Protein 8XMS (pdb70)

Radius of gyration: 31.78 Å; Cα contacts (8 Å, |Δi|>4): 1827; chains: 6; bounding box: 80×63×89 Å

Structure (mmCIF, N/CA/C/O backbone):
data_8XMS
#
_entry.id   8XMS
#
_cell.length_a   67.920
_cell.length_b   103.930
_cell.length_c   76.850
_cell.angle_alpha   90.00
_cell.angle_beta   109.90
_cell.angle_gamma   90.00
#
_symmetry.space_group_name_H-M   'P 1 21 1'
#
loop_
_entity.id
_entity.type
_entity.pdbx_description
1 polymer 'Replication-associated protein'
2 water water
#
loop_
_atom_site.group_PDB
_atom_site.id
_atom_site.type_symbol
_atom_site.label_atom_id
_atom_site.label_alt_id
_atom_site.label_comp_id
_atom_site.label_asym_id
_atom_site.label_entity_id
_atom_site.label_seq_id
_atom_site.pdbx_PDB_ins_code
_atom_site.Cartn_x
_atom_site.Cartn_y
_atom_site.Cartn_z
_atom_site.occupancy
_atom_site.B_iso_or_equiv
_atom_site.auth_seq_id
_atom_site.auth_comp_id
_atom_site.auth_asym_id
_atom_site.auth_atom_id
_atom_site.pdbx_PDB_model_num
ATOM 1 N N . MET A 1 1 ? 16.001 8.218 -4.781 1.00 43.57 1 MET A N 1
ATOM 2 C CA . MET A 1 1 ? 14.835 8.982 -4.230 1.00 46.00 1 MET A CA 1
ATOM 3 C C . MET A 1 1 ? 15.270 9.722 -2.959 1.00 38.48 1 MET A C 1
ATOM 4 O O . MET A 1 1 ? 15.700 10.850 -3.079 1.00 28.83 1 MET A O 1
ATOM 9 N N . ARG A 1 2 ? 15.237 9.089 -1.763 1.00 29.09 2 ARG A N 1
ATOM 10 C CA . ARG A 1 2 ? 16.047 9.554 -0.644 1.00 27.29 2 ARG A CA 1
ATOM 11 C C . ARG A 1 2 ? 17.513 9.178 -0.842 1.00 33.36 2 ARG A C 1
ATOM 12 O O . ARG A 1 2 ? 17.813 8.014 -1.023 1.00 24.85 2 ARG A O 1
ATOM 20 N N . ASP A 1 3 ? 18.412 10.172 -0.775 1.00 34.42 3 ASP A N 1
ATOM 21 C CA . ASP A 1 3 ? 19.832 9.926 -0.596 1.00 34.36 3 ASP A CA 1
ATOM 22 C C . ASP A 1 3 ? 20.346 10.987 0.378 1.00 32.80 3 ASP A C 1
ATOM 23 O O . ASP A 1 3 ? 20.942 11.988 -0.028 1.00 31.93 3 ASP A O 1
ATOM 28 N N . TRP A 1 4 ? 20.075 10.739 1.662 1.00 31.94 4 TRP A N 1
ATOM 29 C CA . TRP A 1 4 ? 20.434 11.621 2.764 1.00 31.23 4 TRP A CA 1
ATOM 30 C C . TRP A 1 4 ? 20.082 10.920 4.069 1.00 29.33 4 TRP A C 1
ATOM 31 O O . TRP A 1 4 ? 19.183 10.107 4.097 1.00 27.23 4 TRP A O 1
ATOM 42 N N . LYS A 1 5 ? 20.811 11.209 5.146 1.00 31.52 5 LYS A N 1
ATOM 43 C CA . LYS A 1 5 ? 20.472 10.695 6.459 1.00 34.89 5 LYS A CA 1
ATOM 44 C C . LYS A 1 5 ? 19.166 11.346 6.925 1.00 33.48 5 LYS A C 1
ATOM 45 O O . LYS A 1 5 ? 19.061 12.567 6.957 1.00 31.13 5 LYS A O 1
ATOM 51 N N . THR A 1 6 ? 18.160 10.535 7.270 1.00 31.02 6 THR A N 1
ATOM 52 C CA . THR A 1 6 ? 16.922 11.108 7.783 1.00 29.79 6 THR A CA 1
ATOM 53 C C . THR A 1 6 ? 17.175 11.459 9.243 1.00 32.64 6 THR A C 1
ATOM 54 O O . THR A 1 6 ? 17.661 10.617 9.990 1.00 24.94 6 THR A O 1
ATOM 58 N N . ASN A 1 7 ? 16.954 12.736 9.596 1.00 30.25 7 ASN A N 1
ATOM 59 C CA . ASN A 1 7 ? 17.135 13.152 10.973 1.00 34.91 7 ASN A CA 1
ATOM 60 C C . ASN A 1 7 ? 15.953 12.636 11.788 1.00 32.29 7 ASN A C 1
ATOM 61 O O . ASN A 1 7 ? 14.834 12.598 11.288 1.00 32.75 7 ASN A O 1
ATOM 66 N N . VAL A 1 8 ? 16.221 12.276 13.042 1.00 27.91 8 VAL A N 1
ATOM 67 C CA . VAL A 1 8 ? 15.240 11.646 13.905 1.00 24.93 8 VAL A CA 1
ATOM 68 C C . VAL A 1 8 ? 15.304 12.357 15.242 1.00 22.90 8 VAL A C 1
ATOM 69 O O . VAL A 1 8 ? 16.332 12.356 15.934 1.00 22.14 8 VAL A O 1
ATOM 73 N N . HIS A 1 9 ? 14.178 13.002 15.566 1.00 22.81 9 HIS A N 1
ATOM 74 C CA . HIS A 1 9 ? 14.071 13.837 16.741 1.00 25.27 9 HIS A CA 1
ATOM 75 C C . HIS A 1 9 ? 13.007 13.199 17.627 1.00 24.52 9 HIS A C 1
ATOM 76 O O . HIS A 1 9 ? 11.896 13.009 17.182 1.00 21.54 9 HIS A O 1
ATOM 83 N N . VAL A 1 10 ? 13.385 12.826 18.851 1.00 24.74 10 VAL A N 1
ATOM 84 C CA . VAL A 1 10 ? 12.470 12.232 19.798 1.00 27.66 10 VAL A CA 1
ATOM 85 C C . VAL A 1 10 ? 12.109 13.238 20.912 1.00 32.32 10 VAL A C 1
ATOM 86 O O . VAL A 1 10 ? 12.970 13.784 21.609 1.00 30.30 10 VAL A O 1
ATOM 90 N N . ILE A 1 11 ? 10.799 13.415 21.095 1.00 28.63 11 ILE A N 1
ATOM 91 C CA . ILE A 1 11 ? 10.197 14.376 21.998 1.00 30.95 11 ILE A CA 1
ATOM 92 C C . ILE A 1 11 ? 9.438 13.564 23.030 1.00 31.95 11 ILE A C 1
ATOM 93 O O . ILE A 1 11 ? 8.488 12.880 22.660 1.00 26.91 11 ILE A O 1
ATOM 98 N N . VAL A 1 12 ? 9.897 13.632 24.286 1.00 31.01 12 VAL A N 1
ATOM 99 C CA . VAL A 1 12 ? 9.400 12.779 25.337 1.00 32.65 12 VAL A CA 1
ATOM 100 C C . VAL A 1 12 ? 8.793 13.663 26.411 1.00 33.99 12 VAL A C 1
ATOM 101 O O . VAL A 1 12 ? 9.359 14.699 26.795 1.00 34.98 12 VAL A O 1
ATOM 105 N N . GLY A 1 13 ? 7.629 13.226 26.880 1.00 32.11 13 GLY A N 1
ATOM 106 C CA . GLY A 1 13 ? 6.957 13.906 27.967 1.00 30.70 13 GLY A CA 1
ATOM 107 C C . GLY A 1 13 ? 5.573 13.312 28.211 1.00 34.20 13 GLY A C 1
ATOM 108 O O . GLY A 1 13 ? 5.065 12.529 27.397 1.00 30.83 13 GLY A O 1
ATOM 109 N N . PRO A 1 14 ? 4.961 13.759 29.359 1.00 31.41 14 PRO A N 1
ATOM 110 C CA . PRO A 1 14 ? 3.650 13.224 29.661 1.00 33.49 14 PRO A CA 1
ATOM 111 C C . PRO A 1 14 ? 2.505 13.757 28.850 1.00 29.69 14 PRO A C 1
ATOM 112 O O . PRO A 1 14 ? 2.559 14.827 28.306 1.00 27.44 14 PRO A O 1
ATOM 116 N N . PRO A 1 15 ? 1.443 12.987 28.794 1.00 38.56 15 PRO A N 1
ATOM 117 C CA . PRO A 1 15 ? 0.261 13.447 28.095 1.00 42.24 15 PRO A CA 1
ATOM 118 C C . PRO A 1 15 ? -0.131 14.868 28.442 1.00 45.96 15 PRO A C 1
ATOM 119 O O . PRO A 1 15 ? -0.250 15.189 29.618 1.00 66.18 15 PRO A O 1
ATOM 123 N N . GLY A 1 16 ? -0.327 15.707 27.443 1.00 37.62 16 GLY A N 1
ATOM 124 C CA . GLY A 1 16 ? -0.744 17.068 27.656 1.00 30.39 16 GLY A CA 1
ATOM 125 C C . GLY A 1 16 ? 0.334 18.093 27.792 1.00 32.29 16 GLY A C 1
ATOM 126 O O . GLY A 1 16 ? 0.037 19.223 28.096 1.00 33.89 16 GLY A O 1
ATOM 127 N N . CYS A 1 17 ? 1.572 17.724 27.538 1.00 32.33 17 CYS A N 1
ATOM 128 C CA . CYS A 1 17 ? 2.690 18.614 27.739 1.00 35.23 17 CYS A CA 1
ATOM 129 C C . CYS A 1 17 ? 3.027 19.495 26.549 1.00 35.64 17 CYS A C 1
ATOM 130 O O . CYS A 1 17 ? 3.787 20.421 26.661 1.00 33.55 17 CYS A O 1
ATOM 133 N N . GLY A 1 18 ? 2.420 19.214 25.416 1.00 34.29 18 GLY A N 1
ATOM 134 C CA . GLY A 1 18 ? 2.677 19.986 24.230 1.00 32.66 18 GLY A CA 1
ATOM 135 C C . GLY A 1 18 ? 3.517 19.274 23.201 1.00 33.23 18 GLY A C 1
ATOM 136 O O . GLY A 1 18 ? 4.124 19.915 22.380 1.00 29.30 18 GLY A O 1
ATOM 137 N N . LYS A 1 19 ? 3.514 17.948 23.241 1.00 30.87 19 LYS A N 1
ATOM 138 C CA . LYS A 1 19 ? 4.356 17.198 22.319 1.00 31.54 19 LYS A CA 1
ATOM 139 C C . LYS A 1 19 ? 3.861 17.421 20.890 1.00 35.24 19 LYS A C 1
ATOM 140 O O . LYS A 1 19 ? 4.649 17.703 19.988 1.00 27.41 19 LYS A O 1
ATOM 146 N N . SER A 1 20 ? 2.546 17.268 20.678 1.00 32.38 20 SER A N 1
ATOM 147 C CA . SER A 1 20 ? 1.975 17.380 19.336 1.00 34.02 20 SER A CA 1
ATOM 148 C C . SER A 1 20 ? 2.143 18.800 18.778 1.00 32.65 20 SER A C 1
ATOM 149 O O . SER A 1 20 ? 2.336 18.972 17.570 1.00 32.24 20 SER A O 1
ATOM 152 N N . LYS A 1 21 ? 2.119 19.804 19.658 1.00 33.47 21 LYS A N 1
ATOM 153 C CA . LYS A 1 21 ? 2.314 21.196 19.273 1.00 36.89 21 LYS A CA 1
ATOM 154 C C . LYS A 1 21 ? 3.773 21.447 18.875 1.00 32.28 21 LYS A C 1
ATOM 155 O O . LYS A 1 21 ? 4.031 22.167 17.922 1.00 29.36 21 LYS A O 1
ATOM 161 N N . TRP A 1 22 ? 4.724 20.882 19.630 1.00 32.88 22 TRP A N 1
ATOM 162 C CA . TRP A 1 22 ? 6.138 20.936 19.283 1.00 31.79 22 TRP A CA 1
ATOM 163 C C . TRP A 1 22 ? 6.340 20.423 17.861 1.00 26.91 22 TRP A C 1
ATOM 164 O O . TRP A 1 22 ? 6.932 21.106 17.041 1.00 25.94 22 TRP A O 1
ATOM 175 N N . ALA A 1 23 ? 5.760 19.257 17.558 1.00 24.70 23 ALA A N 1
ATOM 176 C CA . ALA A 1 23 ? 5.860 18.645 16.232 1.00 28.53 23 ALA A CA 1
ATOM 177 C C . ALA A 1 23 ? 5.256 19.544 15.148 1.00 28.34 23 ALA A C 1
ATOM 178 O O . ALA A 1 23 ? 5.859 19.745 14.104 1.00 27.33 23 ALA A O 1
ATOM 180 N N . ALA A 1 24 ? 4.052 20.061 15.397 1.00 30.46 24 ALA A N 1
ATOM 181 C CA . ALA A 1 24 ? 3.344 20.914 14.452 1.00 30.34 24 ALA A CA 1
ATOM 182 C C . ALA A 1 24 ? 4.116 22.205 14.167 1.00 26.25 24 ALA A C 1
ATOM 183 O O . ALA A 1 24 ? 4.053 22.708 13.054 1.00 32.39 24 ALA A O 1
ATOM 185 N N . ASN A 1 25 ? 4.875 22.714 15.145 1.00 31.52 25 ASN A N 1
ATOM 186 C CA . ASN A 1 25 ? 5.616 23.979 15.029 1.00 32.08 25 ASN A CA 1
ATOM 187 C C . ASN A 1 25 ? 7.014 23.767 14.426 1.00 33.84 25 ASN A C 1
ATOM 188 O O . ASN A 1 25 ? 7.743 24.718 14.151 1.00 27.71 25 ASN A O 1
ATOM 193 N N . PHE A 1 26 ? 7.428 22.507 14.251 1.00 32.12 26 PHE A N 1
ATOM 194 C CA . PHE A 1 26 ? 8.723 22.219 13.649 1.00 31.67 26 PHE A CA 1
ATOM 195 C C . PHE A 1 26 ? 8.856 22.762 12.212 1.00 30.94 26 PHE A C 1
ATOM 196 O O . PHE A 1 26 ? 9.884 23.331 11.853 1.00 28.95 26 PHE A O 1
ATOM 204 N N . ALA A 1 27 ? 7.842 22.570 11.370 1.00 34.84 27 ALA A N 1
ATOM 205 C CA . ALA A 1 27 ? 7.877 22.992 9.975 1.00 37.06 27 ALA A CA 1
ATOM 206 C C . ALA A 1 27 ? 6.465 23.279 9.466 1.00 37.53 27 ALA A C 1
ATOM 207 O O . ALA A 1 27 ? 5.496 23.066 10.167 1.00 40.53 27 ALA A O 1
ATOM 209 N N . ASP A 1 28 ? 6.329 23.731 8.219 1.00 44.82 28 ASP A N 1
ATOM 210 C CA . ASP A 1 28 ? 5.017 24.054 7.670 1.00 44.12 28 ASP A CA 1
ATOM 211 C C . ASP A 1 28 ? 4.118 22.818 7.601 1.00 43.68 28 ASP A C 1
ATOM 212 O O . ASP A 1 28 ? 4.589 21.752 7.231 1.00 39.17 28 ASP A O 1
ATOM 217 N N . PRO A 1 29 ? 2.794 22.919 7.885 1.00 42.27 29 PRO A N 1
ATOM 218 C CA . PRO A 1 29 ? 1.880 21.794 7.682 1.00 46.23 29 PRO A CA 1
ATOM 219 C C . PRO A 1 29 ? 1.973 21.175 6.290 1.00 39.91 29 PRO A C 1
ATOM 220 O O . PRO A 1 29 ? 1.828 19.965 6.162 1.00 32.02 29 PRO A O 1
ATOM 224 N N . GLU A 1 30 ? 2.278 22.001 5.280 1.00 38.34 30 GLU A N 1
ATOM 225 C CA . GLU A 1 30 ? 2.323 21.548 3.890 1.00 43.28 30 GLU A CA 1
ATOM 226 C C . GLU A 1 30 ? 3.499 20.594 3.690 1.00 34.91 30 GLU A C 1
ATOM 227 O O . GLU A 1 30 ? 3.466 19.759 2.789 1.00 30.72 30 GLU A O 1
ATOM 233 N N . THR A 1 31 ? 4.506 20.715 4.562 1.00 32.89 31 THR A N 1
ATOM 234 C CA . THR A 1 31 ? 5.710 19.900 4.479 1.00 36.27 31 THR A CA 1
ATOM 235 C C . THR A 1 31 ? 5.715 18.787 5.531 1.00 33.42 31 THR A C 1
ATOM 236 O O . THR A 1 31 ? 6.723 18.100 5.671 1.00 33.63 31 THR A O 1
ATOM 240 N N . THR A 1 32 ? 4.611 18.621 6.282 1.00 33.77 32 THR A N 1
ATOM 241 C CA . THR A 1 32 ? 4.579 17.688 7.391 1.00 33.57 32 THR A CA 1
ATOM 242 C C . THR A 1 32 ? 3.440 16.687 7.198 1.00 36.09 32 THR A C 1
ATOM 243 O O . THR A 1 32 ? 2.280 17.080 7.023 1.00 36.46 32 THR A O 1
ATOM 247 N N . TYR A 1 33 ? 3.783 15.384 7.277 1.00 30.89 33 TYR A N 1
ATOM 248 C CA . TYR A 1 33 ? 2.804 14.319 7.215 1.00 28.90 33 TYR A CA 1
ATOM 249 C C . TYR A 1 33 ? 2.743 13.653 8.582 1.00 31.47 33 TYR A C 1
ATOM 250 O O . TYR A 1 33 ? 3.783 13.383 9.191 1.00 32.58 33 TYR A O 1
ATOM 259 N N . TRP A 1 34 ? 1.523 13.325 9.025 1.00 33.85 34 TRP A N 1
ATOM 260 C CA . TRP A 1 34 ? 1.338 12.663 10.311 1.00 30.90 34 TRP A CA 1
ATOM 261 C C . TRP A 1 34 ? 1.087 11.174 10.066 1.00 29.37 34 TRP A C 1
ATOM 262 O O . TRP A 1 34 ? 0.088 10.818 9.486 1.00 25.96 34 TRP A O 1
ATOM 273 N N . LYS A 1 35 ? 2.007 10.306 10.487 1.00 28.13 35 LYS A N 1
ATOM 274 C CA . LYS A 1 35 ? 1.841 8.872 10.290 1.00 28.85 35 LYS A CA 1
ATOM 275 C C . LYS A 1 35 ? 0.643 8.385 11.118 1.00 35.24 35 LYS A C 1
ATOM 276 O O . LYS A 1 35 ? 0.577 8.685 12.308 1.00 31.04 35 LYS A O 1
ATOM 282 N N . PRO A 1 36 ? -0.344 7.654 10.550 1.00 36.33 36 PRO A N 1
ATOM 283 C CA . PRO A 1 36 ? -1.411 7.084 11.369 1.00 43.51 36 PRO A CA 1
ATOM 284 C C . PRO A 1 36 ? -0.818 6.220 12.475 1.00 43.79 36 PRO A C 1
ATOM 285 O O . PRO A 1 36 ? 0.017 5.353 12.216 1.00 47.58 36 PRO A O 1
ATOM 289 N N . PRO A 1 37 ? -1.213 6.407 13.751 1.00 44.85 37 PRO A N 1
ATOM 290 C CA . PRO A 1 37 ? -0.680 5.555 14.811 1.00 49.13 37 PRO A CA 1
ATOM 291 C C . PRO A 1 37 ? -1.144 4.099 14.646 1.00 43.16 37 PRO A C 1
ATOM 292 O O . PRO A 1 37 ? -2.238 3.851 14.146 1.00 38.92 37 P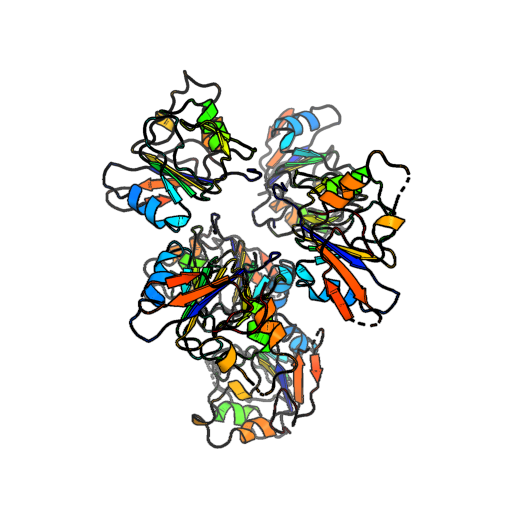RO A O 1
ATOM 296 N N . ARG A 1 38 ? -0.357 3.199 15.220 1.00 45.19 38 ARG A N 1
ATOM 297 C CA . ARG A 1 38 ? -0.727 1.789 15.333 1.00 49.95 38 ARG A CA 1
ATOM 298 C C . ARG A 1 38 ? -1.031 0.970 14.157 1.00 48.89 38 ARG A C 1
ATOM 299 O O . ARG A 1 38 ? -1.838 0.051 14.252 1.00 55.58 38 ARG A O 1
ATOM 307 N N . ASN A 1 39 ? -0.428 1.296 13.054 1.00 37.85 39 ASN A N 1
ATOM 308 C CA . ASN A 1 39 ? -0.503 0.441 11.882 1.00 35.17 39 ASN A CA 1
ATOM 309 C C . ASN A 1 39 ? 0.718 0.702 10.991 1.00 38.81 39 ASN A C 1
ATOM 310 O O . ASN A 1 39 ? 1.548 1.588 11.249 1.00 37.76 39 ASN A O 1
ATOM 315 N N . LYS A 1 40 ? 0.887 -0.154 9.992 1.00 37.25 40 LYS A N 1
ATOM 316 C CA . LYS A 1 40 ? 2.071 -0.106 9.147 1.00 44.97 40 LYS A CA 1
ATOM 317 C C . LYS A 1 40 ? 1.826 0.750 7.907 1.00 39.79 40 LYS A C 1
ATOM 318 O O . LYS A 1 40 ? 2.709 0.856 7.066 1.00 47.94 40 LYS A O 1
ATOM 324 N N . TRP A 1 41 ? 0.681 1.442 7.839 1.00 40.10 41 TRP A N 1
ATOM 325 C CA . TRP A 1 41 ? 0.262 2.100 6.603 1.00 42.89 41 TRP A CA 1
ATOM 326 C C . TRP A 1 41 ? 0.747 3.545 6.536 1.00 35.74 41 TRP A C 1
ATOM 327 O O . TRP A 1 41 ? 0.696 4.227 7.546 1.00 31.22 41 TRP A O 1
ATOM 338 N N . TRP A 1 42 ? 1.192 3.957 5.330 1.00 33.41 42 TRP A N 1
ATOM 339 C CA . TRP A 1 42 ? 1.610 5.316 5.016 1.00 36.50 42 TRP A CA 1
ATOM 340 C C . TRP A 1 42 ? 0.611 6.031 4.096 1.00 36.89 42 TRP A C 1
ATOM 341 O O . TRP A 1 42 ? 0.959 6.954 3.338 1.00 35.14 42 TRP A O 1
ATOM 352 N N . ASP A 1 43 ? -0.662 5.624 4.207 1.00 37.48 43 ASP A N 1
ATOM 353 C CA . ASP A 1 43 ? -1.742 6.180 3.414 1.00 37.92 43 ASP A CA 1
ATOM 354 C C . ASP A 1 43 ? -1.743 7.691 3.616 1.00 37.12 43 ASP A C 1
ATOM 355 O O . ASP A 1 43 ? -1.578 8.155 4.744 1.00 36.71 43 ASP A O 1
ATOM 360 N N . GLY A 1 44 ? -1.921 8.443 2.526 1.00 37.54 44 GLY A N 1
ATOM 361 C CA . GLY A 1 44 ? -1.926 9.891 2.573 1.00 37.26 44 GLY A CA 1
ATOM 362 C C . GLY A 1 44 ? -0.540 10.530 2.446 1.00 39.80 44 GLY A C 1
ATOM 363 O O . GLY A 1 44 ? -0.479 11.742 2.340 1.00 41.11 44 GLY A O 1
ATOM 364 N N . TYR A 1 45 ? 0.565 9.760 2.472 1.00 41.65 45 TYR A N 1
ATOM 365 C CA . TYR A 1 45 ? 1.901 10.344 2.367 1.00 34.47 45 TYR A CA 1
ATOM 366 C C . TYR A 1 45 ? 2.161 10.760 0.907 1.00 37.59 45 TYR A C 1
ATOM 367 O O . TYR A 1 45 ? 1.981 9.959 -0.009 1.00 40.81 45 TYR A O 1
ATOM 376 N N . HIS A 1 46 ? 2.579 12.015 0.692 1.00 32.67 46 HIS A N 1
ATOM 377 C CA . HIS A 1 46 ? 2.833 12.545 -0.637 1.00 37.35 46 HIS A CA 1
ATOM 378 C C . HIS A 1 46 ? 4.242 13.147 -0.709 1.00 39.76 46 HIS A C 1
ATOM 379 O O . HIS A 1 46 ? 4.468 14.143 -1.398 1.00 45.05 46 HIS A O 1
ATOM 386 N N . GLY A 1 47 ? 5.223 12.546 -0.017 1.00 36.83 47 GLY A N 1
ATOM 387 C CA . GLY A 1 47 ? 6.612 12.977 -0.157 1.00 33.28 47 GLY A CA 1
ATOM 388 C C . GLY A 1 47 ? 7.005 14.170 0.712 1.00 30.04 47 GLY A C 1
ATOM 389 O O . GLY A 1 47 ? 8.015 14.808 0.449 1.00 34.67 47 GLY A O 1
ATOM 390 N N . GLU A 1 48 ? 6.249 14.427 1.784 1.00 27.88 48 GLU A N 1
ATOM 391 C CA . GLU A 1 48 ? 6.535 15.497 2.728 1.00 27.59 48 GLU A CA 1
ATOM 392 C C . GLU A 1 48 ? 7.923 15.334 3.345 1.00 27.64 48 GLU A C 1
ATOM 393 O O . GLU A 1 48 ? 8.372 14.224 3.608 1.00 25.08 48 GLU A O 1
ATOM 399 N N . GLU A 1 49 ? 8.607 16.454 3.593 1.00 27.67 49 GLU A N 1
ATOM 400 C CA . GLU A 1 49 ? 9.971 16.391 4.085 1.00 26.96 49 GLU A CA 1
ATOM 401 C C . GLU A 1 49 ? 10.027 16.058 5.573 1.00 25.17 49 GLU A C 1
ATOM 402 O O . GLU A 1 49 ? 11.027 15.507 6.030 1.00 25.94 49 GLU A O 1
ATOM 408 N N . VAL A 1 50 ? 8.927 16.326 6.284 1.00 21.43 50 VAL A N 1
ATOM 409 C CA . VAL A 1 50 ? 8.838 16.121 7.720 1.00 25.07 50 VAL A CA 1
ATOM 410 C C . VAL A 1 50 ? 7.741 15.095 7.961 1.00 24.81 50 VAL A C 1
ATOM 411 O O . VAL A 1 50 ? 6.627 15.253 7.480 1.00 28.29 50 VAL A O 1
ATOM 415 N N . VAL A 1 51 ? 8.082 14.042 8.693 1.00 27.51 51 VAL A N 1
ATOM 416 C CA . VAL A 1 51 ? 7.141 13.007 9.073 1.00 30.12 51 VAL A CA 1
ATOM 417 C C . VAL A 1 51 ? 7.057 13.040 10.593 1.00 29.11 51 VAL A C 1
ATOM 418 O O . VAL A 1 51 ? 8.079 13.080 11.265 1.00 22.67 51 VAL A O 1
ATOM 422 N N . VAL A 1 52 ? 5.837 13.031 11.132 1.00 28.59 52 VAL A N 1
ATOM 423 C CA . VAL A 1 52 ? 5.654 12.961 12.571 1.00 28.76 52 VAL A CA 1
ATOM 424 C C . VAL A 1 52 ? 4.987 11.626 12.909 1.00 23.28 52 VAL A C 1
ATOM 425 O O . VAL A 1 52 ? 4.012 11.261 12.307 1.00 24.60 52 VAL A O 1
ATOM 429 N N . ILE A 1 53 ? 5.619 10.859 13.801 1.00 26.31 53 ILE A N 1
ATOM 430 C CA . ILE A 1 53 ? 5.097 9.607 14.332 1.00 28.19 53 ILE A CA 1
ATOM 431 C C . ILE A 1 53 ? 4.721 9.883 15.775 1.00 28.89 53 ILE A C 1
ATOM 432 O O . ILE A 1 53 ? 5.580 9.842 16.665 1.00 27.92 53 ILE A O 1
ATOM 437 N N . ASP A 1 54 ? 3.432 10.194 15.942 1.00 32.27 54 ASP A N 1
ATOM 438 C CA . ASP A 1 54 ? 2.833 10.659 17.181 1.00 33.69 54 ASP A CA 1
ATOM 439 C C . ASP A 1 54 ? 2.540 9.432 18.031 1.00 33.66 54 ASP A C 1
ATOM 440 O O . ASP A 1 54 ? 2.222 8.392 17.473 1.00 30.33 54 ASP A O 1
ATOM 445 N N . ASP A 1 55 ? 2.750 9.523 19.349 1.00 36.32 55 ASP A N 1
ATOM 446 C CA . ASP A 1 55 ? 2.377 8.461 20.274 1.00 42.92 55 ASP A CA 1
ATOM 447 C C . ASP A 1 55 ? 2.980 7.115 19.859 1.00 42.71 55 ASP A C 1
ATOM 448 O O . ASP A 1 55 ? 2.278 6.100 19.708 1.00 40.84 55 ASP A O 1
ATOM 453 N N . PHE A 1 56 ? 4.308 7.112 19.694 1.00 34.21 56 PHE A N 1
ATOM 454 C CA . PHE A 1 56 ? 5.038 5.908 19.369 1.00 30.98 56 PHE A CA 1
ATOM 455 C C . PHE A 1 56 ? 5.406 5.204 20.663 1.00 33.44 56 PHE A C 1
ATOM 456 O O . PHE A 1 56 ? 5.841 5.864 21.608 1.00 28.23 56 PHE A O 1
ATOM 464 N N . TYR A 1 57 ? 5.262 3.889 20.641 1.00 34.18 57 TYR A N 1
ATOM 465 C CA . TYR A 1 57 ? 5.601 3.066 21.766 1.00 38.28 57 TYR A CA 1
ATOM 466 C C . TYR A 1 57 ? 6.251 1.767 21.257 1.00 38.85 57 TYR A C 1
ATOM 467 O O . TYR A 1 57 ? 6.314 0.794 21.979 1.00 36.52 57 TYR A O 1
ATOM 476 N N . GLY A 1 58 ? 6.735 1.747 20.012 1.00 38.80 58 GLY A N 1
ATOM 477 C CA . GLY A 1 58 ? 7.449 0.595 19.475 1.00 36.40 58 GLY A CA 1
ATOM 478 C C . GLY A 1 58 ? 6.562 -0.332 18.645 1.00 32.11 58 GLY A C 1
ATOM 479 O O . GLY A 1 58 ? 6.841 -1.530 18.549 1.00 32.33 58 GLY A O 1
ATOM 480 N N . TRP A 1 59 ? 5.509 0.230 18.029 1.00 32.80 59 TRP A N 1
ATOM 481 C CA . TRP A 1 59 ? 4.527 -0.563 17.298 1.00 33.30 59 TRP A CA 1
ATOM 482 C C . TRP A 1 59 ? 4.858 -0.719 15.800 1.00 35.62 59 TRP A C 1
ATOM 483 O O . TRP A 1 59 ? 4.000 -1.070 14.983 1.00 29.69 59 TRP A O 1
ATOM 494 N N . LEU A 1 60 ? 6.079 -0.326 15.410 1.00 38.79 60 LEU A N 1
ATOM 495 C CA . LEU A 1 60 ? 6.597 -0.677 14.104 1.00 36.85 60 LEU A CA 1
ATOM 496 C C . LEU A 1 60 ? 7.615 -1.779 14.338 1.00 33.34 60 LEU A C 1
ATOM 497 O O . LEU A 1 60 ? 8.271 -1.821 15.388 1.00 29.11 60 LEU A O 1
ATOM 502 N N . PRO A 1 61 ? 7.720 -2.752 13.412 1.00 30.72 61 PRO A N 1
ATOM 503 C CA . PRO A 1 61 ? 8.805 -3.727 13.480 1.00 31.63 61 PRO A CA 1
ATOM 504 C C . PRO A 1 61 ? 10.131 -2.976 13.581 1.00 33.08 61 PRO A C 1
ATOM 505 O O . PRO A 1 61 ? 10.364 -2.018 12.850 1.00 26.85 61 PRO A O 1
ATOM 509 N N . TRP A 1 62 ? 10.955 -3.406 14.537 1.00 31.85 62 TRP A N 1
ATOM 510 C CA . TRP A 1 62 ? 12.316 -2.945 14.715 1.00 29.85 62 TRP A CA 1
ATOM 511 C C . TRP A 1 62 ? 13.011 -2.583 13.403 1.00 34.89 62 TRP A C 1
ATOM 512 O O . TRP A 1 62 ? 13.542 -1.471 13.279 1.00 31.19 62 TRP A O 1
ATOM 523 N N . ASP A 1 63 ? 13.047 -3.546 12.466 1.00 36.65 63 ASP A N 1
ATOM 524 C CA . ASP A 1 63 ? 13.821 -3.430 11.241 1.00 37.28 63 ASP A CA 1
ATOM 525 C C . ASP A 1 63 ? 13.186 -2.406 10.312 1.00 36.84 63 ASP A C 1
ATOM 526 O O . ASP A 1 63 ? 13.911 -1.734 9.585 1.00 34.12 63 ASP A O 1
ATOM 531 N N . ASP A 1 64 ? 11.860 -2.237 10.384 1.00 34.83 64 ASP A N 1
ATOM 532 C CA . ASP A 1 64 ? 11.223 -1.199 9.592 1.00 32.37 64 ASP A CA 1
ATOM 533 C C . ASP A 1 64 ? 11.624 0.178 10.136 1.00 29.98 64 ASP A C 1
ATOM 534 O O . ASP A 1 64 ? 11.810 1.098 9.361 1.00 31.14 64 ASP A O 1
ATOM 539 N N . LEU A 1 65 ? 11.693 0.322 11.472 1.00 31.87 65 LEU A N 1
ATOM 540 C CA . LEU A 1 65 ? 12.026 1.591 12.102 1.00 32.15 65 LEU A CA 1
ATOM 541 C C . LEU A 1 65 ? 13.458 1.936 11.732 1.00 30.43 65 LEU A C 1
ATOM 542 O O . LEU A 1 65 ? 13.704 3.078 11.360 1.00 34.85 65 LEU A O 1
ATOM 547 N N . LEU A 1 66 ? 14.366 0.941 11.780 1.00 28.25 66 LEU A N 1
ATOM 548 C CA . LEU A 1 66 ? 15.769 1.206 11.485 1.00 26.35 66 LEU A CA 1
ATOM 549 C C . LEU A 1 66 ? 15.866 1.735 10.052 1.00 28.89 66 LEU A C 1
ATOM 550 O O . LEU A 1 66 ? 16.599 2.675 9.802 1.00 33.91 66 LEU A O 1
ATOM 555 N N . ARG A 1 67 ? 15.144 1.117 9.098 1.00 30.00 67 ARG A N 1
ATOM 556 C CA . ARG A 1 67 ? 15.135 1.545 7.706 1.00 27.59 67 ARG A CA 1
ATOM 557 C C . ARG A 1 67 ? 14.578 2.972 7.554 1.00 28.44 67 ARG A C 1
ATOM 558 O O . ARG A 1 67 ? 15.091 3.767 6.779 1.00 32.59 67 ARG A O 1
ATOM 566 N N . LEU A 1 68 ? 13.483 3.297 8.234 1.00 23.91 68 LEU A N 1
ATOM 567 C CA . LEU A 1 68 ? 12.890 4.609 8.103 1.00 24.16 68 LEU A CA 1
ATOM 568 C C . LEU A 1 68 ? 13.868 5.675 8.565 1.00 25.02 68 LEU A C 1
ATOM 569 O O . LEU A 1 68 ? 13.903 6.743 7.987 1.00 30.48 68 LEU A O 1
ATOM 574 N N . CYS A 1 69 ? 14.654 5.362 9.596 1.00 25.41 69 CYS A N 1
ATOM 575 C CA . CYS A 1 69 ? 15.550 6.294 10.231 1.00 30.14 69 CYS A CA 1
ATOM 576 C C . CYS A 1 69 ? 16.944 6.231 9.624 1.00 30.19 69 CYS A C 1
ATOM 577 O O . CYS A 1 69 ? 17.864 6.541 10.356 1.00 30.26 69 CYS A O 1
ATOM 580 N N . ASP A 1 70 ? 17.086 5.789 8.360 1.00 35.11 70 ASP A N 1
ATOM 581 C CA . ASP A 1 70 ? 18.393 5.558 7.734 1.00 33.49 70 ASP A CA 1
ATOM 582 C C . ASP A 1 70 ? 18.501 6.470 6.498 1.00 33.45 70 ASP A C 1
ATOM 583 O O . ASP A 1 70 ? 17.734 7.429 6.362 1.00 30.15 70 ASP A O 1
ATOM 588 N N . ARG A 1 71 ? 19.459 6.233 5.633 1.00 34.35 71 ARG A N 1
ATOM 589 C CA . ARG A 1 71 ? 19.745 7.165 4.560 1.00 42.09 71 ARG A CA 1
ATOM 590 C C . ARG A 1 71 ? 19.647 6.703 3.125 1.00 35.75 71 ARG A C 1
ATOM 591 O O . ARG A 1 71 ? 20.025 7.420 2.218 1.00 32.62 71 ARG A O 1
ATOM 599 N N . TYR A 1 72 ? 19.059 5.561 2.919 1.00 28.68 72 TYR A N 1
ATOM 600 C CA . TYR A 1 72 ? 19.051 4.926 1.607 1.00 31.50 72 TYR A CA 1
ATOM 601 C C . TYR A 1 72 ? 17.671 5.087 0.996 1.00 29.94 72 TYR A C 1
ATOM 602 O O . TYR A 1 72 ? 16.725 5.223 1.754 1.00 29.82 72 TYR A O 1
ATOM 611 N N . PRO A 1 73 ? 17.528 5.051 -0.357 1.00 29.59 73 PRO A N 1
ATOM 612 C CA . PRO A 1 73 ? 16.217 5.017 -1.014 1.00 29.43 73 PRO A CA 1
ATOM 613 C C . PRO A 1 73 ? 15.341 3.930 -0.407 1.00 27.85 73 PRO A C 1
ATOM 614 O O . PRO A 1 73 ? 15.823 2.854 -0.108 1.00 24.65 73 PRO A O 1
ATOM 618 N N . LEU A 1 74 ? 14.068 4.254 -0.173 1.00 24.90 74 LEU A N 1
ATOM 619 C CA . LEU A 1 74 ? 13.179 3.378 0.568 1.00 31.01 74 LEU A CA 1
ATOM 620 C C . LEU A 1 74 ? 11.765 3.680 0.095 1.00 31.34 74 LEU A C 1
ATOM 621 O O . LEU A 1 74 ? 11.426 4.839 -0.139 1.00 26.66 74 LEU A O 1
ATOM 626 N N . THR A 1 75 ? 11.020 2.615 -0.197 1.00 31.45 75 THR A N 1
ATOM 627 C CA . THR A 1 75 ? 9.585 2.703 -0.393 1.00 35.02 75 THR A CA 1
ATOM 628 C C . THR A 1 75 ? 8.910 2.154 0.872 1.00 35.30 75 THR A C 1
ATOM 629 O O . THR A 1 75 ? 9.423 1.253 1.513 1.00 35.87 75 THR A O 1
ATOM 633 N N . VAL A 1 76 ? 7.754 2.709 1.229 1.00 34.15 76 VAL A N 1
ATOM 634 C CA . VAL A 1 76 ? 6.992 2.301 2.398 1.00 31.49 76 VAL A CA 1
ATOM 635 C C . VAL A 1 76 ? 5.594 1.972 1.881 1.00 38.97 76 VAL A C 1
ATOM 636 O O . VAL A 1 76 ? 5.186 2.483 0.827 1.00 32.67 76 VAL A O 1
ATOM 640 N N . GLU A 1 77 ? 4.829 1.203 2.659 1.00 33.01 77 GLU A N 1
ATOM 641 C CA . GLU A 1 77 ? 3.632 0.600 2.107 1.00 39.68 77 GLU A CA 1
ATOM 642 C C . GLU A 1 77 ? 2.373 1.398 2.475 1.00 39.93 77 GLU A C 1
ATOM 643 O O . GLU A 1 77 ? 2.248 1.903 3.591 1.00 39.52 77 GLU A O 1
ATOM 649 N N . THR A 1 78 ? 1.470 1.548 1.495 1.00 39.93 78 THR A N 1
ATOM 650 C CA . THR A 1 78 ? 0.113 2.016 1.721 1.00 36.70 78 THR A CA 1
ATOM 651 C C . THR A 1 78 ? -0.855 0.910 1.291 1.00 40.86 78 THR A C 1
ATOM 652 O O . THR A 1 78 ? -0.413 -0.069 0.679 1.00 33.78 78 THR A O 1
ATOM 656 N N . LYS A 1 79 ? -2.155 1.082 1.613 1.00 37.85 79 LYS A N 1
ATOM 657 C CA . LYS A 1 79 ? -3.180 0.104 1.271 1.00 39.33 79 LYS A CA 1
ATOM 658 C C . LYS A 1 79 ? -3.356 0.008 -0.241 1.00 39.89 79 LYS A C 1
ATOM 659 O O . LYS A 1 79 ? -3.919 -0.964 -0.725 1.00 44.77 79 LYS A O 1
ATOM 665 N N . GLY A 1 80 ? -2.850 0.993 -0.996 1.00 38.90 80 GLY A N 1
ATOM 666 C CA . GLY A 1 80 ? -3.006 0.979 -2.436 1.00 38.65 80 GLY A CA 1
ATOM 667 C C . GLY A 1 80 ? -1.682 0.829 -3.179 1.00 41.47 80 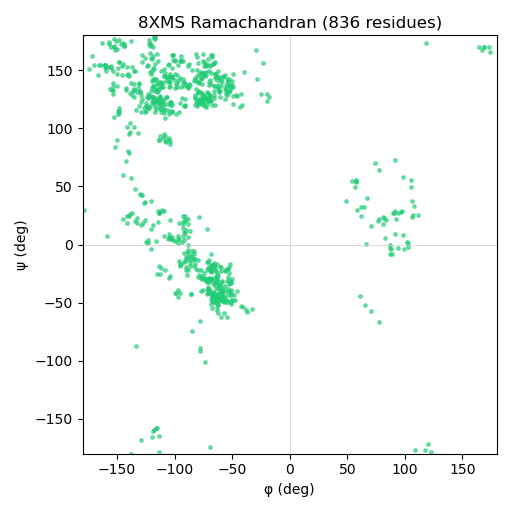GLY A C 1
ATOM 668 O O . GLY A 1 80 ? -1.603 1.186 -4.351 1.00 45.26 80 GLY A O 1
ATOM 669 N N . GLY A 1 81 ? -0.652 0.343 -2.477 1.00 40.97 81 GLY A N 1
ATOM 670 C CA . GLY A 1 81 ? 0.669 0.148 -3.050 1.00 40.20 81 GLY A CA 1
ATOM 671 C C . GLY A 1 81 ? 1.731 1.002 -2.354 1.00 39.46 81 GLY A C 1
ATOM 672 O O . GLY A 1 81 ? 1.419 1.887 -1.545 1.00 42.28 81 GLY A O 1
ATOM 673 N N . THR A 1 82 ? 2.988 0.762 -2.739 1.00 33.68 82 THR A N 1
ATOM 674 C CA . THR A 1 82 ? 4.138 1.412 -2.123 1.00 33.38 82 THR A CA 1
ATOM 675 C C . THR A 1 82 ? 4.213 2.876 -2.561 1.00 29.52 82 THR A C 1
ATOM 676 O O . THR A 1 82 ? 3.736 3.264 -3.631 1.00 23.90 82 THR A O 1
ATOM 680 N N . VAL A 1 83 ? 4.847 3.699 -1.740 1.00 25.82 83 VAL A N 1
ATOM 681 C CA . VAL A 1 83 ? 5.126 5.072 -2.142 1.00 27.81 83 VAL A CA 1
ATOM 682 C C . VAL A 1 83 ? 6.580 5.382 -1.769 1.00 28.13 83 VAL A C 1
ATOM 683 O O . VAL A 1 83 ? 7.117 4.811 -0.824 1.00 29.63 83 VAL A O 1
ATOM 687 N N . PRO A 1 84 ? 7.306 6.259 -2.499 1.00 30.99 84 PRO A N 1
ATOM 688 C CA . PRO A 1 84 ? 8.671 6.619 -2.096 1.00 30.54 84 PRO A CA 1
ATOM 689 C C . PRO A 1 84 ? 8.746 7.308 -0.730 1.00 31.07 84 PRO A C 1
ATOM 690 O O . PRO A 1 84 ? 7.977 8.194 -0.457 1.00 33.33 84 PRO A O 1
ATOM 694 N N . PHE A 1 85 ? 9.684 6.926 0.133 1.00 31.63 85 PHE A N 1
ATOM 695 C CA . PHE A 1 85 ? 9.824 7.616 1.405 1.00 27.63 85 PHE A CA 1
ATOM 696 C C . PHE A 1 85 ? 10.841 8.745 1.269 1.00 29.22 85 PHE A C 1
ATOM 697 O O . PHE A 1 85 ? 12.007 8.468 1.001 1.00 27.49 85 PHE A O 1
ATOM 705 N N . LEU A 1 86 ? 10.415 9.998 1.507 1.00 22.60 86 LEU A N 1
ATOM 706 C CA . LEU A 1 86 ? 11.287 11.123 1.199 1.00 25.09 86 LEU A CA 1
ATOM 707 C C . LEU A 1 86 ? 11.501 12.040 2.407 1.00 24.46 86 LEU A C 1
ATOM 708 O O . LEU A 1 86 ? 11.937 13.149 2.247 1.00 23.87 86 LEU A O 1
ATOM 713 N N . ALA A 1 87 ? 11.289 11.557 3.631 1.00 25.57 87 ALA A N 1
ATOM 714 C CA . ALA A 1 87 ? 11.459 12.391 4.797 1.00 26.27 87 ALA A CA 1
ATOM 715 C C . ALA A 1 87 ? 12.917 12.816 4.933 1.00 26.01 87 ALA A C 1
ATOM 716 O O . ALA A 1 87 ? 13.810 11.989 4.770 1.00 24.29 87 ALA A O 1
ATOM 718 N N . ARG A 1 88 ? 13.104 14.040 5.389 1.00 25.77 88 ARG A N 1
ATOM 719 C CA . ARG A 1 88 ? 14.407 14.532 5.733 1.00 29.87 88 ARG A CA 1
ATOM 720 C C . ARG A 1 88 ? 14.384 14.614 7.269 1.00 25.56 88 ARG A C 1
ATOM 721 O O . ARG A 1 88 ? 15.420 14.603 7.891 1.00 26.09 88 ARG A O 1
ATOM 729 N N . SER A 1 89 ? 13.196 14.694 7.869 1.00 24.58 89 SER A N 1
ATOM 730 C CA . SER A 1 89 ? 13.081 14.803 9.310 1.00 22.51 89 SER A CA 1
ATOM 731 C C . SER A 1 89 ? 11.967 13.856 9.756 1.00 20.91 89 SER A C 1
ATOM 732 O O . SER A 1 89 ? 10.958 13.750 9.072 1.00 23.17 89 SER A O 1
ATOM 735 N N . ILE A 1 90 ? 12.233 13.044 10.781 1.00 23.24 90 ILE A N 1
ATOM 736 C CA . ILE A 1 90 ? 11.194 12.267 11.442 1.00 27.42 90 ILE A CA 1
ATOM 737 C C . ILE A 1 90 ? 11.130 12.703 12.897 1.00 25.40 90 ILE A C 1
ATOM 738 O O . ILE A 1 90 ? 12.145 12.634 13.582 1.00 25.91 90 ILE A O 1
ATOM 743 N N . LEU A 1 91 ? 9.938 13.131 13.333 1.00 25.27 91 LEU A N 1
ATOM 744 C CA . LEU A 1 91 ? 9.689 13.520 14.708 1.00 27.19 91 LEU A CA 1
ATOM 745 C C . LEU A 1 91 ? 8.923 12.414 15.404 1.00 25.41 91 LEU A C 1
ATOM 746 O O . LEU A 1 91 ? 7.854 12.071 14.933 1.00 25.22 91 LEU A O 1
ATOM 751 N N . ILE A 1 92 ? 9.476 11.852 16.490 1.00 25.24 92 ILE A N 1
ATOM 752 C CA . ILE A 1 92 ? 8.799 10.795 17.231 1.00 27.47 92 ILE A CA 1
ATOM 753 C C . ILE A 1 92 ? 8.387 11.323 18.597 1.00 28.06 92 ILE A C 1
ATOM 754 O O . ILE A 1 92 ? 9.247 11.671 19.389 1.00 29.71 92 ILE A O 1
ATOM 759 N N . THR A 1 93 ? 7.070 11.429 18.833 1.00 26.54 93 THR A N 1
ATOM 760 C CA . THR A 1 93 ? 6.559 11.838 20.131 1.00 28.13 93 THR A CA 1
ATOM 761 C C . THR A 1 93 ? 6.206 10.591 20.931 1.00 29.62 93 THR A C 1
ATOM 762 O O . THR A 1 93 ? 5.725 9.613 20.347 1.00 25.11 93 THR A O 1
ATOM 766 N N . SER A 1 94 ? 6.489 10.636 22.238 1.00 26.74 94 SER A N 1
ATOM 767 C CA . SER A 1 94 ? 6.220 9.503 23.116 1.00 31.08 94 SER A CA 1
ATOM 768 C C . SER A 1 94 ? 6.151 9.903 24.589 1.00 30.57 94 SER A C 1
ATOM 769 O O . SER A 1 94 ? 6.833 10.836 25.033 1.00 25.86 94 SER A O 1
ATOM 772 N N . ASN A 1 95 ? 5.411 9.092 25.348 1.00 33.17 95 ASN A N 1
ATOM 773 C CA . ASN A 1 95 ? 5.292 9.230 26.794 1.00 38.63 95 ASN A CA 1
ATOM 774 C C . ASN A 1 95 ? 6.492 8.583 27.470 1.00 34.60 95 ASN A C 1
ATOM 775 O O . ASN A 1 95 ? 6.723 8.853 28.647 1.00 34.16 95 ASN A O 1
ATOM 780 N N . GLN A 1 96 ? 7.169 7.669 26.751 1.00 34.38 96 GLN A N 1
ATOM 781 C CA . GLN A 1 96 ? 8.300 6.916 27.280 1.00 40.56 96 GLN A CA 1
ATOM 782 C C . GLN A 1 96 ? 9.568 7.317 26.521 1.00 41.42 96 GLN A C 1
ATOM 783 O O . GLN A 1 96 ? 9.486 7.730 25.368 1.00 38.41 96 GLN A O 1
ATOM 789 N N . THR A 1 97 ? 10.756 7.116 27.112 1.00 45.67 97 THR A N 1
ATOM 790 C CA . THR A 1 97 ? 11.989 7.249 26.346 1.00 38.35 97 THR A CA 1
ATOM 791 C C . THR A 1 97 ? 12.128 6.019 25.455 1.00 39.16 97 THR A C 1
ATOM 792 O O . THR A 1 97 ? 11.488 5.012 25.728 1.00 34.41 97 THR A O 1
ATOM 79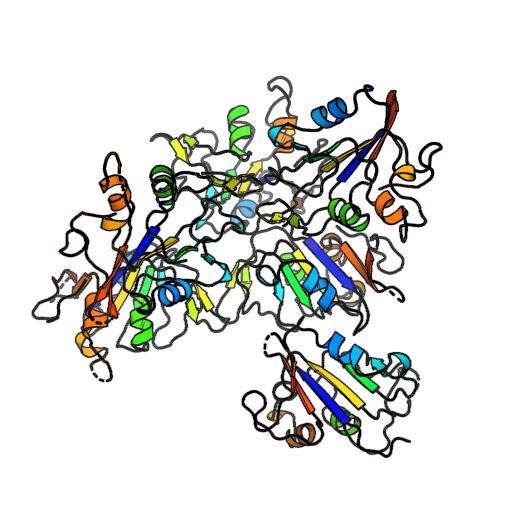6 N N . PRO A 1 98 ? 12.998 6.040 24.412 1.00 33.52 98 PRO A N 1
ATOM 797 C CA . PRO A 1 98 ? 13.210 4.874 23.560 1.00 31.52 98 PRO A CA 1
ATOM 798 C C . PRO A 1 98 ? 13.644 3.600 24.277 1.00 32.04 98 PRO A C 1
ATOM 799 O O . PRO A 1 98 ? 13.437 2.524 23.728 1.00 29.69 98 PRO A O 1
ATOM 803 N N . LEU A 1 99 ? 14.232 3.717 25.485 1.00 29.27 99 LEU A N 1
ATOM 804 C CA . LEU A 1 99 ? 14.511 2.559 26.338 1.00 33.90 99 LEU A CA 1
ATOM 805 C C . LEU A 1 99 ? 13.294 1.628 26.398 1.00 38.30 99 LEU A C 1
ATOM 806 O O . LEU A 1 99 ? 13.460 0.424 26.404 1.00 36.36 99 LEU A O 1
ATOM 811 N N . GLU A 1 100 ? 12.076 2.197 26.483 1.00 38.76 100 GLU A N 1
ATOM 812 C CA . GLU A 1 100 ? 10.888 1.437 26.831 1.00 41.03 100 GLU A CA 1
ATOM 813 C C . GLU A 1 100 ? 10.193 0.900 25.577 1.00 38.01 100 GLU A C 1
ATOM 814 O O . GLU A 1 100 ? 9.368 -0.001 25.691 1.00 34.11 100 GLU A O 1
ATOM 820 N N . TRP A 1 101 ? 10.539 1.408 24.380 1.00 32.10 101 TRP A N 1
ATOM 821 C CA . TRP A 1 101 ? 9.829 0.991 23.169 1.00 33.27 101 TRP A CA 1
ATOM 822 C C . TRP A 1 101 ? 10.133 -0.462 22.780 1.00 32.58 101 TRP A C 1
ATOM 823 O O . TRP A 1 101 ? 9.251 -1.166 22.335 1.00 33.61 101 TRP A O 1
ATOM 834 N N . TYR A 1 102 ? 11.398 -0.873 22.890 1.00 36.58 102 TYR A N 1
ATOM 835 C CA . TYR A 1 102 ? 11.850 -2.206 22.540 1.00 31.35 102 TYR A CA 1
ATOM 836 C C . TYR A 1 102 ? 12.776 -2.694 23.642 1.00 39.71 102 TYR A C 1
ATOM 837 O O . TYR A 1 102 ? 13.749 -2.021 23.984 1.00 39.72 102 TYR A O 1
ATOM 846 N N . SER A 1 103 ? 12.474 -3.880 24.178 1.00 34.99 103 SER A N 1
ATOM 847 C CA . SER A 1 103 ? 13.378 -4.560 25.073 1.00 40.60 103 SER A CA 1
ATOM 848 C C . SER A 1 103 ? 14.613 -5.068 24.317 1.00 41.12 103 SER A C 1
ATOM 849 O O . SER A 1 103 ? 14.519 -5.485 23.184 1.00 44.79 103 SER A O 1
ATOM 852 N N . SER A 1 104 ? 15.759 -5.133 25.000 1.00 45.23 104 SER A N 1
ATOM 853 C CA . SER A 1 104 ? 17.016 -5.661 24.478 1.00 46.10 104 SER A CA 1
ATOM 854 C C . SER A 1 104 ? 16.953 -7.162 24.170 1.00 47.11 104 SER A C 1
ATOM 855 O O . SER A 1 104 ? 17.790 -7.707 23.459 1.00 38.86 104 SER A O 1
ATOM 858 N N . THR A 1 105 ? 15.979 -7.849 24.760 1.00 47.19 105 THR A N 1
ATOM 859 C CA . THR A 1 105 ? 15.750 -9.256 24.497 1.00 47.53 105 THR A CA 1
ATOM 860 C C . THR A 1 105 ? 15.051 -9.438 23.144 1.00 46.46 105 THR A C 1
ATOM 861 O O . THR A 1 105 ? 15.259 -10.445 22.487 1.00 49.21 105 THR A O 1
ATOM 865 N N . ALA A 1 106 ? 14.288 -8.442 22.689 1.00 40.43 106 ALA A N 1
ATOM 866 C CA . ALA A 1 106 ? 13.482 -8.593 21.489 1.00 49.92 106 ALA A CA 1
ATOM 867 C C . ALA A 1 106 ? 14.212 -8.158 20.200 1.00 55.85 106 ALA A C 1
ATOM 868 O O . ALA A 1 106 ? 13.584 -8.107 19.141 1.00 63.58 106 ALA A O 1
ATOM 870 N N . VAL A 1 107 ? 15.528 -7.891 20.264 1.00 51.43 107 VAL A N 1
ATOM 871 C CA . VAL A 1 107 ? 16.229 -7.096 19.255 1.00 43.56 107 VAL A CA 1
ATOM 872 C C . VAL A 1 107 ? 17.700 -7.495 19.209 1.00 37.27 107 VAL A C 1
ATOM 873 O O . VAL A 1 107 ? 18.216 -7.981 20.203 1.00 37.93 107 VAL A O 1
ATOM 877 N N . PRO A 1 108 ? 18.417 -7.422 18.062 1.00 43.03 108 PRO A N 1
ATOM 878 C CA . PRO A 1 108 ? 19.851 -7.738 18.046 1.00 39.87 108 PRO A CA 1
ATOM 879 C C . PRO A 1 108 ? 20.714 -6.794 18.897 1.00 44.74 108 PRO A C 1
ATOM 880 O O . PRO A 1 108 ? 21.438 -7.243 19.783 1.00 49.09 108 PRO A O 1
ATOM 884 N N . ALA A 1 109 ? 20.643 -5.487 18.620 1.00 37.00 109 ALA A N 1
ATOM 885 C CA . ALA A 1 109 ? 21.429 -4.487 19.324 1.00 37.56 109 ALA A CA 1
ATOM 886 C C . ALA A 1 109 ? 20.635 -3.183 19.382 1.00 31.52 109 ALA A C 1
ATOM 887 O O . ALA A 1 109 ? 20.401 -2.558 18.352 1.00 29.77 109 ALA A O 1
ATOM 889 N N . VAL A 1 110 ? 20.307 -2.746 20.597 1.00 29.38 110 VAL A N 1
ATOM 890 C CA . VAL A 1 110 ? 19.418 -1.621 20.826 1.00 32.60 110 VAL A CA 1
ATOM 891 C C . VAL A 1 110 ? 20.097 -0.329 20.350 1.00 28.78 110 VAL A C 1
ATOM 892 O O . VAL A 1 110 ? 19.428 0.529 19.806 1.00 27.98 110 VAL A O 1
ATOM 896 N N . GLU A 1 111 ? 21.438 -0.285 20.411 1.00 27.76 111 GLU A N 1
ATOM 897 C CA . GLU A 1 111 ? 22.235 0.831 19.934 1.00 30.05 111 GLU A CA 1
ATOM 898 C C . GLU A 1 111 ? 22.018 1.094 18.441 1.00 30.90 111 GLU A C 1
ATOM 899 O O . GLU A 1 111 ? 22.257 2.215 18.004 1.00 31.82 111 GLU A O 1
ATOM 905 N N . ALA A 1 112 ? 21.562 0.097 17.654 1.00 30.67 112 ALA A N 1
ATOM 906 C CA . ALA A 1 112 ? 21.205 0.341 16.249 1.00 32.28 112 ALA A CA 1
ATOM 907 C C . ALA A 1 112 ? 20.166 1.469 16.108 1.00 28.55 112 ALA A C 1
ATOM 908 O O . ALA A 1 112 ? 20.322 2.326 15.242 1.00 29.94 112 ALA A O 1
ATOM 910 N N . LEU A 1 113 ? 19.082 1.447 16.907 1.00 25.77 113 LEU A N 1
ATOM 911 C CA . LEU A 1 113 ? 18.137 2.559 16.925 1.00 25.41 113 LEU A CA 1
ATOM 912 C C . LEU A 1 113 ? 18.807 3.797 17.516 1.00 21.56 113 LEU A C 1
ATOM 913 O O . LEU A 1 113 ? 18.771 4.827 16.905 1.00 19.63 113 LEU A O 1
ATOM 918 N N . TYR A 1 114 ? 19.479 3.684 18.654 1.00 25.26 114 TYR A N 1
ATOM 919 C CA . TYR A 1 114 ? 19.923 4.873 19.375 1.00 27.59 114 TYR A CA 1
ATOM 920 C C . TYR A 1 114 ? 20.902 5.669 18.508 1.00 27.26 114 TYR A C 1
ATOM 921 O O . TYR A 1 114 ? 20.836 6.897 18.497 1.00 21.96 114 TYR A O 1
ATOM 930 N N . ARG A 1 115 ? 21.754 4.997 17.749 1.00 23.41 115 ARG A N 1
ATOM 931 C CA . ARG A 1 115 ? 22.711 5.668 16.886 1.00 26.54 115 ARG A CA 1
ATOM 932 C C . ARG A 1 115 ? 22.044 6.413 15.757 1.00 25.03 115 ARG A C 1
ATOM 933 O O . ARG A 1 115 ? 22.643 7.264 15.158 1.00 22.74 115 ARG A O 1
ATOM 941 N N . ARG A 1 116 ? 20.798 6.086 15.470 1.00 21.61 116 ARG A N 1
ATOM 942 C CA . ARG A 1 116 ? 20.148 6.715 14.335 1.00 19.93 116 ARG A CA 1
ATOM 943 C C . ARG A 1 116 ? 19.331 7.896 14.851 1.00 24.12 116 ARG A C 1
ATOM 944 O O . ARG A 1 116 ? 18.851 8.662 14.057 1.00 25.29 116 ARG A O 1
ATOM 952 N N . ILE A 1 117 ? 19.107 7.982 16.173 1.00 23.20 117 ILE A N 1
ATOM 953 C CA . ILE A 1 117 ? 18.444 9.148 16.736 1.00 26.44 117 ILE A CA 1
ATOM 954 C C . ILE A 1 117 ? 19.396 10.347 16.633 1.00 28.07 117 ILE A C 1
ATOM 955 O O . ILE A 1 117 ? 20.562 10.264 16.971 1.00 27.66 117 ILE A O 1
ATOM 960 N N . THR A 1 118 ? 18.852 11.495 16.237 1.00 30.59 118 THR A N 1
ATOM 961 C CA . THR A 1 118 ? 19.627 12.696 16.015 1.00 27.09 118 THR A CA 1
ATOM 962 C C . THR A 1 118 ? 19.538 13.633 17.216 1.00 27.49 118 THR A C 1
ATOM 963 O O . THR A 1 118 ? 20.550 14.203 17.562 1.00 29.63 118 THR A O 1
ATOM 967 N N . SER A 1 119 ? 18.351 13.810 17.839 1.00 27.13 119 SER A N 1
ATOM 968 C CA . SER A 1 119 ? 18.221 14.643 19.029 1.00 28.29 119 SER A CA 1
ATOM 969 C C . SER A 1 119 ? 17.133 14.115 19.932 1.00 28.84 119 SER A C 1
ATOM 970 O O . SER A 1 119 ? 16.189 13.454 19.478 1.00 28.97 119 SER A O 1
ATOM 973 N N . LEU A 1 120 ? 17.276 14.503 21.198 1.00 26.44 120 LEU A N 1
ATOM 974 C CA . LEU A 1 120 ? 16.362 14.154 22.261 1.00 27.66 120 LEU A CA 1
ATOM 975 C C . LEU A 1 120 ? 15.939 15.404 23.019 1.00 31.16 120 LEU A C 1
ATOM 976 O O . LEU A 1 120 ? 16.806 16.126 23.515 1.00 30.06 120 LEU A O 1
ATOM 981 N N . VAL A 1 121 ? 14.619 15.626 23.051 1.00 28.27 121 VAL A N 1
ATOM 982 C CA . VAL A 1 121 ? 13.971 16.725 23.733 1.00 32.50 121 VAL A CA 1
ATOM 983 C C . VAL A 1 121 ? 13.022 16.127 24.785 1.00 34.29 121 VAL A C 1
ATOM 984 O O . VAL A 1 121 ? 12.282 15.188 24.521 1.00 31.99 121 VAL A O 1
ATOM 988 N N . PHE A 1 122 ? 13.058 16.698 25.988 1.00 31.09 122 PHE A N 1
ATOM 989 C CA . PHE A 1 122 ? 12.464 16.118 27.178 1.00 32.71 122 PHE A CA 1
ATOM 990 C C . PHE A 1 122 ? 11.700 17.188 27.956 1.00 35.14 122 PHE A C 1
ATOM 991 O O . PHE A 1 122 ? 12.182 18.321 28.141 1.00 33.45 122 PHE A O 1
ATOM 999 N N . TRP A 1 123 ? 10.471 16.826 28.349 1.00 34.12 123 TRP A N 1
ATOM 1000 C CA . TRP A 1 123 ? 9.647 17.692 29.164 1.00 36.19 123 TRP A CA 1
ATOM 1001 C C . TRP A 1 123 ? 10.186 17.646 30.586 1.00 39.84 123 TRP A C 1
ATOM 1002 O O . TRP A 1 123 ? 10.308 16.552 31.159 1.00 33.94 123 TRP A O 1
ATOM 1013 N N . LYS A 1 124 ? 10.526 18.812 31.135 1.00 42.83 124 LYS A N 1
ATOM 1014 C CA . LYS A 1 124 ? 11.197 18.820 32.463 1.00 54.83 124 LYS A CA 1
ATOM 1015 C C . LYS A 1 124 ? 10.205 18.594 33.616 1.00 59.96 124 LYS A C 1
ATOM 1016 O O . LYS A 1 124 ? 9.998 17.419 33.966 1.00 63.42 124 LYS A O 1
ATOM 1022 N N . ASN A 1 125 ? 9.618 19.656 34.154 1.00 60.97 125 ASN A N 1
ATOM 1023 C CA . ASN A 1 125 ? 8.729 19.501 35.334 1.00 74.30 125 ASN A CA 1
ATOM 1024 C C . ASN A 1 125 ? 7.802 20.702 35.429 1.00 78.62 125 ASN A C 1
ATOM 1025 O O . ASN A 1 125 ? 8.280 21.756 35.878 1.00 76.21 125 ASN A O 1
ATOM 1030 N N . GLU A 1 128 ? 8.964 23.079 30.938 1.00 58.76 128 GLU A N 1
ATOM 1031 C CA . GLU A 1 128 ? 9.301 23.145 29.490 1.00 52.18 128 GLU A CA 1
ATOM 1032 C C . GLU A 1 128 ? 10.063 21.987 28.841 1.00 38.92 128 GLU A C 1
ATOM 1033 O O . GLU A 1 128 ? 10.544 21.105 29.546 1.00 42.09 128 GLU A O 1
ATOM 1039 N N . GLN A 1 129 ? 10.089 21.998 27.514 1.00 38.25 129 GLN A N 1
ATOM 1040 C CA . GLN A 1 129 ? 10.884 21.109 26.686 1.00 40.12 129 GLN A CA 1
ATOM 1041 C C . GLN A 1 129 ? 12.334 21.590 26.766 1.00 42.52 129 GLN A C 1
ATOM 1042 O O . GLN A 1 129 ? 12.631 22.749 26.441 1.00 39.33 129 GLN A O 1
ATOM 1048 N N . SER A 1 130 ? 13.226 20.715 27.249 1.00 41.72 130 SER A N 1
ATOM 1049 C CA . SER A 1 130 ? 14.653 21.004 27.224 1.00 39.16 130 SER A CA 1
ATOM 1050 C C . SER A 1 130 ? 15.366 19.998 26.315 1.00 37.31 130 SER A C 1
ATOM 1051 O O . SER A 1 130 ? 15.008 18.818 26.296 1.00 35.37 130 SER A O 1
ATOM 1054 N N . THR A 1 131 ? 16.379 20.460 25.565 1.00 33.48 131 THR A N 1
ATOM 1055 C CA . THR A 1 131 ? 17.205 19.574 24.757 1.00 34.95 131 THR A CA 1
ATOM 1056 C C . THR A 1 131 ? 18.175 18.849 25.678 1.00 34.17 131 THR A C 1
ATOM 1057 O O . THR A 1 131 ? 18.878 19.498 26.434 1.00 40.38 131 THR A O 1
ATOM 1061 N N . GLU A 1 132 ? 18.262 17.523 25.564 1.00 29.19 132 GLU A N 1
ATOM 1062 C CA . GLU A 1 132 ? 19.162 16.750 26.392 1.00 33.21 132 GLU A CA 1
ATOM 1063 C C . GLU A 1 132 ? 20.382 16.385 25.558 1.00 31.78 132 GLU A C 1
ATOM 1064 O O . GLU A 1 132 ? 20.307 16.542 24.351 1.00 30.77 132 GLU A O 1
ATOM 1070 N N . GLU A 1 133 ? 21.466 15.986 26.210 1.00 30.15 133 GLU A N 1
ATOM 1071 C CA . GLU A 1 133 ? 22.700 15.602 25.480 1.00 41.07 133 GLU A CA 1
ATOM 1072 C C . GLU A 1 133 ? 22.955 14.110 25.684 1.00 36.85 133 GLU A C 1
ATOM 1073 O O . GLU A 1 133 ? 23.594 13.777 26.696 1.00 32.07 133 GLU A O 1
ATOM 1079 N N . GLY A 1 134 ? 22.402 13.267 24.804 1.00 36.97 134 GLY A N 1
ATOM 1080 C CA . GLY A 1 134 ? 22.623 11.806 24.823 1.00 42.68 134 GLY A CA 1
ATOM 1081 C C . GLY A 1 134 ? 23.855 11.394 25.585 1.00 43.11 134 GLY A C 1
ATOM 1082 O O . GLY A 1 134 ? 24.964 11.735 25.156 1.00 40.93 134 GLY A O 1
ATOM 1083 N N . GLY A 1 135 ? 23.666 10.538 26.572 1.00 30.00 135 GLY A N 1
ATOM 1084 C CA . GLY A 1 135 ? 24.740 10.233 27.513 1.00 30.00 135 GLY A CA 1
ATOM 1085 C C . GLY A 1 135 ? 24.304 10.984 28.753 1.00 30.00 135 GLY A C 1
ATOM 1086 O O . GLY A 1 135 ? 25.053 11.858 29.191 1.00 30.00 135 GLY A O 1
ATOM 1087 N N . GLN A 1 136 ? 23.084 10.714 29.225 1.00 32.72 136 GLN A N 1
ATOM 1088 C CA . GLN A 1 136 ? 22.508 11.447 30.380 1.00 35.02 136 GLN A CA 1
ATOM 1089 C C . GLN A 1 136 ? 21.649 10.567 31.283 1.00 34.37 136 GLN A C 1
ATOM 1090 O O . GLN A 1 136 ? 21.369 9.433 30.934 1.00 33.21 136 GLN A O 1
ATOM 1096 N N . PHE A 1 137 ? 21.243 11.128 32.413 1.00 44.01 137 PHE A N 1
ATOM 1097 C CA . PHE A 1 137 ? 20.410 10.401 33.397 1.00 50.40 137 PHE A CA 1
ATOM 1098 C C . PHE A 1 137 ? 19.140 9.809 32.781 1.00 43.36 137 PHE A C 1
ATOM 1099 O O . PHE A 1 137 ? 18.797 8.692 33.159 1.00 47.78 137 PHE A O 1
ATOM 1107 N N . VAL A 1 138 ? 18.480 10.503 31.859 1.00 40.36 138 VAL A N 1
ATOM 1108 C CA . VAL A 1 138 ? 17.205 9.982 31.396 1.00 46.74 138 VAL A CA 1
ATOM 1109 C C . VAL A 1 138 ? 17.348 9.144 30.115 1.00 38.65 138 VAL A C 1
ATOM 1110 O O . VAL A 1 138 ? 16.415 8.438 29.757 1.00 32.12 138 VAL A O 1
ATOM 1114 N N . THR A 1 139 ? 18.467 9.250 29.383 1.00 35.07 139 THR A N 1
ATOM 1115 C CA . THR A 1 139 ? 18.775 8.344 28.280 1.00 38.16 139 THR A CA 1
ATOM 1116 C C . THR A 1 139 ? 20.270 8.043 28.364 1.00 36.83 139 THR A C 1
ATOM 1117 O O . THR A 1 139 ? 21.111 8.775 27.878 1.00 31.88 139 THR A O 1
ATOM 1121 N N . LEU A 1 140 ? 20.572 6.930 29.007 1.00 45.08 140 LEU A N 1
ATOM 1122 C CA . LEU A 1 140 ? 21.922 6.463 29.274 1.00 53.75 140 LEU A CA 1
ATOM 1123 C C . LEU A 1 140 ? 22.809 6.369 28.032 1.00 46.75 140 LEU A C 1
ATOM 1124 O O . LEU A 1 140 ? 24.018 6.342 28.155 1.00 50.78 140 LEU A O 1
ATOM 1129 N N . SER A 1 141 ? 22.221 6.153 26.854 1.00 48.19 141 SER A N 1
ATOM 1130 C CA . SER A 1 141 ? 22.945 5.576 25.730 1.00 42.76 141 SER A CA 1
ATOM 1131 C C . SER A 1 141 ? 23.410 6.716 24.851 1.00 43.64 141 SER A C 1
ATOM 1132 O O . SER A 1 141 ? 22.788 7.774 24.891 1.00 42.94 141 SER A O 1
ATOM 1135 N N . PRO A 1 142 ? 24.494 6.582 24.052 1.00 36.70 142 PRO A N 1
ATOM 1136 C CA . PRO A 1 142 ? 24.851 7.634 23.093 1.00 37.56 142 PRO A CA 1
ATOM 1137 C C . PRO A 1 142 ? 23.953 7.615 21.855 1.00 30.16 142 PRO A C 1
ATOM 1138 O O . PRO A 1 142 ? 23.345 6.598 21.513 1.00 22.86 142 PRO A O 1
ATOM 1142 N N . PRO A 1 143 ? 23.672 8.773 21.228 1.00 31.60 143 PRO A N 1
ATOM 1143 C CA . PRO A 1 143 ? 22.996 8.808 19.935 1.00 34.01 143 PRO A CA 1
ATOM 1144 C C . PRO A 1 143 ? 23.834 9.411 18.806 1.00 32.39 143 PRO A C 1
ATOM 1145 O O . PRO A 1 143 ? 24.983 9.801 19.042 1.00 28.00 143 PRO A O 1
ATOM 1149 N N . CYS A 1 144 ? 23.237 9.426 17.597 1.00 27.34 144 CYS A N 1
ATOM 1150 C CA . CYS A 1 144 ? 23.731 10.099 16.410 1.00 35.51 144 CYS A CA 1
ATOM 1151 C C . CYS A 1 144 ? 25.170 9.696 16.040 1.00 31.48 144 CYS A C 1
ATOM 1152 O O . CYS A 1 144 ? 26.025 10.619 16.170 1.00 29.93 144 CYS A O 1
ATOM 1155 N N . MET B 1 1 ? 19.514 20.725 -15.926 1.00 74.76 1 MET B N 1
ATOM 1156 C CA . MET B 1 1 ? 20.916 20.884 -15.763 1.00 73.14 1 MET B CA 1
ATOM 1157 C C . MET B 1 1 ? 21.122 20.588 -14.345 1.00 64.80 1 MET B C 1
ATOM 1158 O O . MET B 1 1 ? 20.219 20.716 -13.548 1.00 59.26 1 MET B O 1
ATOM 1163 N N . ARG B 1 2 ? 22.330 20.218 -14.013 1.00 54.69 2 ARG B N 1
ATOM 1164 C CA . ARG B 1 2 ? 22.583 19.835 -12.645 1.00 42.57 2 ARG B CA 1
ATOM 1165 C C . ARG B 1 2 ? 22.724 21.089 -11.841 1.00 40.34 2 ARG B C 1
ATOM 1166 O O . ARG B 1 2 ? 23.560 21.916 -12.094 1.00 34.98 2 ARG B O 1
ATOM 1174 N N . ASP B 1 3 ? 21.887 21.218 -10.863 1.00 41.09 3 ASP B N 1
ATOM 1175 C CA . ASP B 1 3 ? 21.866 22.357 -9.981 1.00 49.06 3 ASP B CA 1
ATOM 1176 C C . ASP B 1 3 ? 21.665 21.829 -8.562 1.00 48.99 3 ASP B C 1
ATOM 1177 O O . ASP B 1 3 ? 20.649 22.103 -7.929 1.00 64.18 3 ASP B O 1
ATOM 1182 N N . TRP B 1 4 ? 22.566 20.951 -8.139 1.00 40.48 4 TRP B N 1
ATOM 1183 C CA . TRP B 1 4 ? 22.480 20.237 -6.870 1.00 36.29 4 TRP B CA 1
ATOM 1184 C C . TRP B 1 4 ? 23.843 19.603 -6.622 1.00 32.26 4 TRP B C 1
ATOM 1185 O O . TRP B 1 4 ? 24.542 19.284 -7.563 1.00 27.82 4 TRP B O 1
ATOM 1196 N N . LYS B 1 5 ? 24.251 19.524 -5.354 1.00 35.38 5 LYS B N 1
ATOM 1197 C CA . LYS B 1 5 ? 25.438 18.765 -4.993 1.00 31.98 5 LYS B CA 1
ATOM 1198 C C . LYS B 1 5 ? 25.152 17.293 -5.300 1.00 29.45 5 LYS B C 1
ATOM 1199 O O . LYS B 1 5 ? 24.185 16.740 -4.789 1.00 27.43 5 LYS B O 1
ATOM 1205 N N . THR B 1 6 ? 25.954 16.675 -6.177 1.00 29.76 6 THR B N 1
ATOM 1206 C CA . THR B 1 6 ? 25.822 15.240 -6.401 1.00 30.49 6 THR B CA 1
ATOM 1207 C C . THR B 1 6 ? 26.417 14.503 -5.209 1.00 28.74 6 THR B C 1
ATOM 1208 O O . THR B 1 6 ? 27.538 14.802 -4.823 1.00 27.24 6 THR B O 1
ATOM 1212 N N . ASN B 1 7 ? 25.656 13.577 -4.600 1.00 26.61 7 ASN B N 1
ATOM 1213 C CA . ASN B 1 7 ? 26.186 12.869 -3.441 1.00 22.16 7 ASN B CA 1
ATOM 1214 C C . ASN B 1 7 ? 27.108 11.801 -3.973 1.00 21.98 7 ASN B C 1
ATOM 1215 O O . ASN B 1 7 ? 26.768 11.140 -4.937 1.00 20.69 7 ASN B O 1
ATOM 1220 N N . VAL B 1 8 ? 28.242 11.623 -3.298 1.00 21.60 8 VAL B N 1
ATOM 1221 C CA . VAL B 1 8 ? 29.208 10.628 -3.719 1.00 23.29 8 VAL B CA 1
ATOM 1222 C C . VAL B 1 8 ? 29.454 9.638 -2.590 1.00 23.74 8 VAL B C 1
ATOM 1223 O O . VAL B 1 8 ? 29.943 9.987 -1.516 1.00 21.81 8 VAL B O 1
ATOM 1227 N N . HIS B 1 9 ? 29.117 8.385 -2.858 1.00 24.27 9 HIS B N 1
ATOM 1228 C CA . HIS B 1 9 ? 29.304 7.324 -1.888 1.00 25.12 9 HIS B CA 1
ATOM 1229 C C . HIS B 1 9 ? 30.388 6.389 -2.399 1.00 25.68 9 HIS B C 1
ATOM 1230 O O . HIS B 1 9 ? 30.252 5.855 -3.481 1.00 24.05 9 HIS B O 1
ATOM 1237 N N . VAL B 1 10 ? 31.471 6.228 -1.645 1.00 24.59 10 VAL B N 1
ATOM 1238 C CA . VAL B 1 10 ? 32.567 5.400 -2.075 1.00 23.72 10 VAL B CA 1
ATOM 1239 C C . VAL B 1 10 ? 32.535 4.128 -1.233 1.00 26.36 10 VAL B C 1
ATOM 1240 O O . VAL B 1 10 ? 32.587 4.231 0.007 1.00 27.63 10 VAL B O 1
ATOM 1244 N N . ILE B 1 11 ? 32.407 2.989 -1.931 1.00 24.44 11 ILE B N 1
ATOM 1245 C CA . ILE B 1 11 ? 32.233 1.653 -1.347 1.00 29.16 11 ILE B CA 1
ATOM 1246 C C . ILE B 1 11 ? 33.535 0.867 -1.554 1.00 25.25 11 ILE B C 1
ATOM 1247 O O . ILE B 1 11 ? 33.846 0.551 -2.682 1.00 22.20 11 ILE B O 1
ATOM 1252 N N . VAL B 1 12 ? 34.296 0.622 -0.476 1.00 24.79 12 VAL B N 1
ATOM 1253 C CA . VAL B 1 12 ? 35.641 0.086 -0.539 1.00 25.74 12 VAL B CA 1
ATOM 1254 C C . VAL B 1 12 ? 35.664 -1.294 0.116 1.00 26.00 12 VAL B C 1
ATOM 1255 O O . VAL B 1 12 ? 35.059 -1.475 1.164 1.00 23.84 12 VAL B O 1
ATOM 1259 N N . GLY B 1 13 ? 36.380 -2.244 -0.510 1.00 25.79 13 GLY B N 1
ATOM 1260 C CA . GLY B 1 13 ? 36.613 -3.559 0.061 1.00 25.90 13 GLY B CA 1
ATOM 1261 C C . GLY B 1 13 ? 37.200 -4.498 -0.990 1.00 28.90 13 GLY B C 1
ATOM 1262 O O . GLY B 1 13 ? 37.207 -4.156 -2.165 1.00 27.78 13 GLY B O 1
ATOM 1263 N N . PRO B 1 14 ? 37.666 -5.704 -0.506 1.00 28.44 14 PRO B N 1
ATOM 1264 C CA . PRO B 1 14 ? 38.320 -6.583 -1.460 1.00 29.81 14 PRO B CA 1
ATOM 1265 C C . PRO B 1 14 ? 37.412 -7.255 -2.462 1.00 27.54 14 PRO B C 1
ATOM 1266 O O . PRO B 1 14 ? 36.241 -7.461 -2.218 1.00 24.81 14 PRO B O 1
ATOM 1270 N N . PRO B 1 15 ? 37.970 -7.584 -3.614 1.00 31.90 15 PRO B N 1
ATOM 1271 C CA . PRO B 1 15 ? 37.194 -8.324 -4.585 1.00 33.52 15 PRO B CA 1
ATOM 1272 C C . PRO B 1 15 ? 36.359 -9.451 -3.939 1.00 43.29 15 PRO B C 1
ATOM 1273 O O . PRO B 1 15 ? 36.862 -10.244 -3.147 1.00 69.98 15 PRO B O 1
ATOM 1277 N N . GLY B 1 16 ? 35.077 -9.494 -4.251 1.00 38.33 16 GLY B N 1
ATOM 1278 C CA . GLY B 1 16 ? 34.230 -10.509 -3.704 1.00 28.66 16 GLY B CA 1
ATOM 1279 C C . GLY B 1 16 ? 33.450 -10.208 -2.457 1.00 31.63 16 GLY B C 1
ATOM 1280 O O . GLY B 1 16 ? 32.667 -11.030 -2.036 1.00 29.22 16 GLY B O 1
ATOM 1281 N N . CYS B 1 17 ? 33.629 -9.034 -1.875 1.00 28.14 17 CYS B N 1
ATOM 1282 C CA . CYS B 1 17 ? 32.939 -8.796 -0.614 1.00 30.34 17 CYS B CA 1
ATOM 1283 C C . CYS B 1 17 ? 31.506 -8.297 -0.823 1.00 28.96 17 CYS B C 1
ATOM 1284 O O . CYS B 1 17 ? 30.730 -8.256 0.146 1.00 31.46 17 CYS B O 1
ATOM 1287 N N . GLY B 1 18 ? 31.155 -7.947 -2.079 1.00 29.87 18 GLY B N 1
ATOM 1288 C CA . GLY B 1 18 ? 29.793 -7.621 -2.477 1.00 27.88 18 GLY B CA 1
ATOM 1289 C C . GLY B 1 18 ? 29.563 -6.126 -2.721 1.00 27.49 18 GLY B C 1
ATOM 1290 O O . GLY B 1 18 ? 28.475 -5.567 -2.436 1.00 25.08 18 GLY B O 1
ATOM 1291 N N . LYS B 1 19 ? 30.572 -5.476 -3.298 1.00 23.65 19 LYS B N 1
ATOM 1292 C CA . LYS B 1 19 ? 30.475 -4.052 -3.569 1.00 28.63 19 LYS B CA 1
ATOM 1293 C C . LYS B 1 19 ? 29.417 -3.836 -4.647 1.00 31.90 19 LYS B C 1
ATOM 1294 O O . LYS B 1 19 ? 28.608 -2.912 -4.544 1.00 24.40 19 LYS B O 1
ATOM 1300 N N . SER B 1 20 ? 29.441 -4.694 -5.679 1.00 25.94 20 SER B N 1
ATOM 1301 C CA . SER B 1 20 ? 28.614 -4.451 -6.839 1.00 28.15 20 SER B CA 1
ATOM 1302 C C . SER B 1 20 ? 27.150 -4.779 -6.500 1.00 26.87 20 SER B C 1
ATOM 1303 O O . SER B 1 20 ? 26.229 -4.143 -7.022 1.00 26.57 20 SER B O 1
ATOM 1306 N N . LYS B 1 21 ? 26.934 -5.644 -5.507 1.00 26.19 21 LYS B N 1
ATOM 1307 C CA . LYS B 1 21 ? 25.600 -5.977 -5.036 1.00 29.72 21 LYS B CA 1
ATOM 1308 C C . LYS B 1 21 ? 25.063 -4.817 -4.199 1.00 27.86 21 LYS B C 1
ATOM 1309 O O . LYS B 1 21 ? 23.896 -4.475 -4.245 1.00 31.90 21 LYS B O 1
ATOM 1315 N N . TRP B 1 22 ? 25.913 -4.204 -3.397 1.00 25.98 22 TRP B N 1
ATOM 1316 C CA . TRP B 1 22 ? 25.479 -3.032 -2.649 1.00 26.57 22 TRP B CA 1
ATOM 1317 C C . TRP B 1 22 ? 25.029 -1.929 -3.621 1.00 26.03 22 TRP B C 1
ATOM 1318 O O . TRP B 1 22 ? 23.962 -1.332 -3.486 1.00 19.99 22 TRP B O 1
ATOM 1329 N N . ALA B 1 23 ? 25.835 -1.702 -4.674 1.00 26.89 23 ALA B N 1
ATOM 1330 C CA . ALA B 1 23 ? 25.534 -0.710 -5.682 1.00 23.79 23 ALA B CA 1
ATOM 1331 C C . ALA B 1 23 ? 24.196 -1.054 -6.329 1.00 28.21 23 ALA B C 1
ATOM 1332 O O . ALA B 1 23 ? 23.370 -0.150 -6.505 1.00 25.98 23 ALA B O 1
ATOM 1334 N N . ALA B 1 24 ? 24.016 -2.340 -6.712 1.00 25.49 24 ALA B N 1
ATOM 1335 C CA . ALA B 1 24 ? 22.823 -2.777 -7.412 1.00 26.75 24 ALA B CA 1
ATOM 1336 C C . ALA B 1 24 ? 21.566 -2.562 -6.570 1.00 25.21 24 ALA B C 1
ATOM 1337 O O . ALA B 1 24 ? 20.537 -2.242 -7.132 1.00 25.57 24 ALA B O 1
ATOM 1339 N N . ASN B 1 25 ? 21.663 -2.725 -5.245 1.00 27.96 25 ASN B N 1
ATOM 1340 C CA . ASN B 1 25 ? 20.519 -2.658 -4.342 1.00 27.04 25 ASN B CA 1
ATOM 1341 C C . ASN B 1 25 ? 20.301 -1.239 -3.790 1.00 27.82 25 ASN B C 1
ATOM 1342 O O . ASN B 1 25 ? 19.436 -1.016 -2.948 1.00 24.83 25 ASN B O 1
ATOM 1347 N N . PHE B 1 26 ? 21.083 -0.257 -4.242 1.00 23.78 26 PHE B N 1
ATOM 1348 C CA . PHE B 1 26 ? 20.898 1.105 -3.790 1.00 24.48 26 PHE B CA 1
ATOM 1349 C C . PHE B 1 26 ? 19.576 1.678 -4.282 1.00 24.57 26 PHE B C 1
ATOM 1350 O O . PHE B 1 26 ? 18.770 2.152 -3.502 1.00 25.41 26 PHE B O 1
ATOM 1358 N N . ALA B 1 27 ? 19.349 1.647 -5.587 1.00 27.09 27 ALA B N 1
ATOM 1359 C CA . ALA B 1 27 ? 18.102 2.164 -6.125 1.00 30.36 27 ALA B CA 1
ATOM 1360 C C . ALA B 1 27 ? 17.599 1.213 -7.199 1.00 32.68 27 ALA B C 1
ATOM 1361 O O . ALA B 1 27 ? 18.222 0.194 -7.445 1.00 37.47 27 ALA B O 1
ATOM 1363 N N . ASP B 1 28 ? 16.456 1.536 -7.809 1.00 37.21 28 ASP B N 1
ATOM 1364 C CA . ASP B 1 28 ? 15.912 0.729 -8.899 1.00 38.89 28 ASP B CA 1
ATOM 1365 C C . ASP B 1 28 ? 16.896 0.676 -10.076 1.00 35.61 28 ASP B C 1
ATOM 1366 O O . ASP B 1 28 ? 17.505 1.693 -10.417 1.00 29.52 28 ASP B O 1
ATOM 1371 N N . PRO B 1 29 ? 17.047 -0.480 -10.763 1.00 33.69 29 PRO B N 1
ATOM 1372 C CA . PRO B 1 29 ? 17.875 -0.559 -11.974 1.00 34.00 29 PRO B CA 1
ATOM 1373 C C . PRO B 1 29 ? 17.509 0.460 -13.056 1.00 34.52 29 PRO B C 1
ATOM 1374 O O . PRO B 1 29 ? 18.380 0.993 -13.741 1.00 26.40 29 PRO B O 1
ATOM 1378 N N . GLU B 1 30 ? 16.226 0.829 -13.130 1.00 35.63 30 GLU B N 1
ATOM 1379 C CA . GLU B 1 30 ? 15.786 1.804 -14.127 1.00 38.89 30 GLU B CA 1
ATOM 1380 C C . GLU B 1 30 ? 16.319 3.198 -13.800 1.00 30.81 30 GLU B C 1
ATOM 1381 O O . GLU B 1 30 ? 16.384 4.033 -14.679 1.00 32.71 30 GLU B O 1
ATOM 1387 N N . THR B 1 31 ? 16.729 3.444 -12.554 1.00 30.08 31 THR B N 1
ATOM 1388 C CA . THR B 1 31 ? 17.237 4.757 -12.174 1.00 30.44 31 THR B CA 1
ATOM 1389 C C . THR B 1 31 ? 18.750 4.747 -12.030 1.00 31.98 31 THR B C 1
ATOM 1390 O O . THR B 1 31 ? 19.310 5.784 -11.671 1.00 27.59 31 THR B O 1
ATOM 1394 N N . THR B 1 32 ? 19.384 3.618 -12.400 1.00 31.51 32 THR B N 1
ATOM 1395 C CA . THR B 1 32 ? 20.803 3.432 -12.181 1.00 30.95 32 THR B CA 1
ATOM 1396 C C . THR B 1 32 ? 21.503 3.125 -13.507 1.00 30.15 32 THR B C 1
ATOM 1397 O O . THR B 1 32 ? 21.119 2.180 -14.187 1.00 30.96 32 THR B O 1
ATOM 1401 N N . TYR B 1 33 ? 22.549 3.906 -13.849 1.00 26.79 33 TYR B N 1
ATOM 1402 C CA . TYR B 1 33 ? 23.444 3.642 -14.973 1.00 27.51 33 TYR B CA 1
ATOM 1403 C C . TYR B 1 33 ? 24.812 3.179 -14.456 1.00 26.52 33 TYR B C 1
ATOM 1404 O O . TYR B 1 33 ? 25.333 3.749 -13.503 1.00 25.82 33 TYR B O 1
ATOM 1413 N N . TRP B 1 34 ? 25.433 2.218 -15.138 1.00 28.50 34 TRP B N 1
ATOM 1414 C CA . TRP B 1 34 ? 26.761 1.688 -14.811 1.00 29.96 34 TRP B CA 1
ATOM 1415 C C . TRP B 1 34 ? 27.753 2.246 -15.823 1.00 30.43 34 TRP B C 1
ATOM 1416 O O . TRP B 1 34 ? 27.668 1.927 -17.016 1.00 31.04 34 TRP B O 1
ATOM 1427 N N . LYS B 1 35 ? 28.666 3.100 -15.357 1.00 24.03 35 LYS B N 1
ATOM 1428 C CA . LYS B 1 35 ? 29.687 3.653 -16.219 1.00 27.95 35 LYS B CA 1
ATOM 1429 C C . LYS B 1 35 ? 30.547 2.525 -16.799 1.00 29.43 35 LYS B C 1
ATOM 1430 O O . LYS B 1 35 ? 30.999 1.703 -16.014 1.00 25.64 35 LYS B O 1
ATOM 1436 N N . PRO B 1 36 ? 30.762 2.395 -18.140 1.00 24.61 36 PRO B N 1
ATOM 1437 C CA . PRO B 1 36 ? 31.725 1.435 -18.652 1.00 26.52 36 PRO B CA 1
ATOM 1438 C C . PRO B 1 36 ? 33.086 1.731 -18.014 1.00 28.27 36 PRO B C 1
ATOM 1439 O O . PRO B 1 36 ? 33.572 2.847 -18.047 1.00 27.34 36 PRO B O 1
ATOM 1443 N N . PRO B 1 37 ? 33.740 0.757 -17.355 1.00 27.01 37 PRO B N 1
ATOM 1444 C CA . PRO B 1 37 ? 35.010 1.023 -16.693 1.00 32.18 37 PRO B CA 1
ATOM 1445 C C . PRO B 1 37 ? 36.144 1.361 -17.668 1.00 33.44 37 PRO B C 1
ATOM 1446 O O . PRO B 1 37 ? 36.124 0.983 -18.834 1.00 39.09 37 PRO B O 1
ATOM 1450 N N . ARG B 1 38 ? 37.139 2.083 -17.166 1.00 35.32 38 ARG B N 1
ATOM 1451 C CA . ARG B 1 38 ? 38.437 2.223 -17.808 1.00 42.08 38 ARG B CA 1
ATOM 1452 C C . ARG B 1 38 ? 38.303 2.947 -19.151 1.00 43.31 38 ARG B C 1
ATOM 1453 O O . ARG B 1 38 ? 39.093 2.698 -20.065 1.00 45.20 38 ARG B O 1
ATOM 1461 N N . ASN B 1 39 ? 37.339 3.881 -19.263 1.00 40.84 39 ASN B N 1
ATOM 1462 C CA . ASN B 1 39 ? 37.287 4.774 -20.410 1.00 38.24 39 ASN B CA 1
ATOM 1463 C C . ASN B 1 39 ? 36.519 6.047 -20.043 1.00 41.60 39 ASN B C 1
ATOM 1464 O O . ASN B 1 39 ? 35.925 6.152 -18.967 1.00 35.54 39 ASN B O 1
ATOM 1469 N N . LYS B 1 40 ? 36.532 7.018 -20.943 1.00 44.85 40 LYS B N 1
ATOM 1470 C CA . LYS B 1 40 ? 35.900 8.304 -20.677 1.00 50.52 40 LYS B CA 1
ATOM 1471 C C . LYS B 1 40 ? 34.531 8.404 -21.234 1.00 38.53 40 LYS B C 1
ATOM 1472 O O . LYS B 1 40 ? 33.907 9.433 -21.134 1.00 44.44 40 LYS B O 1
ATOM 1478 N N . TRP B 1 41 ? 34.019 7.320 -21.745 1.00 39.61 41 TRP B N 1
ATOM 1479 C CA . TRP B 1 41 ? 32.768 7.378 -22.487 1.00 37.71 41 TRP B CA 1
ATOM 1480 C C . TRP B 1 41 ? 31.559 7.110 -21.590 1.00 37.69 41 TRP B C 1
ATOM 1481 O O . TRP B 1 41 ? 31.523 6.173 -20.799 1.00 35.24 41 TRP B O 1
ATOM 1492 N N . TRP B 1 42 ? 30.513 7.900 -21.829 1.00 35.37 42 TRP B N 1
ATOM 1493 C CA . TRP B 1 42 ? 29.276 7.791 -21.090 1.00 34.25 42 TRP B CA 1
ATOM 1494 C C . TRP B 1 42 ? 28.162 7.319 -22.031 1.00 33.80 42 TRP B C 1
ATOM 1495 O O . TRP B 1 42 ? 26.984 7.566 -21.808 1.00 31.52 42 TRP B O 1
ATOM 1506 N N . ASP B 1 43 ? 28.544 6.580 -23.077 1.00 36.93 43 ASP B N 1
ATOM 1507 C CA . ASP B 1 43 ? 27.569 6.014 -24.002 1.00 39.74 43 ASP B CA 1
ATOM 1508 C C . ASP B 1 43 ? 26.515 5.252 -23.198 1.00 38.49 43 ASP B C 1
ATOM 1509 O O . ASP B 1 43 ? 26.847 4.479 -22.294 1.00 41.31 43 ASP B O 1
ATOM 1514 N N . GLY B 1 44 ? 25.249 5.502 -23.536 1.00 37.67 44 GLY B N 1
ATOM 1515 C CA . GLY B 1 44 ? 24.115 4.842 -22.909 1.00 36.04 44 GLY B CA 1
ATOM 1516 C C . GLY B 1 44 ? 23.624 5.552 -21.639 1.00 36.34 44 GLY B C 1
ATOM 1517 O O . GLY B 1 44 ? 22.640 5.137 -21.052 1.00 39.80 44 GLY B O 1
ATOM 1518 N N . TYR B 1 45 ? 24.292 6.630 -21.205 1.00 32.20 45 TYR B N 1
ATOM 1519 C CA . TYR B 1 45 ? 23.776 7.407 -20.104 1.00 30.99 45 TYR B CA 1
ATOM 1520 C C . TYR B 1 45 ? 22.563 8.189 -20.612 1.00 35.23 45 TYR B C 1
ATOM 1521 O O . TYR B 1 45 ? 22.692 8.939 -21.566 1.00 32.72 45 TYR B O 1
ATOM 1530 N N . HIS B 1 46 ? 21.406 8.057 -19.933 1.00 36.23 46 HIS B N 1
ATOM 1531 C CA . HIS B 1 46 ? 20.171 8.698 -20.372 1.00 39.27 46 HIS B CA 1
ATOM 1532 C C . HIS B 1 46 ? 19.527 9.447 -19.221 1.00 37.05 46 HIS B C 1
ATOM 1533 O O . HIS B 1 46 ? 18.324 9.320 -19.024 1.00 34.26 46 HIS B O 1
ATOM 1540 N N . GLY B 1 47 ? 20.355 10.165 -18.451 1.00 33.26 47 GLY B N 1
ATOM 1541 C CA . GLY B 1 47 ? 19.851 11.038 -17.410 1.00 33.66 47 GLY B CA 1
ATOM 1542 C C . GLY B 1 47 ? 19.484 10.355 -16.091 1.00 31.21 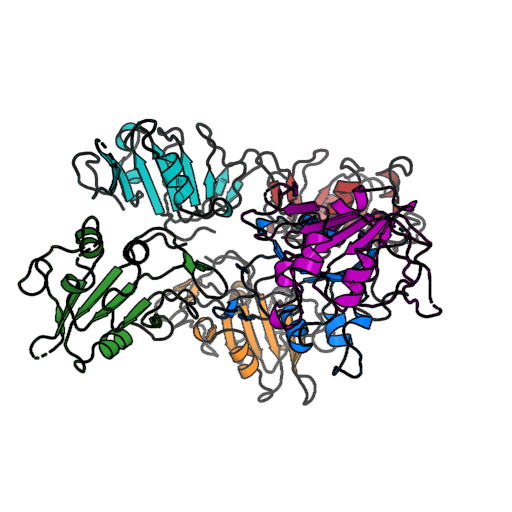47 GLY B C 1
ATOM 1543 O O . GLY B 1 47 ? 18.766 10.958 -15.305 1.00 27.15 47 GLY B O 1
ATOM 1544 N N . GLU B 1 48 ? 19.975 9.126 -15.845 1.00 31.28 48 GLU B N 1
ATOM 1545 C CA . GLU B 1 48 ? 19.719 8.381 -14.615 1.00 30.84 48 GLU B CA 1
ATOM 1546 C C . GLU B 1 48 ? 20.234 9.158 -13.400 1.00 30.34 48 GLU B C 1
ATOM 1547 O O . GLU B 1 48 ? 21.272 9.821 -13.462 1.00 27.82 48 GLU B O 1
ATOM 1553 N N . GLU B 1 49 ? 19.454 9.083 -12.314 1.00 25.73 49 GLU B N 1
ATOM 1554 C CA . GLU B 1 49 ? 19.717 9.785 -11.084 1.00 28.71 49 GLU B CA 1
ATOM 1555 C C . GLU B 1 49 ? 20.867 9.129 -10.320 1.00 25.92 49 GLU B C 1
ATOM 1556 O O . GLU B 1 49 ? 21.523 9.785 -9.516 1.00 21.49 49 GLU B O 1
ATOM 1562 N N . VAL B 1 50 ? 21.038 7.812 -10.497 1.00 23.48 50 VAL B N 1
ATOM 1563 C CA . VAL B 1 50 ? 22.093 7.086 -9.813 1.00 21.84 50 VAL B CA 1
ATOM 1564 C C . VAL B 1 50 ? 23.067 6.572 -10.860 1.00 24.36 50 VAL B C 1
ATOM 1565 O O . VAL B 1 50 ? 22.651 5.881 -11.790 1.00 20.52 50 VAL B O 1
ATOM 1569 N N . VAL B 1 51 ? 24.341 6.963 -10.725 1.00 24.91 51 VAL B N 1
ATOM 1570 C CA . VAL B 1 51 ? 25.434 6.474 -11.546 1.00 24.24 51 VAL B CA 1
ATOM 1571 C C . VAL B 1 51 ? 26.371 5.630 -10.681 1.00 27.43 51 VAL B C 1
ATOM 1572 O O . VAL B 1 51 ? 26.755 6.042 -9.579 1.00 20.98 51 VAL B O 1
ATOM 1576 N N . VAL B 1 52 ? 26.798 4.472 -11.202 1.00 28.32 52 VAL B N 1
ATOM 1577 C CA . VAL B 1 52 ? 27.758 3.645 -10.495 1.00 25.79 52 VAL B CA 1
ATOM 1578 C C . VAL B 1 52 ? 28.998 3.600 -11.357 1.00 21.99 52 VAL B C 1
ATOM 1579 O O . VAL B 1 52 ? 28.902 3.323 -12.543 1.00 21.00 52 VAL B O 1
ATOM 1583 N N . ILE B 1 53 ? 30.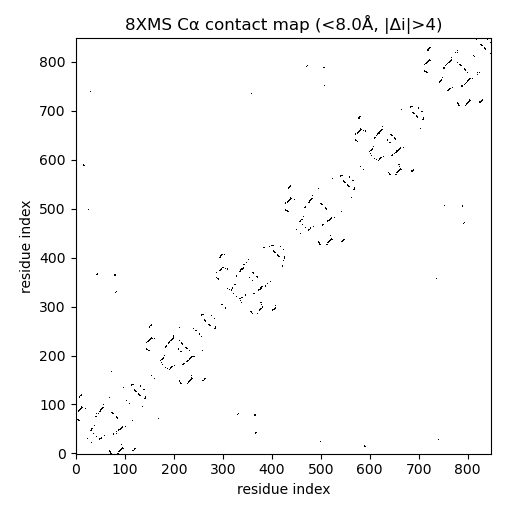131 3.963 -10.757 1.00 17.95 53 ILE B N 1
ATOM 1584 C CA . ILE B 1 53 ? 31.435 3.839 -11.361 1.00 18.00 53 ILE B CA 1
ATOM 1585 C C . ILE B 1 53 ? 32.126 2.658 -10.679 1.00 21.54 53 ILE B C 1
ATOM 1586 O O . ILE B 1 53 ? 32.759 2.812 -9.621 1.00 20.82 53 ILE B O 1
ATOM 1591 N N . ASP B 1 54 ? 31.928 1.462 -11.250 1.00 22.49 54 ASP B N 1
ATOM 1592 C CA . ASP B 1 54 ? 32.418 0.228 -10.690 1.00 26.53 54 ASP B CA 1
ATOM 1593 C C . ASP B 1 54 ? 33.901 0.087 -11.031 1.00 29.53 54 ASP B C 1
ATOM 1594 O O . ASP B 1 54 ? 34.349 0.505 -12.102 1.00 31.41 54 ASP B O 1
ATOM 1599 N N . ASP B 1 55 ? 34.664 -0.397 -10.053 1.00 27.68 55 ASP B N 1
ATOM 1600 C CA . ASP B 1 55 ? 36.091 -0.656 -10.180 1.00 31.56 55 ASP B CA 1
ATOM 1601 C C . ASP B 1 55 ? 36.856 0.601 -10.591 1.00 30.18 55 ASP B C 1
ATOM 1602 O O . ASP B 1 55 ? 37.615 0.610 -11.565 1.00 25.06 55 ASP B O 1
ATOM 1607 N N . PHE B 1 56 ? 36.686 1.672 -9.792 1.00 30.63 56 PHE B N 1
ATOM 1608 C CA . PHE B 1 56 ? 37.436 2.900 -9.998 1.00 28.99 56 PHE B CA 1
ATOM 1609 C C . PHE B 1 56 ? 38.757 2.843 -9.231 1.00 30.43 56 PHE B C 1
ATOM 1610 O O . PHE B 1 56 ? 38.754 2.457 -8.071 1.00 24.97 56 PHE B O 1
ATOM 1618 N N . TYR B 1 57 ? 39.852 3.250 -9.892 1.00 33.73 57 TYR B N 1
ATOM 1619 C CA . TYR B 1 57 ? 41.188 3.297 -9.307 1.00 36.29 57 TYR B CA 1
ATOM 1620 C C . TYR B 1 57 ? 41.922 4.563 -9.756 1.00 33.31 57 TYR B C 1
ATOM 1621 O O . TYR B 1 57 ? 43.135 4.564 -9.786 1.00 35.27 57 TYR B O 1
ATOM 1630 N N . GLY B 1 58 ? 41.192 5.626 -10.131 1.00 34.28 58 GLY B N 1
ATOM 1631 C CA . GLY B 1 58 ? 41.773 6.897 -10.538 1.00 30.50 58 GLY B CA 1
ATOM 1632 C C . GLY B 1 58 ? 42.002 7.016 -12.041 1.00 33.74 58 GLY B C 1
ATOM 1633 O O . GLY B 1 58 ? 42.757 7.879 -12.456 1.00 34.08 58 GLY B O 1
ATOM 1634 N N . TRP B 1 59 ? 41.282 6.231 -12.853 1.00 35.89 59 TRP B N 1
ATOM 1635 C CA . TRP B 1 59 ? 41.527 6.175 -14.283 1.00 39.26 59 TRP B CA 1
ATOM 1636 C C . TRP B 1 59 ? 40.778 7.258 -15.067 1.00 35.93 59 TRP B C 1
ATOM 1637 O O . TRP B 1 59 ? 40.720 7.178 -16.283 1.00 32.35 59 TRP B O 1
ATOM 1648 N N . LEU B 1 60 ? 40.198 8.247 -14.386 1.00 35.17 60 LEU B N 1
ATOM 1649 C CA . LEU B 1 60 ? 39.675 9.429 -15.054 1.00 35.79 60 LEU B CA 1
ATOM 1650 C C . LEU B 1 60 ? 40.575 10.608 -14.707 1.00 32.56 60 LEU B C 1
ATOM 1651 O O . LEU B 1 60 ? 41.165 10.629 -13.634 1.00 37.70 60 LEU B O 1
ATOM 1656 N N . PRO B 1 61 ? 40.717 11.626 -15.577 1.00 34.65 61 PRO B N 1
ATOM 1657 C CA . PRO B 1 61 ? 41.427 12.836 -15.183 1.00 34.31 61 PRO B CA 1
ATOM 1658 C C . PRO B 1 61 ? 40.868 13.411 -13.890 1.00 36.50 61 PRO B C 1
ATOM 1659 O O . PRO B 1 61 ? 39.657 13.518 -13.698 1.00 34.35 61 PRO B O 1
ATOM 1663 N N . TRP B 1 62 ? 41.794 13.802 -13.020 1.00 39.37 62 TRP B N 1
ATOM 1664 C CA . TRP B 1 62 ? 41.486 14.434 -11.754 1.00 39.49 62 TRP B CA 1
ATOM 1665 C C . TRP B 1 62 ? 40.377 15.470 -11.899 1.00 41.23 62 TRP B C 1
ATOM 1666 O O . TRP B 1 62 ? 39.396 15.446 -11.150 1.00 36.79 62 TRP B O 1
ATOM 1677 N N . ASP B 1 63 ? 40.559 16.396 -12.846 1.00 39.55 63 ASP B N 1
ATOM 1678 C CA . ASP B 1 63 ? 39.652 17.525 -12.970 1.00 38.28 63 ASP B CA 1
ATOM 1679 C C . ASP B 1 63 ? 38.255 17.059 -13.385 1.00 37.52 63 ASP B C 1
ATOM 1680 O O . ASP B 1 63 ? 37.266 17.657 -12.969 1.00 34.93 63 ASP B O 1
ATOM 1685 N N . ASP B 1 64 ? 38.174 16.010 -14.210 1.00 31.93 64 ASP B N 1
ATOM 1686 C CA . ASP B 1 64 ? 36.891 15.429 -14.580 1.00 34.62 64 ASP B CA 1
ATOM 1687 C C . ASP B 1 64 ? 36.189 14.806 -13.367 1.00 35.03 64 ASP B C 1
ATOM 1688 O O . ASP B 1 64 ? 34.985 14.973 -13.211 1.00 29.73 64 ASP B O 1
ATOM 1693 N N . LEU B 1 65 ? 36.925 14.091 -12.505 1.00 34.52 65 LEU B N 1
ATOM 1694 C CA . LEU B 1 65 ? 36.322 13.473 -11.329 1.00 33.58 65 LEU B CA 1
ATOM 1695 C C . LEU B 1 65 ? 35.773 14.548 -10.403 1.00 29.64 65 LEU B C 1
ATOM 1696 O O . LEU B 1 65 ? 34.645 14.405 -9.913 1.00 25.65 65 LEU B O 1
ATOM 1701 N N . LEU B 1 66 ? 36.591 15.589 -10.150 1.00 27.86 66 LEU B N 1
ATOM 1702 C CA . LEU B 1 66 ? 36.148 16.715 -9.344 1.00 29.51 66 LEU B CA 1
ATOM 1703 C C . LEU B 1 66 ? 34.814 17.239 -9.889 1.00 25.49 66 LEU B C 1
ATOM 1704 O O . LEU B 1 66 ? 33.910 17.521 -9.115 1.00 22.52 66 LEU B O 1
ATOM 1709 N N . ARG B 1 67 ? 34.713 17.437 -11.208 1.00 27.72 67 ARG B N 1
ATOM 1710 C CA . ARG B 1 67 ? 33.524 18.051 -11.803 1.00 29.80 67 ARG B CA 1
ATOM 1711 C C . ARG B 1 67 ? 32.323 17.090 -11.736 1.00 26.39 67 ARG B C 1
ATOM 1712 O O . ARG B 1 67 ? 31.208 17.513 -11.430 1.00 27.27 67 ARG B O 1
ATOM 1720 N N . LEU B 1 68 ? 32.538 15.783 -11.941 1.00 24.46 68 LEU B N 1
ATOM 1721 C CA . LEU B 1 68 ? 31.454 14.810 -11.834 1.00 25.96 68 LEU B CA 1
ATOM 1722 C C . LEU B 1 68 ? 30.852 14.855 -10.442 1.00 24.64 68 LEU B C 1
ATOM 1723 O O . LEU B 1 68 ? 29.639 14.795 -10.298 1.00 22.43 68 LEU B O 1
ATOM 1728 N N . CYS B 1 69 ? 31.740 14.959 -9.438 1.00 25.97 69 CYS B N 1
ATOM 1729 C CA . CYS B 1 69 ? 31.359 14.877 -8.051 1.00 29.60 69 CYS B CA 1
ATOM 1730 C C . CYS B 1 69 ? 30.974 16.244 -7.461 1.00 34.45 69 CYS B C 1
ATOM 1731 O O . CYS B 1 69 ? 31.017 16.362 -6.247 1.00 37.04 69 CYS B O 1
ATOM 1734 N N . ASP B 1 70 ? 30.579 17.247 -8.268 1.00 29.07 70 ASP B N 1
ATOM 1735 C CA . ASP B 1 70 ? 30.367 18.622 -7.796 1.00 31.90 70 ASP B CA 1
ATOM 1736 C C . ASP B 1 70 ? 28.891 18.999 -7.974 1.00 29.49 70 ASP B C 1
ATOM 1737 O O . ASP B 1 70 ? 28.044 18.101 -8.039 1.00 24.89 70 ASP B O 1
ATOM 1742 N N . ARG B 1 71 ? 28.585 20.312 -8.034 1.00 31.41 71 ARG B N 1
ATOM 1743 C CA . ARG B 1 71 ? 27.199 20.778 -7.979 1.00 37.65 71 ARG B CA 1
ATOM 1744 C C . ARG B 1 71 ? 26.751 21.632 -9.156 1.00 31.51 71 ARG B C 1
ATOM 1745 O O . ARG B 1 71 ? 25.604 22.098 -9.128 1.00 37.64 71 ARG B O 1
ATOM 1753 N N . TYR B 1 72 ? 27.629 21.796 -10.155 1.00 29.71 72 TYR B N 1
ATOM 1754 C CA . TYR B 1 72 ? 27.404 22.712 -11.261 1.00 35.98 72 TYR B CA 1
ATOM 1755 C C . TYR B 1 72 ? 26.901 21.962 -12.490 1.00 37.82 72 TYR B C 1
ATOM 1756 O O . TYR B 1 72 ? 27.109 20.760 -12.610 1.00 36.05 72 TYR B O 1
ATOM 1765 N N . PRO B 1 73 ? 26.212 22.638 -13.440 1.00 36.95 73 PRO B N 1
ATOM 1766 C CA . PRO B 1 73 ? 25.867 22.010 -14.704 1.00 36.56 73 PRO B CA 1
ATOM 1767 C C . PRO B 1 73 ? 27.116 21.421 -15.345 1.00 37.91 73 PRO B C 1
ATOM 1768 O O . PRO B 1 73 ? 28.204 22.014 -15.317 1.00 36.50 73 PRO B O 1
ATOM 1772 N N . LEU B 1 74 ? 26.922 20.260 -15.963 1.00 33.38 74 LEU B N 1
ATOM 1773 C CA . LEU B 1 74 ? 28.016 19.504 -16.515 1.00 34.25 74 LEU B CA 1
ATOM 1774 C C . LEU B 1 74 ? 27.477 18.659 -17.652 1.00 33.47 74 LEU B C 1
ATOM 1775 O O . LEU B 1 74 ? 26.379 18.118 -17.548 1.00 32.35 74 LEU B O 1
ATOM 1780 N N . THR B 1 75 ? 28.256 18.597 -18.734 1.00 34.32 75 THR B N 1
ATOM 1781 C CA . THR B 1 75 ? 28.062 17.611 -19.782 1.00 34.31 75 THR B CA 1
ATOM 1782 C C . THR B 1 75 ? 29.253 16.666 -19.715 1.00 28.17 75 THR B C 1
ATOM 1783 O O . THR B 1 75 ? 30.315 17.061 -19.271 1.00 28.40 75 THR B O 1
ATOM 1787 N N . VAL B 1 76 ? 29.031 15.415 -20.090 1.00 28.47 76 VAL B N 1
ATOM 1788 C CA . VAL B 1 76 ? 30.066 14.393 -20.170 1.00 30.55 76 VAL B CA 1
ATOM 1789 C C . VAL B 1 76 ? 30.060 13.904 -21.610 1.00 31.16 76 VAL B C 1
ATOM 1790 O O . VAL B 1 76 ? 29.043 14.055 -22.277 1.00 27.02 76 VAL B O 1
ATOM 1794 N N . GLU B 1 77 ? 31.126 13.208 -21.992 1.00 37.34 77 GLU B N 1
ATOM 1795 C CA . GLU B 1 77 ? 31.408 12.884 -23.370 1.00 41.83 77 GLU B CA 1
ATOM 1796 C C . GLU B 1 77 ? 30.942 11.466 -23.691 1.00 45.32 77 GLU B C 1
ATOM 1797 O O . GLU B 1 77 ? 31.101 10.534 -22.897 1.00 40.78 77 GLU B O 1
ATOM 1803 N N . THR B 1 78 ? 30.346 11.321 -24.878 1.00 41.15 78 THR B N 1
ATOM 1804 C CA . THR B 1 78 ? 30.065 10.026 -25.474 1.00 44.31 78 THR B CA 1
ATOM 1805 C C . THR B 1 78 ? 30.742 9.959 -26.845 1.00 40.95 78 THR B C 1
ATOM 1806 O O . THR B 1 78 ? 31.265 10.955 -27.320 1.00 33.79 78 THR B O 1
ATOM 1810 N N . LYS B 1 79 ? 30.655 8.800 -27.504 1.00 42.90 79 LYS B N 1
ATOM 1811 C CA . LYS B 1 79 ? 31.192 8.633 -28.844 1.00 53.38 79 LYS B CA 1
ATOM 1812 C C . LYS B 1 79 ? 30.402 9.458 -29.857 1.00 56.82 79 LYS B C 1
ATOM 1813 O O . LYS B 1 79 ? 30.923 9.707 -30.941 1.00 56.69 79 LYS B O 1
ATOM 1819 N N . GLY B 1 80 ? 29.179 9.896 -29.494 1.00 57.88 80 GLY B N 1
ATOM 1820 C CA . GLY B 1 80 ? 28.334 10.705 -30.359 1.00 57.66 80 GLY B CA 1
ATOM 1821 C C . GLY B 1 80 ? 28.405 12.215 -30.095 1.00 64.99 80 GLY B C 1
ATOM 1822 O O . GLY B 1 80 ? 27.715 12.985 -30.766 1.00 78.38 80 GLY B O 1
ATOM 1823 N N . GLY B 1 81 ? 29.245 12.635 -29.128 1.00 61.09 81 GLY B N 1
ATOM 1824 C CA . GLY B 1 81 ? 29.216 13.971 -28.545 1.00 52.47 81 GLY B CA 1
ATOM 1825 C C . GLY B 1 81 ? 28.690 13.946 -27.105 1.00 47.83 81 GLY B C 1
ATOM 1826 O O . GLY B 1 81 ? 28.352 12.871 -26.570 1.00 39.66 81 GLY B O 1
ATOM 1827 N N . THR B 1 82 ? 28.575 15.149 -26.538 1.00 35.34 82 THR B N 1
ATOM 1828 C CA . THR B 1 82 ? 28.278 15.365 -25.140 1.00 39.77 82 THR B CA 1
ATOM 1829 C C . THR B 1 82 ? 26.808 15.033 -24.856 1.00 42.34 82 THR B C 1
ATOM 1830 O O . THR B 1 82 ? 25.962 15.069 -25.745 1.00 37.44 82 THR B O 1
ATOM 1834 N N . VAL B 1 83 ? 26.536 14.682 -23.588 1.00 39.38 83 VAL B N 1
ATOM 1835 C CA . VAL B 1 83 ? 25.181 14.527 -23.067 1.00 42.07 83 VAL B CA 1
ATOM 1836 C C . VAL B 1 83 ? 25.133 15.185 -21.685 1.00 35.82 83 VAL B C 1
ATOM 1837 O O . VAL B 1 83 ? 26.160 15.244 -21.011 1.00 31.92 83 VAL B O 1
ATOM 1841 N N . PRO B 1 84 ? 23.974 15.692 -21.186 1.00 34.88 84 PRO B N 1
ATOM 1842 C CA . PRO B 1 84 ? 23.932 16.297 -19.849 1.00 32.43 84 PRO B CA 1
ATOM 1843 C C . PRO B 1 84 ? 24.205 15.299 -18.717 1.00 33.92 84 PRO B C 1
ATOM 1844 O O . PRO B 1 84 ? 23.659 14.212 -18.711 1.00 32.12 84 PRO B O 1
ATOM 1848 N N . PHE B 1 85 ? 25.014 15.678 -17.720 1.00 33.68 85 PHE B N 1
ATOM 1849 C CA . PHE B 1 85 ? 25.183 14.821 -16.552 1.00 29.51 85 PHE B CA 1
ATOM 1850 C C . PHE B 1 85 ? 24.208 15.241 -15.457 1.00 31.07 85 PHE B C 1
ATOM 1851 O O . PHE B 1 85 ? 24.273 16.389 -15.042 1.00 31.63 85 PHE B O 1
ATOM 1859 N N . LEU B 1 86 ? 23.391 14.297 -14.942 1.00 27.05 86 LEU B N 1
ATOM 1860 C CA . LEU B 1 86 ? 22.238 14.616 -14.093 1.00 31.05 86 LEU B CA 1
ATOM 1861 C C . LEU B 1 86 ? 22.153 13.759 -12.824 1.00 30.87 86 LEU B C 1
ATOM 1862 O O . LEU B 1 86 ? 21.121 13.717 -12.156 1.00 25.34 86 LEU B O 1
ATOM 1867 N N . ALA B 1 87 ? 23.268 13.130 -12.428 1.00 34.29 87 ALA B N 1
ATOM 1868 C CA . ALA B 1 87 ? 23.250 12.210 -11.299 1.00 33.20 87 ALA B CA 1
ATOM 1869 C C . ALA B 1 87 ? 22.911 12.963 -10.019 1.00 28.12 87 ALA B C 1
ATOM 1870 O O . ALA B 1 87 ? 23.477 14.020 -9.786 1.00 27.45 87 ALA B O 1
ATOM 1872 N N . ARG B 1 88 ? 22.169 12.341 -9.133 1.00 27.48 88 ARG B N 1
ATOM 1873 C CA . ARG B 1 88 ? 21.954 12.885 -7.813 1.00 30.75 88 ARG B CA 1
ATOM 1874 C C . ARG B 1 88 ? 22.848 12.039 -6.878 1.00 23.35 88 ARG B C 1
ATOM 1875 O O . ARG B 1 88 ? 23.290 12.512 -5.847 1.00 19.44 88 ARG B O 1
ATOM 1883 N N . SER B 1 89 ? 23.111 10.796 -7.262 1.00 24.01 89 SER B N 1
ATOM 1884 C CA . SER B 1 89 ? 23.964 9.895 -6.489 1.00 23.30 89 SER B CA 1
ATOM 1885 C C . SER B 1 89 ? 25.010 9.289 -7.424 1.00 24.16 89 SER B C 1
ATOM 1886 O O . SER B 1 89 ? 24.642 8.861 -8.511 1.00 23.05 89 SER B O 1
ATOM 1889 N N . ILE B 1 90 ? 26.287 9.331 -7.016 1.00 21.81 90 ILE B N 1
ATOM 1890 C CA . ILE B 1 90 ? 27.341 8.550 -7.632 1.00 20.69 90 ILE B CA 1
ATOM 1891 C C . ILE B 1 90 ? 27.811 7.518 -6.616 1.00 20.80 90 ILE B C 1
ATOM 1892 O O . ILE B 1 90 ? 28.248 7.903 -5.524 1.00 23.58 90 ILE B O 1
ATOM 1897 N N . LEU B 1 91 ? 27.757 6.225 -6.981 1.00 19.73 91 LEU B N 1
ATOM 1898 C CA . LEU B 1 91 ? 28.333 5.152 -6.171 1.00 20.63 91 LEU B CA 1
ATOM 1899 C C . LEU B 1 91 ? 29.630 4.703 -6.820 1.00 23.35 91 LEU B C 1
ATOM 1900 O O . LEU B 1 91 ? 29.594 4.311 -7.984 1.00 20.69 91 LEU B O 1
ATOM 1905 N N . ILE B 1 92 ? 30.769 4.803 -6.104 1.00 22.33 92 ILE B N 1
ATOM 1906 C CA . ILE B 1 92 ? 32.053 4.405 -6.671 1.00 23.39 92 ILE B CA 1
ATOM 1907 C C . ILE B 1 92 ? 32.549 3.174 -5.926 1.00 25.34 92 ILE B C 1
ATOM 1908 O O . ILE B 1 92 ? 32.822 3.255 -4.723 1.00 27.12 92 ILE B O 1
ATOM 1913 N N . THR B 1 93 ? 32.687 2.044 -6.642 1.00 22.53 93 THR B N 1
ATOM 1914 C CA . THR B 1 93 ? 33.207 0.840 -5.992 1.00 25.33 93 THR B CA 1
ATOM 1915 C C . THR B 1 93 ? 34.680 0.691 -6.328 1.00 25.35 93 THR B C 1
ATOM 1916 O O . THR B 1 93 ? 35.104 1.089 -7.405 1.00 22.84 93 THR B O 1
ATOM 1920 N N . SER B 1 94 ? 35.450 0.241 -5.335 1.00 27.28 94 SER B N 1
ATOM 1921 C CA . SER B 1 94 ? 36.896 0.182 -5.409 1.00 25.29 94 SER B CA 1
ATOM 1922 C C . SER B 1 94 ? 37.461 -0.803 -4.384 1.00 25.24 94 SER B C 1
ATOM 1923 O O . SER B 1 94 ? 36.887 -0.992 -3.322 1.00 21.50 94 SER B O 1
ATOM 1926 N N . ASN B 1 95 ? 38.599 -1.410 -4.745 1.00 29.63 95 ASN B N 1
ATOM 1927 C CA . ASN B 1 95 ? 39.413 -2.242 -3.871 1.00 32.72 95 ASN B CA 1
ATOM 1928 C C . ASN B 1 95 ? 40.312 -1.353 -3.021 1.00 29.82 95 ASN B C 1
ATOM 1929 O O . ASN B 1 95 ? 40.854 -1.828 -2.036 1.00 33.12 95 ASN B O 1
ATOM 1934 N N . GLN B 1 96 ? 40.484 -0.079 -3.402 1.00 32.48 96 GLN B N 1
ATOM 1935 C CA . GLN B 1 96 ? 41.375 0.819 -2.673 1.00 34.52 96 GLN B CA 1
ATOM 1936 C C . GLN B 1 96 ? 40.591 2.012 -2.130 1.00 34.67 96 GLN B C 1
ATOM 1937 O O . GLN B 1 96 ? 39.588 2.422 -2.741 1.00 28.76 96 GLN B O 1
ATOM 1943 N N . THR B 1 97 ? 41.052 2.544 -0.979 1.00 29.39 97 THR B N 1
ATOM 1944 C CA . THR B 1 97 ? 40.527 3.808 -0.482 1.00 34.39 97 THR B CA 1
ATOM 1945 C C . THR B 1 97 ? 40.913 4.899 -1.481 1.00 29.34 97 THR B C 1
ATOM 1946 O O . THR B 1 97 ? 41.892 4.757 -2.206 1.00 36.16 97 THR B O 1
ATOM 1950 N N . PRO B 1 98 ? 40.200 6.042 -1.529 1.00 28.51 98 PRO B N 1
ATOM 1951 C CA . PRO B 1 98 ? 40.603 7.174 -2.372 1.00 32.74 98 PRO B CA 1
ATOM 1952 C C . PRO B 1 98 ? 42.042 7.662 -2.206 1.00 32.34 98 PRO B C 1
ATOM 1953 O O . PRO B 1 98 ? 42.561 8.341 -3.078 1.00 31.39 98 PRO B O 1
ATOM 1957 N N . LEU B 1 99 ? 42.706 7.293 -1.111 1.00 36.72 99 LEU B N 1
ATOM 1958 C CA . LEU B 1 99 ? 44.073 7.719 -0.849 1.00 33.87 99 LEU B CA 1
ATOM 1959 C C . LEU B 1 99 ? 44.957 7.226 -1.988 1.00 35.79 99 LEU B C 1
ATOM 1960 O O . LEU B 1 99 ? 45.908 7.903 -2.363 1.00 35.49 99 LEU B O 1
ATOM 1965 N N . GLU B 1 100 ? 44.652 6.036 -2.504 1.00 33.30 100 GLU B N 1
ATOM 1966 C CA . GLU B 1 100 ? 45.532 5.393 -3.508 1.00 39.44 100 GLU B CA 1
ATOM 1967 C C . GLU B 1 100 ? 45.157 5.778 -4.935 1.00 39.89 100 GLU B C 1
ATOM 1968 O O . GLU B 1 100 ? 45.960 5.496 -5.822 1.00 34.91 100 GLU B O 1
ATOM 1974 N N . TRP B 1 101 ? 44.002 6.401 -5.138 1.00 35.43 101 TRP B N 1
ATOM 1975 C CA . TRP B 1 101 ? 43.555 6.711 -6.487 1.00 31.94 101 TRP B CA 1
ATOM 1976 C C . TRP B 1 101 ? 44.497 7.690 -7.185 1.00 30.70 101 TRP B C 1
ATOM 1977 O O . TRP B 1 101 ? 44.841 7.484 -8.343 1.00 28.37 101 TRP B O 1
ATOM 1988 N N . TYR B 1 102 ? 44.819 8.794 -6.525 1.00 35.39 102 TYR B N 1
ATOM 1989 C CA . TYR B 1 102 ? 45.710 9.789 -7.107 1.00 45.09 102 TYR B CA 1
ATOM 1990 C C . TYR B 1 102 ? 46.771 10.187 -6.079 1.00 52.46 102 TYR B C 1
ATOM 1991 O O . TYR B 1 102 ? 46.447 10.463 -4.919 1.00 55.24 102 TYR B O 1
ATOM 2000 N N . SER B 1 103 ? 48.037 10.186 -6.506 1.00 58.51 103 SER B N 1
ATOM 2001 C CA . SER B 1 103 ? 49.135 10.528 -5.615 1.00 64.25 103 SER B CA 1
ATOM 2002 C C . SER B 1 103 ? 49.135 12.033 -5.347 1.00 63.27 103 SER B C 1
ATOM 2003 O O . SER B 1 103 ? 48.818 12.810 -6.237 1.00 55.32 103 SER B O 1
ATOM 2006 N N . SER B 1 104 ? 49.525 12.440 -4.133 1.00 75.03 104 SER B N 1
ATOM 2007 C CA . SER B 1 104 ? 49.515 13.845 -3.732 1.00 78.83 104 SER B CA 1
ATOM 2008 C C . SER B 1 104 ? 50.511 14.670 -4.552 1.00 74.05 104 SER B C 1
ATOM 2009 O O . SER B 1 104 ? 50.420 15.893 -4.588 1.00 55.97 104 SER B O 1
ATOM 2012 N N . THR B 1 105 ? 51.467 13.992 -5.194 1.00 71.43 105 THR B N 1
ATOM 2013 C CA . THR B 1 105 ? 52.412 14.631 -6.089 1.00 77.82 105 THR B CA 1
ATOM 2014 C C . THR B 1 105 ? 51.731 15.069 -7.393 1.00 75.50 105 THR B C 1
ATOM 2015 O O . THR B 1 105 ? 52.127 16.074 -7.974 1.00 89.83 105 THR B O 1
ATOM 2019 N N . ALA B 1 106 ? 50.715 14.327 -7.866 1.00 83.48 106 ALA B N 1
ATOM 2020 C CA . ALA B 1 106 ? 50.214 14.478 -9.233 1.00 74.59 106 ALA B CA 1
ATOM 2021 C C . ALA B 1 106 ? 49.032 15.445 -9.320 1.00 63.83 106 ALA B C 1
ATOM 2022 O O . ALA B 1 106 ? 48.377 15.482 -10.358 1.00 61.08 106 ALA B O 1
ATOM 2024 N N . VAL B 1 107 ? 48.668 16.037 -8.172 1.00 54.54 107 VAL B N 1
ATOM 2025 C CA . VAL B 1 107 ? 47.442 16.879 -8.067 1.00 57.27 107 VAL B CA 1
ATOM 2026 C C . VAL B 1 107 ? 47.684 18.093 -7.161 1.00 55.67 107 VAL B C 1
ATOM 2027 O O . VAL B 1 107 ? 48.550 18.024 -6.278 1.00 48.86 107 VAL B O 1
ATOM 2031 N N . PRO B 1 108 ? 46.953 19.206 -7.376 1.00 58.00 108 PRO B N 1
ATOM 2032 C CA . PRO B 1 108 ? 47.026 20.407 -6.536 1.00 58.35 108 PRO B CA 1
ATOM 2033 C C . PRO B 1 108 ? 46.743 20.221 -5.044 1.00 67.13 108 PRO B C 1
ATOM 2034 O O . PRO B 1 108 ? 47.587 20.574 -4.219 1.00 59.96 108 PRO B O 1
ATOM 2038 N N . ALA B 1 109 ? 45.546 19.716 -4.701 1.00 60.66 109 ALA B N 1
ATOM 2039 C CA . ALA B 1 109 ? 45.193 19.407 -3.325 1.00 52.61 109 ALA B CA 1
ATOM 2040 C C . ALA B 1 109 ? 44.226 18.227 -3.306 1.00 51.78 109 ALA B C 1
ATOM 2041 O O . ALA B 1 109 ? 43.099 18.370 -3.780 1.00 43.70 109 ALA B O 1
ATOM 2043 N N . VAL B 1 110 ? 44.672 17.097 -2.724 1.00 53.05 110 VAL B N 1
ATOM 2044 C CA . VAL B 1 110 ? 43.934 15.841 -2.727 1.00 45.12 110 VAL B CA 1
ATOM 2045 C C . VAL B 1 110 ? 42.613 16.020 -1.966 1.00 37.26 110 VAL B C 1
ATOM 2046 O O . VAL B 1 110 ? 41.613 15.394 -2.308 1.00 39.86 110 VAL B O 1
ATOM 2050 N N . GLU B 1 111 ? 42.568 16.995 -1.051 1.00 32.65 111 GLU B N 1
ATOM 2051 C CA . GLU B 1 111 ? 41.391 17.315 -0.254 1.00 37.98 111 GLU B CA 1
ATOM 2052 C C . GLU B 1 111 ? 40.214 17.807 -1.106 1.00 37.45 111 GLU B C 1
ATOM 2053 O O . GLU B 1 111 ? 39.060 17.756 -0.653 1.00 40.56 111 GLU B O 1
ATOM 2059 N N . ALA B 1 112 ? 40.509 18.325 -2.316 1.00 34.00 112 ALA B N 1
ATOM 2060 C CA . ALA B 1 112 ? 39.471 18.686 -3.266 1.00 32.32 112 ALA B CA 1
ATOM 2061 C C . ALA B 1 112 ? 38.544 17.503 -3.587 1.00 33.34 112 ALA B C 1
ATOM 2062 O O . ALA B 1 112 ? 37.303 17.662 -3.549 1.00 31.59 112 ALA B O 1
ATOM 2064 N N . LEU B 1 113 ? 39.136 16.325 -3.882 1.00 29.52 113 LEU B N 1
ATOM 2065 C CA . LEU B 1 113 ? 38.341 15.113 -4.038 1.00 30.86 113 LEU B CA 1
ATOM 2066 C C . LEU B 1 113 ? 37.642 14.784 -2.714 1.00 34.15 113 LEU B C 1
ATOM 2067 O O . LEU B 1 113 ? 36.422 14.605 -2.731 1.00 29.80 113 LEU B O 1
ATOM 2072 N N . TYR B 1 114 ? 38.397 14.723 -1.585 1.00 32.55 114 TYR B N 1
ATOM 2073 C CA . TYR B 1 114 ? 37.887 14.181 -0.332 1.00 28.91 114 TYR B CA 1
ATOM 2074 C C . TYR B 1 114 ? 36.657 14.958 0.136 1.00 28.73 114 TYR B C 1
ATOM 2075 O O . TYR B 1 114 ? 35.717 14.359 0.655 1.00 25.86 114 TYR B O 1
ATOM 2084 N N . ARG B 1 115 ? 36.656 16.284 -0.021 1.00 30.17 115 ARG B N 1
ATOM 2085 C CA . ARG B 1 115 ? 35.519 17.132 0.445 1.00 32.03 115 ARG B CA 1
ATOM 2086 C C . ARG B 1 115 ? 34.262 16.889 -0.409 1.00 26.79 115 ARG B C 1
ATOM 2087 O O . ARG B 1 115 ? 33.173 17.182 0.065 1.00 27.67 115 ARG B O 1
ATOM 2095 N N . ARG B 1 116 ? 34.428 16.364 -1.614 1.00 23.68 116 ARG B N 1
ATOM 2096 C CA . ARG B 1 116 ? 33.275 16.084 -2.434 1.00 26.65 116 ARG B CA 1
ATOM 2097 C C . ARG B 1 116 ? 32.708 14.700 -2.128 1.00 24.19 116 ARG B C 1
ATOM 2098 O O . ARG B 1 116 ? 31.585 14.432 -2.502 1.00 25.52 116 ARG B O 1
ATOM 2106 N N . ILE B 1 117 ? 33.461 13.840 -1.451 1.00 24.34 117 ILE B N 1
ATOM 2107 C CA . ILE B 1 117 ? 32.930 12.542 -1.039 1.00 24.97 117 ILE B CA 1
ATOM 2108 C C . ILE B 1 117 ? 31.906 12.706 0.098 1.00 24.35 117 ILE B C 1
ATOM 2109 O O . ILE B 1 117 ? 32.167 13.358 1.100 1.00 25.70 117 ILE B O 1
ATOM 2114 N N . THR B 1 118 ? 30.698 12.171 -0.098 1.00 27.06 118 THR B N 1
ATOM 2115 C CA . THR B 1 118 ? 29.611 12.321 0.849 1.00 25.22 118 THR B CA 1
ATOM 2116 C C . THR B 1 118 ? 29.690 11.249 1.937 1.00 29.31 118 THR B C 1
ATOM 2117 O O . THR B 1 118 ? 29.457 11.558 3.104 1.00 28.08 118 THR B O 1
ATOM 2121 N N . SER B 1 119 ? 29.992 9.990 1.560 1.00 27.76 119 SER B N 1
ATOM 2122 C CA . SER B 1 119 ? 30.113 8.944 2.561 1.00 26.12 119 SER B CA 1
ATOM 2123 C C . SER B 1 119 ? 31.135 7.927 2.111 1.00 28.36 119 SER B C 1
ATOM 2124 O O . SER B 1 119 ? 31.348 7.705 0.925 1.00 25.39 119 SER B O 1
ATOM 2127 N N . LEU B 1 120 ? 31.661 7.243 3.113 1.00 27.80 120 LEU B N 1
ATOM 2128 C CA . LEU B 1 120 ? 32.627 6.196 2.908 1.00 30.10 120 LEU B CA 1
ATOM 2129 C C . LEU B 1 120 ? 32.131 4.928 3.575 1.00 31.91 120 LEU B C 1
ATOM 2130 O O . LEU B 1 120 ? 31.860 4.952 4.776 1.00 30.83 120 LEU B O 1
ATOM 2135 N N . VAL B 1 121 ? 31.938 3.878 2.763 1.00 28.88 121 VAL B N 1
ATOM 2136 C CA . VAL B 1 121 ? 31.413 2.604 3.239 1.00 30.32 121 VAL B CA 1
ATOM 2137 C C . VAL B 1 121 ? 32.497 1.563 2.969 1.00 33.76 121 VAL B C 1
ATOM 2138 O O . VAL B 1 121 ? 32.998 1.475 1.855 1.00 32.67 121 VAL B O 1
ATOM 2142 N N . PHE B 1 122 ? 32.874 0.820 4.011 1.00 34.74 122 PHE B N 1
ATOM 2143 C CA . PHE B 1 122 ? 34.106 0.057 4.036 1.00 37.09 122 PHE B CA 1
ATOM 2144 C C . PHE B 1 122 ? 33.794 -1.369 4.490 1.00 40.00 122 PHE B C 1
ATOM 2145 O O . PHE B 1 122 ? 32.999 -1.574 5.406 1.00 37.71 122 PHE B O 1
ATOM 2153 N N . TRP B 1 123 ? 34.407 -2.359 3.860 1.00 39.43 123 TRP B N 1
ATOM 2154 C CA . TRP B 1 123 ? 34.218 -3.738 4.258 1.00 39.43 123 TRP B CA 1
ATOM 2155 C C . TRP B 1 123 ? 35.141 -3.968 5.395 1.00 43.07 123 TRP B C 1
ATOM 2156 O O . TRP B 1 123 ? 36.329 -3.743 5.286 1.00 41.53 123 TRP B O 1
ATOM 2167 N N . LYS B 1 124 ? 34.597 -4.444 6.488 1.00 47.65 124 LYS B N 1
ATOM 2168 C CA . LYS B 1 124 ? 35.408 -4.605 7.654 1.00 59.83 124 LYS B CA 1
ATOM 2169 C C . LYS B 1 124 ? 36.303 -5.820 7.659 1.00 65.61 124 LYS B C 1
ATOM 2170 O O . LYS B 1 124 ? 37.433 -5.751 7.185 1.00 62.57 124 LYS B O 1
ATOM 2176 N N . ASN B 1 125 ? 35.837 -6.931 8.196 1.00 62.11 125 ASN B N 1
ATOM 2177 C CA . ASN B 1 125 ? 36.729 -8.068 8.351 1.00 72.60 125 ASN B CA 1
ATOM 2178 C C . ASN B 1 125 ? 35.924 -9.282 8.250 1.00 77.43 125 ASN B C 1
ATOM 2179 O O . ASN B 1 125 ? 35.413 -9.758 9.257 1.00 69.73 125 ASN B O 1
ATOM 2184 N N . ALA B 1 126 ? 35.777 -9.783 7.034 1.00 91.81 126 ALA B N 1
ATOM 2185 C CA . ALA B 1 126 ? 34.953 -10.951 6.787 1.00 91.61 126 ALA B CA 1
ATOM 2186 C C . ALA B 1 126 ? 33.613 -10.763 7.450 1.00 97.30 126 ALA B C 1
ATOM 2187 O O . ALA B 1 126 ? 33.031 -11.710 7.952 1.00 111.98 126 ALA B O 1
ATOM 2189 N N . THR B 1 127 ? 33.100 -9.542 7.429 1.00 90.21 127 THR B N 1
ATOM 2190 C CA . THR B 1 127 ? 31.873 -9.294 8.117 1.00 91.20 127 THR B CA 1
ATOM 2191 C C . THR B 1 127 ? 30.953 -8.543 7.291 1.00 71.27 127 THR B C 1
ATOM 2192 O O . THR B 1 127 ? 30.114 -9.130 6.632 1.00 67.24 127 THR B O 1
ATOM 2196 N N . GLU B 1 128 ? 31.090 -7.231 7.360 1.00 56.97 128 GLU B N 1
ATOM 2197 C CA . GLU B 1 128 ? 30.188 -6.402 6.648 1.00 49.64 128 GLU B CA 1
ATOM 2198 C C . GLU B 1 128 ? 30.622 -5.019 6.288 1.00 40.74 128 GLU B C 1
ATOM 2199 O O . GLU B 1 128 ? 31.683 -4.575 6.663 1.00 38.02 128 GLU B O 1
ATOM 2205 N N . GLN B 1 129 ? 29.787 -4.361 5.541 1.00 36.00 129 GLN B N 1
ATOM 2206 C CA . GLN B 1 129 ? 30.012 -2.998 5.089 1.00 37.32 129 GLN B CA 1
ATOM 2207 C C . GLN B 1 129 ? 29.632 -2.072 6.237 1.00 37.74 129 GLN B C 1
ATOM 2208 O O . GLN B 1 129 ? 28.514 -2.132 6.728 1.00 40.71 129 GLN B O 1
ATOM 2214 N N . SER B 1 130 ? 30.596 -1.294 6.712 1.00 37.02 130 SER B N 1
ATOM 2215 C CA . SER B 1 130 ? 30.380 -0.329 7.773 1.00 39.08 130 SER B CA 1
ATOM 2216 C C . SER B 1 130 ? 30.575 1.070 7.203 1.00 37.20 130 SER B C 1
ATOM 2217 O O . SER B 1 130 ? 31.524 1.298 6.473 1.00 37.09 130 SER B O 1
ATOM 2220 N N . THR B 1 131 ? 29.639 1.970 7.485 1.00 34.93 131 THR B N 1
ATOM 2221 C CA . THR B 1 131 ? 29.751 3.373 7.139 1.00 32.34 131 THR B CA 1
ATOM 2222 C C . THR B 1 131 ? 30.695 4.047 8.115 1.00 31.33 131 THR B C 1
ATOM 2223 O O . THR B 1 131 ? 30.463 3.986 9.318 1.00 30.61 131 THR B O 1
ATOM 2227 N N . GLU B 1 132 ? 31.734 4.678 7.560 1.00 31.17 132 GLU B N 1
ATOM 2228 C CA . GLU B 1 132 ? 32.830 5.203 8.350 1.00 33.35 132 GLU B CA 1
ATOM 2229 C C . GLU B 1 132 ? 32.548 6.657 8.702 1.00 32.81 132 GLU B C 1
ATOM 2230 O O . GLU B 1 132 ? 31.731 7.285 8.045 1.00 31.85 132 GLU B O 1
ATOM 2236 N N . GLU B 1 133 ? 33.184 7.143 9.753 1.00 34.97 133 GLU B N 1
ATOM 2237 C CA . GLU B 1 133 ? 33.039 8.549 10.131 1.00 42.08 133 GLU B CA 1
ATOM 2238 C C . GLU B 1 133 ? 34.352 9.274 9.914 1.00 39.93 133 GLU B C 1
ATOM 2239 O O . GLU B 1 133 ? 35.187 9.290 10.811 1.00 34.61 133 GLU B O 1
ATOM 2245 N N . GLY B 1 134 ? 34.506 9.881 8.723 1.00 41.88 134 GLY B N 1
ATOM 2246 C CA . GLY B 1 134 ? 35.700 10.661 8.323 1.00 42.95 134 GLY B CA 1
ATOM 2247 C C . GLY B 1 134 ? 36.631 11.152 9.406 1.00 39.94 134 GLY B C 1
ATOM 2248 O O . GLY B 1 134 ? 36.195 11.956 10.236 1.00 36.35 134 GLY B O 1
ATOM 2249 N N . GLY B 1 135 ? 37.909 10.834 9.259 1.00 42.04 135 GLY B N 1
ATOM 2250 C CA . GLY B 1 135 ? 38.894 11.074 10.313 1.00 39.07 135 GLY B CA 1
ATOM 2251 C C . GLY B 1 135 ? 38.903 9.795 11.123 1.00 38.01 135 GLY B C 1
ATOM 2252 O O . GLY B 1 135 ? 38.239 9.796 12.164 1.00 39.27 135 GLY B O 1
ATOM 2253 N N . GLN B 1 136 ? 39.470 8.733 10.576 1.00 36.46 136 GLN B N 1
ATOM 2254 C CA . GLN B 1 136 ? 39.430 7.421 11.242 1.00 39.02 136 GLN B CA 1
ATOM 2255 C C . GLN B 1 136 ? 40.643 6.617 10.804 1.00 41.40 136 GLN B C 1
ATOM 2256 O O . GLN B 1 136 ? 41.320 7.033 9.857 1.00 40.81 136 GLN B O 1
ATOM 2262 N N . PHE B 1 137 ? 40.881 5.493 11.470 1.00 49.54 137 PHE B N 1
ATOM 2263 C CA . PHE B 1 137 ? 42.081 4.678 11.175 1.00 54.34 137 PHE B CA 1
ATOM 2264 C C . PHE B 1 137 ? 42.261 4.431 9.673 1.00 54.12 137 PHE B C 1
ATOM 2265 O O . PHE B 1 137 ? 43.393 4.575 9.187 1.00 61.75 137 PHE B O 1
ATOM 2273 N N . VAL B 1 138 ? 41.191 4.106 8.954 1.00 59.87 138 VAL B N 1
ATOM 2274 C CA . VAL B 1 138 ? 41.357 3.699 7.526 1.00 63.44 138 VAL B CA 1
ATOM 2275 C C . VAL B 1 138 ? 41.311 4.868 6.524 1.00 52.10 138 VAL B C 1
ATOM 2276 O O . VAL B 1 138 ? 41.879 4.691 5.435 1.00 50.79 138 VAL B O 1
ATOM 2280 N N . THR B 1 139 ? 40.646 5.976 6.832 1.00 44.41 139 THR B N 1
ATOM 2281 C CA . THR B 1 139 ? 40.728 7.174 5.942 1.00 48.83 139 THR B CA 1
ATOM 2282 C C . THR B 1 139 ? 41.006 8.360 6.854 1.00 42.53 139 THR B C 1
ATOM 2283 O O . THR B 1 139 ? 40.042 8.912 7.405 1.00 37.23 139 THR B O 1
ATOM 2287 N N . LEU B 1 140 ? 42.279 8.714 6.986 1.00 45.52 140 LEU B N 1
ATOM 2288 C CA . LEU B 1 140 ? 42.698 9.766 7.946 1.00 56.63 140 LEU B CA 1
ATOM 2289 C C . LEU B 1 140 ? 42.303 11.203 7.550 1.00 54.62 140 LEU B C 1
ATOM 2290 O O . LEU B 1 140 ? 42.804 12.121 8.205 1.00 65.72 140 LEU B O 1
ATOM 2295 N N . SER B 1 141 ? 41.427 11.409 6.572 1.00 47.46 141 SER B N 1
ATOM 2296 C CA . SER B 1 141 ? 41.107 12.786 6.130 1.00 42.47 141 SER B CA 1
ATOM 2297 C C . SER B 1 141 ? 39.626 13.080 6.341 1.00 38.93 141 SER B C 1
ATOM 2298 O O . SER B 1 141 ? 38.842 12.133 6.389 1.00 36.75 141 SER B O 1
ATOM 2301 N N . PRO B 1 142 ? 39.219 14.344 6.562 1.00 36.42 142 PRO B N 1
ATOM 2302 C CA . PRO B 1 142 ? 37.800 14.685 6.640 1.00 37.51 142 PRO B CA 1
ATOM 2303 C C . PRO B 1 142 ? 37.109 14.754 5.266 1.00 36.90 142 PRO B C 1
ATOM 2304 O O . PRO B 1 142 ? 37.741 15.085 4.292 1.00 31.40 142 PRO B O 1
ATOM 2308 N N . PRO B 1 143 ? 35.849 14.303 5.152 1.00 39.78 143 PRO B N 1
ATOM 2309 C CA . PRO B 1 143 ? 35.072 14.436 3.927 1.00 43.97 143 PRO B CA 1
ATOM 2310 C C . PRO B 1 143 ? 33.792 15.281 4.052 1.00 37.65 143 PRO B C 1
ATOM 2311 O O . PRO B 1 143 ? 33.518 15.765 5.125 1.00 27.66 143 PRO B O 1
ATOM 2315 N N . CYS B 1 144 ? 33.066 15.459 2.945 1.00 38.66 144 CYS B N 1
ATOM 2316 C CA . CYS B 1 144 ? 31.777 16.209 2.915 1.00 41.08 144 CYS B CA 1
ATOM 2317 C C . CYS B 1 144 ? 31.939 17.585 3.580 1.00 41.69 144 CYS B C 1
ATOM 2318 O O . CYS B 1 144 ? 31.129 17.894 4.462 1.00 47.51 144 CYS B O 1
ATOM 2321 N N . MET C 1 1 ? 1.199 18.736 -12.342 1.00 52.45 1 MET C N 1
ATOM 2322 C CA . MET C 1 1 ? 1.718 17.339 -12.461 1.00 52.12 1 MET C CA 1
ATOM 2323 C C . MET C 1 1 ? 1.673 16.904 -13.936 1.00 37.50 1 MET C C 1
ATOM 2324 O O . MET C 1 1 ? 2.611 17.172 -14.679 1.00 32.85 1 MET C O 1
ATOM 2329 N N . ARG C 1 2 ? 0.564 16.313 -14.396 1.00 27.59 2 ARG C N 1
ATOM 2330 C CA . ARG C 1 2 ? 0.296 16.242 -15.831 1.00 27.84 2 ARG C CA 1
ATOM 2331 C C . ARG C 1 2 ? -0.119 17.619 -16.360 1.00 25.95 2 ARG C C 1
ATOM 2332 O O . ARG C 1 2 ? -1.087 18.230 -15.911 1.00 29.76 2 ARG C O 1
ATOM 2340 N N . ASP C 1 3 ? 0.592 18.073 -17.374 1.00 27.50 3 ASP C N 1
ATOM 2341 C CA . ASP C 1 3 ? 0.233 19.268 -18.119 1.00 28.56 3 ASP C CA 1
ATOM 2342 C C . ASP C 1 3 ? 0.574 18.988 -19.569 1.00 28.93 3 ASP C C 1
ATOM 2343 O O . ASP C 1 3 ? 1.605 19.448 -20.041 1.00 33.37 3 ASP C O 1
ATOM 2348 N N . TRP C 1 4 ? -0.237 18.108 -20.182 1.00 32.94 4 TRP C N 1
ATOM 2349 C CA . TRP C 1 4 ? -0.071 17.589 -21.528 1.00 29.09 4 TRP C CA 1
ATOM 2350 C C . TRP C 1 4 ? -1.308 16.784 -21.891 1.00 30.22 4 TRP C C 1
ATOM 2351 O O . TRP C 1 4 ? -1.976 16.274 -20.989 1.00 25.30 4 TRP C O 1
ATOM 2362 N N . LYS C 1 5 ? -1.440 16.574 -23.199 1.00 33.85 5 LYS C N 1
ATOM 2363 C CA . LYS C 1 5 ? -2.498 15.721 -23.714 1.00 42.11 5 LYS C CA 1
ATOM 2364 C C . LYS C 1 5 ? -2.203 14.299 -23.546 1.00 33.96 5 LYS C C 1
ATOM 2365 O O . LYS C 1 5 ? -1.177 13.809 -23.994 1.00 33.41 5 LYS C O 1
ATOM 2371 N N . THR C 1 6 ? -3.090 13.638 -22.840 1.00 34.80 6 THR C N 1
ATOM 2372 C CA . THR C 1 6 ? -2.887 12.200 -22.822 1.00 33.57 6 THR C CA 1
ATOM 2373 C C . THR C 1 6 ? -3.423 11.621 -24.129 1.00 31.13 6 THR C C 1
ATOM 2374 O O . THR C 1 6 ? -4.571 11.831 -24.481 1.00 34.48 6 THR C O 1
ATOM 2378 N N . ASN C 1 7 ? -2.568 10.897 -24.841 1.00 27.45 7 ASN C N 1
ATOM 2379 C CA . ASN C 1 7 ? -3.015 10.229 -26.048 1.00 34.03 7 ASN C CA 1
ATOM 2380 C C . ASN C 1 7 ? -3.814 8.987 -25.665 1.00 28.08 7 ASN C C 1
ATOM 2381 O O . ASN C 1 7 ? -3.465 8.290 -24.719 1.00 28.86 7 ASN C O 1
ATOM 2386 N N . VAL C 1 8 ? -4.857 8.720 -26.446 1.00 26.57 8 VAL C N 1
ATOM 2387 C CA . VAL C 1 8 ? -5.745 7.598 -26.230 1.00 28.95 8 VAL C CA 1
ATOM 2388 C C . VAL C 1 8 ? -5.828 6.763 -27.507 1.00 26.96 8 VAL C C 1
ATOM 2389 O O . VAL C 1 8 ? -6.323 7.192 -28.538 1.00 24.70 8 VAL C O 1
ATOM 2393 N N . HIS C 1 9 ? -5.313 5.540 -27.422 1.00 26.49 9 HIS C N 1
ATOM 2394 C CA . HIS C 1 9 ? -5.339 4.619 -28.548 1.00 24.90 9 HIS C CA 1
ATOM 2395 C C . HIS C 1 9 ? -6.307 3.484 -28.230 1.00 25.42 9 HIS C C 1
ATOM 2396 O O . HIS C 1 9 ? -6.186 2.856 -27.183 1.00 24.27 9 HIS C O 1
ATOM 2403 N N . VAL C 1 10 ? -7.289 3.286 -29.097 1.00 25.88 10 VAL C N 1
ATOM 2404 C CA . VAL C 1 10 ? -8.251 2.216 -28.943 1.00 32.78 10 VAL C CA 1
ATOM 2405 C C . VAL C 1 10 ? -7.931 1.084 -29.916 1.00 33.94 10 VAL C C 1
ATOM 2406 O O . VAL C 1 10 ? -7.881 1.314 -31.115 1.00 31.96 10 VAL C O 1
ATOM 2410 N N . ILE C 1 11 ? -7.725 -0.132 -29.370 1.00 34.11 11 ILE C N 1
ATOM 2411 C CA . ILE C 1 11 ? -7.451 -1.327 -30.147 1.00 32.10 11 ILE C CA 1
ATOM 2412 C C . ILE C 1 11 ? -8.635 -2.283 -30.050 1.00 34.18 11 ILE C C 1
ATOM 2413 O O . ILE C 1 11 ? -8.936 -2.780 -28.948 1.00 36.21 11 ILE C O 1
ATOM 2418 N N . VAL C 1 12 ? -9.278 -2.549 -31.202 1.00 34.98 12 VAL C N 1
ATOM 2419 C CA . VAL C 1 12 ? -10.494 -3.349 -31.212 1.00 38.89 12 VAL C CA 1
ATOM 2420 C C . VAL C 1 12 ? -10.253 -4.627 -32.003 1.00 42.72 12 VAL C C 1
ATOM 2421 O O . VAL C 1 12 ? -9.555 -4.633 -33.014 1.00 39.75 12 VAL C O 1
ATOM 2425 N N . GLY C 1 13 ? -10.845 -5.726 -31.522 1.00 46.64 13 GLY C N 1
ATOM 2426 C CA . GLY C 1 13 ? -10.783 -6.993 -32.226 1.00 42.91 13 GLY C CA 1
ATOM 2427 C C . GLY C 1 13 ? -11.403 -8.118 -31.402 1.00 45.49 13 GLY C C 1
ATOM 2428 O O . GLY C 1 13 ? -11.588 -7.956 -30.187 1.00 39.33 13 GLY C O 1
ATOM 2429 N N . PRO C 1 14 ? -11.689 -9.299 -32.035 1.00 39.10 14 PRO C N 1
ATOM 2430 C CA . PRO C 1 14 ? -12.289 -10.431 -31.330 1.00 49.20 14 PRO C CA 1
ATOM 2431 C C . PRO C 1 14 ? -11.307 -11.178 -30.411 1.00 39.37 14 PRO C C 1
ATOM 2432 O O . PRO C 1 14 ? -10.126 -11.158 -30.644 1.00 32.84 14 PRO C O 1
ATOM 2436 N N . PRO C 1 15 ? -11.806 -11.838 -29.346 1.00 49.34 15 PRO C N 1
ATOM 2437 C CA . PRO C 1 15 ? -10.943 -12.534 -28.387 1.00 54.03 15 PRO C CA 1
ATOM 2438 C C . PRO C 1 15 ? -9.908 -13.449 -29.057 1.00 60.93 15 PRO C C 1
ATOM 2439 O O . PRO C 1 15 ? -10.286 -14.251 -29.887 1.00 85.29 15 PRO C O 1
ATOM 2443 N N . GLY C 1 16 ? -8.639 -13.289 -28.698 1.00 49.62 16 GLY C N 1
ATOM 2444 C CA . GLY C 1 16 ? -7.569 -14.139 -29.244 1.00 39.56 16 GLY C CA 1
ATOM 2445 C C . GLY C 1 16 ? -6.801 -13.492 -30.376 1.00 45.57 16 GLY C C 1
ATOM 2446 O O . GLY C 1 16 ? -5.819 -14.100 -30.810 1.00 40.81 16 GLY C O 1
ATOM 2447 N N . CYS C 1 17 ? -7.193 -12.296 -30.824 1.00 38.57 17 CYS C N 1
ATOM 2448 C CA . CYS C 1 17 ? -6.497 -11.773 -31.989 1.00 41.83 17 CYS C CA 1
ATOM 2449 C C . CYS C 1 17 ? -5.184 -11.074 -31.622 1.00 42.82 17 CYS C C 1
ATOM 2450 O O . CYS C 1 17 ? -4.434 -10.652 -32.510 1.00 45.44 17 CYS C O 1
ATOM 2453 N N . GLY C 1 18 ? -4.903 -10.936 -30.324 1.00 41.22 18 GLY C N 1
ATOM 2454 C CA . GLY C 1 18 ? -3.604 -10.457 -29.881 1.00 44.96 18 GLY C CA 1
ATOM 2455 C C . GLY C 1 18 ? -3.655 -9.030 -29.331 1.00 40.48 18 GLY C C 1
ATOM 2456 O O . GLY C 1 18 ? -2.683 -8.301 -29.429 1.00 36.87 18 GLY C O 1
ATOM 2457 N N . LYS C 1 19 ? -4.765 -8.650 -28.700 1.00 35.14 19 LYS C N 1
ATOM 2458 C CA . LYS C 1 19 ? -4.953 -7.264 -28.319 1.00 35.29 19 LYS C CA 1
ATOM 2459 C C . LYS C 1 19 ? -3.959 -6.903 -27.226 1.00 41.34 19 LYS C C 1
ATOM 2460 O O . LYS C 1 19 ? -3.340 -5.847 -27.288 1.00 43.86 19 LYS C O 1
ATOM 2466 N N . SER C 1 20 ? -3.859 -7.773 -26.212 1.00 41.38 20 SER C N 1
ATOM 2467 C CA . SER C 1 20 ? -3.021 -7.523 -25.058 1.00 43.42 20 SER C CA 1
ATOM 2468 C C . SER C 1 20 ? -1.548 -7.612 -25.439 1.00 42.14 20 SER C C 1
ATOM 2469 O O . SER C 1 20 ? -0.729 -6.926 -24.851 1.00 40.53 20 SER C O 1
ATOM 2472 N N . LYS C 1 21 ? -1.214 -8.417 -26.447 1.00 42.29 21 LYS C N 1
ATOM 2473 C CA . LYS C 1 21 ? 0.148 -8.507 -26.943 1.00 42.53 21 LYS C CA 1
ATOM 2474 C C . LYS C 1 21 ? 0.531 -7.214 -27.676 1.00 39.53 21 LYS C C 1
ATOM 2475 O O . LYS C 1 21 ? 1.675 -6.767 -27.572 1.00 37.77 21 LYS C O 1
ATOM 2481 N N . TRP C 1 22 ? -0.417 -6.630 -28.423 1.00 36.76 22 TRP C N 1
ATOM 2482 C CA . TRP C 1 22 ? -0.224 -5.327 -29.044 1.00 36.37 22 TRP C CA 1
ATOM 2483 C C . TRP C 1 22 ? 0.068 -4.282 -27.972 1.00 34.75 22 TRP C C 1
ATOM 2484 O O . TRP C 1 22 ? 1.056 -3.553 -28.053 1.00 34.38 22 TRP C O 1
ATOM 2495 N N . ALA C 1 23 ? -0.751 -4.274 -26.920 1.00 35.92 23 ALA C N 1
ATOM 2496 C CA . ALA C 1 23 ? -0.540 -3.380 -25.792 1.00 32.77 23 ALA C CA 1
ATOM 2497 C C . ALA C 1 23 ? 0.814 -3.604 -25.133 1.00 31.37 23 ALA C C 1
ATOM 2498 O O . ALA C 1 23 ? 1.461 -2.619 -24.857 1.00 29.40 23 ALA C O 1
ATOM 2500 N N . ALA C 1 24 ? 1.225 -4.857 -24.857 1.00 31.87 24 ALA C N 1
ATOM 2501 C CA . ALA C 1 24 ? 2.515 -5.160 -24.247 1.00 30.73 24 ALA C CA 1
ATOM 2502 C C . ALA C 1 24 ? 3.667 -4.730 -25.147 1.00 31.05 24 ALA C C 1
ATOM 2503 O O . ALA C 1 24 ? 4.736 -4.375 -24.660 1.00 31.35 24 ALA C O 1
ATOM 2505 N N . ASN C 1 25 ? 3.467 -4.725 -26.470 1.00 34.09 25 ASN C N 1
ATOM 2506 C CA . ASN C 1 25 ? 4.544 -4.373 -27.397 1.00 35.79 25 ASN C CA 1
ATOM 2507 C C . ASN C 1 25 ? 4.585 -2.871 -27.664 1.00 35.67 25 ASN C C 1
ATOM 2508 O O . ASN C 1 25 ? 5.510 -2.419 -28.310 1.00 32.61 25 ASN C O 1
ATOM 2513 N N . PHE C 1 26 ? 3.624 -2.100 -27.130 1.00 36.01 26 PHE C N 1
ATOM 2514 C CA . PHE C 1 26 ? 3.584 -0.653 -27.333 1.00 34.83 26 PHE C CA 1
ATOM 2515 C C . PHE C 1 26 ? 4.827 0.034 -26.753 1.00 33.48 26 PHE C C 1
ATOM 2516 O O . PHE C 1 26 ? 5.426 0.871 -27.410 1.00 42.17 26 PHE C O 1
ATOM 2524 N N . ALA C 1 27 ? 5.189 -0.292 -25.513 1.00 29.85 27 ALA C N 1
ATOM 2525 C CA . ALA C 1 27 ? 6.318 0.324 -24.836 1.00 32.68 27 ALA C CA 1
ATOM 2526 C C . ALA C 1 27 ? 6.904 -0.676 -23.842 1.00 39.32 27 ALA C C 1
ATOM 2527 O O . ALA C 1 27 ? 6.369 -1.756 -23.674 1.00 50.57 27 ALA C O 1
ATOM 2529 N N . ASP C 1 28 ? 8.015 -0.316 -23.195 1.00 52.93 28 ASP C N 1
ATOM 2530 C CA . ASP C 1 28 ? 8.676 -1.161 -22.204 1.00 53.01 28 ASP C CA 1
ATOM 2531 C C . ASP C 1 28 ? 7.725 -1.491 -21.040 1.00 50.51 28 ASP C C 1
ATOM 2532 O O . ASP C 1 28 ? 6.982 -0.629 -20.564 1.00 44.53 28 ASP C O 1
ATOM 2537 N N . PRO C 1 29 ? 7.724 -2.740 -20.514 1.00 46.50 29 PRO C N 1
ATOM 2538 C CA . PRO C 1 29 ? 6.944 -3.071 -19.315 1.00 53.22 29 PRO C CA 1
ATOM 2539 C C . PRO C 1 29 ? 7.180 -2.140 -18.116 1.00 44.95 29 PRO C C 1
ATOM 2540 O O . PRO C 1 29 ? 6.245 -1.839 -17.370 1.00 37.61 29 PRO C O 1
ATOM 2544 N N . GLU C 1 30 ? 8.410 -1.632 -17.986 1.00 44.21 30 GLU C N 1
ATOM 2545 C CA . GLU C 1 30 ? 8.791 -0.770 -16.874 1.00 46.38 30 GLU C CA 1
ATOM 2546 C C . GLU C 1 30 ? 8.056 0.569 -16.967 1.00 41.60 30 GLU C C 1
ATOM 2547 O O . GLU C 1 30 ? 7.963 1.298 -15.980 1.00 39.74 30 GLU C O 1
ATOM 2553 N N . THR C 1 31 ? 7.556 0.898 -18.164 1.00 38.35 31 THR C N 1
ATOM 2554 C CA . THR C 1 31 ? 6.928 2.185 -18.412 1.00 35.60 31 THR C CA 1
ATOM 2555 C C . THR C 1 31 ? 5.424 2.008 -18.580 1.00 32.20 31 THR C C 1
ATOM 2556 O O . THR C 1 31 ? 4.748 2.968 -18.905 1.00 29.26 31 THR C O 1
ATOM 2560 N N . THR C 1 32 ? 4.911 0.797 -18.338 1.00 33.97 32 THR C N 1
ATOM 2561 C CA . THR C 1 32 ? 3.527 0.467 -18.641 1.00 33.32 32 THR C CA 1
ATOM 2562 C C . THR C 1 32 ? 2.865 -0.141 -17.403 1.00 32.21 32 THR C C 1
ATOM 2563 O O . THR C 1 32 ? 3.329 -1.155 -16.854 1.00 37.67 32 THR C O 1
ATOM 2567 N N . TYR C 1 33 ? 1.741 0.461 -17.004 1.00 31.33 33 TYR C N 1
ATOM 2568 C CA . TYR C 1 33 ? 0.858 -0.070 -15.975 1.00 32.60 33 TYR C CA 1
ATOM 2569 C C . TYR C 1 33 ? -0.420 -0.644 -16.595 1.00 35.22 33 TYR C C 1
ATOM 2570 O O . TYR C 1 33 ? -1.009 -0.035 -17.490 1.00 28.06 33 TYR C O 1
ATOM 2579 N N . TRP C 1 34 ? -0.867 -1.790 -16.062 1.00 37.81 34 TRP C N 1
ATOM 2580 C CA . TRP C 1 34 ? -2.104 -2.424 -16.497 1.00 39.13 34 TRP C CA 1
ATOM 2581 C C . TRP C 1 34 ? -3.184 -2.134 -15.462 1.00 42.72 34 TRP C C 1
ATOM 2582 O O . TRP C 1 34 ? -3.053 -2.540 -14.312 1.00 50.58 34 TRP C O 1
ATOM 2593 N N . LYS C 1 35 ? -4.218 -1.387 -15.860 1.00 38.45 35 LYS C N 1
ATOM 2594 C CA . LYS C 1 35 ? -5.277 -1.007 -14.948 1.00 42.63 35 LYS C CA 1
ATOM 2595 C C . LYS C 1 35 ? -6.049 -2.271 -14.597 1.00 49.82 35 LYS C C 1
ATOM 2596 O O . LYS C 1 35 ? -6.467 -2.961 -15.525 1.00 42.65 35 LYS C O 1
ATOM 2602 N N . PRO C 1 36 ? -6.198 -2.643 -13.294 1.00 56.99 36 PRO C N 1
ATOM 2603 C CA . PRO C 1 36 ? -6.969 -3.824 -12.922 1.00 58.03 36 PRO C CA 1
ATOM 2604 C C . PRO C 1 36 ? -8.359 -3.720 -13.527 1.00 54.33 36 PRO C C 1
ATOM 2605 O O . PRO C 1 36 ? -9.030 -2.686 -13.386 1.00 45.40 36 PRO C O 1
ATOM 2609 N N . PRO C 1 37 ? -8.803 -4.780 -14.239 1.00 51.42 37 PRO C N 1
ATOM 2610 C CA . PRO C 1 37 ? -10.102 -4.745 -14.901 1.00 53.55 37 PRO C CA 1
ATOM 2611 C C . PRO C 1 37 ? -11.241 -4.659 -13.886 1.00 48.82 37 PRO C C 1
ATOM 2612 O O . PRO C 1 37 ? -11.138 -5.162 -12.769 1.00 51.93 37 PRO C O 1
ATOM 2616 N N . ARG C 1 38 ? -12.306 -3.966 -14.298 1.00 62.60 38 ARG C N 1
ATOM 2617 C CA . ARG C 1 38 ? -13.633 -4.037 -13.700 1.00 63.83 38 ARG C CA 1
ATOM 2618 C C . ARG C 1 38 ? -13.641 -3.464 -12.276 1.00 62.90 38 ARG C C 1
ATOM 2619 O O . ARG C 1 38 ? -14.295 -4.018 -11.400 1.00 62.90 38 ARG C O 1
ATOM 2627 N N . ASN C 1 39 ? -12.915 -2.357 -12.038 1.00 68.46 39 ASN C N 1
ATOM 2628 C CA . ASN C 1 39 ? -13.017 -1.606 -10.786 1.00 63.85 39 ASN C CA 1
ATOM 2629 C C . ASN C 1 39 ? -12.426 -0.201 -10.959 1.00 65.52 39 ASN C C 1
ATOM 2630 O O . ASN C 1 39 ? -11.845 0.104 -11.997 1.00 61.14 39 ASN C O 1
ATOM 2635 N N . LYS C 1 40 ? -12.576 0.647 -9.927 1.00 63.64 40 LYS C N 1
ATOM 2636 C CA . LYS C 1 40 ? -12.184 2.048 -9.990 1.00 67.74 40 LYS C CA 1
ATOM 2637 C C . LYS C 1 40 ? -10.781 2.291 -9.413 1.00 54.92 40 LYS C C 1
ATOM 2638 O O . LYS C 1 40 ? -10.358 3.445 -9.316 1.00 55.52 40 LYS C O 1
ATOM 2644 N N . TRP C 1 41 ? -10.063 1.225 -9.020 1.00 51.66 41 TRP C N 1
ATOM 2645 C CA . TRP C 1 41 ? -8.832 1.358 -8.249 1.00 56.03 41 TRP C CA 1
ATOM 2646 C C . TRP C 1 41 ? -7.606 1.405 -9.146 1.00 53.53 41 TRP C C 1
ATOM 2647 O O . TRP C 1 41 ? -7.499 0.656 -10.118 1.00 43.72 41 TRP C O 1
ATOM 2658 N N . TRP C 1 42 ? -6.648 2.244 -8.728 1.00 56.55 42 TRP C N 1
ATOM 2659 C CA . TRP C 1 42 ? -5.378 2.385 -9.422 1.00 44.48 42 TRP C CA 1
ATOM 2660 C C . TRP C 1 42 ? -4.224 1.853 -8.573 1.00 49.03 42 TRP C C 1
ATOM 2661 O O . TRP C 1 42 ? -3.074 2.274 -8.724 1.00 47.82 42 TRP C O 1
ATOM 2672 N N . ASP C 1 43 ? -4.527 0.885 -7.700 1.00 42.81 43 ASP C N 1
ATOM 2673 C CA . ASP C 1 43 ? -3.510 0.323 -6.825 1.00 45.94 43 ASP C CA 1
ATOM 2674 C C . ASP C 1 43 ? -2.350 -0.181 -7.676 1.00 41.57 43 ASP C C 1
ATOM 2675 O O . ASP C 1 43 ? -2.567 -0.863 -8.660 1.00 43.10 43 ASP C O 1
ATOM 2680 N N . GLY C 1 44 ? -1.122 0.131 -7.269 1.00 37.85 44 GLY C N 1
ATOM 2681 C CA . GLY C 1 44 ? 0.068 -0.313 -7.979 1.00 34.09 44 GLY C CA 1
ATOM 2682 C C . GLY C 1 44 ? 0.512 0.639 -9.095 1.00 32.51 44 GLY C C 1
ATOM 2683 O O . GLY C 1 44 ? 1.530 0.395 -9.741 1.00 31.18 44 GLY C O 1
ATOM 2684 N N . TYR C 1 45 ? -0.255 1.708 -9.356 1.00 31.59 45 TYR C N 1
ATOM 2685 C CA . TYR C 1 45 ? 0.169 2.726 -10.299 1.00 31.63 45 TYR C CA 1
ATOM 2686 C C . TYR C 1 45 ? 1.305 3.536 -9.673 1.00 34.57 45 TYR C C 1
ATOM 2687 O O . TYR C 1 45 ? 1.161 4.040 -8.572 1.00 36.82 45 TYR C O 1
ATOM 2696 N N . HIS C 1 46 ? 2.444 3.652 -10.372 1.00 38.07 46 HIS C N 1
ATOM 2697 C CA . HIS C 1 46 ? 3.591 4.406 -9.883 1.00 33.64 46 HIS C CA 1
ATOM 2698 C C . HIS C 1 46 ? 4.077 5.415 -10.929 1.00 32.47 46 HIS C C 1
ATOM 2699 O O . HIS C 1 46 ? 5.278 5.532 -11.164 1.00 33.06 46 HIS C O 1
ATOM 2706 N N . GLY C 1 47 ? 3.147 6.108 -11.586 1.00 32.89 47 GLY C N 1
ATOM 2707 C CA . GLY C 1 47 ? 3.482 7.214 -12.468 1.00 34.27 47 GLY C CA 1
ATOM 2708 C C . GLY C 1 47 ? 3.917 6.752 -13.852 1.00 34.74 47 GLY C C 1
ATOM 2709 O O . GLY C 1 47 ? 4.613 7.488 -14.554 1.00 33.52 47 GLY C O 1
ATOM 2710 N N . GLU C 1 48 ? 3.507 5.537 -14.250 1.00 35.02 48 GLU C N 1
ATOM 2711 C CA . GLU C 1 48 ? 3.924 4.990 -15.537 1.00 32.58 48 GLU C CA 1
ATOM 2712 C C . GLU C 1 48 ? 3.340 5.851 -16.655 1.00 32.01 48 GLU C C 1
ATOM 2713 O O . GLU C 1 48 ? 2.224 6.373 -16.538 1.00 29.41 48 GLU C O 1
ATOM 2719 N N . GLU C 1 49 ? 4.099 5.960 -17.753 1.00 32.50 49 GLU C N 1
ATOM 2720 C CA . GLU C 1 49 ? 3.755 6.860 -18.836 1.00 34.93 49 GLU C CA 1
ATOM 2721 C C . GLU C 1 49 ? 2.686 6.226 -19.696 1.00 32.40 49 GLU C C 1
ATOM 2722 O O . GLU C 1 49 ? 1.917 6.929 -20.344 1.00 30.46 49 GLU C O 1
ATOM 2728 N N . VAL C 1 50 ? 2.682 4.891 -19.708 1.00 32.80 50 VAL C N 1
ATOM 2729 C CA . VAL C 1 50 ? 1.722 4.150 -20.514 1.00 29.91 50 VAL C CA 1
ATOM 2730 C C . VAL C 1 50 ? 0.800 3.361 -19.592 1.00 30.19 50 VAL C C 1
ATOM 2731 O O . VAL C 1 50 ? 1.255 2.624 -18.726 1.00 35.05 50 VAL C O 1
ATOM 2735 N N . VAL C 1 51 ? -0.499 3.593 -19.738 1.00 31.45 51 VAL C N 1
ATOM 2736 C CA . VAL C 1 51 ? -1.521 2.876 -18.997 1.00 34.15 51 VAL C CA 1
ATOM 2737 C C . VAL C 1 51 ? -2.298 2.052 -20.008 1.00 35.01 51 VAL C C 1
ATOM 2738 O O . VAL C 1 51 ? -2.636 2.568 -21.050 1.00 37.09 51 VAL C O 1
ATOM 2742 N N . VAL C 1 52 ? -2.561 0.775 -19.704 1.00 38.69 52 VAL C N 1
ATOM 2743 C CA . VAL C 1 52 ? -3.351 -0.077 -20.578 1.00 36.79 52 VAL C CA 1
ATOM 2744 C C . VAL C 1 52 ? -4.597 -0.486 -19.800 1.00 42.08 52 VAL C C 1
ATOM 2745 O O . VAL C 1 52 ? -4.480 -0.983 -18.681 1.00 39.32 52 VAL C O 1
ATOM 2749 N N . ILE C 1 53 ? -5.771 -0.174 -20.378 1.00 37.73 53 ILE C N 1
ATOM 2750 C CA . ILE C 1 53 ? -7.069 -0.576 -19.859 1.00 41.68 53 ILE C CA 1
ATOM 2751 C C . ILE C 1 53 ? -7.553 -1.736 -20.749 1.00 40.12 53 ILE C C 1
ATOM 2752 O O . ILE C 1 53 ? -8.137 -1.531 -21.806 1.00 39.87 53 ILE C O 1
ATOM 2757 N N . ASP C 1 54 ? -7.189 -2.963 -20.360 1.00 41.09 54 ASP C N 1
ATOM 2758 C CA . ASP C 1 54 ? -7.397 -4.162 -21.166 1.00 50.30 54 ASP C CA 1
ATOM 2759 C C . ASP C 1 54 ? -8.829 -4.653 -20.957 1.00 49.99 54 ASP C C 1
ATOM 2760 O O . ASP C 1 54 ? -9.329 -4.548 -19.844 1.00 60.45 54 ASP C O 1
ATOM 2765 N N . ASP C 1 55 ? -9.500 -5.133 -22.018 1.00 50.56 55 ASP C N 1
ATOM 2766 C CA . ASP C 1 55 ? -10.850 -5.678 -21.918 1.00 51.83 55 ASP C CA 1
ATOM 2767 C C . ASP C 1 55 ? -11.819 -4.650 -21.337 1.00 50.22 55 ASP C C 1
ATOM 2768 O O . ASP C 1 55 ? -12.514 -4.910 -20.358 1.00 49.98 55 ASP C O 1
ATOM 2773 N N . PHE C 1 56 ? -11.873 -3.477 -21.960 1.00 48.12 56 PHE C N 1
ATOM 2774 C CA . PHE C 1 56 ? -12.755 -2.422 -21.509 1.00 45.77 56 PHE C CA 1
ATOM 2775 C C . PHE C 1 56 ? -14.116 -2.573 -22.183 1.00 54.51 56 PHE C C 1
ATOM 2776 O O . PHE C 1 56 ? -14.178 -2.831 -23.379 1.00 48.67 56 PHE C O 1
ATOM 2784 N N . TYR C 1 57 ? -15.196 -2.420 -21.404 1.00 57.84 57 TYR C N 1
ATOM 2785 C CA . TYR C 1 57 ? -16.564 -2.458 -21.919 1.00 62.74 57 TYR C CA 1
ATOM 2786 C C . TYR C 1 57 ? -17.375 -1.358 -21.224 1.00 63.27 57 TYR C C 1
ATOM 2787 O O . TYR C 1 57 ? -18.591 -1.496 -21.085 1.00 66.22 57 TYR C O 1
ATOM 2796 N N . GLY C 1 58 ? -16.696 -0.281 -20.772 1.00 52.90 58 GLY C N 1
ATOM 2797 C CA . GLY C 1 58 ? -17.364 0.874 -20.183 1.00 49.11 58 GLY C CA 1
ATOM 2798 C C . GLY C 1 58 ? -17.539 0.792 -18.666 1.00 41.92 58 GLY C C 1
ATOM 2799 O O . GLY C 1 58 ? -18.391 1.458 -18.108 1.00 39.99 58 GLY C O 1
ATOM 2800 N N . TRP C 1 59 ? -16.665 0.058 -17.987 1.00 49.29 59 TRP C N 1
ATOM 2801 C CA . TRP C 1 59 ? -16.796 -0.189 -16.561 1.00 46.79 59 TRP C CA 1
ATOM 2802 C C . TRP C 1 59 ? -16.030 0.837 -15.720 1.00 51.17 59 TRP C C 1
ATOM 2803 O O . TRP C 1 59 ? -15.729 0.596 -14.553 1.00 45.34 59 TRP C O 1
ATOM 2814 N N . LEU C 1 60 ? -15.703 1.990 -16.308 1.00 53.68 60 LEU C N 1
ATOM 2815 C CA . LEU C 1 60 ? -15.293 3.142 -15.524 1.00 51.32 60 LEU C CA 1
ATOM 2816 C C . LEU C 1 60 ? -16.428 4.146 -15.586 1.00 45.38 60 LEU C C 1
ATOM 2817 O O . LEU C 1 60 ? -17.077 4.260 -16.621 1.00 41.70 60 LEU C O 1
ATOM 2822 N N . PRO C 1 61 ? -16.673 4.952 -14.523 1.00 45.61 61 PRO C N 1
ATOM 2823 C CA . PRO C 1 61 ? -17.618 6.060 -14.646 1.00 46.39 61 PRO C CA 1
ATOM 2824 C C . PRO C 1 61 ? -17.206 6.963 -15.803 1.00 46.43 61 PRO C C 1
ATOM 2825 O O . PRO C 1 61 ? -16.045 7.378 -15.894 1.00 57.05 61 PRO C O 1
ATOM 2829 N N . TRP C 1 62 ? -18.187 7.291 -16.642 1.00 42.43 62 TRP C N 1
ATOM 2830 C CA . TRP C 1 62 ? -18.035 8.168 -17.788 1.00 45.37 62 TRP C CA 1
ATOM 2831 C C . TRP C 1 62 ? -17.104 9.341 -17.509 1.00 49.59 62 TRP C C 1
ATOM 2832 O O . TRP C 1 62 ? -16.157 9.585 -18.255 1.00 47.68 62 TRP C O 1
ATOM 2843 N N . ASP C 1 63 ? -17.441 10.101 -16.464 1.00 54.75 63 ASP C N 1
ATOM 2844 C CA . ASP C 1 63 ? -16.794 11.368 -16.207 1.00 53.34 63 ASP C CA 1
ATOM 2845 C C . ASP C 1 63 ? -15.345 11.136 -15.787 1.00 44.11 63 ASP C C 1
ATOM 2846 O O . ASP C 1 63 ? -14.494 11.988 -16.035 1.00 35.54 63 ASP C O 1
ATOM 2851 N N . ASP C 1 64 ? -15.062 10.002 -15.141 1.00 46.82 64 ASP C N 1
ATOM 2852 C CA . ASP C 1 64 ? -13.694 9.696 -14.744 1.00 49.68 64 ASP C CA 1
ATOM 2853 C C . ASP C 1 64 ? -12.861 9.346 -15.981 1.00 41.93 64 ASP C C 1
ATOM 2854 O O . ASP C 1 64 ? -11.718 9.768 -16.085 1.00 41.60 64 ASP C O 1
ATOM 2859 N N . LEU C 1 65 ? -13.429 8.564 -16.896 1.00 37.98 65 LEU C N 1
ATOM 2860 C CA . LEU C 1 65 ? -12.773 8.221 -18.146 1.00 39.04 65 LEU C CA 1
ATOM 2861 C C . LEU C 1 65 ? -12.482 9.496 -18.943 1.00 39.04 65 LEU C C 1
ATOM 2862 O O . LEU C 1 65 ? -11.364 9.648 -19.444 1.00 32.76 65 LEU C O 1
ATOM 2867 N N . LEU C 1 66 ? -13.454 10.429 -19.023 1.00 36.38 66 LEU C N 1
ATOM 2868 C CA . LEU C 1 66 ? -13.222 11.711 -19.690 1.00 35.98 66 LEU C CA 1
ATOM 2869 C C . LEU C 1 66 ? -12.032 12.454 -19.087 1.00 38.00 66 LEU C C 1
ATOM 2870 O O . LEU C 1 66 ? -11.218 13.010 -19.809 1.00 40.11 66 LEU C O 1
ATOM 2875 N N . ARG C 1 67 ? -11.924 12.494 -17.752 1.00 43.83 67 ARG C N 1
ATOM 2876 C CA . ARG C 1 67 ? -10.825 13.228 -17.129 1.00 41.71 67 ARG C CA 1
ATOM 2877 C C . ARG C 1 67 ? -9.487 12.503 -17.351 1.00 36.12 67 ARG C C 1
ATOM 2878 O O . ARG C 1 67 ? -8.471 13.161 -17.546 1.00 31.11 67 ARG C O 1
ATOM 2886 N N . LEU C 1 68 ? -9.472 11.162 -17.341 1.00 35.27 68 LEU C N 1
ATOM 2887 C CA . LEU C 1 68 ? -8.262 10.392 -17.620 1.00 34.42 68 LEU C CA 1
ATOM 2888 C C . LEU C 1 68 ? -7.724 10.726 -19.003 1.00 36.54 68 LEU C C 1
ATOM 2889 O O . LEU C 1 68 ? -6.517 10.805 -19.194 1.00 33.06 68 LEU C O 1
ATOM 2894 N N . CYS C 1 69 ? -8.644 10.889 -19.967 1.00 33.99 69 CYS C N 1
ATOM 2895 C CA . CYS C 1 69 ? -8.289 11.038 -21.357 1.00 31.75 69 CYS C CA 1
ATOM 2896 C C . CYS C 1 69 ? -8.117 12.515 -21.705 1.00 34.56 69 CYS C C 1
ATOM 2897 O O . CYS C 1 69 ? -8.198 12.871 -22.872 1.00 43.44 69 CYS C O 1
ATOM 2900 N N . ASP C 1 70 ? -7.811 13.362 -20.714 1.00 36.29 70 ASP C N 1
ATOM 2901 C CA . ASP C 1 70 ? -7.718 14.793 -20.942 1.00 37.10 70 ASP C CA 1
ATOM 2902 C C . ASP C 1 70 ? -6.291 15.253 -20.628 1.00 37.27 70 ASP C C 1
ATOM 2903 O O . ASP C 1 70 ? -5.373 14.429 -20.604 1.00 32.90 70 ASP C O 1
ATOM 2908 N N . ARG C 1 71 ? -6.112 16.564 -20.396 1.00 35.95 71 ARG C N 1
ATOM 2909 C CA . ARG C 1 71 ? -4.788 17.166 -20.447 1.00 41.34 71 ARG C CA 1
ATOM 2910 C C . ARG C 1 71 ? -4.388 17.885 -19.164 1.00 38.80 71 ARG C C 1
ATOM 2911 O O . ARG C 1 71 ? -3.296 18.461 -19.120 1.00 37.29 71 ARG C O 1
ATOM 2919 N N . TYR C 1 72 ? -5.258 17.855 -18.149 1.00 34.62 72 TYR C N 1
ATOM 2920 C CA . TYR C 1 72 ? -5.099 18.666 -16.955 1.00 36.24 72 TYR C CA 1
ATOM 2921 C C . TYR C 1 72 ? -4.554 17.801 -15.830 1.00 37.52 72 TYR C C 1
ATOM 2922 O O . TYR C 1 72 ? -4.700 16.584 -15.883 1.00 37.71 72 TYR C O 1
ATOM 2931 N N . PRO C 1 73 ? -3.924 18.391 -14.782 1.00 36.84 73 PRO C N 1
ATOM 2932 C CA . PRO C 1 73 ? -3.528 17.629 -13.606 1.00 35.67 73 PRO C CA 1
ATOM 2933 C C . PRO C 1 73 ? -4.707 16.861 -13.011 1.00 32.00 73 PRO C C 1
ATOM 2934 O O . PRO C 1 73 ? -5.799 17.376 -12.900 1.00 32.04 73 PRO C O 1
ATOM 2938 N N . LEU C 1 74 ? -4.461 15.634 -12.575 1.00 33.52 74 LEU C N 1
ATOM 2939 C CA . LEU C 1 74 ? -5.513 14.752 -12.097 1.00 35.68 74 LEU C CA 1
ATOM 2940 C C . LEU C 1 74 ? -4.887 13.765 -11.114 1.00 33.95 74 LEU C C 1
ATOM 2941 O O . LEU C 1 74 ? -3.783 13.264 -11.339 1.00 32.66 74 LEU C O 1
ATOM 2946 N N . THR C 1 75 ? -5.562 13.525 -9.998 1.00 33.61 75 THR C N 1
ATOM 2947 C CA . THR C 1 75 ? -5.231 12.375 -9.180 1.00 38.78 75 THR C CA 1
ATOM 2948 C C . THR C 1 75 ? -6.276 11.289 -9.451 1.00 44.50 75 THR C C 1
ATOM 2949 O O . THR C 1 75 ? -7.412 11.606 -9.792 1.00 40.58 75 THR C O 1
ATOM 2953 N N . VAL C 1 76 ? -5.868 10.031 -9.276 1.00 42.23 76 VAL C N 1
ATOM 2954 C CA . VAL C 1 76 ? -6.768 8.895 -9.291 1.00 44.22 76 VAL C CA 1
ATOM 2955 C C . VAL C 1 76 ? -6.678 8.198 -7.931 1.00 47.57 76 VAL C C 1
ATOM 2956 O O . VAL C 1 76 ? -5.681 8.326 -7.202 1.00 41.03 76 VAL C O 1
ATOM 2960 N N . GLU C 1 77 ? -7.720 7.416 -7.631 1.00 43.53 77 GLU C N 1
ATOM 2961 C CA . GLU C 1 77 ? -7.876 6.818 -6.323 1.00 43.67 77 GLU C CA 1
ATOM 2962 C C . GLU C 1 77 ? -7.240 5.430 -6.264 1.00 37.33 77 GLU C C 1
ATOM 2963 O O . GLU C 1 77 ? -7.388 4.620 -7.174 1.00 40.69 77 GLU C O 1
ATOM 2969 N N . THR C 1 78 ? -6.532 5.181 -5.151 1.00 38.70 78 THR C N 1
ATOM 2970 C CA . THR C 1 78 ? -6.079 3.864 -4.753 1.00 40.44 78 THR C CA 1
ATOM 2971 C C . THR C 1 78 ? -6.650 3.586 -3.369 1.00 43.20 78 THR C C 1
ATOM 2972 O O . THR C 1 78 ? -7.190 4.494 -2.751 1.00 42.78 78 THR C O 1
ATOM 2976 N N . LYS C 1 79 ? -6.490 2.353 -2.864 1.00 40.37 79 LYS C N 1
ATOM 2977 C CA . LYS C 1 79 ? -7.072 2.013 -1.575 1.00 44.52 79 LYS C CA 1
ATOM 2978 C C . LYS C 1 79 ? -6.306 2.713 -0.449 1.00 42.17 79 LYS C C 1
ATOM 2979 O O . LYS C 1 79 ? -6.804 2.808 0.665 1.00 46.23 79 LYS C O 1
ATOM 2985 N N . GLY C 1 80 ? -5.104 3.221 -0.754 1.00 39.69 80 GLY C N 1
ATOM 2986 C CA . GLY C 1 80 ? -4.273 3.896 0.224 1.00 43.66 80 GLY C CA 1
ATOM 2987 C C . GLY C 1 80 ? -4.304 5.423 0.128 1.00 39.55 80 GLY C C 1
ATOM 2988 O O . GLY C 1 80 ? -3.574 6.074 0.854 1.00 45.59 80 GLY C O 1
ATOM 2989 N N . GLY C 1 81 ? -5.128 5.974 -0.762 1.00 42.51 81 GLY C N 1
ATOM 2990 C CA . GLY C 1 81 ? -5.162 7.399 -1.043 1.00 45.07 81 GLY C CA 1
ATOM 2991 C C . GLY C 1 81 ? -4.918 7.707 -2.521 1.00 45.29 81 GLY C C 1
ATOM 2992 O O . GLY C 1 81 ? -4.698 6.807 -3.330 1.00 47.22 81 GLY C O 1
ATOM 2993 N N . THR C 1 82 ? -4.910 9.010 -2.830 1.00 47.87 82 THR C N 1
ATOM 2994 C CA . THR C 1 82 ? -4.764 9.526 -4.178 1.00 43.43 82 THR C CA 1
ATOM 2995 C C . THR C 1 82 ? -3.343 9.279 -4.671 1.00 35.82 82 THR C C 1
ATOM 2996 O O . THR C 1 82 ? -2.410 9.157 -3.900 1.00 36.98 82 THR C O 1
ATOM 3000 N N . VAL C 1 83 ? -3.178 9.188 -5.985 1.00 33.70 83 VAL C N 1
ATOM 3001 C CA . VAL C 1 83 ? -1.851 9.167 -6.567 1.00 38.82 83 VAL C CA 1
ATOM 3002 C C . VAL C 1 83 ? -1.937 10.029 -7.823 1.00 33.97 83 VAL C C 1
ATOM 3003 O O . VAL C 1 83 ? -3.001 10.078 -8.439 1.00 33.93 83 VAL C O 1
ATOM 3007 N N . PRO C 1 84 ? -0.863 10.781 -8.185 1.00 35.07 84 PRO C N 1
ATOM 3008 C CA . PRO C 1 84 ? -0.856 11.628 -9.386 1.00 36.71 84 PRO C CA 1
ATOM 3009 C C . PRO C 1 84 ? -1.044 10.833 -10.673 1.00 36.44 84 PRO C C 1
ATOM 3010 O O . PRO C 1 84 ? -0.379 9.833 -10.846 1.00 32.51 84 PRO C O 1
ATOM 3014 N N . PHE C 1 85 ? -1.943 11.249 -11.571 1.00 37.08 85 PHE C N 1
ATOM 3015 C CA . PHE C 1 85 ? -2.081 10.517 -12.831 1.00 32.92 85 PHE C CA 1
ATOM 3016 C C . PHE C 1 85 ? -1.149 11.146 -13.871 1.00 31.62 85 PHE C C 1
ATOM 3017 O O . PHE C 1 85 ? -1.267 12.327 -14.177 1.00 26.15 85 PHE C O 1
ATOM 3025 N N . LEU C 1 86 ? -0.202 10.363 -14.405 1.00 27.32 86 LEU C N 1
ATOM 3026 C CA . LEU C 1 86 ? 0.867 10.948 -15.207 1.00 32.09 86 LEU C CA 1
ATOM 3027 C C . LEU C 1 86 ? 1.009 10.263 -16.572 1.00 32.34 86 LEU C C 1
ATOM 3028 O O . LEU C 1 86 ? 2.046 10.432 -17.213 1.00 31.82 86 LEU C O 1
ATOM 3033 N N . ALA C 1 87 ? -0.028 9.531 -17.018 1.00 29.07 87 ALA C N 1
ATOM 3034 C CA . ALA C 1 87 ? 0.008 8.863 -18.314 1.00 27.53 87 ALA C CA 1
ATOM 3035 C C . ALA C 1 87 ? 0.237 9.873 -19.426 1.00 27.78 87 ALA C C 1
ATOM 3036 O O . ALA C 1 87 ? -0.474 10.878 -19.464 1.00 29.98 87 ALA C O 1
ATOM 3038 N N . ARG C 1 88 ? 0.976 9.453 -20.443 1.00 26.55 88 ARG C N 1
ATOM 3039 C CA . ARG C 1 88 ? 1.113 10.209 -21.660 1.00 26.70 88 ARG C CA 1
ATOM 3040 C C . ARG C 1 88 ? 0.370 9.365 -22.726 1.00 26.88 88 ARG C C 1
ATOM 3041 O O . ARG C 1 88 ? -0.042 9.899 -23.737 1.00 22.47 88 ARG C O 1
ATOM 3049 N N . SER C 1 89 ? 0.167 8.067 -22.482 1.00 27.42 89 SER C N 1
ATOM 3050 C CA . SER C 1 89 ? -0.469 7.164 -23.426 1.00 24.25 89 SER C CA 1
ATOM 3051 C C . SER C 1 89 ? -1.417 6.246 -22.668 1.00 25.09 89 SER C C 1
ATOM 3052 O O . SER C 1 89 ? -1.015 5.710 -21.635 1.00 25.69 89 SER C O 1
ATOM 3055 N N . ILE C 1 90 ? -2.663 6.126 -23.134 1.00 24.88 90 ILE C N 1
ATOM 3056 C CA . ILE C 1 90 ? -3.632 5.190 -22.585 1.00 26.74 90 ILE C CA 1
ATOM 3057 C C . ILE C 1 90 ? -4.079 4.306 -23.738 1.00 29.25 90 ILE C C 1
ATOM 3058 O O . ILE C 1 90 ? -4.622 4.814 -24.720 1.00 31.49 90 ILE C O 1
ATOM 3063 N N . LEU C 1 91 ? -3.789 3.008 -23.613 1.00 26.34 91 LEU C N 1
ATOM 3064 C CA . LEU C 1 91 ? -4.257 2.004 -24.548 1.00 28.60 91 LEU C CA 1
ATOM 3065 C C . LEU C 1 91 ? -5.531 1.389 -23.996 1.00 26.73 91 LEU C C 1
ATOM 3066 O O . LEU C 1 91 ? -5.517 0.908 -22.880 1.00 27.95 91 LEU C O 1
ATOM 3071 N N . ILE C 1 92 ? -6.625 1.476 -24.748 1.00 28.91 92 ILE C N 1
ATOM 3072 C CA . ILE C 1 92 ? -7.851 0.776 -24.402 1.00 35.08 92 ILE C CA 1
ATOM 3073 C C . ILE C 1 92 ? -8.071 -0.375 -25.390 1.00 35.41 92 ILE C C 1
ATOM 3074 O O . ILE C 1 92 ? -8.250 -0.134 -26.584 1.00 35.75 92 ILE C O 1
ATOM 3079 N N . THR C 1 93 ? -7.991 -1.622 -24.901 1.00 36.45 93 THR C N 1
ATOM 3080 C CA . THR C 1 93 ? -8.308 -2.783 -25.718 1.00 39.91 93 THR C CA 1
ATOM 3081 C C . THR C 1 93 ? -9.742 -3.226 -25.432 1.00 41.53 93 THR C C 1
ATOM 3082 O O . THR C 1 93 ? -10.210 -3.087 -24.307 1.00 44.36 93 THR C O 1
ATOM 3086 N N . SER C 1 94 ? -10.428 -3.736 -26.464 1.00 43.82 94 SER C N 1
ATOM 3087 C CA . SER C 1 94 ? -11.824 -4.114 -26.349 1.00 47.30 94 SER C CA 1
ATOM 3088 C C . SER C 1 94 ? -12.261 -5.074 -27.455 1.00 46.16 94 SER C C 1
ATOM 3089 O O . SER C 1 94 ? -11.771 -4.987 -28.588 1.00 37.99 94 SER C O 1
ATOM 3092 N N . ASN C 1 95 ? -13.262 -5.905 -27.116 1.00 42.94 95 ASN C N 1
ATOM 3093 C CA . ASN C 1 95 ? -13.972 -6.721 -28.085 1.00 50.19 95 ASN C CA 1
ATOM 3094 C C . ASN C 1 95 ? -15.026 -5.926 -28.845 1.00 42.28 95 ASN C C 1
ATOM 3095 O O . ASN C 1 95 ? -15.581 -6.455 -29.800 1.00 49.08 95 ASN C O 1
ATOM 3100 N N . GLN C 1 96 ? -15.362 -4.721 -28.379 1.00 54.19 96 GLN C N 1
ATOM 3101 C CA . GLN C 1 96 ? -16.385 -3.889 -29.005 1.00 59.28 96 GLN C CA 1
ATOM 3102 C C . GLN C 1 96 ? -15.775 -2.538 -29.372 1.00 55.50 96 GLN C C 1
ATOM 3103 O O . GLN C 1 96 ? -14.821 -2.108 -28.726 1.00 52.34 96 GLN C O 1
ATOM 3109 N N . THR C 1 97 ? -16.340 -1.860 -30.380 1.00 50.25 97 THR C N 1
ATOM 3110 C CA . THR C 1 97 ? -15.955 -0.486 -30.657 1.00 55.67 97 THR C CA 1
ATOM 3111 C C . THR C 1 97 ? -16.443 0.415 -29.524 1.00 56.66 97 THR C C 1
ATOM 3112 O O . THR C 1 97 ? -17.342 0.026 -28.770 1.00 62.17 97 THR C O 1
ATOM 3116 N N . PRO C 1 98 ? -15.915 1.658 -29.385 1.00 51.50 98 PRO C N 1
ATOM 3117 C CA . PRO C 1 98 ? -16.397 2.582 -28.356 1.00 54.55 98 PRO C CA 1
ATOM 3118 C C . PRO C 1 98 ? -17.906 2.830 -28.382 1.00 53.67 98 PRO C C 1
ATOM 3119 O O . PRO C 1 98 ? -18.482 3.226 -27.361 1.00 48.52 98 PRO C O 1
ATOM 3123 N N . LEU C 1 99 ? -18.521 2.566 -29.549 1.00 58.84 99 LEU C N 1
ATOM 3124 C CA . LEU C 1 99 ? -19.949 2.742 -29.755 1.00 62.17 99 LEU C CA 1
ATOM 3125 C C . LEU C 1 99 ? -20.706 2.025 -28.644 1.00 61.92 99 LEU C C 1
ATOM 3126 O O . LEU C 1 99 ? -21.709 2.530 -28.156 1.00 59.78 99 LEU C O 1
ATOM 3131 N N . GLU C 1 100 ? -20.281 0.821 -28.269 1.00 65.24 100 GLU C N 1
ATOM 3132 C CA . GLU C 1 100 ? -21.102 0.001 -27.333 1.00 68.86 100 GLU C CA 1
ATOM 3133 C C . GLU C 1 100 ? -20.761 0.188 -25.856 1.00 60.43 100 GLU C C 1
ATOM 3134 O O . GLU C 1 100 ? -21.592 -0.195 -25.026 1.00 56.22 100 GLU C O 1
ATOM 3140 N N . TRP C 1 101 ? -19.629 0.791 -25.541 1.00 53.41 101 TRP C N 1
ATOM 3141 C CA . TRP C 1 101 ? -19.200 0.891 -24.149 1.00 54.32 101 TRP C CA 1
ATOM 3142 C C . TRP C 1 101 ? -20.214 1.637 -23.285 1.00 60.69 101 TRP C C 1
ATOM 3143 O O . TRP C 1 101 ? -20.497 1.266 -22.146 1.00 51.22 101 TRP C O 1
ATOM 3154 N N . TYR C 1 102 ? -20.674 2.748 -23.829 1.00 66.32 102 TYR C N 1
ATOM 3155 C CA . TYR C 1 102 ? -21.611 3.578 -23.137 1.00 72.07 102 TYR C CA 1
ATOM 3156 C C . TYR C 1 102 ? -22.508 4.027 -24.259 1.00 83.06 102 TYR C C 1
ATOM 3157 O O . TYR C 1 102 ? -22.018 4.440 -25.300 1.00 60.21 102 TYR C O 1
ATOM 3166 N N . SER C 1 103 ? -23.824 3.947 -24.059 1.00 100.76 103 SER C N 1
ATOM 3167 C CA . SER C 1 103 ? -24.778 4.448 -25.040 1.00 105.28 103 SER C CA 1
ATOM 3168 C C . SER C 1 103 ? -24.905 5.898 -24.725 1.00 114.48 103 SER C C 1
ATOM 3169 O O . SER C 1 103 ? -24.585 6.322 -23.619 1.00 118.98 103 SER C O 1
ATOM 3172 N N . ALA C 1 106 ? -27.280 7.666 -20.991 1.00 137.94 106 ALA C N 1
ATOM 3173 C CA . ALA C 1 106 ? -27.056 7.894 -19.619 1.00 118.99 106 ALA C CA 1
ATOM 3174 C C . ALA C 1 106 ? -26.011 8.937 -19.703 1.00 106.26 106 ALA C C 1
ATOM 3175 O O . ALA C 1 106 ? -25.537 9.450 -18.688 1.00 121.41 106 ALA C O 1
ATOM 3177 N N . VAL C 1 107 ? -25.653 9.292 -20.920 1.00 87.36 107 VAL C N 1
ATOM 3178 C CA . VAL C 1 107 ? -24.508 10.186 -21.020 1.00 80.29 107 VAL C CA 1
ATOM 3179 C C . VAL C 1 107 ? -24.976 11.494 -21.666 1.00 67.75 107 VAL C C 1
ATOM 3180 O O . VAL C 1 107 ? -25.924 11.447 -22.449 1.00 59.08 107 VAL C O 1
ATOM 3184 N N . PRO C 1 108 ? -24.379 12.685 -21.388 1.00 60.47 108 PRO C N 1
ATOM 3185 C CA . PRO C 1 108 ? -24.740 13.915 -22.111 1.00 60.89 108 PRO C CA 1
ATOM 3186 C C . PRO C 1 108 ? -24.470 13.891 -23.620 1.00 60.00 108 PRO C C 1
ATOM 3187 O O . PRO C 1 108 ? -25.391 14.051 -24.413 1.00 69.77 108 PRO C O 1
ATOM 3191 N N . ALA C 1 109 ? -23.208 13.676 -24.013 1.00 59.20 109 ALA C N 1
ATOM 3192 C CA . ALA C 1 109 ? -22.802 13.634 -25.410 1.00 50.80 109 ALA C CA 1
ATOM 3193 C C . ALA C 1 109 ? -21.627 12.663 -25.555 1.00 48.02 109 ALA C C 1
ATOM 3194 O O . ALA C 1 109 ? -20.539 12.932 -25.051 1.00 49.95 109 ALA C O 1
ATOM 3196 N N . VAL C 1 110 ? -21.864 11.544 -26.264 1.00 45.71 110 VAL C N 1
ATOM 3197 C CA . VAL C 1 110 ? -20.911 10.451 -26.419 1.00 47.66 110 VAL C CA 1
ATOM 3198 C C . VAL C 1 110 ? -19.648 10.933 -27.146 1.00 40.22 110 VAL C C 1
ATOM 3199 O O . VAL C 1 110 ? -18.551 10.431 -26.903 1.00 35.93 110 VAL C O 1
ATOM 3203 N N . GLU C 1 111 ? -19.792 11.976 -27.964 1.00 39.78 111 GLU C N 1
ATOM 3204 C CA . GLU C 1 111 ? -18.674 12.575 -28.678 1.00 36.74 111 GLU C CA 1
ATOM 3205 C C . GLU C 1 111 ? -17.596 13.091 -27.724 1.00 35.35 111 GLU C C 1
ATOM 3206 O O . GLU C 1 111 ? -16.466 13.318 -28.149 1.00 41.39 111 GLU C O 1
ATOM 3212 N N . ALA C 1 112 ? -17.935 13.312 -26.451 1.00 36.36 112 ALA C N 1
ATOM 3213 C CA . ALA C 1 112 ? -16.937 13.815 -25.524 1.00 36.46 112 ALA C CA 1
ATOM 3214 C C . ALA C 1 112 ? -15.802 12.794 -25.389 1.00 38.28 112 ALA C C 1
ATOM 3215 O O . ALA C 1 112 ? -14.635 13.187 -25.338 1.00 39.23 112 ALA C O 1
ATOM 3217 N N . LEU C 1 113 ? -16.157 11.501 -25.246 1.00 33.48 113 LEU C N 1
ATOM 3218 C CA . LEU C 1 113 ? -15.179 10.429 -25.283 1.00 32.71 113 LEU C CA 1
ATOM 3219 C C . LEU C 1 113 ? -14.501 10.386 -26.649 1.00 36.08 113 LEU C C 1
ATOM 3220 O O . LEU C 1 113 ? -13.271 10.412 -26.690 1.00 38.99 113 LEU C O 1
ATOM 3225 N N . TYR C 1 114 ? -15.289 10.367 -27.741 1.00 35.83 114 TYR C N 1
ATOM 3226 C CA . TYR C 1 114 ? -14.771 10.113 -29.086 1.00 37.11 114 TYR C CA 1
ATOM 3227 C C . TYR C 1 114 ? -13.703 11.138 -29.471 1.00 34.69 114 TYR C C 1
ATOM 3228 O O . TYR C 1 114 ? -12.670 10.791 -30.038 1.00 30.44 114 TYR C O 1
ATOM 3237 N N . ARG C 1 115 ? -13.903 12.398 -29.157 1.00 35.85 115 ARG C N 1
ATOM 3238 C CA . ARG C 1 115 ? -12.938 13.420 -29.500 1.00 35.64 115 ARG C CA 1
ATOM 3239 C C . ARG C 1 115 ? -11.655 13.349 -28.673 1.00 31.94 115 ARG C C 1
ATOM 3240 O O . ARG C 1 115 ? -10.656 13.941 -29.018 1.00 29.26 115 ARG C O 1
ATOM 3248 N N . ARG C 1 116 ? -11.693 12.610 -27.585 1.00 31.68 116 ARG C N 1
ATOM 3249 C CA . ARG C 1 116 ? -10.459 12.461 -26.813 1.00 31.27 116 ARG C CA 1
ATOM 3250 C C . ARG C 1 116 ? -9.609 11.296 -27.333 1.00 29.09 116 ARG C C 1
ATOM 3251 O O . ARG C 1 116 ? -8.431 11.211 -26.988 1.00 26.03 116 ARG C O 1
ATOM 3259 N N . ILE C 1 117 ? -10.208 10.443 -28.186 1.00 26.67 117 ILE C N 1
ATOM 3260 C CA . ILE C 1 117 ? -9.513 9.310 -28.801 1.00 30.74 117 ILE C CA 1
ATOM 3261 C C . ILE C 1 117 ? -8.509 9.836 -29.838 1.00 28.18 117 ILE C C 1
ATOM 3262 O O . ILE C 1 117 ? -8.867 10.630 -30.669 1.00 35.18 117 ILE C O 1
ATOM 3267 N N . THR C 1 118 ? -7.270 9.369 -29.782 1.00 29.66 118 THR C N 1
ATOM 3268 C CA . THR C 1 118 ? -6.192 9.803 -30.640 1.00 30.35 118 THR C CA 1
ATOM 3269 C C . THR C 1 118 ? -6.023 8.873 -31.846 1.00 30.66 118 THR C C 1
ATOM 3270 O O . THR C 1 118 ? -5.741 9.371 -32.920 1.00 27.41 118 THR C O 1
ATOM 3274 N N . SER C 1 119 ? -6.118 7.534 -31.674 1.00 28.98 119 SER C N 1
ATOM 3275 C CA . SER C 1 119 ? -6.067 6.628 -32.820 1.00 27.63 119 SER C CA 1
ATOM 3276 C C . SER C 1 119 ? -6.979 5.417 -32.611 1.00 28.81 119 SER C C 1
ATOM 3277 O O . SER C 1 119 ? -7.235 5.004 -31.494 1.00 30.28 119 SER C O 1
ATOM 3280 N N . LEU C 1 120 ? -7.412 4.829 -33.725 1.00 31.33 120 LEU C N 1
ATOM 3281 C CA . LEU C 1 120 ? -8.222 3.626 -33.752 1.00 31.94 120 LEU C CA 1
ATOM 3282 C C . LEU C 1 120 ? -7.490 2.553 -34.557 1.00 30.27 120 LEU C C 1
ATOM 3283 O O . LEU C 1 120 ? -7.162 2.758 -35.718 1.00 23.18 120 LEU C O 1
ATOM 3288 N N . VAL C 1 121 ? -7.177 1.434 -33.890 1.00 32.14 121 VAL C N 1
ATOM 3289 C CA . VAL C 1 121 ? -6.611 0.262 -34.538 1.00 34.00 121 VAL C CA 1
ATOM 3290 C C . VAL C 1 121 ? -7.625 -0.882 -34.419 1.00 35.56 121 VAL C C 1
ATOM 3291 O O . VAL C 1 121 ? -8.262 -1.038 -33.383 1.00 39.85 121 VAL C O 1
ATOM 3295 N N . PHE C 1 122 ? -7.806 -1.646 -35.506 1.00 40.70 122 PHE C N 1
ATOM 3296 C CA . PHE C 1 122 ? -8.886 -2.620 -35.641 1.00 41.84 122 PHE C CA 1
ATOM 3297 C C . PHE C 1 122 ? -8.348 -3.930 -36.227 1.00 40.24 122 PHE C C 1
ATOM 3298 O O . PHE C 1 122 ? -7.530 -3.905 -37.156 1.00 41.28 122 PHE C O 1
ATOM 3306 N N . TRP C 1 123 ? -8.809 -5.055 -35.690 1.00 44.45 123 TRP C N 1
ATOM 3307 C CA . TRP C 1 123 ? -8.403 -6.355 -36.278 1.00 46.79 123 TRP C CA 1
ATOM 3308 C C . TRP C 1 123 ? -9.245 -6.615 -37.512 1.00 45.27 123 TRP C C 1
ATOM 3309 O O . TRP C 1 123 ? -10.467 -6.695 -37.365 1.00 42.86 123 TRP C O 1
ATOM 3320 N N . LYS C 1 124 ? -8.585 -6.808 -38.650 1.00 49.71 124 LYS C N 1
ATOM 3321 C CA . LYS C 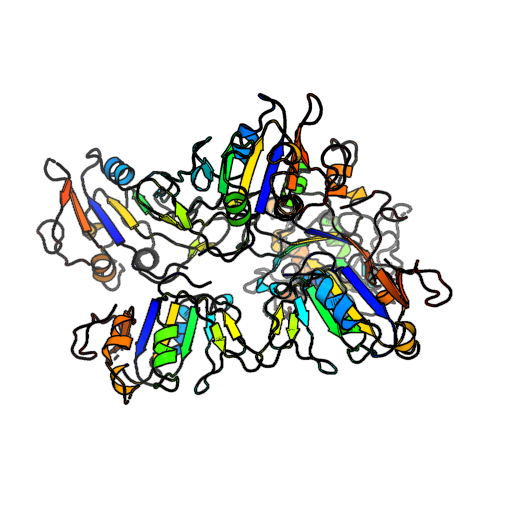1 124 ? -9.300 -7.033 -39.927 1.00 56.55 124 LYS C CA 1
ATOM 3322 C C . LYS C 1 124 ? -9.904 -8.438 -39.948 1.00 71.96 124 LYS C C 1
ATOM 3323 O O . LYS C 1 124 ? -10.986 -8.616 -39.350 1.00 87.60 124 LYS C O 1
ATOM 3329 N N . ASN C 1 125 ? -9.256 -9.376 -40.643 1.00 78.58 125 ASN C N 1
ATOM 3330 C CA . ASN C 1 125 ? -9.773 -10.762 -40.806 1.00 88.36 125 ASN C CA 1
ATOM 3331 C C . ASN C 1 125 ? -8.765 -11.563 -41.629 1.00 99.83 125 ASN C C 1
ATOM 3332 O O . ASN C 1 125 ? -8.477 -11.133 -42.759 1.00 109.77 125 ASN C O 1
ATOM 3337 N N . GLU C 1 128 ? -4.621 -8.815 -39.999 1.00 75.24 128 GLU C N 1
ATOM 3338 C CA . GLU C 1 128 ? -3.895 -8.159 -38.898 1.00 64.59 128 GLU C CA 1
ATOM 3339 C C . GLU C 1 128 ? -4.585 -6.915 -38.362 1.00 56.01 128 GLU C C 1
ATOM 3340 O O . GLU C 1 128 ? -5.717 -6.627 -38.762 1.00 54.70 128 GLU C O 1
ATOM 3346 N N . GLN C 1 129 ? -3.907 -6.235 -37.448 1.00 49.93 129 GLN C N 1
ATOM 3347 C CA . GLN C 1 129 ? -4.371 -4.971 -36.909 1.00 50.68 129 GLN C CA 1
ATOM 3348 C C . GLN C 1 129 ? -4.134 -3.919 -37.988 1.00 44.90 129 GLN C C 1
ATOM 3349 O O . GLN C 1 129 ? -3.047 -3.821 -38.546 1.00 41.32 129 GLN C O 1
ATOM 3355 N N . SER C 1 130 ? -5.184 -3.168 -38.321 1.00 41.09 130 SER C N 1
ATOM 3356 C CA . SER C 1 130 ? -5.077 -2.110 -39.311 1.00 40.01 130 SER C CA 1
ATOM 3357 C C . SER C 1 130 ? -5.462 -0.794 -38.658 1.00 34.65 130 SER C C 1
ATOM 3358 O O . SER C 1 130 ? -6.336 -0.786 -37.807 1.00 34.19 130 SER C O 1
ATOM 3361 N N . THR C 1 131 ? -4.834 0.298 -39.086 1.00 34.47 131 THR C N 1
ATOM 3362 C CA . THR C 1 131 ? -5.190 1.632 -38.620 1.00 35.97 131 THR C CA 1
ATOM 3363 C C . THR C 1 131 ? -6.465 2.111 -39.316 1.00 33.85 131 THR C C 1
ATOM 3364 O O . THR C 1 131 ? -6.543 2.088 -40.536 1.00 37.30 131 THR C O 1
ATOM 3368 N N . GLU C 1 132 ? -7.449 2.607 -38.560 1.00 33.34 132 GLU C N 1
ATOM 3369 C CA . GLU C 1 132 ? -8.651 3.139 -39.186 1.00 34.39 132 GLU C CA 1
ATOM 3370 C C . GLU C 1 132 ? -8.624 4.663 -39.106 1.00 34.72 132 GLU C C 1
ATOM 3371 O O . GLU C 1 132 ? -7.926 5.219 -38.258 1.00 29.97 132 GLU C O 1
ATOM 3377 N N . GLU C 1 133 ? -9.316 5.336 -40.021 1.00 31.07 133 GLU C N 1
ATOM 3378 C CA . GLU C 1 133 ? -9.404 6.820 -39.976 1.00 33.89 133 GLU C CA 1
ATOM 3379 C C . GLU C 1 133 ? -10.813 7.215 -39.534 1.00 37.74 133 GLU C C 1
ATOM 3380 O O . GLU C 1 133 ? -11.666 7.356 -40.426 1.00 30.97 133 GLU C O 1
ATOM 3386 N N . GLY C 1 134 ? -11.039 7.319 -38.218 1.00 38.93 134 GLY C N 1
ATOM 3387 C CA . GLY C 1 134 ? -12.319 7.765 -37.631 1.00 45.69 134 GLY C CA 1
ATOM 3388 C C . GLY C 1 134 ? -13.201 8.534 -38.580 1.00 42.73 134 GLY C C 1
ATOM 3389 O O . GLY C 1 134 ? -12.709 9.583 -39.035 1.00 45.78 134 GLY C O 1
ATOM 3390 N N . GLY C 1 135 ? -14.472 8.140 -38.678 1.00 30.00 135 GLY C N 1
ATOM 3391 C CA . GLY C 1 135 ? -15.470 8.608 -39.664 1.00 30.00 135 GLY C CA 1
ATOM 3392 C C . GLY C 1 135 ? -15.407 7.486 -40.708 1.00 30.00 135 GLY C C 1
ATOM 3393 O O . GLY C 1 135 ? -15.067 7.756 -41.856 1.00 30.00 135 GLY C O 1
ATOM 3394 N N . GLN C 1 136 ? -15.677 6.256 -40.257 1.00 30.89 136 GLN C N 1
ATOM 3395 C CA . GLN C 1 136 ? -15.584 5.052 -41.117 1.00 28.56 136 GLN C CA 1
ATOM 3396 C C . GLN C 1 136 ? -16.671 4.033 -40.771 1.00 32.59 136 GLN C C 1
ATOM 3397 O O . GLN C 1 136 ? -17.346 4.202 -39.760 1.00 34.91 136 GLN C O 1
ATOM 3403 N N . PHE C 1 137 ? -16.803 2.996 -41.587 1.00 38.53 137 PHE C N 1
ATOM 3404 C CA . PHE C 1 137 ? -17.836 1.976 -41.445 1.00 47.36 137 PHE C CA 1
ATOM 3405 C C . PHE C 1 137 ? -17.915 1.384 -40.035 1.00 43.51 137 PHE C C 1
ATOM 3406 O O . PHE C 1 137 ? -19.004 1.194 -39.509 1.00 45.07 137 PHE C O 1
ATOM 3414 N N . VAL C 1 138 ? -16.774 1.071 -39.415 1.00 41.50 138 VAL C N 1
ATOM 3415 C CA . VAL C 1 138 ? -16.801 0.363 -38.146 1.00 46.55 138 VAL C CA 1
ATOM 3416 C C . VAL C 1 138 ? -16.897 1.303 -36.935 1.00 44.31 138 VAL C C 1
ATOM 3417 O O . VAL C 1 138 ? -17.334 0.870 -35.874 1.00 37.69 138 VAL C O 1
ATOM 3421 N N . THR C 1 139 ? -16.506 2.571 -37.084 1.00 45.37 139 THR C N 1
ATOM 3422 C CA . THR C 1 139 ? -16.683 3.593 -36.062 1.00 50.68 139 THR C CA 1
ATOM 3423 C C . THR C 1 139 ? -17.050 4.892 -36.778 1.00 49.90 139 THR C C 1
ATOM 3424 O O . THR C 1 139 ? -16.185 5.579 -37.306 1.00 39.96 139 THR C O 1
ATOM 3428 N N . LEU C 1 140 ? -18.354 5.187 -36.756 1.00 49.33 140 LEU C N 1
ATOM 3429 C CA . LEU C 1 140 ? -19.001 6.239 -37.530 1.00 56.82 140 LEU C CA 1
ATOM 3430 C C . LEU C 1 140 ? -18.430 7.628 -37.226 1.00 59.80 140 LEU C C 1
ATOM 3431 O O . LEU C 1 140 ? -18.443 8.496 -38.092 1.00 76.43 140 LEU C O 1
ATOM 3436 N N . SER C 1 141 ? -17.987 7.864 -35.990 1.00 42.19 141 SER C N 1
ATOM 3437 C CA . SER C 1 141 ? -17.918 9.211 -35.436 1.00 37.96 141 SER C CA 1
ATOM 3438 C C . SER C 1 141 ? -16.502 9.782 -35.620 1.00 40.82 141 SER C C 1
ATOM 3439 O O . SER C 1 141 ? -15.561 9.020 -35.854 1.00 30.46 141 SER C O 1
ATOM 3442 N N . PRO C 1 142 ? -16.261 11.121 -35.612 1.00 40.31 142 PRO C N 1
ATOM 3443 C CA . PRO C 1 142 ? -14.902 11.659 -35.734 1.00 41.38 142 PRO C CA 1
ATOM 3444 C C . PRO C 1 142 ? -14.150 11.618 -34.407 1.00 36.10 142 PRO C C 1
ATOM 3445 O O . PRO C 1 142 ? -14.755 11.688 -33.328 1.00 40.83 142 PRO C O 1
ATOM 3449 N N . PRO C 1 143 ? -12.824 11.376 -34.407 1.00 34.99 143 PRO C N 1
ATOM 3450 C CA . PRO C 1 143 ? -12.054 11.402 -33.167 1.00 35.60 143 PRO C CA 1
ATOM 3451 C C . PRO C 1 143 ? -10.988 12.493 -33.199 1.00 35.91 143 PRO C C 1
ATOM 3452 O O . PRO C 1 143 ? -10.856 13.180 -34.214 1.00 31.56 143 PRO C O 1
ATOM 3456 N N . CYS C 1 144 ? -10.247 12.631 -32.078 1.00 41.26 144 CYS C N 1
ATOM 3457 C CA . CYS C 1 144 ? -9.018 13.411 -32.031 1.00 40.38 144 CYS C CA 1
ATOM 3458 C C . CYS C 1 144 ? -9.288 14.872 -32.411 1.00 35.62 144 CYS C C 1
ATOM 3459 O O . CYS C 1 144 ? -8.734 15.252 -33.432 1.00 31.41 144 CYS C O 1
ATOM 3462 N N . MET D 1 1 ? 13.686 22.055 5.960 1.00 50.79 1 MET D N 1
ATOM 3463 C CA . MET D 1 1 ? 14.686 22.794 5.133 1.00 54.41 1 MET D CA 1
ATOM 3464 C C . MET D 1 1 ? 16.084 22.603 5.741 1.00 42.00 1 MET D C 1
ATOM 3465 O O . MET D 1 1 ? 16.777 21.674 5.367 1.00 34.07 1 MET D O 1
ATOM 3470 N N . ARG D 1 2 ? 16.489 23.391 6.754 1.00 36.18 2 ARG D N 1
ATOM 3471 C CA . ARG D 1 2 ? 17.667 23.016 7.530 1.00 38.02 2 ARG D CA 1
ATOM 3472 C C . ARG D 1 2 ? 17.245 21.949 8.530 1.00 38.26 2 ARG D C 1
ATOM 3473 O O . ARG D 1 2 ? 16.257 22.134 9.221 1.00 35.66 2 ARG D O 1
ATOM 3481 N N . ASP D 1 3 ? 18.008 20.866 8.601 1.00 35.43 3 ASP D N 1
ATOM 3482 C CA . ASP D 1 3 ? 17.940 19.938 9.712 1.00 32.55 3 ASP D CA 1
ATOM 3483 C C . ASP D 1 3 ? 19.328 19.334 9.798 1.00 35.80 3 ASP D C 1
ATOM 3484 O O . ASP D 1 3 ? 19.557 18.276 9.227 1.00 32.24 3 ASP D O 1
ATOM 3489 N N . TRP D 1 4 ? 20.188 20.098 10.490 1.00 38.52 4 TRP D N 1
ATOM 3490 C CA . TRP D 1 4 ? 21.576 19.828 10.827 1.00 44.10 4 TRP D CA 1
ATOM 3491 C C . TRP D 1 4 ? 22.027 20.903 11.835 1.00 47.13 4 TRP D C 1
ATOM 3492 O O . TRP D 1 4 ? 21.453 21.999 11.871 1.00 43.16 4 TRP D O 1
ATOM 3503 N N . LYS D 1 5 ? 23.037 20.592 12.670 1.00 50.84 5 LYS D N 1
ATOM 3504 C CA . LYS D 1 5 ? 23.577 21.570 13.609 1.00 58.07 5 LYS D CA 1
ATOM 3505 C C . LYS D 1 5 ? 24.329 22.638 12.828 1.00 52.04 5 LYS D C 1
ATOM 3506 O O . LYS D 1 5 ? 25.210 22.330 12.041 1.00 53.75 5 LYS D O 1
ATOM 3512 N N . THR D 1 6 ? 23.937 23.895 13.017 1.00 46.43 6 THR D N 1
ATOM 3513 C CA . THR D 1 6 ? 24.736 24.989 12.507 1.00 40.45 6 THR D CA 1
ATOM 3514 C C . THR D 1 6 ? 25.908 25.217 13.463 1.00 37.46 6 THR D C 1
ATOM 3515 O O . THR D 1 6 ? 25.717 25.448 14.649 1.00 40.57 6 THR D O 1
ATOM 3519 N N . ASN D 1 7 ? 27.141 25.120 12.963 1.00 39.45 7 ASN D N 1
ATOM 3520 C CA . ASN D 1 7 ? 28.291 25.519 13.761 1.00 34.28 7 ASN D CA 1
ATOM 3521 C C . ASN D 1 7 ? 28.324 27.038 13.839 1.00 33.57 7 ASN D C 1
ATOM 3522 O O . ASN D 1 7 ? 28.010 27.700 12.872 1.00 24.57 7 ASN D O 1
ATOM 3527 N N . VAL D 1 8 ? 28.764 27.559 14.987 1.00 34.07 8 VAL D N 1
ATOM 3528 C CA . VAL D 1 8 ? 28.862 28.979 15.246 1.00 29.56 8 VAL D CA 1
ATOM 3529 C C . VAL D 1 8 ? 30.289 29.298 15.708 1.00 34.30 8 VAL D C 1
ATOM 3530 O O . VAL D 1 8 ? 30.740 28.850 16.779 1.00 28.96 8 VAL D O 1
ATOM 3534 N N . HIS D 1 9 ? 30.987 30.118 14.912 1.00 30.50 9 HIS D N 1
ATOM 3535 C CA . HIS D 1 9 ? 32.355 30.510 15.221 1.00 31.59 9 HIS D CA 1
ATOM 3536 C C . HIS D 1 9 ? 32.395 32.017 15.441 1.00 34.61 9 HIS D C 1
ATOM 3537 O O . HIS D 1 9 ? 32.050 32.775 14.534 1.00 30.62 9 HIS D O 1
ATOM 3544 N N . VAL D 1 10 ? 32.779 32.435 16.652 1.00 30.51 10 VAL D N 1
ATOM 3545 C CA . VAL D 1 10 ? 32.756 33.840 17.018 1.00 34.05 10 VAL D CA 1
ATOM 3546 C C . VAL D 1 10 ? 34.193 34.365 17.071 1.00 34.24 10 VAL D C 1
ATOM 3547 O O . VAL D 1 10 ? 35.040 33.779 17.746 1.00 37.28 10 VAL D O 1
ATOM 3551 N N . ILE D 1 11 ? 34.445 35.465 16.343 1.00 33.38 11 ILE D N 1
ATOM 3552 C CA . ILE D 1 11 ? 35.759 36.078 16.227 1.00 31.90 11 ILE D CA 1
ATOM 3553 C C . ILE D 1 11 ? 35.687 37.445 16.897 1.00 33.51 11 ILE D C 1
ATOM 3554 O O . ILE D 1 11 ? 34.940 38.283 16.422 1.00 31.43 11 ILE D O 1
ATOM 3559 N N . VAL D 1 12 ? 36.491 37.681 17.938 1.00 27.95 12 VAL D N 1
ATOM 3560 C CA . VAL D 1 12 ? 36.455 38.911 18.702 1.00 29.70 12 VAL D CA 1
ATOM 3561 C C . VAL D 1 12 ? 37.816 39.608 18.632 1.00 31.90 12 VAL D C 1
ATOM 3562 O O . VAL D 1 12 ? 38.859 38.971 18.716 1.00 34.22 12 VAL D O 1
ATOM 3566 N N . GLY D 1 13 ? 37.794 40.940 18.526 1.00 31.31 13 GLY D N 1
ATOM 3567 C CA . GLY D 1 13 ? 39.005 41.736 18.422 1.00 32.19 13 GLY D CA 1
ATOM 3568 C C . GLY D 1 13 ? 38.690 43.168 18.001 1.00 33.45 13 GLY D C 1
ATOM 3569 O O . GLY D 1 13 ? 37.590 43.434 17.536 1.00 35.67 13 GLY D O 1
ATOM 3570 N N . PRO D 1 14 ? 39.665 44.117 18.104 1.00 31.83 14 PRO D N 1
ATOM 3571 C CA . PRO D 1 14 ? 39.404 45.511 17.786 1.00 32.53 14 PRO D CA 1
ATOM 3572 C C . PRO D 1 14 ? 39.291 45.804 16.288 1.00 28.64 14 PRO D C 1
ATOM 3573 O O . PRO D 1 14 ? 39.850 45.075 15.514 1.00 28.63 14 PRO D O 1
ATOM 3577 N N . PRO D 1 15 ? 38.606 46.897 15.886 1.00 34.76 15 PRO D N 1
ATOM 3578 C CA . PRO D 1 15 ? 38.510 47.282 14.472 1.00 38.64 15 PRO D CA 1
ATOM 3579 C C . PRO D 1 15 ? 39.869 47.297 13.763 1.00 44.97 15 PRO D C 1
ATOM 3580 O O . PRO D 1 15 ? 40.751 47.991 14.214 1.00 65.79 15 PRO D O 1
ATOM 3584 N N . GLY D 1 16 ? 40.013 46.495 12.717 1.00 33.68 16 GLY D N 1
ATOM 3585 C CA . GLY D 1 16 ? 41.255 46.476 11.929 1.00 29.65 16 GLY D CA 1
ATOM 3586 C C . GLY D 1 16 ? 42.189 45.319 12.219 1.00 32.09 16 GLY D C 1
ATOM 3587 O O . GLY D 1 16 ? 43.249 45.283 11.590 1.00 34.12 16 GLY D O 1
ATOM 3588 N N . CYS D 1 17 ? 41.816 44.392 13.105 1.00 31.44 17 CYS D N 1
ATOM 3589 C CA . CYS D 1 17 ? 42.782 43.361 13.452 1.00 30.89 17 CYS D CA 1
ATOM 3590 C C . CYS D 1 17 ? 42.752 42.200 12.460 1.00 26.73 17 CYS D C 1
ATOM 3591 O O . CYS D 1 17 ? 43.586 41.315 12.574 1.00 24.42 17 CYS D O 1
ATOM 3594 N N . GLY D 1 18 ? 41.805 42.196 11.503 1.00 27.07 18 GLY D N 1
ATOM 3595 C CA . GLY D 1 18 ? 41.651 41.108 10.545 1.00 26.18 18 GLY D CA 1
ATOM 3596 C C . GLY D 1 18 ? 40.421 40.222 10.793 1.00 27.83 18 GLY D C 1
ATOM 3597 O O . GLY D 1 18 ? 40.375 39.095 10.326 1.00 29.46 18 GLY D O 1
ATOM 3598 N N . LYS D 1 19 ? 39.370 40.713 11.439 1.00 23.22 19 LYS D N 1
ATOM 3599 C CA . LYS D 1 19 ? 38.211 39.868 11.674 1.00 25.36 19 LYS D CA 1
ATOM 3600 C C . LYS D 1 19 ? 37.535 39.504 10.360 1.00 26.42 19 LYS D C 1
ATOM 3601 O O . LYS D 1 19 ? 37.159 38.351 10.162 1.00 30.68 19 LYS D O 1
ATOM 3607 N N . SER D 1 20 ? 37.339 40.485 9.476 1.00 23.52 20 SER D N 1
ATOM 3608 C CA . SER D 1 20 ? 36.547 40.213 8.291 1.00 25.92 20 SER D CA 1
ATOM 3609 C C . SER D 1 20 ? 37.354 39.325 7.353 1.00 26.21 20 SER D C 1
ATOM 3610 O O . SER D 1 20 ? 36.786 38.527 6.615 1.00 24.29 20 SER D O 1
ATOM 3613 N N . LYS D 1 21 ? 38.679 39.474 7.391 1.00 28.69 21 LYS D N 1
ATOM 3614 C CA . LYS D 1 21 ? 39.582 38.704 6.559 1.00 30.17 21 LYS D CA 1
ATOM 3615 C C . LYS D 1 21 ? 39.625 37.251 7.040 1.00 33.88 21 LYS D C 1
ATOM 3616 O O . LYS D 1 21 ? 39.669 36.359 6.185 1.00 32.07 21 LYS D O 1
ATOM 3622 N N . TRP D 1 22 ? 39.611 37.036 8.372 1.00 31.37 22 TRP D N 1
ATOM 3623 C CA . TRP D 1 22 ? 39.442 35.711 8.970 1.00 35.53 22 TRP D CA 1
ATOM 3624 C C . TRP D 1 22 ? 38.220 35.034 8.356 1.00 30.75 22 TRP D C 1
ATOM 3625 O O . TRP D 1 22 ? 38.303 33.901 7.879 1.00 31.31 22 TRP D O 1
ATOM 3636 N N . ALA D 1 23 ? 37.103 35.771 8.372 1.00 28.39 23 ALA D N 1
ATOM 3637 C CA . ALA D 1 23 ? 35.795 35.257 7.981 1.00 30.33 23 ALA D CA 1
ATOM 3638 C C . ALA D 1 23 ? 35.789 34.942 6.494 1.00 31.41 23 ALA D C 1
ATOM 3639 O O . ALA D 1 23 ? 35.254 33.901 6.096 1.00 28.81 23 ALA D O 1
ATOM 3641 N N . ALA D 1 24 ? 36.408 35.824 5.708 1.00 30.03 24 ALA D N 1
ATOM 3642 C CA . ALA D 1 24 ? 36.466 35.635 4.272 1.00 30.65 24 ALA D CA 1
ATOM 3643 C C . ALA D 1 24 ? 37.342 34.443 3.925 1.00 27.03 24 ALA D C 1
ATOM 3644 O O . ALA D 1 24 ? 37.122 33.864 2.893 1.00 25.65 24 ALA D O 1
ATOM 3646 N N . ASN D 1 25 ? 38.343 34.118 4.740 1.00 32.71 25 ASN D N 1
ATOM 3647 C CA . ASN D 1 25 ? 39.253 33.017 4.447 1.00 34.40 25 ASN D CA 1
ATOM 3648 C C . ASN D 1 25 ? 38.655 31.676 4.892 1.00 39.87 25 ASN D C 1
ATOM 3649 O O . ASN D 1 25 ? 39.220 30.630 4.578 1.00 38.29 25 ASN D O 1
ATOM 3654 N N . PHE D 1 26 ? 37.521 31.700 5.606 1.00 38.64 26 PHE D N 1
ATOM 3655 C CA . PHE D 1 26 ? 36.919 30.481 6.123 1.00 41.52 26 PHE D CA 1
ATOM 3656 C C . PHE D 1 26 ? 36.439 29.581 4.979 1.00 43.06 26 PHE D C 1
ATOM 3657 O O . PHE D 1 26 ? 36.712 28.387 4.956 1.00 35.90 26 PHE D O 1
ATOM 3665 N N . ALA D 1 27 ? 35.731 30.145 4.004 1.00 40.30 27 ALA D N 1
ATOM 3666 C CA . ALA D 1 27 ? 35.252 29.334 2.894 1.00 39.37 27 ALA D CA 1
ATOM 3667 C C . ALA D 1 27 ? 35.281 30.143 1.600 1.00 38.88 27 ALA D C 1
ATOM 3668 O O . ALA D 1 27 ? 35.582 31.327 1.621 1.00 34.40 27 ALA D O 1
ATOM 3670 N N . ASP D 1 28 ? 34.992 29.475 0.478 1.00 42.95 28 ASP D N 1
ATOM 3671 C CA . ASP D 1 28 ? 34.822 30.124 -0.813 1.00 41.18 28 ASP D CA 1
ATOM 3672 C C . ASP D 1 28 ? 33.788 31.252 -0.739 1.00 36.71 28 ASP D C 1
ATOM 3673 O O . ASP D 1 28 ? 32.695 31.084 -0.192 1.00 39.06 28 ASP D O 1
ATOM 3678 N N . PRO D 1 29 ? 34.056 32.423 -1.361 1.00 37.65 29 PRO D N 1
ATOM 3679 C CA . PRO D 1 29 ? 33.044 33.484 -1.438 1.00 38.02 29 PRO D CA 1
ATOM 3680 C C . PRO D 1 29 ? 31.693 32.997 -1.972 1.00 35.11 29 PRO D C 1
ATOM 3681 O O . PRO D 1 29 ? 30.651 33.474 -1.541 1.00 28.95 29 PRO D O 1
ATOM 3685 N N . GLU D 1 30 ? 31.703 32.024 -2.881 1.00 37.79 30 GLU D N 1
ATOM 3686 C CA . GLU D 1 30 ? 30.480 31.571 -3.531 1.00 44.42 30 GLU D CA 1
ATOM 3687 C C . GLU D 1 30 ? 29.605 30.791 -2.553 1.00 41.15 30 GLU D C 1
ATOM 3688 O O . GLU D 1 30 ? 28.412 30.626 -2.807 1.00 39.41 30 GLU D O 1
ATOM 3694 N N . THR D 1 31 ? 30.216 30.294 -1.467 1.00 32.36 31 THR D N 1
ATOM 3695 C CA . THR D 1 31 ? 29.506 29.569 -0.429 1.00 34.41 31 THR D CA 1
ATOM 3696 C C . THR D 1 31 ? 29.249 30.445 0.800 1.00 36.75 31 THR D C 1
ATOM 3697 O O . THR D 1 31 ? 28.703 29.938 1.772 1.00 36.85 31 THR D O 1
ATOM 3701 N N . THR D 1 32 ? 29.567 31.751 0.733 1.00 31.51 32 THR D N 1
ATOM 3702 C CA . THR D 1 32 ? 29.486 32.620 1.883 1.00 32.13 32 THR D CA 1
ATOM 3703 C C . THR D 1 32 ? 28.569 33.786 1.561 1.00 32.08 32 THR D C 1
ATOM 3704 O O . THR D 1 32 ? 28.764 34.433 0.536 1.00 32.18 32 THR D O 1
ATOM 3708 N N . TYR D 1 33 ? 27.596 34.030 2.456 1.00 29.98 33 TYR D N 1
ATOM 3709 C CA . TYR D 1 33 ? 26.760 35.218 2.427 1.00 30.64 33 TYR D CA 1
ATOM 3710 C C . TYR D 1 33 ? 27.089 36.101 3.627 1.00 29.18 33 TYR D C 1
ATOM 3711 O O . TYR D 1 33 ? 27.209 35.592 4.741 1.00 31.15 33 TYR D O 1
ATOM 3720 N N . TRP D 1 34 ? 27.126 37.422 3.410 1.00 26.60 34 TRP D N 1
ATOM 3721 C CA . TRP D 1 34 ? 27.409 38.410 4.438 1.00 28.92 34 TRP D CA 1
ATOM 3722 C C . TRP D 1 34 ? 26.112 39.134 4.812 1.00 29.48 34 TRP D C 1
ATOM 3723 O O . TRP D 1 34 ? 25.538 39.845 4.005 1.00 26.54 34 TRP D O 1
ATOM 3734 N N . LYS D 1 35 ? 25.669 38.973 6.057 1.00 27.41 35 LYS D N 1
ATOM 3735 C CA . LYS D 1 35 ? 24.422 39.559 6.504 1.00 31.36 35 LYS D CA 1
ATOM 3736 C C . LYS D 1 35 ? 24.602 41.072 6.567 1.00 30.65 35 LYS D C 1
ATOM 3737 O O . LYS D 1 35 ? 25.541 41.565 7.193 1.00 32.86 35 LYS D O 1
ATOM 3743 N N . PRO D 1 36 ? 23.736 41.889 5.934 1.00 30.51 36 PRO D N 1
ATOM 3744 C CA . PRO D 1 36 ? 23.838 43.346 6.130 1.00 33.03 36 PRO D CA 1
ATOM 3745 C C . PRO D 1 36 ? 23.646 43.702 7.610 1.00 35.95 36 PRO D C 1
ATOM 3746 O O . PRO D 1 36 ? 22.717 43.217 8.266 1.00 33.78 36 PRO D O 1
ATOM 3750 N N . PRO D 1 37 ? 24.519 44.540 8.207 1.00 35.24 37 PRO D N 1
ATOM 3751 C CA . PRO D 1 37 ? 24.444 44.839 9.638 1.00 37.50 37 PRO D CA 1
ATOM 3752 C C . PRO D 1 37 ? 23.229 45.681 10.033 1.00 39.34 37 PRO D C 1
ATOM 3753 O O . PRO D 1 37 ? 22.676 46.401 9.215 1.00 35.44 37 PRO D O 1
ATOM 3757 N N . ARG D 1 38 ? 22.811 45.519 11.294 1.00 42.10 38 ARG D N 1
ATOM 3758 C CA . ARG D 1 38 ? 21.862 46.387 11.986 1.00 51.01 38 ARG D CA 1
ATOM 3759 C C . ARG D 1 38 ? 20.487 46.418 11.318 1.00 52.07 38 ARG D C 1
ATOM 3760 O O . ARG D 1 38 ? 19.788 47.417 11.389 1.00 71.50 38 ARG D O 1
ATOM 3768 N N . ASN D 1 39 ? 20.068 45.313 10.709 1.00 53.97 39 ASN D N 1
ATOM 3769 C CA . ASN D 1 39 ? 18.700 45.189 10.232 1.00 50.50 39 ASN D CA 1
ATOM 3770 C C . ASN D 1 39 ? 18.325 43.711 10.238 1.00 47.26 39 ASN D C 1
ATOM 3771 O O . ASN D 1 39 ? 19.166 42.837 10.491 1.00 47.67 39 ASN D O 1
ATOM 3776 N N . LYS D 1 40 ? 17.038 43.466 10.001 1.00 50.16 40 LYS D N 1
ATOM 3777 C CA . LYS D 1 40 ? 16.464 42.138 10.128 1.00 53.34 40 LYS D CA 1
ATOM 3778 C C . LYS D 1 40 ? 16.397 41.458 8.762 1.00 48.25 40 LYS D C 1
ATOM 3779 O O . LYS D 1 40 ? 15.901 40.338 8.676 1.00 54.82 40 LYS D O 1
ATOM 3785 N N . TRP D 1 41 ? 16.940 42.096 7.712 1.00 44.01 41 TRP D N 1
ATOM 3786 C CA . TRP D 1 41 ? 16.761 41.624 6.341 1.00 36.22 41 TRP D CA 1
ATOM 3787 C C . TRP D 1 41 ? 17.869 40.660 5.908 1.00 40.45 41 TRP D C 1
ATOM 3788 O O . TRP D 1 41 ? 19.067 40.888 6.139 1.00 40.43 41 TRP D O 1
ATOM 3799 N N . TRP D 1 42 ? 17.443 39.606 5.206 1.00 37.81 42 TRP D N 1
ATOM 3800 C CA . TRP D 1 42 ? 18.342 38.632 4.625 1.00 34.86 42 TRP D CA 1
ATOM 3801 C C . TRP D 1 42 ? 18.337 38.724 3.106 1.00 38.98 42 TRP D C 1
ATOM 3802 O O . TRP D 1 42 ? 18.610 37.749 2.411 1.00 39.35 42 TRP D O 1
ATOM 3813 N N . ASP D 1 43 ? 18.077 39.933 2.599 1.00 36.18 43 ASP D N 1
ATOM 3814 C CA . ASP D 1 43 ? 17.976 40.166 1.174 1.00 34.78 43 ASP D CA 1
ATOM 3815 C C . ASP D 1 43 ? 19.228 39.629 0.493 1.00 34.47 43 ASP D C 1
ATOM 3816 O O . ASP D 1 43 ? 20.333 39.937 0.914 1.00 39.99 43 ASP D O 1
ATOM 3821 N N . GLY D 1 44 ? 19.061 38.854 -0.577 1.00 35.86 44 GLY D N 1
ATOM 3822 C CA . GLY D 1 44 ? 20.195 38.417 -1.371 1.00 33.81 44 GLY D CA 1
ATOM 3823 C C . GLY D 1 44 ? 20.826 37.127 -0.849 1.00 33.09 44 GLY D C 1
ATOM 3824 O O . GLY D 1 44 ? 21.758 36.593 -1.431 1.00 39.83 44 GLY D O 1
ATOM 3825 N N . TYR D 1 45 ? 20.280 36.586 0.233 1.00 37.17 45 TYR D N 1
ATOM 3826 C CA . TYR D 1 45 ? 20.651 35.249 0.659 1.00 37.44 45 TYR D CA 1
ATOM 3827 C C . TYR D 1 45 ? 20.095 34.242 -0.343 1.00 39.35 45 TYR D C 1
ATOM 3828 O O . TYR D 1 45 ? 18.909 34.291 -0.621 1.00 42.43 45 TYR D O 1
ATOM 3837 N N . HIS D 1 46 ? 20.958 33.334 -0.844 1.00 39.75 46 HIS D N 1
ATOM 3838 C CA . HIS D 1 46 ? 20.568 32.343 -1.836 1.00 40.45 46 HIS D CA 1
ATOM 3839 C C . HIS D 1 46 ? 20.934 30.939 -1.346 1.00 39.04 46 HIS D C 1
ATOM 3840 O O . HIS D 1 46 ? 21.355 30.104 -2.130 1.00 50.30 46 HIS D O 1
ATOM 3847 N N . GLY D 1 47 ? 20.794 30.699 -0.038 1.00 38.30 47 GLY D N 1
ATOM 3848 C CA . GLY D 1 47 ? 20.953 29.371 0.542 1.00 39.32 47 GLY D CA 1
ATOM 3849 C C . GLY D 1 47 ? 22.412 28.982 0.784 1.00 35.83 47 GLY D C 1
ATOM 3850 O O . GLY D 1 47 ? 22.702 27.799 0.855 1.00 35.01 47 GLY D O 1
ATOM 3851 N N . GLU D 1 48 ? 23.319 29.969 0.924 1.00 31.04 48 GLU D N 1
ATOM 3852 C CA . GLU D 1 48 ? 24.740 29.702 1.125 1.00 33.01 48 GLU D CA 1
ATOM 3853 C C . GLU D 1 48 ? 24.973 28.927 2.426 1.00 28.57 48 GLU D C 1
ATOM 3854 O O . GLU D 1 48 ? 24.236 29.111 3.386 1.00 26.73 48 GLU D O 1
ATOM 3860 N N . GLU D 1 49 ? 26.018 28.090 2.458 1.00 34.07 49 GLU D N 1
ATOM 3861 C CA . GLU D 1 49 ? 26.305 27.230 3.605 1.00 40.08 49 GLU D CA 1
ATOM 3862 C C . GLU D 1 49 ? 26.926 28.032 4.735 1.00 33.32 49 GLU D C 1
ATOM 3863 O O . GLU D 1 49 ? 26.859 27.622 5.898 1.00 30.65 49 GLU D O 1
ATOM 3869 N N . VAL D 1 50 ? 27.657 29.092 4.369 1.00 28.39 50 VAL D N 1
ATOM 3870 C CA . VAL D 1 50 ? 28.394 29.883 5.346 1.00 29.65 50 VAL D CA 1
ATOM 3871 C C . VAL D 1 50 ? 27.766 31.270 5.347 1.00 31.09 50 VAL D C 1
ATOM 3872 O O . VAL D 1 50 ? 27.626 31.875 4.300 1.00 31.45 50 VAL D O 1
ATOM 3876 N N . VAL D 1 51 ? 27.326 31.713 6.518 1.00 30.80 51 VAL D N 1
ATOM 3877 C CA . VAL D 1 51 ? 26.796 33.036 6.722 1.00 26.77 51 VAL D CA 1
ATOM 3878 C C . VAL D 1 51 ? 27.754 33.747 7.668 1.00 27.60 51 VAL D C 1
ATOM 3879 O O . VAL D 1 51 ? 28.153 33.165 8.669 1.00 21.03 51 VAL D O 1
ATOM 3883 N N . VAL D 1 52 ? 28.112 34.997 7.347 1.00 29.15 52 VAL D N 1
ATOM 3884 C CA . VAL D 1 52 ? 28.872 35.829 8.267 1.00 29.80 52 VAL D CA 1
ATOM 3885 C C . VAL D 1 52 ? 27.999 36.997 8.750 1.00 27.19 52 VAL D C 1
ATOM 3886 O O . VAL D 1 52 ? 27.337 37.648 7.962 1.00 25.55 52 VAL D O 1
ATOM 3890 N N . ILE D 1 53 ? 27.920 37.174 10.077 1.00 28.66 53 ILE D N 1
ATOM 3891 C CA . ILE D 1 53 ? 27.219 38.284 10.702 1.00 31.27 53 ILE D CA 1
ATOM 3892 C C . ILE D 1 53 ? 28.284 39.205 11.277 1.00 30.98 53 ILE D C 1
ATOM 3893 O O . ILE D 1 53 ? 28.775 38.965 12.397 1.00 29.20 53 ILE D O 1
ATOM 3898 N N . ASP D 1 54 ? 28.660 40.199 10.443 1.00 23.83 54 ASP D N 1
ATOM 3899 C CA . ASP D 1 54 ? 29.808 41.043 10.702 1.00 27.49 54 ASP D CA 1
ATOM 3900 C C . ASP D 1 54 ? 29.378 42.147 11.662 1.00 26.34 54 ASP D C 1
ATOM 3901 O O . ASP D 1 54 ? 28.246 42.607 11.578 1.00 28.47 54 ASP D O 1
ATOM 3906 N N . ASP D 1 55 ? 30.258 42.541 12.584 1.00 29.11 55 ASP D N 1
ATOM 3907 C CA . ASP D 1 55 ? 30.000 43.658 13.486 1.00 33.61 55 ASP D CA 1
ATOM 3908 C C . ASP D 1 55 ? 28.709 43.436 14.283 1.00 31.82 55 ASP D C 1
ATOM 3909 O O . ASP D 1 55 ? 27.846 44.304 14.313 1.00 26.12 55 ASP D O 1
ATOM 3914 N N . PHE D 1 56 ? 28.575 42.244 14.887 1.00 28.04 56 PHE D N 1
ATOM 3915 C CA . PHE D 1 56 ? 27.465 41.939 15.750 1.00 29.40 56 PHE D CA 1
ATOM 3916 C C . PHE D 1 56 ? 27.715 42.499 17.155 1.00 32.93 56 PHE D C 1
ATOM 3917 O O . PHE D 1 56 ? 28.798 42.336 17.711 1.00 24.51 56 PHE D O 1
ATOM 3925 N N . TYR D 1 57 ? 26.702 43.163 17.716 1.00 38.18 57 TYR D N 1
ATOM 3926 C CA . TYR D 1 57 ? 26.774 43.674 19.073 1.00 46.15 57 TYR D CA 1
ATOM 3927 C C . TYR D 1 57 ? 25.421 43.475 19.745 1.00 36.38 57 TYR D C 1
ATOM 3928 O O . TYR D 1 57 ? 25.108 44.223 20.652 1.00 39.26 57 TYR D O 1
ATOM 3937 N N . GLY D 1 58 ? 24.626 42.510 19.279 1.00 40.34 58 GLY D N 1
ATOM 3938 C CA . GLY D 1 58 ? 23.361 42.160 19.916 1.00 42.17 58 GLY D CA 1
ATOM 3939 C C . GLY D 1 58 ? 22.146 42.882 19.321 1.00 44.45 58 GLY D C 1
ATOM 3940 O O . GLY D 1 58 ? 21.126 43.015 20.005 1.00 42.89 58 GLY D O 1
ATOM 3941 N N . TRP D 1 59 ? 22.236 43.271 18.031 1.00 37.50 59 TRP D N 1
ATOM 3942 C CA . TRP D 1 59 ? 21.180 44.010 17.340 1.00 33.47 59 TRP D CA 1
ATOM 3943 C C . TRP D 1 59 ? 20.157 43.113 16.635 1.00 35.14 59 TRP D C 1
ATOM 3944 O O . TRP D 1 59 ? 19.397 43.575 15.771 1.00 38.25 59 TRP D O 1
ATOM 3955 N N . LEU D 1 60 ? 20.185 41.822 16.938 1.00 39.67 60 LEU D N 1
ATOM 3956 C CA . LEU D 1 60 ? 19.069 40.954 16.610 1.00 43.23 60 LEU D CA 1
ATOM 3957 C C . LEU D 1 60 ? 18.410 40.595 17.935 1.00 39.84 60 LEU D C 1
ATOM 3958 O O . LEU D 1 60 ? 19.110 40.419 18.942 1.00 42.66 60 LEU D O 1
ATOM 3963 N N . PRO D 1 61 ? 17.069 40.437 17.982 1.00 38.40 61 PRO D N 1
ATOM 3964 C CA . PRO D 1 61 ? 16.416 39.872 19.163 1.00 37.25 61 PRO D CA 1
ATOM 3965 C C . PRO D 1 61 ? 17.063 38.552 19.578 1.00 38.81 61 PRO D C 1
ATOM 3966 O O . PRO D 1 61 ? 17.382 37.689 18.755 1.00 46.33 61 PRO D O 1
ATOM 3970 N N . TRP D 1 62 ? 17.237 38.416 20.887 1.00 47.54 62 TRP D N 1
ATOM 3971 C CA . TRP D 1 62 ? 17.828 37.250 21.534 1.00 51.63 62 TRP D CA 1
ATOM 3972 C C . TRP D 1 62 ? 17.367 35.932 20.901 1.00 49.78 62 TRP D C 1
ATOM 3973 O O . TRP D 1 62 ? 18.180 35.058 20.562 1.00 45.35 62 TRP D O 1
ATOM 3984 N N . ASP D 1 63 ? 16.040 35.773 20.831 1.00 50.30 63 ASP D N 1
ATOM 3985 C CA . ASP D 1 63 ? 15.426 34.531 20.396 1.00 54.51 63 ASP D CA 1
ATOM 3986 C C . ASP D 1 63 ? 15.721 34.296 18.913 1.00 49.19 63 ASP D C 1
ATOM 3987 O O . ASP D 1 63 ? 15.854 33.146 18.498 1.00 37.71 63 ASP D O 1
ATOM 3992 N N . ASP D 1 64 ? 15.843 35.371 18.113 1.00 45.61 64 ASP D N 1
ATOM 3993 C CA . ASP D 1 64 ? 16.179 35.221 16.702 1.00 44.15 64 ASP D CA 1
ATOM 3994 C C . ASP D 1 64 ? 17.600 34.657 16.564 1.00 43.40 64 ASP D C 1
ATOM 3995 O O . ASP D 1 64 ? 17.840 33.772 15.730 1.00 41.60 64 ASP D O 1
ATOM 4000 N N . LEU D 1 65 ? 18.529 35.143 17.411 1.00 41.55 65 LEU D N 1
ATOM 4001 C CA . LEU D 1 65 ? 19.899 34.652 17.399 1.00 39.07 65 LEU D CA 1
ATOM 4002 C C . LEU D 1 65 ? 19.964 33.187 17.858 1.00 36.23 65 LEU D C 1
ATOM 4003 O O . LEU D 1 65 ? 20.631 32.376 17.219 1.00 34.09 65 LEU D O 1
ATOM 4008 N N . LEU D 1 66 ? 19.259 32.825 18.939 1.00 36.98 66 LEU D N 1
ATOM 4009 C CA . LEU D 1 66 ? 19.173 31.428 19.358 1.00 35.22 66 LEU D CA 1
ATOM 4010 C C . LEU D 1 66 ? 18.740 30.529 18.189 1.00 31.94 66 LEU D C 1
ATOM 4011 O O . LEU D 1 66 ? 19.290 29.452 18.006 1.00 32.25 66 LEU D O 1
ATOM 4016 N N . ARG D 1 67 ? 17.791 30.988 17.371 1.00 32.67 67 ARG D N 1
ATOM 4017 C CA . ARG D 1 67 ? 17.208 30.149 16.333 1.00 34.39 67 ARG D CA 1
ATOM 4018 C C . ARG D 1 67 ? 18.161 30.040 15.150 1.00 38.10 67 ARG D C 1
ATOM 4019 O O . ARG D 1 67 ? 18.311 28.940 14.588 1.00 32.14 67 ARG D O 1
ATOM 4027 N N . LEU D 1 68 ? 18.821 31.167 14.789 1.00 34.76 68 LEU D N 1
ATOM 4028 C CA . LEU D 1 68 ? 19.843 31.114 13.756 1.00 30.44 68 LEU D CA 1
ATOM 4029 C C . LEU D 1 68 ? 20.922 30.094 14.134 1.00 29.87 68 LEU D C 1
ATOM 4030 O O . LEU D 1 68 ? 21.337 29.307 13.293 1.00 27.48 68 LEU D O 1
ATOM 4035 N N . CYS D 1 69 ? 21.306 30.034 15.414 1.00 31.81 69 CYS D N 1
ATOM 4036 C CA . CYS D 1 69 ? 22.435 29.218 15.855 1.00 38.06 69 CYS D CA 1
ATOM 4037 C C . CYS D 1 69 ? 22.041 27.784 16.204 1.00 42.26 69 CYS D C 1
ATOM 4038 O O . CYS D 1 69 ? 22.797 27.096 16.890 1.00 49.37 69 CYS D O 1
ATOM 4041 N N . ASP D 1 70 ? 20.866 27.331 15.739 1.00 55.05 70 ASP D N 1
ATOM 4042 C CA . ASP D 1 70 ? 20.305 26.056 16.173 1.00 51.45 70 ASP D CA 1
ATOM 4043 C C . ASP D 1 70 ? 20.275 25.089 14.995 1.00 45.79 70 ASP D C 1
ATOM 4044 O O . ASP D 1 70 ? 20.952 25.295 13.992 1.00 52.93 70 ASP D O 1
ATOM 4049 N N . ARG D 1 71 ? 19.522 24.000 15.137 1.00 48.67 71 ARG D N 1
ATOM 4050 C CA . ARG D 1 71 ? 19.600 22.929 14.156 1.00 54.44 71 ARG D CA 1
ATOM 4051 C C . ARG D 1 71 ? 18.293 22.719 13.405 1.00 47.71 71 ARG D C 1
ATOM 4052 O O . ARG D 1 71 ? 18.285 21.824 12.576 1.00 45.27 71 ARG D O 1
ATOM 4060 N N . TYR D 1 72 ? 17.245 23.534 13.648 1.00 48.87 72 TYR D N 1
ATOM 4061 C CA . TYR D 1 72 ? 15.900 23.246 13.168 1.00 47.49 72 TYR D CA 1
ATOM 4062 C C . TYR D 1 72 ? 15.584 24.085 11.937 1.00 49.42 72 TYR D C 1
ATOM 4063 O O . TYR D 1 72 ? 16.249 25.096 11.700 1.00 37.39 72 TYR D O 1
ATOM 4072 N N . PRO D 1 73 ? 14.540 23.704 11.148 1.00 43.94 73 PRO D N 1
ATOM 4073 C CA . PRO D 1 73 ? 14.050 24.545 10.059 1.00 43.13 73 PRO D CA 1
ATOM 4074 C C . PRO D 1 73 ? 13.707 25.957 10.533 1.00 38.98 73 PRO D C 1
ATOM 4075 O O . PRO D 1 73 ? 13.221 26.160 11.634 1.00 40.02 73 PRO D O 1
ATOM 4079 N N . LEU D 1 74 ? 14.041 26.922 9.695 1.00 33.88 74 LEU D N 1
ATOM 4080 C CA . LEU D 1 74 ? 13.928 28.327 10.014 1.00 36.16 74 LEU D CA 1
ATOM 4081 C C . LEU D 1 74 ? 13.779 29.092 8.711 1.00 32.30 74 LEU D C 1
ATOM 4082 O O . LEU D 1 74 ? 14.565 28.903 7.793 1.00 29.78 74 LEU D O 1
ATOM 4087 N N . THR D 1 75 ? 12.817 30.014 8.670 1.00 38.27 75 THR D N 1
ATOM 4088 C CA . THR D 1 75 ? 12.719 30.977 7.591 1.00 35.74 75 THR D CA 1
ATOM 4089 C C . THR D 1 75 ? 13.161 32.307 8.173 1.00 38.77 75 THR D C 1
ATOM 4090 O O . THR D 1 75 ? 12.946 32.577 9.344 1.00 37.97 75 THR D O 1
ATOM 4094 N N . VAL D 1 76 ? 13.838 33.103 7.354 1.00 43.14 76 VAL D N 1
ATOM 4095 C CA . VAL D 1 76 ? 14.284 34.430 7.733 1.00 39.60 76 VAL D CA 1
ATOM 4096 C C . VAL D 1 76 ? 13.621 35.388 6.747 1.00 40.28 76 VAL D C 1
ATOM 4097 O O . VAL D 1 76 ? 13.194 34.973 5.674 1.00 38.86 76 VAL D O 1
ATOM 4101 N N . GLU D 1 77 ? 13.552 36.664 7.107 1.00 40.46 77 GLU D N 1
ATOM 4102 C CA . GLU D 1 77 ? 12.727 37.606 6.382 1.00 46.67 77 GLU D CA 1
ATOM 4103 C C . GLU D 1 77 ? 13.603 38.412 5.420 1.00 46.41 77 GLU D C 1
ATOM 4104 O O . GLU D 1 77 ? 14.737 38.780 5.753 1.00 42.83 77 GLU D O 1
ATOM 4110 N N . THR D 1 78 ? 13.102 38.551 4.199 1.00 43.97 78 THR D N 1
ATOM 4111 C CA . THR D 1 78 ? 13.848 39.248 3.173 1.00 51.96 78 THR D CA 1
ATOM 4112 C C . THR D 1 78 ? 13.092 40.240 2.343 1.00 55.60 78 THR D C 1
ATOM 4113 O O . THR D 1 78 ? 13.254 40.160 1.165 1.00 58.55 78 THR D O 1
ATOM 4117 N N . LYS D 1 79 ? 12.290 41.151 2.890 1.00 54.34 79 LYS D N 1
ATOM 4118 C CA . LYS D 1 79 ? 11.669 42.246 2.106 1.00 61.15 79 LYS D CA 1
ATOM 4119 C C . LYS D 1 79 ? 10.725 41.885 0.957 1.00 64.17 79 LYS D C 1
ATOM 4120 O O . LYS D 1 79 ? 9.698 42.512 0.794 1.00 62.11 79 LYS D O 1
ATOM 4126 N N . GLY D 1 80 ? 11.096 40.920 0.140 1.00 63.71 80 GLY D N 1
ATOM 4127 C CA . GLY D 1 80 ? 10.236 40.426 -0.891 1.00 61.46 80 GLY D CA 1
ATOM 4128 C C . GLY D 1 80 ? 9.716 39.109 -0.401 1.00 61.04 80 GLY D C 1
ATOM 4129 O O . GLY D 1 80 ? 9.315 38.269 -1.170 1.00 63.36 80 GLY D O 1
ATOM 4130 N N . GLY D 1 81 ? 9.762 38.912 0.902 1.00 67.37 81 GLY D N 1
ATOM 4131 C CA . GLY D 1 81 ? 9.278 37.681 1.484 1.00 57.82 81 GLY D CA 1
ATOM 4132 C C . GLY D 1 81 ? 10.256 36.847 2.265 1.00 55.11 81 GLY D C 1
ATOM 4133 O O . GLY D 1 81 ? 11.341 37.258 2.516 1.00 46.18 81 GLY D O 1
ATOM 4134 N N . THR D 1 82 ? 9.849 35.652 2.642 1.00 50.28 82 THR D N 1
ATOM 4135 C CA . THR D 1 82 ? 10.688 34.786 3.429 1.00 44.76 82 THR D CA 1
ATOM 4136 C C . THR D 1 82 ? 11.569 33.919 2.602 1.00 37.61 82 THR D C 1
ATOM 4137 O O . THR D 1 82 ? 11.239 33.641 1.478 1.00 35.45 82 THR D O 1
ATOM 4141 N N . VAL D 1 83 ? 12.700 33.512 3.152 1.00 35.25 83 VAL D N 1
ATOM 4142 C CA . VAL D 1 83 ? 13.564 32.575 2.472 1.00 38.53 83 VAL D CA 1
ATOM 4143 C C . VAL D 1 83 ? 14.009 31.518 3.500 1.00 36.24 83 VAL D C 1
ATOM 4144 O O . VAL D 1 83 ? 14.104 31.801 4.680 1.00 31.74 83 VAL D O 1
ATOM 4148 N N . PRO D 1 84 ? 14.279 30.252 3.119 1.00 33.77 84 PRO D N 1
ATOM 4149 C CA . PRO D 1 84 ? 14.809 29.268 4.065 1.00 35.89 84 PRO D CA 1
ATOM 4150 C C . PRO D 1 84 ? 16.213 29.606 4.590 1.00 36.55 84 PRO D C 1
ATOM 4151 O O . PRO D 1 84 ? 17.098 29.975 3.826 1.00 34.35 84 PRO D O 1
ATOM 4155 N N . PHE D 1 85 ? 16.451 29.454 5.894 1.00 36.34 85 PHE D N 1
ATOM 4156 C CA . PHE D 1 85 ? 17.804 29.635 6.403 1.00 36.34 85 PHE D CA 1
ATOM 4157 C C . PHE D 1 85 ? 18.528 28.290 6.395 1.00 34.38 85 PHE D C 1
ATOM 4158 O O . PHE D 1 85 ? 18.029 27.353 7.015 1.00 36.45 85 PHE D O 1
ATOM 4166 N N . LEU D 1 86 ? 19.705 28.206 5.739 1.00 28.46 86 LEU D N 1
ATOM 4167 C CA . LEU D 1 86 ? 20.328 26.927 5.413 1.00 29.46 86 LEU D CA 1
ATOM 4168 C C . LEU D 1 86 ? 21.827 26.885 5.732 1.00 33.79 86 LEU D C 1
ATOM 4169 O O . LEU D 1 86 ? 22.579 26.056 5.206 1.00 35.11 86 LEU D O 1
ATOM 4174 N N . ALA D 1 87 ? 22.279 27.770 6.604 1.00 34.11 87 ALA D N 1
ATOM 4175 C CA . ALA D 1 87 ? 23.679 27.813 6.978 1.00 33.65 87 ALA D CA 1
ATOM 4176 C C . ALA D 1 87 ? 24.100 26.531 7.702 1.00 34.59 87 ALA D C 1
ATOM 4177 O O . ALA D 1 87 ? 23.361 25.992 8.506 1.00 35.07 87 ALA D O 1
ATOM 4179 N N . ARG D 1 88 ? 25.333 26.135 7.503 1.00 31.58 88 ARG D N 1
ATOM 4180 C CA . ARG D 1 88 ? 25.897 25.023 8.208 1.00 39.72 88 ARG D CA 1
ATOM 4181 C C . ARG D 1 88 ? 26.949 25.682 9.086 1.00 36.82 88 ARG D C 1
ATOM 4182 O O . ARG D 1 88 ? 27.303 25.140 10.116 1.00 38.21 88 ARG D O 1
ATOM 4190 N N . SER D 1 89 ? 27.455 26.850 8.681 1.00 35.57 89 SER D N 1
ATOM 4191 C CA . SER D 1 89 ? 28.400 27.588 9.514 1.00 33.65 89 SER D CA 1
ATOM 4192 C C . SER D 1 89 ? 27.953 29.042 9.598 1.00 29.63 89 SER D C 1
ATOM 4193 O O . SER D 1 89 ? 27.518 29.579 8.585 1.00 23.91 89 SER D O 1
ATOM 4196 N N . ILE D 1 90 ? 27.969 29.605 10.820 1.00 26.63 90 ILE D N 1
ATOM 4197 C CA . ILE D 1 90 ? 27.724 31.018 11.056 1.00 28.12 90 ILE D CA 1
ATOM 4198 C C . ILE D 1 90 ? 28.972 31.593 11.709 1.00 30.35 90 ILE D C 1
ATOM 4199 O O . ILE D 1 90 ? 29.415 31.102 12.747 1.00 25.16 90 ILE D O 1
ATOM 4204 N N . LEU D 1 91 ? 29.542 32.609 11.054 1.00 31.22 91 LEU D N 1
ATOM 4205 C CA . LEU D 1 91 ? 30.707 33.309 11.564 1.00 30.54 91 LEU D CA 1
ATOM 4206 C C . LEU D 1 91 ? 30.225 34.641 12.136 1.00 27.24 91 LEU D C 1
ATOM 4207 O O . LEU D 1 91 ? 29.589 35.422 11.426 1.00 28.80 91 LEU D O 1
ATOM 4212 N N . ILE D 1 92 ? 30.500 34.902 13.420 1.00 23.26 92 ILE D N 1
ATOM 4213 C CA . ILE D 1 92 ? 30.074 36.159 14.021 1.00 23.70 92 ILE D CA 1
ATOM 4214 C C . ILE D 1 92 ? 31.310 36.953 14.418 1.00 25.78 92 ILE D C 1
ATOM 4215 O O . ILE D 1 92 ? 32.108 36.504 15.229 1.00 27.84 92 ILE D O 1
ATOM 4220 N N . THR D 1 93 ? 31.506 38.108 13.808 1.00 25.32 93 THR D N 1
ATOM 4221 C CA . THR D 1 93 ? 32.631 38.956 14.162 1.00 26.02 93 THR D CA 1
ATOM 4222 C C . THR D 1 93 ? 32.103 40.035 15.097 1.00 30.15 93 THR D C 1
ATOM 4223 O O . THR D 1 93 ? 30.979 40.509 14.909 1.00 28.08 93 THR D O 1
ATOM 4227 N N . SER D 1 94 ? 32.940 40.466 16.055 1.00 33.33 94 SER D N 1
ATOM 4228 C CA . SER D 1 94 ? 32.542 41.486 17.020 1.00 30.74 94 SER D CA 1
ATOM 4229 C C . SER D 1 94 ? 33.755 42.149 17.657 1.00 28.75 94 SER D C 1
ATOM 4230 O O . SER D 1 94 ? 34.797 41.520 17.799 1.00 24.40 94 SER D O 1
ATOM 4233 N N . ASN D 1 95 ? 33.572 43.406 18.086 1.00 27.13 95 ASN D N 1
ATOM 4234 C CA . ASN D 1 95 ? 34.561 44.160 18.853 1.00 30.31 95 ASN D CA 1
ATOM 4235 C C . ASN D 1 95 ? 34.503 43.803 20.340 1.00 35.15 95 ASN D C 1
ATOM 4236 O O . ASN D 1 95 ? 35.344 44.285 21.100 1.00 44.83 95 ASN D O 1
ATOM 4241 N N . GLN D 1 96 ? 33.447 43.095 20.781 1.00 37.31 96 GLN D N 1
ATOM 4242 C CA . GLN D 1 96 ? 33.254 42.741 22.188 1.00 40.12 96 GLN D CA 1
ATOM 4243 C C . GLN D 1 96 ? 33.005 41.237 22.280 1.00 34.93 96 GLN D C 1
ATOM 4244 O O . GLN D 1 96 ? 32.505 40.677 21.307 1.00 29.32 96 GLN D O 1
ATOM 4250 N N . THR D 1 97 ? 33.261 40.617 23.453 1.00 35.92 97 THR D N 1
ATOM 4251 C CA . THR D 1 97 ? 32.916 39.217 23.668 1.00 37.06 97 THR D CA 1
ATOM 4252 C C . THR D 1 97 ? 31.408 39.131 23.774 1.00 39.36 97 THR D C 1
ATOM 4253 O O . THR D 1 97 ? 30.754 40.152 24.026 1.00 39.04 97 THR D O 1
ATOM 4257 N N . PRO D 1 98 ? 30.822 37.935 23.548 1.00 37.31 98 PRO D N 1
ATOM 4258 C CA . PRO D 1 98 ? 29.375 37.782 23.658 1.00 40.79 98 PRO D CA 1
ATOM 4259 C C . PRO D 1 98 ? 28.796 38.279 24.981 1.00 35.30 98 PRO D C 1
ATOM 4260 O O . PRO D 1 98 ? 27.638 38.639 25.002 1.00 31.54 98 PRO D O 1
ATOM 4264 N N . LEU D 1 99 ? 29.591 38.332 26.064 1.00 41.16 99 LEU D N 1
ATOM 4265 C CA . LEU D 1 99 ? 29.098 38.823 27.351 1.00 42.38 99 LEU D CA 1
ATOM 4266 C C . LEU D 1 99 ? 28.444 40.207 27.197 1.00 43.11 99 LEU D C 1
ATOM 4267 O O . LEU D 1 99 ? 27.480 40.516 27.895 1.00 41.69 99 LEU D O 1
ATOM 4272 N N . GLU D 1 100 ? 28.966 41.041 26.286 1.00 43.87 100 GLU D N 1
ATOM 4273 C CA . GLU D 1 100 ? 28.565 42.440 26.161 1.00 48.87 100 GLU D CA 1
ATOM 4274 C C . GLU D 1 100 ? 27.392 42.626 25.180 1.00 42.78 100 GLU D C 1
ATOM 4275 O O . GLU D 1 100 ? 26.818 43.710 25.126 1.00 39.38 100 GLU D O 1
ATOM 4281 N N . TRP D 1 101 ? 27.021 41.586 24.411 1.00 37.46 101 TRP D N 1
ATOM 4282 C CA . TRP D 1 101 ? 25.945 41.694 23.433 1.00 36.42 101 TRP D CA 1
ATOM 4283 C C . TRP D 1 101 ? 24.587 41.879 24.114 1.00 38.50 101 TRP D C 1
ATOM 4284 O O . TRP D 1 101 ? 23.777 42.673 23.667 1.00 35.88 101 TRP D O 1
ATOM 4295 N N . TYR D 1 102 ? 24.310 41.097 25.161 1.00 42.78 102 TYR D N 1
ATOM 4296 C CA . TYR D 1 102 ? 23.014 41.110 25.827 1.00 46.34 102 TYR D CA 1
ATOM 4297 C C . TYR D 1 102 ? 23.212 41.251 27.341 1.00 59.14 102 TYR D C 1
ATOM 4298 O O . TYR D 1 102 ? 24.010 40.536 27.944 1.00 70.18 102 TYR D O 1
ATOM 4307 N N . SER D 1 103 ? 22.464 42.162 27.951 1.00 67.94 103 SER D N 1
ATOM 4308 C CA . SER D 1 103 ? 22.490 42.256 29.428 1.00 73.81 103 SER D CA 1
ATOM 4309 C C . SER D 1 103 ? 21.698 41.076 29.986 1.00 78.03 103 SER D C 1
ATOM 4310 O O . SER D 1 103 ? 20.714 40.673 29.345 1.00 74.32 103 SER D O 1
ATOM 4313 N N . SER D 1 104 ? 22.111 40.553 31.145 1.00 81.05 104 SER D N 1
ATOM 4314 C CA . SER D 1 104 ? 21.421 39.370 31.728 1.00 85.92 104 SER D CA 1
ATOM 4315 C C . SER D 1 104 ? 20.015 39.779 32.186 1.00 82.53 104 SER D C 1
ATOM 4316 O O . SER D 1 104 ? 19.148 38.894 32.267 1.00 60.84 104 SER D O 1
ATOM 4319 N N . THR D 1 105 ? 19.799 41.079 32.416 1.00 83.50 105 THR D N 1
ATOM 4320 C CA . THR D 1 105 ? 18.460 41.611 32.775 1.00 87.98 105 THR D CA 1
ATOM 4321 C C . THR D 1 105 ? 17.504 41.505 31.580 1.00 86.98 105 THR D C 1
ATOM 4322 O O . THR D 1 105 ? 16.306 41.759 31.775 1.00 103.95 105 THR D O 1
ATOM 4326 N N . ALA D 1 106 ? 17.997 41.141 30.398 1.00 80.54 106 ALA D N 1
ATOM 4327 C CA . ALA D 1 106 ? 17.139 41.125 29.196 1.00 79.93 106 ALA D CA 1
ATOM 4328 C C . ALA D 1 106 ? 17.053 39.716 28.615 1.00 79.43 106 ALA D C 1
ATOM 4329 O O . ALA D 1 106 ? 16.568 39.607 27.475 1.00 84.63 106 ALA D O 1
ATOM 4331 N N . VAL D 1 107 ? 17.423 38.682 29.375 1.00 65.50 107 VAL D N 1
ATOM 4332 C CA . VAL D 1 107 ? 17.528 37.325 28.769 1.00 73.76 107 VAL D CA 1
ATOM 4333 C C . VAL D 1 107 ? 17.222 36.233 29.794 1.00 77.16 107 VAL D C 1
ATOM 4334 O O . VAL D 1 107 ? 17.737 36.323 30.922 1.00 78.36 107 VAL D O 1
ATOM 4338 N N . PRO D 1 108 ? 16.432 35.188 29.452 1.00 87.34 108 PRO D N 1
ATOM 4339 C CA . PRO D 1 108 ? 16.223 34.053 30.359 1.00 81.91 108 PRO D CA 1
ATOM 4340 C C . PRO D 1 108 ? 17.494 33.367 30.865 1.00 83.83 108 PRO D C 1
ATOM 4341 O O . PRO D 1 108 ? 17.729 33.347 32.071 1.00 90.03 108 PRO D O 1
ATOM 4345 N N . ALA D 1 109 ? 18.302 32.789 29.963 1.00 87.19 109 ALA D N 1
ATOM 4346 C CA . ALA D 1 109 ? 19.540 32.131 30.369 1.00 88.57 109 ALA D CA 1
ATOM 4347 C C . ALA D 1 109 ? 20.592 32.247 29.272 1.00 80.61 109 ALA D C 1
ATOM 4348 O O . ALA D 1 109 ? 20.446 31.666 28.195 1.00 78.69 109 ALA D O 1
ATOM 4350 N N . VAL D 1 110 ? 21.669 32.972 29.594 1.00 67.94 110 VAL D N 1
ATOM 4351 C CA . VAL D 1 110 ? 22.638 33.411 28.608 1.00 59.62 110 VAL D CA 1
ATOM 4352 C C . VAL D 1 110 ? 23.409 32.194 28.078 1.00 53.56 110 VAL D C 1
ATOM 4353 O O . VAL D 1 110 ? 23.760 32.161 26.906 1.00 54.09 110 VAL D O 1
ATOM 4357 N N . GLU D 1 111 ? 23.569 31.151 28.908 1.00 46.99 111 GLU D N 1
ATOM 4358 C CA . GLU D 1 111 ? 24.175 29.880 28.515 1.00 46.02 111 GLU D CA 1
ATOM 4359 C C . GLU D 1 111 ? 23.490 29.192 27.322 1.00 37.07 111 GLU D C 1
ATOM 4360 O O . GLU D 1 111 ? 24.121 28.344 26.692 1.00 35.27 111 GLU D O 1
ATOM 4366 N N . ALA D 1 112 ? 22.207 29.492 27.049 1.00 40.90 112 ALA D N 1
ATOM 4367 C CA . ALA D 1 112 ? 21.521 29.001 25.849 1.00 42.65 112 ALA D CA 1
ATOM 4368 C C . ALA D 1 112 ? 22.284 29.394 24.581 1.00 41.45 112 ALA D C 1
ATOM 4369 O O . ALA D 1 112 ? 22.501 28.568 23.684 1.00 34.88 112 ALA D O 1
ATOM 4371 N N . LEU D 1 113 ? 22.679 30.674 24.489 1.00 38.27 113 LEU D N 1
ATOM 4372 C CA . LEU D 1 113 ? 23.514 31.087 23.378 1.00 34.99 113 LEU D CA 1
ATOM 4373 C C . LEU D 1 113 ? 24.869 30.397 23.497 1.00 36.45 113 LEU D C 1
ATOM 4374 O O . LEU D 1 113 ? 25.314 29.772 22.539 1.00 43.28 113 LEU D O 1
ATOM 4379 N N . TYR D 1 114 ? 25.507 30.449 24.674 1.00 35.77 114 TYR D N 1
ATOM 4380 C CA . TYR D 1 114 ? 26.910 30.088 24.777 1.00 36.09 114 TYR D CA 1
ATOM 4381 C C . TYR D 1 114 ? 27.138 28.617 24.429 1.00 36.44 114 TYR D C 1
ATOM 4382 O O . TYR D 1 114 ? 28.145 28.307 23.810 1.00 36.97 114 TYR D O 1
ATOM 4391 N N . ARG D 1 115 ? 26.185 27.734 24.701 1.00 41.58 115 ARG D N 1
ATOM 4392 C CA . ARG D 1 115 ? 26.322 26.321 24.366 1.00 40.55 115 ARG D CA 1
ATOM 4393 C C . ARG D 1 115 ? 26.213 26.093 22.871 1.00 39.08 115 ARG D C 1
ATOM 4394 O O . ARG D 1 115 ? 26.720 25.105 22.365 1.00 32.78 115 ARG D O 1
ATOM 4402 N N . ARG D 1 116 ? 25.596 27.032 22.158 1.00 38.50 116 ARG D N 1
ATOM 4403 C CA . ARG D 1 116 ? 25.511 26.936 20.705 1.00 36.86 116 ARG D CA 1
ATOM 4404 C C . ARG D 1 116 ? 26.765 27.452 20.018 1.00 37.34 116 ARG D C 1
ATOM 4405 O O . ARG D 1 116 ? 27.018 27.100 18.888 1.00 33.70 116 ARG D O 1
ATOM 4413 N N . ILE D 1 117 ? 27.570 28.239 20.722 1.00 36.03 117 ILE D N 1
ATOM 4414 C CA . ILE D 1 117 ? 28.836 28.720 20.165 1.00 34.30 117 ILE D CA 1
ATOM 4415 C C . ILE D 1 117 ? 29.816 27.544 20.042 1.00 32.54 117 ILE D C 1
ATOM 4416 O O . ILE D 1 117 ? 30.032 26.801 20.970 1.00 46.04 117 ILE D O 1
ATOM 4421 N N . THR D 1 118 ? 30.412 27.357 18.868 1.00 37.08 118 THR D N 1
ATOM 4422 C CA . THR D 1 118 ? 31.232 26.185 18.574 1.00 33.93 118 THR D CA 1
ATOM 4423 C C . THR D 1 118 ? 32.708 26.533 18.788 1.00 37.84 118 THR D C 1
ATOM 4424 O O . THR D 1 118 ? 33.493 25.714 19.259 1.00 36.34 118 THR D O 1
ATOM 4428 N N . SER D 1 119 ? 33.116 27.740 18.393 1.00 31.76 119 SER D N 1
ATOM 4429 C CA . SER D 1 119 ? 34.477 28.146 18.704 1.00 37.09 119 SER D CA 1
ATOM 4430 C C . SER D 1 119 ? 34.528 29.641 18.974 1.00 36.04 119 SER D C 1
ATOM 4431 O O . SER D 1 119 ? 33.757 30.433 18.427 1.00 26.23 119 SER D O 1
ATOM 4434 N N . LEU D 1 120 ? 35.424 29.995 19.891 1.00 35.35 120 LEU D N 1
ATOM 4435 C CA . LEU D 1 120 ? 35.625 31.383 20.241 1.00 37.81 120 LEU D CA 1
ATOM 4436 C C . LEU D 1 120 ? 37.099 31.704 20.031 1.00 37.37 120 LEU D C 1
ATOM 4437 O O . LEU D 1 120 ? 37.961 31.028 20.582 1.00 41.66 120 LEU D O 1
ATOM 4442 N N . VAL D 1 121 ? 37.325 32.665 19.127 1.00 37.66 121 VAL D N 1
ATOM 4443 C CA . VAL D 1 121 ? 38.622 33.111 18.645 1.00 37.83 121 VAL D CA 1
ATOM 4444 C C . VAL D 1 121 ? 38.737 34.582 19.030 1.00 37.60 121 VAL D C 1
ATOM 4445 O O . VAL D 1 121 ? 37.765 35.315 18.870 1.00 35.25 121 VAL D O 1
ATOM 4449 N N . PHE D 1 122 ? 39.911 34.974 19.546 1.00 37.66 122 PHE D N 1
ATOM 4450 C CA . PHE D 1 122 ? 40.099 36.217 20.273 1.00 39.55 122 PHE D CA 1
ATOM 4451 C C . PHE D 1 122 ? 41.463 36.833 19.927 1.00 35.35 122 PHE D C 1
ATOM 4452 O O . PHE D 1 122 ? 42.480 36.128 19.913 1.00 30.27 122 PHE D O 1
ATOM 4460 N N . TRP D 1 123 ? 41.459 38.138 19.672 1.00 37.68 123 TRP D N 1
ATOM 4461 C CA . TRP D 1 123 ? 42.709 38.835 19.299 1.00 36.27 123 TRP D CA 1
ATOM 4462 C C . TRP D 1 123 ? 43.512 39.191 20.542 1.00 36.93 123 TRP D C 1
ATOM 4463 O O . TRP D 1 123 ? 42.967 39.842 21.437 1.00 36.49 123 TRP D O 1
ATOM 4474 N N . LYS D 1 124 ? 44.767 38.778 20.540 1.00 43.90 124 LYS D N 1
ATOM 4475 C CA . LYS D 1 124 ? 45.684 39.173 21.630 1.00 63.92 124 LYS D CA 1
ATOM 4476 C C . LYS D 1 124 ? 46.773 40.050 20.996 1.00 74.52 124 LYS D C 1
ATOM 4477 O O . LYS D 1 124 ? 47.159 39.759 19.842 1.00 76.11 124 LYS D O 1
ATOM 4483 N N . THR D 1 127 ? 49.046 41.195 17.573 1.00 100.63 127 THR D N 1
ATOM 4484 C CA . THR D 1 127 ? 49.873 40.116 16.992 1.00 95.74 127 THR D CA 1
ATOM 4485 C C . THR D 1 127 ? 49.004 38.996 16.421 1.00 76.73 127 THR D C 1
ATOM 4486 O O . THR D 1 127 ? 49.213 38.696 15.236 1.00 79.83 127 THR D O 1
ATOM 4490 N N . GLU D 1 128 ? 48.055 38.434 17.192 1.00 62.92 128 GLU D N 1
ATOM 4491 C CA . GLU D 1 128 ? 47.352 37.230 16.655 1.00 56.00 128 GLU D CA 1
ATOM 4492 C C . GLU D 1 128 ? 45.995 36.820 17.252 1.00 41.57 128 GLU D C 1
ATOM 4493 O O . GLU D 1 128 ? 45.698 37.211 18.384 1.00 37.99 128 GLU D O 1
ATOM 4499 N N . GLN D 1 129 ? 45.183 36.116 16.457 1.00 35.96 129 GLN D N 1
ATOM 4500 C CA . GLN D 1 129 ? 43.954 35.475 16.873 1.00 39.42 129 GLN D CA 1
ATOM 4501 C C . GLN D 1 129 ? 44.364 34.187 17.582 1.00 40.68 129 GLN D C 1
ATOM 4502 O O . GLN D 1 129 ? 45.141 33.384 17.046 1.00 38.11 129 GLN D O 1
ATOM 4508 N N . SER D 1 130 ? 43.774 33.976 18.751 1.00 41.61 130 SER D N 1
ATOM 4509 C CA . SER D 1 130 ? 44.021 32.746 19.534 1.00 40.51 130 SER D CA 1
ATOM 4510 C C . SER D 1 130 ? 42.693 32.019 19.728 1.00 39.28 130 SER D C 1
ATOM 4511 O O . SER D 1 130 ? 41.716 32.673 20.117 1.00 36.24 130 SER D O 1
ATOM 4514 N N . THR D 1 131 ? 42.676 30.713 19.466 1.00 39.75 131 THR D N 1
ATOM 4515 C CA . THR D 1 131 ? 41.454 29.915 19.726 1.00 35.25 131 THR D CA 1
ATOM 4516 C C . THR D 1 131 ? 41.364 29.756 21.237 1.00 36.13 131 THR D C 1
ATOM 4517 O O . THR D 1 131 ? 42.296 29.211 21.835 1.00 44.74 131 THR D O 1
ATOM 4521 N N . GLU D 1 132 ? 40.289 30.258 21.819 1.00 40.18 132 GLU D N 1
ATOM 4522 C CA . GLU D 1 132 ? 40.121 30.224 23.284 1.00 42.00 132 GLU D CA 1
ATOM 4523 C C . GLU D 1 132 ? 39.521 28.875 23.696 1.00 42.27 132 GLU D C 1
ATOM 4524 O O . GLU D 1 132 ? 38.875 28.221 22.863 1.00 31.02 132 GLU D O 1
ATOM 4530 N N . GLU D 1 133 ? 39.837 28.405 24.903 1.00 48.85 133 GLU D N 1
ATOM 4531 C CA . GLU D 1 133 ? 39.212 27.157 25.411 1.00 54.14 133 GLU D CA 1
ATOM 4532 C C . GLU D 1 133 ? 38.160 27.572 26.436 1.00 52.09 133 GLU D C 1
ATOM 4533 O O . GLU D 1 133 ? 38.530 27.679 27.618 1.00 46.43 133 GLU D O 1
ATOM 4539 N N . GLY D 1 134 ? 36.940 27.863 25.976 1.00 30.00 134 GLY D N 1
ATOM 4540 C CA . GLY D 1 134 ? 35.808 28.222 26.854 1.00 30.00 134 GLY D CA 1
ATOM 4541 C C . GLY D 1 134 ? 35.931 27.674 28.253 1.00 30.00 134 GLY D C 1
ATOM 4542 O O . GLY D 1 134 ? 36.000 26.443 28.405 1.00 30.00 134 GLY D O 1
ATOM 4543 N N . GLY D 1 135 ? 35.766 28.542 29.236 1.00 30.00 135 GLY D N 1
ATOM 4544 C CA . GLY D 1 135 ? 36.083 28.203 30.622 1.00 30.00 135 GLY D CA 1
ATOM 4545 C C . GLY D 1 135 ? 37.379 28.957 30.822 1.00 30.00 135 GLY D C 1
ATOM 4546 O O . GLY D 1 135 ? 38.357 28.331 31.229 1.00 30.00 135 GLY D O 1
ATOM 4547 N N . GLN D 1 136 ? 37.399 30.241 30.455 1.00 41.36 136 GLN D N 1
ATOM 4548 C CA . GLN D 1 136 ? 38.664 31.013 30.481 1.00 45.08 136 GLN D CA 1
ATOM 4549 C C . GLN D 1 136 ? 38.498 32.420 31.042 1.00 48.51 136 GLN D C 1
ATOM 4550 O O . GLN D 1 136 ? 37.376 32.854 31.273 1.00 39.40 136 GLN D O 1
ATOM 4556 N N . PHE D 1 137 ? 39.617 33.113 31.186 1.00 52.96 137 PHE D N 1
ATOM 4557 C CA . PHE D 1 137 ? 39.624 34.470 31.769 1.00 59.40 137 PHE D CA 1
ATOM 4558 C C . PHE D 1 137 ? 38.798 35.464 30.937 1.00 54.77 137 PHE D C 1
ATOM 4559 O O . PHE D 1 137 ? 38.135 36.292 31.566 1.00 47.84 137 PHE D O 1
ATOM 4567 N N . VAL D 1 138 ? 38.794 35.386 29.597 1.00 60.26 138 VAL D N 1
ATOM 4568 C CA . VAL D 1 138 ? 38.083 36.431 28.861 1.00 60.47 138 VAL D CA 1
ATOM 4569 C C . VAL D 1 138 ? 36.646 36.038 28.486 1.00 56.86 138 VAL D C 1
ATOM 4570 O O . VAL D 1 138 ? 35.869 36.917 28.106 1.00 55.82 138 VAL D O 1
ATOM 4574 N N . THR D 1 139 ? 36.291 34.741 28.530 1.00 54.77 139 THR D N 1
ATOM 4575 C CA . THR D 1 139 ? 34.892 34.304 28.511 1.00 50.61 139 THR D CA 1
ATOM 4576 C C . THR D 1 139 ? 34.739 33.156 29.511 1.00 51.26 139 THR D C 1
ATOM 4577 O O . THR D 1 139 ? 35.114 32.008 29.262 1.00 40.23 139 THR D O 1
ATOM 4581 N N . LEU D 1 140 ? 34.279 33.518 30.711 1.00 55.00 140 LEU D N 1
ATOM 4582 C CA . LEU D 1 140 ? 34.224 32.556 31.846 1.00 67.31 140 LEU D CA 1
ATOM 4583 C C . LEU D 1 140 ? 33.032 31.598 31.793 1.00 56.95 140 LEU D C 1
ATOM 4584 O O . LEU D 1 140 ? 32.642 31.112 32.854 1.00 72.89 140 LEU D O 1
ATOM 4589 N N . SER D 1 141 ? 32.482 31.355 30.615 1.00 52.74 141 SER D N 1
ATOM 4590 C CA . SER D 1 141 ? 31.373 30.385 30.458 1.00 47.26 141 SER D CA 1
ATOM 4591 C C . SER D 1 141 ? 31.832 29.310 29.471 1.00 47.57 141 SER D C 1
ATOM 4592 O O . SER D 1 141 ? 32.663 29.612 28.599 1.00 40.27 141 SER D O 1
ATOM 4595 N N . PRO D 1 142 ? 31.377 28.051 29.595 1.00 59.18 142 PRO D N 1
ATOM 4596 C CA . PRO D 1 142 ? 31.731 27.031 28.610 1.00 58.14 142 PRO D CA 1
ATOM 4597 C C . PRO D 1 142 ? 30.929 27.094 27.300 1.00 44.89 142 PRO D C 1
ATOM 4598 O O . PRO D 1 142 ? 29.800 27.527 27.312 1.00 43.27 142 PRO D O 1
ATOM 4602 N N . PRO D 1 143 ? 31.541 26.747 26.154 1.00 41.64 143 PRO D N 1
ATOM 4603 C CA . PRO D 1 143 ? 30.855 26.690 24.872 1.00 47.47 143 PRO D CA 1
ATOM 4604 C C . PRO D 1 143 ? 30.741 25.267 24.300 1.00 43.99 143 PRO D C 1
ATOM 4605 O O . PRO D 1 143 ? 31.161 24.353 24.966 1.00 44.77 143 PRO D O 1
ATOM 4609 N N . CYS D 1 144 ? 30.153 25.112 23.111 1.00 39.48 144 CYS D N 1
ATOM 4610 C CA . CYS D 1 144 ? 30.026 23.791 22.431 1.00 42.96 144 CYS D CA 1
ATOM 4611 C C . CYS D 1 144 ? 29.737 22.663 23.433 1.00 34.71 144 CYS D C 1
ATOM 4612 O O . CYS D 1 144 ? 30.620 21.821 23.609 1.00 32.75 144 CYS D O 1
ATOM 4615 N N . MET E 1 1 ? -18.909 7.191 47.386 1.00 54.28 1 MET E N 1
ATOM 4616 C CA . MET E 1 1 ? -17.791 8.143 47.115 1.00 53.38 1 MET E CA 1
ATOM 4617 C C . MET E 1 1 ? -18.180 9.114 45.988 1.00 43.15 1 MET E C 1
ATOM 4618 O O . MET E 1 1 ? -18.584 10.234 46.274 1.00 44.72 1 MET E O 1
ATOM 4623 N N . ARG E 1 2 ? -18.111 8.709 44.708 1.00 38.26 2 ARG E N 1
ATOM 4624 C CA . ARG E 1 2 ? -18.872 9.385 43.660 1.00 38.37 2 ARG E CA 1
ATOM 4625 C C . ARG E 1 2 ? -20.329 8.926 43.738 1.00 40.94 2 ARG E C 1
ATOM 4626 O O . ARG E 1 2 ? -20.579 7.729 43.703 1.00 40.49 2 ARG E O 1
ATOM 4634 N N . ASP E 1 3 ? -21.286 9.859 43.826 1.00 40.61 3 ASP E N 1
ATOM 4635 C CA . ASP E 1 3 ? -22.669 9.559 43.464 1.00 35.01 3 ASP E CA 1
ATOM 4636 C C . ASP E 1 3 ? -23.215 10.791 42.738 1.00 35.13 3 ASP E C 1
ATOM 4637 O O . ASP E 1 3 ? -23.877 11.620 43.342 1.00 35.45 3 ASP E O 1
ATOM 4642 N N . TRP E 1 4 ? -22.872 10.895 41.441 1.00 36.54 4 TRP E N 1
ATOM 4643 C CA . TRP E 1 4 ? -23.317 11.939 40.512 1.00 35.97 4 TRP E CA 1
ATOM 4644 C C . TRP E 1 4 ? -23.045 11.471 39.080 1.00 38.48 4 TRP E C 1
ATOM 4645 O O . TRP E 1 4 ? -22.117 10.664 38.856 1.00 27.74 4 TRP E O 1
ATOM 4656 N N . LYS E 1 5 ? -23.810 11.992 38.100 1.00 42.28 5 LYS E N 1
ATOM 4657 C CA . LYS E 1 5 ? -23.507 11.716 36.697 1.00 41.43 5 LYS E CA 1
ATOM 4658 C C . LYS E 1 5 ? -22.190 12.399 36.328 1.00 37.59 5 LYS E C 1
ATOM 4659 O O . LYS E 1 5 ? -22.070 13.603 36.436 1.00 41.68 5 LYS E O 1
ATOM 4665 N N . THR E 1 6 ? -21.197 11.608 35.913 1.00 34.59 6 THR E N 1
ATOM 4666 C CA . THR E 1 6 ? -19.973 12.148 35.358 1.00 33.39 6 THR E CA 1
ATOM 4667 C C . THR E 1 6 ? -20.259 12.643 33.945 1.00 30.13 6 THR E C 1
ATOM 4668 O O . THR E 1 6 ? -20.693 11.880 33.098 1.00 33.09 6 THR E O 1
ATOM 4672 N N . ASN E 1 7 ? -20.022 13.920 33.682 1.00 28.76 7 ASN E N 1
ATOM 4673 C CA . ASN E 1 7 ? -20.050 14.401 32.307 1.00 33.43 7 ASN E CA 1
ATOM 4674 C C . ASN E 1 7 ? -18.859 13.849 31.515 1.00 31.19 7 ASN E C 1
ATOM 4675 O O . ASN E 1 7 ? -17.742 13.804 31.996 1.00 26.17 7 ASN E O 1
ATOM 4680 N N . VAL E 1 8 ? -19.109 13.513 30.257 1.00 32.26 8 VAL E N 1
ATOM 4681 C CA . VAL E 1 8 ? -18.144 12.904 29.370 1.00 33.29 8 VAL E CA 1
ATOM 4682 C C . VAL E 1 8 ? -18.143 13.722 28.086 1.00 33.68 8 VAL E C 1
ATOM 4683 O O . VAL E 1 8 ? -19.137 13.718 27.366 1.00 29.34 8 VAL E O 1
ATOM 4687 N N . HIS E 1 9 ? -17.010 14.382 27.819 1.00 30.42 9 HIS E N 1
ATOM 4688 C CA . HIS E 1 9 ? -16.855 15.200 26.639 1.00 31.49 9 HIS E CA 1
ATOM 4689 C C . HIS E 1 9 ? -15.797 14.529 25.769 1.00 33.00 9 HIS E C 1
ATOM 4690 O O . HIS E 1 9 ? -14.687 14.295 26.222 1.00 27.45 9 HIS E O 1
ATOM 4697 N N . VAL E 1 10 ? -16.145 14.225 24.515 1.00 36.78 10 VAL E N 1
ATOM 4698 C CA . VAL E 1 10 ? -15.251 13.500 23.629 1.00 35.68 10 VAL E CA 1
ATOM 4699 C C . VAL E 1 10 ? -14.773 14.470 22.538 1.00 41.50 10 VAL E C 1
ATOM 4700 O O . VAL E 1 10 ? -15.597 15.046 21.833 1.00 42.08 10 VAL E O 1
ATOM 4704 N N . ILE E 1 11 ? -13.437 14.620 22.428 1.00 37.91 11 ILE E N 1
ATOM 4705 C CA . ILE E 1 11 ? -12.771 15.541 21.515 1.00 43.17 11 ILE E CA 1
ATOM 4706 C C . ILE E 1 11 ? -12.103 14.714 20.419 1.00 42.09 11 ILE E C 1
ATOM 4707 O O . ILE E 1 11 ? -11.203 13.927 20.693 1.00 35.60 11 ILE E O 1
ATOM 4712 N N . VAL E 1 12 ? -12.564 14.882 19.178 1.00 42.46 12 VAL E N 1
ATOM 4713 C CA . VAL E 1 12 ? -12.078 14.074 18.079 1.00 43.18 12 VAL E CA 1
ATOM 4714 C C . VAL E 1 12 ? -11.414 14.970 17.034 1.00 45.98 12 VAL E C 1
ATOM 4715 O O . VAL E 1 12 ? -11.876 16.099 16.767 1.00 39.02 12 VAL E O 1
ATOM 4719 N N . GLY E 1 13 ? -10.319 14.436 16.454 1.00 42.31 13 GLY E N 1
ATOM 4720 C CA . GLY E 1 13 ? -9.618 15.140 15.388 1.00 41.47 13 GLY E CA 1
ATOM 4721 C C . GLY E 1 13 ? -8.274 14.498 15.068 1.00 45.23 13 GLY E C 1
ATOM 4722 O O . GLY E 1 13 ? -7.787 13.652 15.825 1.00 42.56 13 GLY E O 1
ATOM 4723 N N . PRO E 1 14 ? -7.628 14.935 13.945 1.00 48.46 14 PRO E N 1
ATOM 4724 C CA . PRO E 1 14 ? -6.385 14.327 13.517 1.00 49.24 14 PRO E CA 1
ATOM 4725 C C . PRO E 1 14 ? -5.194 14.701 14.397 1.00 46.33 14 PRO E C 1
ATOM 4726 O O . PRO E 1 14 ? -5.159 15.779 14.933 1.00 37.95 14 PRO E O 1
ATOM 4730 N N . PRO E 1 15 ? -4.221 13.785 14.541 1.00 55.58 15 PRO E N 1
ATOM 4731 C CA . PRO E 1 15 ? -3.007 14.084 15.273 1.00 57.57 15 PRO E CA 1
ATOM 4732 C C . PRO E 1 15 ? -2.464 15.484 14.980 1.00 59.26 15 PRO E C 1
ATOM 4733 O O . PRO E 1 15 ? -2.208 15.764 13.826 1.00 77.56 15 PRO E O 1
ATOM 4737 N N . GLY E 1 16 ? -2.353 16.332 16.001 1.00 51.60 16 GLY E N 1
ATOM 4738 C CA . GLY E 1 16 ? -1.749 17.666 15.838 1.00 45.28 16 GLY E CA 1
ATOM 4739 C C . GLY E 1 16 ? -2.732 18.805 15.771 1.00 43.64 16 GLY E C 1
ATOM 4740 O O . GLY E 1 16 ? -2.268 19.940 15.722 1.00 40.75 16 GLY E O 1
ATOM 4741 N N . CYS E 1 17 ? -4.032 18.540 15.895 1.00 49.25 17 CYS E N 1
ATOM 4742 C CA . CYS E 1 17 ? -4.992 19.619 15.650 1.00 48.79 17 CYS E CA 1
ATOM 4743 C C . CYS E 1 17 ? -5.316 20.432 16.902 1.00 40.95 17 CYS E C 1
ATOM 4744 O O . CYS E 1 17 ? -6.059 21.409 16.805 1.00 38.80 17 CYS E O 1
ATOM 4747 N N . GLY E 1 18 ? -4.808 20.007 18.071 1.00 43.18 18 GLY E N 1
ATOM 4748 C CA . GLY E 1 18 ? -5.009 20.758 19.299 1.00 44.30 18 GLY E CA 1
ATOM 4749 C C . GLY E 1 18 ? -5.924 20.064 20.314 1.00 40.43 18 GLY E C 1
ATOM 4750 O O . GLY E 1 18 ? -6.462 20.721 21.196 1.00 35.20 18 GLY E O 1
ATOM 4751 N N . LYS E 1 19 ? -6.023 18.728 20.256 1.00 39.78 19 LYS E N 1
ATOM 4752 C CA . LYS E 1 19 ? -6.845 17.986 21.203 1.00 38.60 19 LYS E CA 1
ATOM 4753 C C . LYS E 1 19 ? -6.320 18.123 22.632 1.00 37.16 19 LYS E C 1
ATOM 4754 O O . LYS E 1 19 ? -7.101 18.371 23.557 1.00 40.71 19 LYS E O 1
ATOM 4760 N N . SER E 1 20 ? -5.004 17.968 22.830 1.00 30.38 20 SER E N 1
ATOM 4761 C CA . SER E 1 20 ? -4.510 17.900 24.198 1.00 34.73 20 SER E CA 1
ATOM 4762 C C . SER E 1 20 ? -4.564 19.294 24.806 1.00 36.15 20 SER E C 1
ATOM 4763 O O . SER E 1 20 ? -4.816 19.424 26.003 1.00 36.53 20 SER E O 1
ATOM 4766 N N . LYS E 1 21 ? -4.445 20.328 23.957 1.00 39.80 21 LYS E N 1
ATOM 4767 C CA . LYS E 1 21 ? -4.553 21.706 24.406 1.00 43.72 21 LYS E CA 1
ATOM 4768 C C . LYS E 1 21 ? -5.994 22.050 24.795 1.00 40.03 21 LYS E C 1
ATOM 4769 O O . LYS E 1 21 ? -6.232 22.779 25.771 1.00 37.42 21 LYS E O 1
ATOM 4775 N N . TRP E 1 22 ? -6.958 21.537 24.022 1.00 34.38 22 TRP E N 1
ATOM 4776 C CA . TRP E 1 22 ? -8.366 21.714 24.378 1.00 40.35 22 TRP E CA 1
ATOM 4777 C C . TRP E 1 22 ? -8.618 21.204 25.798 1.00 35.54 22 TRP E C 1
ATOM 4778 O O . TRP E 1 22 ? -9.167 21.920 26.629 1.00 33.71 22 TRP E O 1
ATOM 4789 N N . ALA E 1 23 ? -8.135 19.978 26.060 1.00 35.15 23 ALA E N 1
ATOM 4790 C CA . ALA E 1 23 ? -8.323 19.310 27.336 1.00 42.99 23 ALA E CA 1
ATOM 4791 C C . ALA E 1 23 ? -7.653 20.115 28.450 1.00 42.82 23 ALA E C 1
ATOM 4792 O O . ALA E 1 23 ? -8.244 20.292 29.525 1.00 32.88 23 ALA E O 1
ATOM 4794 N N . ALA E 1 24 ? -6.417 20.565 28.182 1.00 40.59 24 ALA E N 1
ATOM 4795 C CA . ALA E 1 24 ? -5.647 21.303 29.175 1.00 48.57 24 ALA E CA 1
ATOM 4796 C C . ALA E 1 24 ? -6.345 22.599 29.569 1.00 43.92 24 ALA E C 1
ATOM 4797 O O . ALA E 1 24 ? -6.277 22.997 30.735 1.00 40.34 24 ALA E O 1
ATOM 4799 N N . ASN E 1 25 ? -7.044 23.229 28.617 1.00 43.69 25 ASN E N 1
ATOM 4800 C CA . ASN E 1 25 ? -7.699 24.509 28.877 1.00 41.12 25 ASN E CA 1
ATOM 4801 C C . ASN E 1 25 ? -9.121 24.355 29.429 1.00 35.37 25 ASN E C 1
ATOM 4802 O O . ASN E 1 25 ? -9.794 25.354 29.664 1.00 34.28 25 ASN E O 1
ATOM 4807 N N . PHE E 1 26 ? -9.630 23.129 29.605 1.00 34.01 26 PHE E N 1
ATOM 4808 C CA . PHE E 1 26 ? -11.001 22.989 30.097 1.00 39.86 26 PHE E CA 1
ATOM 4809 C C . PHE E 1 26 ? -11.143 23.469 31.560 1.00 35.83 26 PHE E C 1
ATOM 4810 O O . PHE E 1 26 ? -12.079 24.175 31.946 1.00 32.53 26 PHE E O 1
ATOM 4818 N N . ALA E 1 27 ? -10.211 23.077 32.423 1.00 33.86 27 ALA E N 1
ATOM 4819 C CA . ALA E 1 27 ? -10.265 23.481 33.819 1.00 31.55 27 ALA E CA 1
ATOM 4820 C C . ALA E 1 27 ? -8.849 23.707 34.342 1.00 34.28 27 ALA E C 1
ATOM 4821 O O . ALA E 1 27 ? -7.892 23.323 33.649 1.00 35.72 27 ALA E O 1
ATOM 4823 N N . ASP E 1 28 ? -8.738 24.275 35.566 1.00 34.01 28 ASP E N 1
ATOM 4824 C CA . ASP E 1 28 ? -7.458 24.443 36.255 1.00 42.89 28 ASP E CA 1
ATOM 4825 C C . ASP E 1 28 ? -6.658 23.140 36.250 1.00 38.29 28 ASP E C 1
ATOM 4826 O O . ASP E 1 28 ? -7.218 22.085 36.566 1.00 36.40 28 ASP E O 1
ATOM 4831 N N . PRO E 1 29 ? -5.331 23.178 35.951 1.00 38.74 29 PRO E N 1
ATOM 4832 C CA . PRO E 1 29 ? -4.477 21.991 36.072 1.00 42.19 29 PRO E CA 1
ATOM 4833 C C . PRO E 1 29 ? -4.564 21.323 37.447 1.00 37.55 29 PRO E C 1
ATOM 4834 O O . PRO E 1 29 ? -4.455 20.112 37.553 1.00 37.35 29 PRO E O 1
ATOM 4838 N N . GLU E 1 30 ? -4.812 22.118 38.494 1.00 39.36 30 GLU E N 1
ATOM 4839 C CA . GLU E 1 30 ? -4.868 21.585 39.847 1.00 47.53 30 GLU E CA 1
ATOM 4840 C C . GLU E 1 30 ? -6.107 20.703 40.011 1.00 43.83 30 GLU E C 1
ATOM 4841 O O . GLU E 1 30 ? -6.117 19.845 40.884 1.00 45.73 30 GLU E O 1
ATOM 4847 N N . THR E 1 31 ? -7.124 20.889 39.149 1.00 40.96 31 THR E N 1
ATOM 4848 C CA . THR E 1 31 ? -8.336 20.087 39.214 1.00 40.24 31 THR E CA 1
ATOM 4849 C C . THR E 1 31 ? -8.330 18.965 38.176 1.00 37.18 31 THR E C 1
ATOM 4850 O O . THR E 1 31 ? -9.314 18.236 38.063 1.00 33.40 31 THR E O 1
ATOM 4854 N N . THR E 1 32 ? -7.234 18.812 37.416 1.00 39.48 32 THR E N 1
ATOM 4855 C CA . THR E 1 32 ? -7.205 17.889 36.290 1.00 37.07 32 THR E CA 1
ATOM 4856 C C . THR E 1 32 ? -6.119 16.828 36.472 1.00 34.05 32 THR E C 1
ATOM 4857 O O . THR E 1 32 ? -4.977 17.176 36.727 1.00 37.45 32 THR E O 1
ATOM 4861 N N . TYR E 1 33 ? -6.505 15.542 36.349 1.00 30.11 33 TYR E N 1
ATOM 4862 C CA . TYR E 1 33 ? -5.598 14.411 36.268 1.00 29.69 33 TYR E CA 1
ATOM 4863 C C . TYR E 1 33 ? -5.608 13.810 34.863 1.00 33.86 33 TYR E C 1
ATOM 4864 O O . TYR E 1 33 ? -6.674 13.620 34.273 1.00 38.24 33 TYR E O 1
ATOM 4873 N N . TRP E 1 34 ? -4.408 13.511 34.343 1.00 34.22 34 TRP E N 1
ATOM 4874 C CA . TRP E 1 34 ? -4.195 12.905 33.031 1.00 35.00 34 TRP E CA 1
ATOM 4875 C C . TRP E 1 34 ? -3.971 11.409 33.207 1.00 34.72 34 TRP E C 1
ATOM 4876 O O . TRP E 1 34 ? -2.959 10.988 33.775 1.00 34.65 34 TRP E O 1
ATOM 4887 N N . LYS E 1 35 ? -4.920 10.603 32.727 1.00 26.85 35 LYS E N 1
ATOM 4888 C CA . LYS E 1 35 ? -4.756 9.173 32.829 1.00 32.25 35 LYS E CA 1
ATOM 4889 C C . LYS E 1 35 ? -3.500 8.760 32.054 1.00 32.24 35 LYS E C 1
ATOM 4890 O O . LYS E 1 35 ? -3.361 9.149 30.891 1.00 24.76 35 LYS E O 1
ATOM 4896 N N . PRO E 1 36 ? -2.569 7.941 32.620 1.00 29.70 36 PRO E N 1
ATOM 4897 C CA . PRO E 1 36 ? -1.518 7.356 31.793 1.00 33.51 36 PRO E CA 1
ATOM 4898 C C . PRO E 1 36 ? -2.174 6.518 30.695 1.00 32.81 36 PRO E C 1
ATOM 4899 O O . PRO E 1 36 ? -3.057 5.721 30.980 1.00 33.30 36 PRO E O 1
ATOM 4903 N N . PRO E 1 37 ? -1.684 6.616 29.430 1.00 37.31 37 PRO E N 1
ATOM 4904 C CA . PRO E 1 37 ? -2.404 5.770 28.476 1.00 38.78 37 PRO E CA 1
ATOM 4905 C C . PRO E 1 37 ? -2.048 4.333 28.400 1.00 39.51 37 PRO E C 1
ATOM 4906 O O . PRO E 1 37 ? -1.014 3.941 28.919 1.00 43.76 37 PRO E O 1
ATOM 4910 N N . ARG E 1 38 ? -2.920 3.556 27.793 1.00 34.02 38 ARG E N 1
ATOM 4911 C CA . ARG E 1 38 ? -2.677 2.165 27.556 1.00 39.43 38 ARG E CA 1
ATOM 4912 C C . ARG E 1 38 ? -2.493 1.290 28.763 1.00 40.38 38 ARG E C 1
ATOM 4913 O O . ARG E 1 38 ? -1.871 0.246 28.670 1.00 41.16 38 ARG E O 1
ATOM 4921 N N . ASN E 1 39 ? -3.039 1.701 29.885 1.00 35.24 39 ASN E N 1
ATOM 4922 C CA . ASN E 1 39 ? -2.982 0.870 31.062 1.00 37.77 39 ASN E CA 1
ATOM 4923 C C . ASN E 1 39 ? -4.173 1.041 31.956 1.00 37.55 39 ASN E C 1
ATOM 4924 O O . ASN E 1 39 ? -4.991 1.891 31.709 1.00 33.30 39 ASN E O 1
ATOM 4929 N N . LYS E 1 40 ? -4.242 0.263 33.010 1.00 40.59 40 LYS E N 1
ATOM 4930 C CA . LYS E 1 40 ? -5.394 0.243 33.891 1.00 40.74 40 LYS E CA 1
ATOM 4931 C C . LYS E 1 40 ? -5.059 1.025 35.155 1.00 42.63 40 LYS E C 1
ATOM 4932 O O . LYS E 1 40 ? -5.901 1.078 36.054 1.00 38.58 40 LYS E O 1
ATOM 4938 N N . TRP E 1 41 ? -3.870 1.654 35.191 1.00 37.34 41 TRP E N 1
ATOM 4939 C CA . TRP E 1 41 ? -3.354 2.222 36.420 1.00 36.79 41 TRP E CA 1
ATO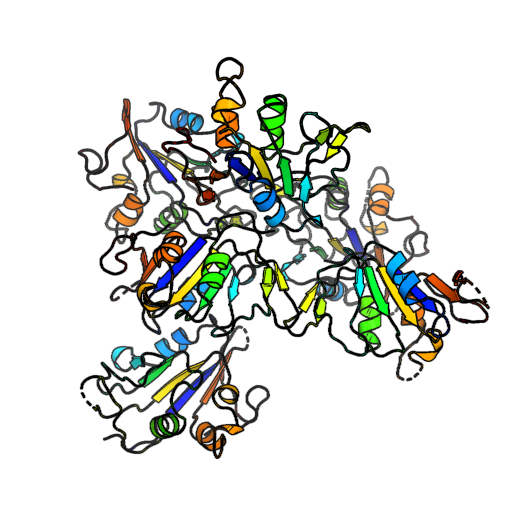M 4940 C C . TRP E 1 41 ? -3.711 3.699 36.527 1.00 38.73 41 TRP E C 1
ATOM 4941 O O . TRP E 1 41 ? -3.559 4.478 35.584 1.00 36.77 41 TRP E O 1
ATOM 4952 N N . TRP E 1 42 ? -4.145 4.064 37.729 1.00 37.53 42 TRP E N 1
ATOM 4953 C CA . TRP E 1 42 ? -4.531 5.423 38.039 1.00 37.95 42 TRP E CA 1
ATOM 4954 C C . TRP E 1 42 ? -3.570 5.995 39.070 1.00 38.78 42 TRP E C 1
ATOM 4955 O O . TRP E 1 42 ? -3.938 6.882 39.847 1.00 36.55 42 TRP E O 1
ATOM 4966 N N . ASP E 1 43 ? -2.333 5.481 39.039 1.00 39.05 43 ASP E N 1
ATOM 4967 C CA . ASP E 1 43 ? -1.258 5.967 39.888 1.00 41.47 43 ASP E CA 1
ATOM 4968 C C . ASP E 1 43 ? -1.260 7.493 39.851 1.00 38.04 43 ASP E C 1
ATOM 4969 O O . ASP E 1 43 ? -1.284 8.089 38.758 1.00 36.89 43 ASP E O 1
ATOM 4974 N N . GLY E 1 44 ? -1.282 8.089 41.058 1.00 32.77 44 GLY E N 1
ATOM 4975 C CA . GLY E 1 44 ? -1.153 9.532 41.237 1.00 37.50 44 GLY E CA 1
ATOM 4976 C C . GLY E 1 44 ? -2.464 10.309 41.057 1.00 35.77 44 GLY E C 1
ATOM 4977 O O . GLY E 1 44 ? -2.470 11.537 41.082 1.00 39.72 44 GLY E O 1
ATOM 4978 N N . TYR E 1 45 ? -3.568 9.590 40.872 1.00 29.62 45 TYR E N 1
ATOM 4979 C CA . TYR E 1 45 ? -4.881 10.203 40.940 1.00 33.27 45 TYR E CA 1
ATOM 4980 C C . TYR E 1 45 ? -5.155 10.562 42.398 1.00 32.38 45 TYR E C 1
ATOM 4981 O O . TYR E 1 45 ? -5.089 9.682 43.267 1.00 32.11 45 TYR E O 1
ATOM 4990 N N . HIS E 1 46 ? -5.468 11.848 42.635 1.00 29.71 46 HIS E N 1
ATOM 4991 C CA . HIS E 1 46 ? -5.716 12.365 43.969 1.00 33.13 46 HIS E CA 1
ATOM 4992 C C . HIS E 1 46 ? -7.126 12.961 44.122 1.00 32.07 46 HIS E C 1
ATOM 4993 O O . HIS E 1 46 ? -7.328 13.958 44.805 1.00 31.88 46 HIS E O 1
ATOM 5000 N N . GLY E 1 47 ? -8.136 12.353 43.499 1.00 31.72 47 GLY E N 1
ATOM 5001 C CA . GLY E 1 47 ? -9.505 12.851 43.617 1.00 32.45 47 GLY E CA 1
ATOM 5002 C C . GLY E 1 47 ? -9.841 14.095 42.767 1.00 28.59 47 GLY E C 1
ATOM 5003 O O . GLY E 1 47 ? -10.822 14.760 43.057 1.00 22.23 47 GLY E O 1
ATOM 5004 N N . GLU E 1 48 ? -9.077 14.366 41.698 1.00 26.07 48 GLU E N 1
ATOM 5005 C CA . GLU E 1 48 ? -9.322 15.490 40.806 1.00 26.63 48 GLU E CA 1
ATOM 5006 C C . GLU E 1 48 ? -10.699 15.357 40.133 1.00 30.96 48 GLU E C 1
ATOM 5007 O O . GLU E 1 48 ? -11.119 14.264 39.707 1.00 29.35 48 GLU E O 1
ATOM 5013 N N . GLU E 1 49 ? -11.344 16.516 39.948 1.00 30.07 49 GLU E N 1
ATOM 5014 C CA . GLU E 1 49 ? -12.702 16.601 39.468 1.00 34.02 49 GLU E CA 1
ATOM 5015 C C . GLU E 1 49 ? -12.762 16.375 37.968 1.00 34.40 49 GLU E C 1
ATOM 5016 O O . GLU E 1 49 ? -13.833 16.032 37.471 1.00 31.27 49 GLU E O 1
ATOM 5022 N N . VAL E 1 50 ? -11.660 16.732 37.276 1.00 28.46 50 VAL E N 1
ATOM 5023 C CA . VAL E 1 50 ? -11.565 16.577 35.832 1.00 29.98 50 VAL E CA 1
ATOM 5024 C C . VAL E 1 50 ? -10.498 15.521 35.513 1.00 25.56 50 VAL E C 1
ATOM 5025 O O . VAL E 1 50 ? -9.384 15.579 36.026 1.00 24.80 50 VAL E O 1
ATOM 5029 N N . VAL E 1 51 ? -10.901 14.468 34.799 1.00 26.84 51 VAL E N 1
ATOM 5030 C CA . VAL E 1 51 ? -9.989 13.419 34.335 1.00 26.88 51 VAL E CA 1
ATOM 5031 C C . VAL E 1 51 ? -9.874 13.503 32.818 1.00 27.89 51 VAL E C 1
ATOM 5032 O O . VAL E 1 51 ? -10.870 13.746 32.155 1.00 29.05 51 VAL E O 1
ATOM 5036 N N . VAL E 1 52 ? -8.650 13.380 32.289 1.00 30.60 52 VAL E N 1
ATOM 5037 C CA . VAL E 1 52 ? -8.447 13.426 30.844 1.00 32.63 52 VAL E CA 1
ATOM 5038 C C . VAL E 1 52 ? -7.858 12.088 30.423 1.00 28.46 52 VAL E C 1
ATOM 5039 O O . VAL E 1 52 ? -6.872 11.620 30.994 1.00 26.16 52 VAL E O 1
ATOM 5043 N N . ILE E 1 53 ? -8.557 11.423 29.487 1.00 28.40 53 ILE E N 1
ATOM 5044 C CA . ILE E 1 53 ? -8.105 10.152 28.960 1.00 25.90 53 ILE E CA 1
ATOM 5045 C C . ILE E 1 53 ? -7.651 10.466 27.555 1.00 34.27 53 ILE E C 1
ATOM 5046 O O . ILE E 1 53 ? -8.474 10.430 26.618 1.00 32.12 53 ILE E O 1
ATOM 5051 N N . ASP E 1 54 ? -6.362 10.823 27.466 1.00 31.24 54 ASP E N 1
ATOM 5052 C CA . ASP E 1 54 ? -5.761 11.262 26.224 1.00 36.42 54 ASP E CA 1
ATOM 5053 C C . ASP E 1 54 ? -5.508 10.014 25.364 1.00 35.97 54 ASP E C 1
ATOM 5054 O O . ASP E 1 54 ? -5.141 8.962 25.900 1.00 37.61 54 ASP E O 1
ATOM 5059 N N . ASP E 1 55 ? -5.701 10.152 24.039 1.00 37.94 55 ASP E N 1
ATOM 5060 C CA . ASP E 1 55 ? -5.348 9.146 23.037 1.00 43.02 55 ASP E CA 1
ATOM 5061 C C . ASP E 1 55 ? -6.064 7.833 23.337 1.00 38.10 55 ASP E C 1
ATOM 5062 O O . ASP E 1 55 ? -5.472 6.762 23.467 1.00 32.63 55 ASP E O 1
ATOM 5067 N N . PHE E 1 56 ? -7.385 7.943 23.459 1.00 41.87 56 PHE E N 1
ATOM 5068 C CA . PHE E 1 56 ? -8.206 6.773 23.698 1.00 38.56 56 PHE E CA 1
ATOM 5069 C C . PHE E 1 56 ? -8.557 6.135 22.359 1.00 36.99 56 PHE E C 1
ATOM 5070 O O . PHE E 1 56 ? -8.897 6.849 21.433 1.00 32.73 56 PHE E O 1
ATOM 5078 N N . TYR E 1 57 ? -8.478 4.803 22.297 1.00 45.44 57 TYR E N 1
ATOM 5079 C CA . TYR E 1 57 ? -8.785 4.055 21.082 1.00 50.76 57 TYR E CA 1
ATOM 5080 C C . TYR E 1 57 ? -9.422 2.753 21.479 1.00 49.15 57 TYR E C 1
ATOM 5081 O O . TYR E 1 57 ? -9.395 1.798 20.726 1.00 43.97 57 TYR E O 1
ATOM 5090 N N . GLY E 1 58 ? -9.985 2.710 22.667 1.00 42.76 58 GLY E N 1
ATOM 5091 C CA . GLY E 1 58 ? -10.723 1.560 23.157 1.00 40.08 58 GLY E CA 1
ATOM 5092 C C . GLY E 1 58 ? -9.838 0.583 23.921 1.00 40.23 58 GLY E C 1
ATOM 5093 O O . GLY E 1 58 ? -10.181 -0.597 23.992 1.00 41.06 58 GLY E O 1
ATOM 5094 N N . TRP E 1 59 ? -8.763 1.090 24.562 1.00 35.16 59 TRP E N 1
ATOM 5095 C CA . TRP E 1 59 ? -7.823 0.226 25.266 1.00 35.30 59 TRP E CA 1
ATOM 5096 C C . TRP E 1 59 ? -8.169 0.049 26.737 1.00 38.68 59 TRP E C 1
ATOM 5097 O O . TRP E 1 59 ? -7.346 -0.460 27.501 1.00 38.03 59 TRP E O 1
ATOM 5108 N N . LEU E 1 60 ? -9.392 0.426 27.129 1.00 42.21 60 LEU E N 1
ATOM 5109 C CA . LEU E 1 60 ? -9.943 -0.083 28.369 1.00 41.96 60 LEU E CA 1
ATOM 5110 C C . LEU E 1 60 ? -10.993 -1.121 27.995 1.00 41.42 60 LEU E C 1
ATOM 5111 O O . LEU E 1 60 ? -11.705 -0.975 27.002 1.00 49.18 60 LEU E O 1
ATOM 5116 N N . PRO E 1 61 ? -11.136 -2.207 28.767 1.00 33.88 61 PRO E N 1
ATOM 5117 C CA . PRO E 1 61 ? -12.278 -3.092 28.574 1.00 34.17 61 PRO E CA 1
ATOM 5118 C C . PRO E 1 61 ? -13.598 -2.306 28.657 1.00 36.88 61 PRO E C 1
ATOM 5119 O O . PRO E 1 61 ? -13.762 -1.362 29.446 1.00 37.55 61 PRO E O 1
ATOM 5123 N N . TRP E 1 62 ? -14.535 -2.709 27.795 1.00 39.08 62 TRP E N 1
ATOM 5124 C CA . TRP E 1 62 ? -15.790 -2.021 27.552 1.00 42.68 62 TRP E CA 1
ATOM 5125 C C . TRP E 1 62 ? -16.494 -1.647 28.855 1.00 39.42 62 TRP E C 1
ATOM 5126 O O . TRP E 1 62 ? -16.906 -0.503 29.049 1.00 37.38 62 TRP E O 1
ATOM 5137 N N . ASP E 1 63 ? -16.573 -2.624 29.758 1.00 39.42 63 ASP E N 1
ATOM 5138 C CA . ASP E 1 63 ? -17.337 -2.501 30.982 1.00 43.46 63 ASP E CA 1
ATOM 5139 C C . ASP E 1 63 ? -16.632 -1.550 31.940 1.00 40.67 63 ASP E C 1
ATOM 5140 O O . ASP E 1 63 ? -17.307 -0.853 32.693 1.00 35.38 63 ASP E O 1
ATOM 5145 N N . ASP E 1 64 ? -15.296 -1.495 31.890 1.00 40.74 64 ASP E N 1
ATOM 5146 C CA . ASP E 1 64 ? -14.546 -0.564 32.721 1.00 36.35 64 ASP E CA 1
ATOM 5147 C C . ASP E 1 64 ? -14.915 0.855 32.300 1.00 34.06 64 ASP E C 1
ATOM 5148 O O . ASP E 1 64 ? -15.144 1.725 33.134 1.00 37.21 64 ASP E O 1
ATOM 5153 N N . LEU E 1 65 ? -14.991 1.070 30.987 1.00 33.31 65 LEU E N 1
ATOM 5154 C CA . LEU E 1 65 ? -15.237 2.407 30.486 1.00 33.75 65 LEU E CA 1
ATOM 5155 C C . LEU E 1 65 ? -16.685 2.812 30.776 1.00 35.60 65 LEU E C 1
ATOM 5156 O O . LEU E 1 65 ? -16.914 3.955 31.177 1.00 33.70 65 LEU E O 1
ATOM 5161 N N . LEU E 1 66 ? -17.639 1.873 30.651 1.00 29.81 66 LEU E N 1
ATOM 5162 C CA . LEU E 1 66 ? -19.019 2.199 30.945 1.00 30.54 66 LEU E CA 1
ATOM 5163 C C . LEU E 1 66 ? -19.129 2.654 32.407 1.00 29.42 66 LEU E C 1
ATOM 5164 O O . LEU E 1 66 ? -19.798 3.640 32.690 1.00 30.60 66 LEU E O 1
ATOM 5169 N N . ARG E 1 67 ? -18.479 1.944 33.337 1.00 28.50 67 ARG E N 1
ATOM 5170 C CA . ARG E 1 67 ? -18.477 2.342 34.736 1.00 30.09 67 ARG E CA 1
ATOM 5171 C C . ARG E 1 67 ? -17.812 3.706 34.952 1.00 31.27 67 ARG E C 1
ATOM 5172 O O . ARG E 1 67 ? -18.319 4.494 35.744 1.00 29.56 67 ARG E O 1
ATOM 5180 N N . LEU E 1 68 ? -16.682 3.999 34.296 1.00 28.81 68 LEU E N 1
ATOM 5181 C CA . LEU E 1 68 ? -16.050 5.308 34.447 1.00 34.73 68 LEU E CA 1
ATOM 5182 C C . LEU E 1 68 ? -17.001 6.442 34.064 1.00 34.29 68 LEU E C 1
ATOM 5183 O O . LEU E 1 68 ? -17.032 7.475 34.733 1.00 44.07 68 LEU E O 1
ATOM 5188 N N . CYS E 1 69 ? -17.800 6.214 33.015 1.00 32.07 69 CYS E N 1
ATOM 5189 C CA . CYS E 1 69 ? -18.651 7.217 32.404 1.00 34.85 69 CYS E CA 1
ATOM 5190 C C . CYS E 1 69 ? -20.041 7.243 33.028 1.00 36.96 69 CYS E C 1
ATOM 5191 O O . CYS E 1 69 ? -20.979 7.641 32.355 1.00 45.60 69 CYS E O 1
ATOM 5194 N N . ASP E 1 70 ? -20.191 6.711 34.242 1.00 34.29 70 ASP E N 1
ATOM 5195 C CA . ASP E 1 70 ? -21.495 6.519 34.841 1.00 36.63 70 ASP E CA 1
ATOM 5196 C C . ASP E 1 70 ? -21.574 7.350 36.113 1.00 38.92 70 ASP E C 1
ATOM 5197 O O . ASP E 1 70 ? -20.792 8.280 36.290 1.00 40.32 70 ASP E O 1
ATOM 5202 N N . ARG E 1 71 ? -22.507 6.989 37.002 1.00 35.80 71 ARG E N 1
ATOM 5203 C CA . ARG E 1 71 ? -22.849 7.875 38.096 1.00 44.32 71 ARG E CA 1
ATOM 5204 C C . ARG E 1 71 ? -22.610 7.227 39.448 1.00 36.94 71 ARG E C 1
ATOM 5205 O O . ARG E 1 71 ? -22.810 7.903 40.444 1.00 39.63 71 ARG E O 1
ATOM 5213 N N . TYR E 1 72 ? -22.213 5.956 39.496 1.00 30.78 72 TYR E N 1
ATOM 5214 C CA . TYR E 1 72 ? -22.190 5.258 40.766 1.00 32.75 72 TYR E CA 1
ATOM 5215 C C . TYR E 1 72 ? -20.769 5.185 41.326 1.00 32.76 72 TYR E C 1
ATOM 5216 O O . TYR E 1 72 ? -19.801 5.482 40.626 1.00 35.19 72 TYR E O 1
ATOM 5225 N N . PRO E 1 73 ? -20.592 4.888 42.637 1.00 34.27 73 PRO E N 1
ATOM 5226 C CA . PRO E 1 73 ? -19.258 4.711 43.206 1.00 37.98 73 PRO E CA 1
ATOM 5227 C C . PRO E 1 73 ? -18.435 3.759 42.347 1.00 39.99 73 PRO E C 1
ATOM 5228 O O . PRO E 1 73 ? -18.963 2.860 41.687 1.00 32.01 73 PRO E O 1
ATOM 5232 N N . LEU E 1 74 ? -17.140 4.045 42.313 1.00 37.39 74 LEU E N 1
ATOM 5233 C CA . LEU E 1 74 ? -16.210 3.250 41.551 1.00 38.54 74 LEU E CA 1
ATOM 5234 C C . LEU E 1 74 ? -14.834 3.358 42.188 1.00 36.99 74 LEU E C 1
ATOM 5235 O O . LEU E 1 74 ? -14.370 4.466 42.438 1.00 31.36 74 LEU E O 1
ATOM 5240 N N . THR E 1 75 ? -14.187 2.215 42.434 1.00 39.63 75 THR E N 1
ATOM 5241 C CA . THR E 1 75 ? -12.770 2.223 42.753 1.00 44.60 75 THR E CA 1
ATOM 5242 C C . THR E 1 75 ? -12.029 1.742 41.506 1.00 42.20 75 THR E C 1
ATOM 5243 O O . THR E 1 75 ? -12.519 0.902 40.755 1.00 50.07 75 THR E O 1
ATOM 5247 N N . VAL E 1 76 ? -10.903 2.400 41.253 1.00 35.14 76 VAL E N 1
ATOM 5248 C CA . VAL E 1 76 ? -10.020 2.113 40.147 1.00 36.43 76 VAL E CA 1
ATOM 5249 C C . VAL E 1 76 ? -8.702 1.635 40.758 1.00 38.41 76 VAL E C 1
ATOM 5250 O O . VAL E 1 76 ? -8.437 1.868 41.946 1.00 41.98 76 VAL E O 1
ATOM 5254 N N . GLU E 1 77 ? -7.869 1.008 39.936 1.00 38.84 77 GLU E N 1
ATOM 5255 C CA . GLU E 1 77 ? -6.675 0.343 40.430 1.00 46.78 77 GLU E CA 1
ATOM 5256 C C . GLU E 1 77 ? -5.465 1.282 40.325 1.00 46.56 77 GLU E C 1
ATOM 5257 O O . GLU E 1 77 ? -5.347 2.068 39.384 1.00 37.59 77 GLU E O 1
ATOM 5263 N N . THR E 1 78 ? -4.569 1.199 41.324 1.00 48.13 78 THR E N 1
ATOM 5264 C CA . THR E 1 78 ? -3.190 1.663 41.193 1.00 49.74 78 THR E CA 1
ATOM 5265 C C . THR E 1 78 ? -2.267 0.484 41.458 1.00 51.45 78 THR E C 1
ATOM 5266 O O . THR E 1 78 ? -2.744 -0.571 41.883 1.00 38.69 78 THR E O 1
ATOM 5270 N N . LYS E 1 79 ? -0.958 0.690 41.250 1.00 50.15 79 LYS E N 1
ATOM 5271 C CA . LYS E 1 79 ? 0.015 -0.384 41.400 1.00 51.96 79 LYS E CA 1
ATOM 5272 C C . LYS E 1 79 ? 0.106 -0.866 42.847 1.00 55.20 79 LYS E C 1
ATOM 5273 O O . LYS E 1 79 ? 0.542 -1.999 43.062 1.00 53.56 79 LYS E O 1
ATOM 5279 N N . GLY E 1 80 ? -0.326 -0.016 43.800 1.00 57.27 80 GLY E N 1
ATOM 5280 C CA . GLY E 1 80 ? -0.291 -0.324 45.225 1.00 59.77 80 GLY E CA 1
ATOM 5281 C C . GLY E 1 80 ? -1.620 -0.855 45.779 1.00 66.68 80 GLY E C 1
ATOM 5282 O O . GLY E 1 80 ? -1.639 -1.500 46.818 1.00 65.51 80 GLY E O 1
ATOM 5283 N N . THR E 1 82 ? -6.231 0.126 45.546 1.00 67.24 82 THR E N 1
ATOM 5284 C CA . THR E 1 82 ? -7.322 0.886 44.958 1.00 53.67 82 THR E CA 1
ATOM 5285 C C . THR E 1 82 ? -7.235 2.366 45.331 1.00 47.53 82 THR E C 1
ATOM 5286 O O . THR E 1 82 ? -6.543 2.755 46.283 1.00 38.60 82 THR E O 1
ATOM 5290 N N . VAL E 1 83 ? -7.969 3.168 44.557 1.00 40.45 83 VAL E N 1
ATOM 5291 C CA . VAL E 1 83 ? -8.319 4.527 44.926 1.00 42.21 83 VAL E CA 1
ATOM 5292 C C . VAL E 1 83 ? -9.756 4.822 44.474 1.00 37.11 83 VAL E C 1
ATOM 5293 O O . VAL E 1 83 ? -10.246 4.302 43.474 1.00 26.66 83 VAL E O 1
ATOM 5297 N N . PRO E 1 84 ? -10.534 5.624 45.221 1.00 36.06 84 PRO E N 1
ATOM 5298 C CA . PRO E 1 84 ? -11.856 6.034 44.729 1.00 38.08 84 PRO E CA 1
ATOM 5299 C C . PRO E 1 84 ? -11.799 6.934 43.494 1.00 34.99 84 PRO E C 1
ATOM 5300 O O . PRO E 1 84 ? -11.020 7.881 43.461 1.00 29.74 84 PRO E O 1
ATOM 5304 N N . PHE E 1 85 ? -12.603 6.615 42.467 1.00 28.67 85 PHE E N 1
ATOM 5305 C CA . PHE E 1 85 ? -12.748 7.504 41.328 1.00 24.99 85 PHE E CA 1
ATOM 5306 C C . PHE E 1 85 ? -13.764 8.611 41.617 1.00 28.05 85 PHE E C 1
ATOM 5307 O O . PHE E 1 85 ? -14.906 8.292 41.951 1.00 30.32 85 PHE E O 1
ATOM 5315 N N . LEU E 1 86 ? -13.399 9.893 41.397 1.00 27.06 86 LEU E N 1
ATOM 5316 C CA . LEU E 1 86 ? -14.209 11.019 41.872 1.00 30.26 86 LEU E CA 1
ATOM 5317 C C . LEU E 1 86 ? -14.456 12.100 40.808 1.00 28.37 86 LEU E C 1
ATOM 5318 O O . LEU E 1 86 ? -14.824 13.222 41.126 1.00 25.70 86 LEU E O 1
ATOM 5323 N N . ALA E 1 87 ? -14.366 11.771 39.525 1.00 30.50 87 ALA E N 1
ATOM 5324 C CA . ALA E 1 87 ? -14.445 12.810 38.511 1.00 33.08 87 ALA E CA 1
ATOM 5325 C C . ALA E 1 87 ? -15.886 13.318 38.347 1.00 32.81 87 ALA E C 1
ATOM 5326 O O . ALA E 1 87 ? -16.823 12.532 38.349 1.00 28.50 87 ALA E O 1
ATOM 5328 N N . ARG E 1 88 ? -16.020 14.593 38.018 1.00 30.21 88 ARG E N 1
ATOM 5329 C CA . ARG E 1 88 ? -17.295 15.176 37.695 1.00 33.31 88 ARG E CA 1
ATOM 5330 C C . ARG E 1 88 ? -17.261 15.339 36.181 1.00 30.15 88 ARG E C 1
ATOM 5331 O O . ARG E 1 88 ? -18.294 15.295 35.546 1.00 31.88 88 ARG E O 1
ATOM 5339 N N . SER E 1 89 ? -16.083 15.519 35.596 1.00 28.05 89 SER E N 1
ATOM 5340 C CA . SER E 1 89 ? -15.952 15.574 34.144 1.00 30.16 89 SER E CA 1
ATOM 5341 C C . SER E 1 89 ? -14.825 14.635 33.714 1.00 28.06 89 SER E C 1
ATOM 5342 O O . SER E 1 89 ? -13.795 14.597 34.379 1.00 26.86 89 SER E O 1
ATOM 5345 N N . ILE E 1 90 ? -15.047 13.889 32.620 1.00 28.10 90 ILE E N 1
ATOM 5346 C CA . ILE E 1 90 ? -14.004 13.153 31.934 1.00 26.65 90 ILE E CA 1
ATOM 5347 C C . ILE E 1 90 ? -13.922 13.705 30.510 1.00 27.57 90 ILE E C 1
ATOM 5348 O O . ILE E 1 90 ? -14.935 13.699 29.786 1.00 31.82 90 ILE E O 1
ATOM 5353 N N . LEU E 1 91 ? -12.721 14.148 30.104 1.00 27.43 91 LEU E N 1
ATOM 5354 C CA . LEU E 1 91 ? -12.477 14.545 28.706 1.00 31.88 91 LEU E CA 1
ATOM 5355 C C . LEU E 1 91 ? -11.692 13.430 28.001 1.00 36.55 91 LEU E C 1
ATOM 5356 O O . LEU E 1 91 ? -10.611 13.023 28.457 1.00 29.78 91 LEU E O 1
ATOM 5361 N N . ILE E 1 92 ? -12.260 12.881 26.913 1.00 39.05 92 ILE E N 1
ATOM 5362 C CA . ILE E 1 92 ? -11.613 11.802 26.178 1.00 36.22 92 ILE E CA 1
ATOM 5363 C C . ILE E 1 92 ? -11.156 12.328 24.819 1.00 35.35 92 ILE E C 1
ATOM 5364 O O . ILE E 1 92 ? -11.992 12.740 24.035 1.00 35.24 92 ILE E O 1
ATOM 5369 N N . THR E 1 93 ? -9.845 12.271 24.528 1.00 39.03 93 THR E N 1
ATOM 5370 C CA . THR E 1 93 ? -9.340 12.745 23.235 1.00 41.82 93 THR E CA 1
ATOM 5371 C C . THR E 1 93 ? -9.001 11.546 22.358 1.00 35.38 93 THR E C 1
ATOM 5372 O O . THR E 1 93 ? -8.529 10.529 22.858 1.00 37.31 93 THR E O 1
ATOM 5376 N N . SER E 1 94 ? -9.301 11.646 21.064 1.00 37.25 94 SER E N 1
ATOM 5377 C CA . SER E 1 94 ? -9.113 10.539 20.139 1.00 38.21 94 SER E CA 1
ATOM 5378 C C . SER E 1 94 ? -8.934 11.010 18.695 1.00 42.71 94 SER E C 1
ATOM 5379 O O . SER E 1 94 ? -9.467 12.045 18.315 1.00 37.08 94 SER E O 1
ATOM 5382 N N . ASN E 1 95 ? -8.224 10.176 17.907 1.00 50.86 95 ASN E N 1
ATOM 5383 C CA . ASN E 1 95 ? -8.054 10.353 16.467 1.00 60.18 95 ASN E CA 1
ATOM 5384 C C . ASN E 1 95 ? -9.291 9.854 15.719 1.00 54.67 95 ASN E C 1
ATOM 5385 O O . ASN E 1 95 ? -9.523 10.235 14.575 1.00 52.81 95 ASN E O 1
ATOM 5390 N N . GLN E 1 96 ? -10.054 8.971 16.368 1.00 48.80 96 GLN E N 1
ATOM 5391 C CA . GLN E 1 96 ? -11.228 8.383 15.751 1.00 52.68 96 GLN E CA 1
ATOM 5392 C C . GLN E 1 96 ? -12.475 8.791 16.536 1.00 46.53 96 GLN E C 1
ATOM 5393 O O . GLN E 1 96 ? -12.382 9.107 17.732 1.00 40.42 96 GLN E O 1
ATOM 5399 N N . THR E 1 97 ? -13.635 8.774 15.853 1.00 41.01 97 THR E N 1
ATOM 5400 C CA . THR E 1 97 ? -14.919 8.906 16.520 1.00 41.42 97 THR E CA 1
ATOM 5401 C C . THR E 1 97 ? -15.100 7.658 17.377 1.00 37.97 97 THR E C 1
ATOM 5402 O O . THR E 1 97 ? -14.508 6.616 17.085 1.00 35.62 97 THR E O 1
ATOM 5406 N N . PRO E 1 98 ? -15.910 7.710 18.449 1.00 37.93 98 PRO E N 1
ATOM 5407 C CA . PRO E 1 98 ? -16.192 6.521 19.253 1.00 37.02 98 PRO E CA 1
ATOM 5408 C C . PRO E 1 98 ? -16.686 5.323 18.452 1.00 32.15 98 PRO E C 1
ATOM 5409 O O . PRO E 1 98 ? -16.629 4.210 18.967 1.00 31.96 98 PRO E O 1
ATOM 5413 N N . LEU E 1 99 ? -17.191 5.551 17.233 1.00 37.75 99 LEU E N 1
ATOM 5414 C CA . LEU E 1 99 ? -17.637 4.481 16.340 1.00 46.08 99 LEU E CA 1
ATOM 5415 C C . LEU E 1 99 ? -16.548 3.420 16.200 1.00 44.31 99 LEU E C 1
ATOM 5416 O O . LEU E 1 99 ? -16.835 2.220 16.233 1.00 46.12 99 LEU E O 1
ATOM 5421 N N . GLU E 1 100 ? -15.297 3.882 16.134 1.00 50.69 100 GLU E N 1
ATOM 5422 C CA . GLU E 1 100 ? -14.158 3.039 15.790 1.00 50.11 100 GLU E CA 1
ATOM 5423 C C . GLU E 1 100 ? -13.567 2.335 17.007 1.00 47.91 100 GLU E C 1
ATOM 5424 O O . GLU E 1 100 ? -12.813 1.386 16.826 1.00 50.48 100 GLU E O 1
ATOM 5430 N N . TRP E 1 101 ? -13.858 2.812 18.229 1.00 43.40 101 TRP E N 1
ATOM 5431 C CA . TRP E 1 101 ? -13.149 2.327 19.407 1.00 40.84 101 TRP E CA 1
ATOM 5432 C C . TRP E 1 101 ? -13.450 0.864 19.693 1.00 46.68 101 TRP E C 1
ATOM 5433 O O . TRP E 1 101 ? -12.563 0.112 20.109 1.00 44.78 101 TRP E O 1
ATOM 5444 N N . TYR E 1 102 ? -14.735 0.514 19.579 1.00 53.59 102 TYR E N 1
ATOM 5445 C CA . TYR E 1 102 ? -15.169 -0.850 19.803 1.00 62.92 102 TYR E CA 1
ATOM 5446 C C . TYR E 1 102 ? -16.019 -1.288 18.612 1.00 72.63 102 TYR E C 1
ATOM 5447 O O . TYR E 1 102 ? -16.963 -0.601 18.226 1.00 75.35 102 TYR E O 1
ATOM 5456 N N . SER E 1 103 ? -15.659 -2.444 18.047 1.00 73.14 103 SER E N 1
ATOM 5457 C CA . SER E 1 103 ? -16.413 -3.060 16.972 1.00 80.31 103 SER E CA 1
ATOM 5458 C C . SER E 1 103 ? -17.766 -3.548 17.498 1.00 88.69 103 SER E C 1
ATOM 5459 O O . SER E 1 103 ? -17.855 -3.981 18.640 1.00 97.49 103 SER E O 1
ATOM 5462 N N . SER E 1 104 ? -18.822 -3.520 16.673 1.00 86.86 104 SER E N 1
ATOM 5463 C CA . SER E 1 104 ? -20.147 -3.932 17.133 1.00 85.04 104 SER E CA 1
ATOM 5464 C C . SER E 1 104 ? -20.202 -5.421 17.466 1.00 93.32 104 SER E C 1
ATOM 5465 O O . SER E 1 104 ? -21.134 -5.860 18.149 1.00 89.16 104 SER E O 1
ATOM 5468 N N . THR E 1 105 ? -19.211 -6.173 16.965 1.00 88.34 105 THR E N 1
ATOM 5469 C CA . THR E 1 105 ? -19.057 -7.588 17.266 1.00 94.07 105 THR E CA 1
ATOM 5470 C C . THR E 1 105 ? -18.622 -7.799 18.719 1.00 94.69 105 THR E C 1
ATOM 5471 O O . THR E 1 105 ? -19.002 -8.799 19.329 1.00 99.36 105 THR E O 1
ATOM 5475 N N . ALA E 1 106 ? -17.846 -6.856 19.281 1.00 90.07 106 ALA E N 1
ATOM 5476 C CA . ALA E 1 106 ? -17.146 -7.087 20.538 1.00 75.68 106 ALA E CA 1
ATOM 5477 C C . ALA E 1 106 ? -18.012 -6.706 21.738 1.00 68.61 106 ALA E C 1
ATOM 5478 O O . ALA E 1 106 ? -17.531 -6.776 22.865 1.00 85.99 106 ALA E O 1
ATOM 5480 N N . VAL E 1 107 ? -19.289 -6.363 21.521 1.00 59.40 107 VAL E N 1
ATOM 5481 C CA . VAL E 1 107 ? -20.021 -5.572 22.497 1.00 63.57 107 VAL E CA 1
ATOM 5482 C C . VAL E 1 107 ? -21.513 -5.913 22.461 1.00 59.52 107 VAL E C 1
ATOM 5483 O O . VAL E 1 107 ? -22.042 -6.237 21.405 1.00 71.77 107 VAL E O 1
ATOM 5487 N N . PRO E 1 108 ? -22.235 -5.873 23.608 1.00 54.10 108 PRO E N 1
ATOM 5488 C CA . PRO E 1 108 ? -23.690 -6.055 23.593 1.00 54.30 108 PRO E CA 1
ATOM 5489 C C . PRO E 1 108 ? -24.478 -4.981 22.818 1.00 50.36 108 PRO E C 1
ATOM 5490 O O . PRO E 1 108 ? -25.280 -5.298 21.938 1.00 48.49 108 PRO E O 1
ATOM 5494 N N . ALA E 1 109 ? -24.268 -3.708 23.158 1.00 39.41 109 ALA E N 1
ATOM 5495 C CA . ALA E 1 109 ? -25.011 -2.587 22.604 1.00 33.74 109 ALA E CA 1
ATOM 5496 C C . ALA E 1 109 ? -24.121 -1.355 22.662 1.00 32.88 109 ALA E C 1
ATOM 5497 O O . ALA E 1 109 ? -23.906 -0.816 23.730 1.00 41.04 109 ALA E O 1
ATOM 5499 N N . VAL E 1 110 ? -23.655 -0.879 21.512 1.00 42.49 110 VAL E N 1
ATOM 5500 C CA . VAL E 1 110 ? -22.720 0.225 21.450 1.00 38.34 110 VAL E CA 1
ATOM 5501 C C . VAL E 1 110 ? -23.354 1.509 22.020 1.00 35.18 110 VAL E C 1
ATOM 5502 O O . VAL E 1 110 ? -22.652 2.345 22.583 1.00 33.32 110 VAL E O 1
ATOM 5506 N N . GLU E 1 111 ? -24.688 1.650 21.929 1.00 36.48 111 GLU E N 1
ATOM 5507 C CA . GLU E 1 111 ? -25.403 2.827 22.409 1.00 30.13 111 GLU E CA 1
ATOM 5508 C C . GLU E 1 111 ? -25.235 2.964 23.929 1.00 29.62 111 GLU E C 1
ATOM 5509 O O . GLU E 1 111 ? -25.483 4.029 24.489 1.00 29.88 111 GLU E O 1
ATOM 5515 N N . ALA E 1 112 ? -24.807 1.895 24.618 1.00 31.59 112 ALA E N 1
ATOM 5516 C CA . ALA E 1 112 ? -24.518 1.959 26.046 1.00 27.42 112 ALA E CA 1
ATOM 5517 C C . ALA E 1 112 ? -23.424 2.971 26.335 1.00 26.23 112 ALA E C 1
ATOM 5518 O O . ALA E 1 112 ? -23.539 3.746 27.298 1.00 26.69 112 ALA E O 1
ATOM 5520 N N . LEU E 1 113 ? -22.385 2.999 25.486 1.00 32.44 113 LEU E N 1
ATOM 5521 C CA . LEU E 1 113 ? -21.375 4.046 25.567 1.00 29.41 113 LEU E CA 1
ATOM 5522 C C . LEU E 1 113 ? -21.979 5.375 25.155 1.00 28.19 113 LEU E C 1
ATOM 5523 O O . LEU E 1 113 ? -21.817 6.375 25.869 1.00 30.12 113 LEU E O 1
ATOM 5528 N N . TYR E 1 114 ? -22.641 5.388 23.989 1.00 29.87 114 TYR E N 1
ATOM 5529 C CA . TYR E 1 114 ? -22.980 6.645 23.336 1.00 33.20 114 TYR E CA 1
ATOM 5530 C C . TYR E 1 114 ? -23.943 7.466 24.189 1.00 32.42 114 TYR E C 1
ATOM 5531 O O . TYR E 1 114 ? -23.838 8.685 24.218 1.00 25.18 114 TYR E O 1
ATOM 5540 N N . ARG E 1 115 ? -24.893 6.864 24.880 1.00 29.32 115 ARG E N 1
ATOM 5541 C CA . ARG E 1 115 ? -25.838 7.593 25.729 1.00 28.09 115 ARG E CA 1
ATOM 5542 C C . ARG E 1 115 ? -25.173 8.216 26.943 1.00 26.96 115 ARG E C 1
ATOM 5543 O O . ARG E 1 115 ? -25.696 9.132 27.531 1.00 22.40 115 ARG E O 1
ATOM 5551 N N . ARG E 1 116 ? -24.011 7.699 27.299 1.00 26.86 116 ARG E N 1
ATOM 5552 C CA . ARG E 1 116 ? -23.291 8.197 28.429 1.00 28.54 116 ARG E CA 1
ATOM 5553 C C . ARG E 1 116 ? -22.419 9.385 28.017 1.00 31.05 116 ARG E C 1
ATOM 5554 O O . ARG E 1 116 ? -21.909 10.083 28.860 1.00 33.71 116 ARG E O 1
ATOM 5562 N N . ILE E 1 117 ? -22.272 9.610 26.716 1.00 29.53 117 ILE E N 1
ATOM 5563 C CA . ILE E 1 117 ? -21.437 10.710 26.242 1.00 28.77 117 ILE E CA 1
ATOM 5564 C C . ILE E 1 117 ? -22.280 11.982 26.376 1.00 31.87 117 ILE E C 1
ATOM 5565 O O . ILE E 1 117 ? -23.387 12.019 25.848 1.00 32.01 117 ILE E O 1
ATOM 5570 N N . THR E 1 118 ? -21.708 13.035 26.988 1.00 26.06 118 THR E N 1
ATOM 5571 C CA . THR E 1 118 ? -22.368 14.302 27.221 1.00 25.21 118 THR E CA 1
ATOM 5572 C C . THR E 1 118 ? -22.233 15.226 26.014 1.00 25.55 118 THR E C 1
ATOM 5573 O O . THR E 1 118 ? -23.183 15.925 25.647 1.00 30.96 118 THR E O 1
ATOM 5577 N N . SER E 1 119 ? -21.053 15.286 25.408 1.00 25.38 119 SER E N 1
ATOM 5578 C CA . SER E 1 119 ? -20.871 16.217 24.308 1.00 29.59 119 SER E CA 1
ATOM 5579 C C . SER E 1 119 ? -19.759 15.692 23.429 1.00 32.74 119 SER E C 1
ATOM 5580 O O . SER E 1 119 ? -18.911 14.907 23.857 1.00 39.01 119 SER E O 1
ATOM 5583 N N . LEU E 1 120 ? -19.862 16.066 22.165 1.00 37.94 120 LEU E N 1
ATOM 5584 C CA . LEU E 1 120 ? -18.942 15.604 21.153 1.00 37.98 120 LEU E CA 1
ATOM 5585 C C . LEU E 1 120 ? -18.457 16.825 20.380 1.00 33.50 120 LEU E C 1
ATOM 5586 O O . LEU E 1 120 ? -19.252 17.585 19.837 1.00 36.26 120 LEU E O 1
ATOM 5591 N N . VAL E 1 121 ? -17.139 17.025 20.451 1.00 35.49 121 VAL E N 1
ATOM 5592 C CA . VAL E 1 121 ? -16.449 18.170 19.877 1.00 38.73 121 VAL E CA 1
ATOM 5593 C C . VAL E 1 121 ? -15.505 17.626 18.814 1.00 36.48 121 VAL E C 1
ATOM 5594 O O . VAL E 1 121 ? -14.858 16.605 19.043 1.00 43.96 121 VAL E O 1
ATOM 5598 N N . PHE E 1 122 ? -15.502 18.268 17.639 1.00 39.18 122 PHE E N 1
ATOM 5599 C CA . PHE E 1 122 ? -14.977 17.646 16.431 1.00 42.43 122 PHE E CA 1
ATOM 5600 C C . PHE E 1 122 ? -14.164 18.678 15.655 1.00 38.18 122 PHE E C 1
ATOM 5601 O O . PHE E 1 122 ? -14.617 19.812 15.529 1.00 37.00 122 PHE E O 1
ATOM 5609 N N . TRP E 1 123 ? -13.027 18.229 15.121 1.00 40.86 123 TRP E N 1
ATOM 5610 C CA . TRP E 1 123 ? -12.152 19.095 14.292 1.00 46.66 123 TRP E CA 1
ATOM 5611 C C . TRP E 1 123 ? -12.652 19.154 12.849 1.00 48.35 123 TRP E C 1
ATOM 5612 O O . TRP E 1 123 ? -12.681 18.106 12.195 1.00 41.45 123 TRP E O 1
ATOM 5623 N N . LYS E 1 124 ? -12.979 20.353 12.378 1.00 60.55 124 LYS E N 1
ATOM 5624 C CA . LYS E 1 124 ? -13.429 20.549 10.980 1.00 77.91 124 LYS E CA 1
ATOM 5625 C C . LYS E 1 124 ? -12.219 20.539 10.046 1.00 88.44 124 LYS E C 1
ATOM 5626 O O . LYS E 1 124 ? -12.213 19.683 9.143 1.00 80.72 124 LYS E O 1
ATOM 5632 N N . THR E 1 127 ? -9.257 24.049 10.624 1.00 113.30 127 THR E N 1
ATOM 5633 C CA . THR E 1 127 ? -9.724 25.398 11.029 1.00 105.66 127 THR E CA 1
ATOM 5634 C C . THR E 1 127 ? -10.207 25.410 12.484 1.00 87.45 127 THR E C 1
ATOM 5635 O O . THR E 1 127 ? -9.643 26.210 13.249 1.00 74.35 127 THR E O 1
ATOM 5639 N N . GLU E 1 128 ? -11.192 24.574 12.856 1.00 73.11 128 GLU E N 1
ATOM 5640 C CA . GLU E 1 128 ? -11.729 24.711 14.238 1.00 67.32 128 GLU E CA 1
ATOM 5641 C C . GLU E 1 128 ? -12.501 23.533 14.846 1.00 64.88 128 GLU E C 1
ATOM 5642 O O . GLU E 1 128 ? -13.043 22.695 14.096 1.00 47.97 128 GLU E O 1
ATOM 5648 N N . GLN E 1 129 ? -12.494 23.466 16.182 1.00 60.98 129 GLN E N 1
ATOM 5649 C CA . GLN E 1 129 ? -13.305 22.534 16.939 1.00 61.80 129 GLN E CA 1
ATOM 5650 C C . GLN E 1 129 ? -14.747 23.036 16.830 1.00 56.22 129 GLN E C 1
ATOM 5651 O O . GLN E 1 129 ? -15.039 24.184 17.181 1.00 51.91 129 GLN E O 1
ATOM 5657 N N . SER E 1 130 ? -15.642 22.198 16.293 1.00 51.37 130 SER E N 1
ATOM 5658 C CA . SER E 1 130 ? -17.061 22.516 16.341 1.00 54.89 130 SER E CA 1
ATOM 5659 C C . SER E 1 130 ? -17.771 21.563 17.295 1.00 49.21 130 SER E C 1
ATOM 5660 O O . SER E 1 130 ? -17.449 20.379 17.351 1.00 53.23 130 SER E O 1
ATOM 5663 N N . THR E 1 131 ? -18.695 22.098 18.087 1.00 47.29 131 THR E N 1
ATOM 5664 C CA . THR E 1 131 ? -19.509 21.261 18.948 1.00 40.50 131 THR E CA 1
ATOM 5665 C C . THR E 1 131 ? -20.643 20.673 18.134 1.00 40.54 131 THR E C 1
ATOM 5666 O O . THR E 1 131 ? -21.415 21.426 17.560 1.00 40.23 131 THR E O 1
ATOM 5670 N N . GLU E 1 132 ? -20.741 19.345 18.099 1.00 39.25 132 GLU E N 1
ATOM 5671 C CA . GLU E 1 132 ? -21.714 18.718 17.221 1.00 40.77 132 GLU E CA 1
ATOM 5672 C C . GLU E 1 132 ? -23.024 18.429 17.960 1.00 34.39 132 GLU E C 1
ATOM 5673 O O . GLU E 1 132 ? -23.011 18.336 19.176 1.00 31.62 132 GLU E O 1
ATOM 5679 N N . GLU E 1 133 ? -24.130 18.265 17.222 1.00 34.62 133 GLU E N 1
ATOM 5680 C CA . GLU E 1 133 ? -25.407 17.861 17.798 1.00 44.04 133 GLU E CA 1
ATOM 5681 C C . GLU E 1 133 ? -25.749 16.472 17.274 1.00 45.71 133 GLU E C 1
ATOM 5682 O O . GLU E 1 133 ? -26.393 16.362 16.232 1.00 45.27 133 GLU E O 1
ATOM 5688 N N . GLY E 1 134 ? -25.297 15.452 18.023 1.00 44.57 134 GLY E N 1
ATOM 5689 C CA . GLY E 1 134 ? -25.413 14.045 17.682 1.00 43.24 134 GLY E CA 1
ATOM 5690 C C . GLY E 1 134 ? -26.757 13.676 17.044 1.00 42.82 134 GLY E C 1
ATOM 5691 O O . GLY E 1 134 ? -27.806 14.166 17.430 1.00 39.45 134 GLY E O 1
ATOM 5692 N N . GLY E 1 135 ? -26.688 12.679 16.163 1.00 42.49 135 GLY E N 1
ATOM 5693 C CA . GLY E 1 135 ? -27.555 12.501 15.023 1.00 38.59 135 GLY E CA 1
ATOM 5694 C C . GLY E 1 135 ? -27.108 13.474 13.947 1.00 32.76 135 GLY E C 1
ATOM 5695 O O . GLY E 1 135 ? -27.830 14.419 13.665 1.00 29.96 135 GLY E O 1
ATOM 5696 N N . GLN E 1 136 ? -25.872 13.265 13.450 1.00 33.06 136 GLN E N 1
ATOM 5697 C CA . GLN E 1 136 ? -25.180 14.171 12.540 1.00 34.80 136 GLN E CA 1
ATOM 5698 C C . GLN E 1 136 ? -24.238 13.358 11.629 1.00 36.25 136 GLN E C 1
ATOM 5699 O O . GLN E 1 136 ? -23.987 12.166 11.840 1.00 35.43 136 GLN E O 1
ATOM 5705 N N . PHE E 1 137 ? -23.750 14.049 10.596 1.00 46.32 137 PHE E N 1
ATOM 5706 C CA . PHE E 1 137 ? -22.960 13.512 9.498 1.00 53.56 137 PHE E CA 1
ATOM 5707 C C . PHE E 1 137 ? -21.746 12.718 9.994 1.00 56.64 137 PHE E C 1
ATOM 5708 O O . PHE E 1 137 ? -21.406 11.683 9.432 1.00 47.56 137 PHE E O 1
ATOM 5716 N N . VAL E 1 138 ? -21.020 13.222 10.998 1.00 55.96 138 VAL E N 1
ATOM 5717 C CA . VAL E 1 138 ? -19.786 12.555 11.384 1.00 57.92 138 VAL E CA 1
ATOM 5718 C C . VAL E 1 138 ? -19.938 11.582 12.550 1.00 47.86 138 VAL E C 1
ATOM 5719 O O . VAL E 1 138 ? -19.031 10.773 12.776 1.00 49.99 138 VAL E O 1
ATOM 5723 N N . THR E 1 139 ? -21.012 11.696 13.330 1.00 44.65 139 THR E N 1
ATOM 5724 C CA . THR E 1 139 ? -21.347 10.662 14.312 1.00 50.46 139 THR E CA 1
ATOM 5725 C C . THR E 1 139 ? -22.857 10.469 14.247 1.00 52.17 139 THR E C 1
ATOM 5726 O O . THR E 1 139 ? -23.642 11.278 14.715 1.00 41.53 139 THR E O 1
ATOM 5730 N N . LEU E 1 140 ? -23.208 9.359 13.615 1.00 65.23 140 LEU E N 1
ATOM 5731 C CA . LEU E 1 140 ? -24.558 9.001 13.229 1.00 73.70 140 LEU E CA 1
ATOM 5732 C C . LEU E 1 140 ? -25.466 8.787 14.436 1.00 71.37 140 LEU E C 1
ATOM 5733 O O . LEU E 1 140 ? -26.666 8.998 14.328 1.00 91.70 140 LEU E O 1
ATOM 5738 N N . SER E 1 141 ? -24.903 8.357 15.571 1.00 61.25 141 SER E N 1
ATOM 5739 C CA . SER E 1 141 ? -25.709 7.924 16.700 1.00 44.32 141 SER E CA 1
ATOM 5740 C C . SER E 1 141 ? -26.072 9.108 17.589 1.00 44.57 141 SER E C 1
ATOM 5741 O O . SER E 1 141 ? -25.363 10.109 17.611 1.00 42.36 141 SER E O 1
ATOM 5744 N N . PRO E 1 142 ? -27.184 9.037 18.360 1.00 39.84 142 PRO E N 1
ATOM 5745 C CA . PRO E 1 142 ? -27.469 10.028 19.390 1.00 38.54 142 PRO E CA 1
ATOM 5746 C C . PRO E 1 142 ? -26.611 9.827 20.639 1.00 31.15 142 PRO E C 1
ATOM 5747 O O . PRO E 1 142 ? -26.194 8.713 20.969 1.00 27.97 142 PRO E O 1
ATOM 5751 N N . PRO E 1 143 ? -26.260 10.914 21.342 1.00 28.25 143 PRO E N 1
ATOM 5752 C CA . PRO E 1 143 ? -25.667 10.827 22.680 1.00 32.01 143 PRO E CA 1
ATOM 5753 C C . PRO E 1 143 ? -26.471 11.537 23.762 1.00 30.24 143 PRO E C 1
ATOM 5754 O O . PRO E 1 143 ? -27.428 12.246 23.465 1.00 36.41 143 PRO E O 1
ATOM 5758 N N . CYS E 1 144 ? -26.056 11.335 25.015 1.00 34.15 144 CYS E N 1
ATOM 5759 C CA . CYS E 1 144 ? -26.591 12.020 26.183 1.00 37.62 144 CYS E CA 1
ATOM 5760 C C . CYS E 1 144 ? -28.113 11.840 26.287 1.00 32.98 144 CYS E C 1
ATOM 5761 O O . CYS E 1 144 ? -28.762 12.918 26.361 1.00 32.74 144 CYS E O 1
ATOM 5764 N N . MET F 1 1 ? 18.620 25.859 -13.295 1.00 70.09 1 MET F N 1
ATOM 5765 C CA . MET F 1 1 ? 17.422 25.676 -12.432 1.00 64.24 1 MET F CA 1
ATOM 5766 C C . MET F 1 1 ? 16.252 25.189 -13.288 1.00 50.84 1 MET F C 1
ATOM 5767 O O . MET F 1 1 ? 16.047 23.987 -13.390 1.00 41.54 1 MET F O 1
ATOM 5772 N N . ARG F 1 2 ? 15.497 26.085 -13.936 1.00 44.25 2 ARG F N 1
ATOM 5773 C CA . ARG F 1 2 ? 14.564 25.628 -14.957 1.00 41.06 2 ARG F CA 1
ATOM 5774 C C . ARG F 1 2 ? 15.344 25.175 -16.182 1.00 37.76 2 ARG F C 1
ATOM 5775 O O . ARG F 1 2 ? 16.190 25.899 -16.719 1.00 38.12 2 ARG F O 1
ATOM 5783 N N . ASP F 1 3 ? 14.974 23.986 -16.644 1.00 36.64 3 ASP F N 1
ATOM 5784 C CA . ASP F 1 3 ? 15.507 23.432 -17.869 1.00 46.00 3 ASP F CA 1
ATOM 5785 C C . ASP F 1 3 ? 14.396 22.644 -18.564 1.00 41.48 3 ASP F C 1
ATOM 5786 O O . ASP F 1 3 ? 14.502 21.444 -18.767 1.00 39.67 3 ASP F O 1
ATOM 5791 N N . TRP F 1 4 ? 13.315 23.339 -18.899 1.00 35.46 4 TRP F N 1
ATOM 5792 C CA . TRP F 1 4 ? 12.133 22.724 -19.479 1.00 34.77 4 TRP F CA 1
ATOM 5793 C C . TRP F 1 4 ? 11.287 23.848 -20.050 1.00 37.13 4 TRP F C 1
ATOM 5794 O O . TRP F 1 4 ? 11.411 24.981 -19.594 1.00 39.28 4 TRP F O 1
ATOM 5805 N N . LYS F 1 5 ? 10.455 23.540 -21.046 1.00 37.33 5 LYS F N 1
ATOM 5806 C CA . LYS F 1 5 ? 9.542 24.525 -21.587 1.00 32.57 5 LYS F CA 1
ATOM 5807 C C . LYS F 1 5 ? 8.442 24.739 -20.563 1.00 33.20 5 LYS F C 1
ATOM 5808 O O . LYS F 1 5 ? 7.740 23.794 -20.221 1.00 33.93 5 LYS F O 1
ATOM 5814 N N . THR F 1 6 ? 8.310 25.965 -20.046 1.00 34.64 6 THR F N 1
ATOM 5815 C CA . THR F 1 6 ? 7.162 26.295 -19.221 1.00 33.71 6 THR F CA 1
ATOM 5816 C C . THR F 1 6 ? 5.936 26.352 -20.145 1.00 37.65 6 THR F C 1
ATOM 5817 O O . THR F 1 6 ? 5.947 27.080 -21.134 1.00 37.55 6 THR F O 1
ATOM 5821 N N . ASN F 1 7 ? 4.899 25.551 -19.832 1.00 35.02 7 ASN F N 1
ATOM 5822 C CA . ASN F 1 7 ? 3.623 25.615 -20.537 1.00 35.44 7 ASN F CA 1
ATOM 5823 C C . ASN F 1 7 ? 2.921 26.909 -20.186 1.00 30.30 7 ASN F C 1
ATOM 5824 O O . ASN F 1 7 ? 2.925 27.298 -19.023 1.00 37.08 7 ASN F O 1
ATOM 5829 N N . VAL F 1 8 ? 2.296 27.524 -21.187 1.00 29.06 8 VAL F N 1
ATOM 5830 C CA . VAL F 1 8 ? 1.520 28.738 -20.986 1.00 29.67 8 VAL F CA 1
ATOM 5831 C C . VAL F 1 8 ? 0.101 28.539 -21.522 1.00 31.27 8 VAL F C 1
ATOM 5832 O O . VAL F 1 8 ? -0.114 28.404 -22.719 1.00 33.45 8 VAL F O 1
ATOM 5836 N N . HIS F 1 9 ? -0.872 28.563 -20.621 1.00 36.97 9 HIS F N 1
ATOM 5837 C CA . HIS F 1 9 ? -2.283 28.452 -20.972 1.00 38.41 9 HIS F CA 1
ATOM 5838 C C . HIS F 1 9 ? -2.944 29.816 -20.747 1.00 34.97 9 HIS F C 1
ATOM 5839 O O . HIS F 1 9 ? -2.826 30.378 -19.667 1.00 37.31 9 HIS F O 1
ATOM 5846 N N . VAL F 1 10 ? -3.598 30.358 -21.769 1.00 30.63 10 VAL F N 1
ATOM 5847 C CA . VAL F 1 10 ? -4.204 31.670 -21.687 1.00 33.02 10 VAL F CA 1
ATOM 5848 C C . VAL F 1 10 ? -5.720 31.493 -21.742 1.00 33.58 10 VAL F C 1
ATOM 5849 O O . VAL F 1 10 ? -6.237 30.933 -22.695 1.00 38.16 10 VAL F O 1
ATOM 5853 N N . ILE F 1 11 ? -6.407 31.963 -20.697 1.00 35.46 11 ILE F N 1
ATOM 5854 C CA . ILE F 1 11 ? -7.843 31.844 -20.534 1.00 35.09 11 ILE F CA 1
ATOM 5855 C C . ILE F 1 11 ? -8.456 33.242 -20.716 1.00 33.79 11 ILE F C 1
ATOM 5856 O O . ILE F 1 11 ? -8.185 34.123 -19.906 1.00 32.93 11 ILE F O 1
ATOM 5861 N N . VAL F 1 12 ? -9.294 33.432 -21.742 1.00 34.92 12 VAL F N 1
ATOM 5862 C CA . VAL F 1 12 ? -9.876 34.729 -22.090 1.00 37.93 12 VAL F CA 1
ATOM 5863 C C . VAL F 1 12 ? -11.405 34.732 -21.983 1.00 38.44 12 VAL F C 1
ATOM 5864 O O . VAL F 1 12 ? -12.075 33.773 -22.356 1.00 36.25 12 VAL F O 1
ATOM 5868 N N . GLY F 1 13 ? -11.969 35.847 -21.499 1.00 38.86 13 GLY F N 1
ATOM 5869 C CA . GLY F 1 13 ? -13.403 35.992 -21.352 1.00 41.99 13 GLY F CA 1
ATOM 5870 C C . GLY F 1 13 ? -13.788 37.167 -20.447 1.00 47.73 13 GLY F C 1
ATOM 5871 O O . GLY F 1 13 ? -12.935 37.718 -19.754 1.00 38.96 13 GLY F O 1
ATOM 5872 N N . PRO F 1 14 ? -15.123 37.498 -20.432 1.00 49.06 14 PRO F N 1
ATOM 5873 C CA . PRO F 1 14 ? -15.479 38.687 -19.675 1.00 53.84 14 PRO F CA 1
ATOM 5874 C C . PRO F 1 14 ? -15.588 38.497 -18.204 1.00 53.38 14 PRO F C 1
ATOM 5875 O O . PRO F 1 14 ? -15.741 37.402 -17.711 1.00 53.74 14 PRO F O 1
ATOM 5879 N N . PRO F 1 15 ? -15.533 39.592 -17.495 1.00 53.54 15 PRO F N 1
ATOM 5880 C CA . PRO F 1 15 ? -15.696 39.519 -16.067 1.00 57.51 15 PRO F CA 1
ATOM 5881 C C . PRO F 1 15 ? -16.830 38.588 -15.661 1.00 67.72 15 PRO F C 1
ATOM 5882 O O . PRO F 1 15 ? -17.975 38.801 -16.027 1.00 82.87 15 PRO F O 1
ATOM 5886 N N . GLY F 1 16 ? -16.516 37.533 -14.933 1.00 60.09 16 GLY F N 1
ATOM 5887 C CA . GLY F 1 16 ? -17.554 36.645 -14.456 1.00 55.44 16 GLY F CA 1
ATOM 5888 C C . GLY F 1 16 ? -17.741 35.341 -15.172 1.00 52.68 16 GLY F C 1
ATOM 5889 O O . GLY F 1 16 ? -18.579 34.538 -14.806 1.00 49.91 16 GLY F O 1
ATOM 5890 N N . CYS F 1 17 ? -16.967 35.131 -16.197 1.00 45.00 17 CYS F N 1
ATOM 5891 C CA . CYS F 1 17 ? -17.043 33.900 -16.913 1.00 48.24 17 CYS F CA 1
ATOM 5892 C C . CYS F 1 17 ? -16.490 32.740 -16.086 1.00 48.06 17 CYS F C 1
ATOM 5893 O O . CYS F 1 17 ? -16.703 31.600 -16.437 1.00 45.21 17 CYS F O 1
ATOM 5896 N N . GLY F 1 18 ? -15.792 33.029 -14.990 1.00 41.33 18 GLY F N 1
ATOM 5897 C CA . GLY F 1 18 ? -15.178 31.966 -14.199 1.00 43.75 18 GLY F CA 1
ATOM 5898 C C . GLY F 1 18 ? -13.693 31.731 -14.507 1.00 35.73 18 GLY F C 1
ATOM 5899 O O . GLY F 1 18 ? -13.207 30.618 -14.358 1.00 37.38 18 GLY F O 1
ATOM 5900 N N . LYS F 1 19 ? -12.970 32.761 -14.939 1.00 35.63 19 LYS F N 1
ATOM 5901 C CA . LYS F 1 19 ? -11.586 32.572 -15.349 1.00 39.81 19 LYS F CA 1
ATOM 5902 C C . LYS F 1 19 ? -10.729 32.181 -14.151 1.00 39.98 19 LYS F C 1
ATOM 5903 O O . LYS F 1 19 ? -9.878 31.302 -14.284 1.00 32.59 19 LYS F O 1
ATOM 5909 N N . SER F 1 20 ? -10.925 32.881 -13.021 1.00 37.47 20 SER F N 1
ATOM 5910 C CA . SER F 1 20 ? -10.060 32.719 -11.863 1.00 42.23 20 SER F CA 1
ATOM 5911 C C . SER F 1 20 ? -10.373 31.375 -11.204 1.00 45.93 20 SER F C 1
ATOM 5912 O O . SER F 1 20 ? -9.483 30.709 -10.659 1.00 42.89 20 SER F O 1
ATOM 5915 N N . LYS F 1 21 ? -11.642 30.952 -11.316 1.00 44.42 21 LYS F N 1
ATOM 5916 C CA . LYS F 1 21 ? -12.031 29.643 -10.827 1.00 43.43 21 LYS F CA 1
ATOM 5917 C C . LYS F 1 21 ? -11.329 28.569 -11.657 1.00 35.98 21 LYS F C 1
ATOM 5918 O O . LYS F 1 21 ? -10.837 27.626 -11.080 1.00 33.91 21 LYS F O 1
ATOM 5924 N N . TRP F 1 22 ? -11.336 28.682 -12.997 1.00 30.71 22 TRP F N 1
ATOM 5925 C CA . TRP F 1 22 ? -10.651 27.729 -13.860 1.00 32.64 22 TRP F CA 1
ATOM 5926 C C . TRP F 1 22 ? -9.204 27.550 -13.403 1.00 31.42 22 TRP F C 1
ATOM 5927 O O . TRP F 1 22 ? -8.745 26.431 -13.212 1.00 36.20 22 TRP F O 1
ATOM 5938 N N . ALA F 1 23 ? -8.502 28.669 -13.192 1.00 30.73 23 ALA F N 1
ATOM 5939 C CA . ALA F 1 23 ? -7.135 28.678 -12.694 1.00 32.75 23 ALA F CA 1
ATOM 5940 C C . ALA F 1 23 ? -6.983 27.963 -11.350 1.00 36.74 23 ALA F C 1
ATOM 5941 O O . ALA F 1 23 ? -6.056 27.184 -11.169 1.00 35.83 23 ALA F O 1
ATOM 5943 N N . ALA F 1 24 ? -7.840 28.284 -10.375 1.00 38.33 24 ALA F N 1
ATOM 5944 C CA . ALA F 1 24 ? -7.738 27.678 -9.061 1.00 37.73 24 ALA F CA 1
ATOM 5945 C C . ALA F 1 24 ? -7.985 26.182 -9.129 1.00 37.79 24 ALA F C 1
ATOM 5946 O O . ALA F 1 24 ? -7.571 25.471 -8.223 1.00 41.87 24 ALA F O 1
ATOM 5948 N N . ASN F 1 25 ? -8.765 25.730 -10.123 1.00 37.75 25 ASN F N 1
ATOM 5949 C CA . ASN F 1 25 ? -9.151 24.334 -10.218 1.00 37.96 25 ASN F CA 1
ATOM 5950 C C . ASN F 1 25 ? -8.079 23.501 -10.918 1.00 35.81 25 ASN F C 1
ATOM 5951 O O . ASN F 1 25 ? -8.149 22.276 -10.856 1.00 30.22 25 ASN F O 1
ATOM 5956 N N . PHE F 1 26 ? -7.115 24.171 -11.578 1.00 33.40 26 PHE F N 1
ATOM 5957 C CA . PHE F 1 26 ? -6.127 23.517 -12.420 1.00 31.38 26 PHE F CA 1
ATOM 5958 C C . PHE F 1 26 ? -5.250 22.596 -11.597 1.00 31.70 26 PHE F C 1
ATOM 5959 O O . PHE F 1 26 ? -5.058 21.465 -11.973 1.00 25.80 26 PHE F O 1
ATOM 5967 N N . ALA F 1 27 ? -4.726 23.098 -10.473 1.00 34.50 27 ALA F N 1
ATOM 5968 C CA . ALA F 1 27 ? -3.826 22.339 -9.627 1.00 33.21 27 ALA F CA 1
ATOM 5969 C C . ALA F 1 27 ? -4.061 22.734 -8.167 1.00 42.98 27 ALA F C 1
ATOM 5970 O O . ALA F 1 27 ? -4.823 23.658 -7.879 1.00 48.82 27 ALA F O 1
ATOM 5972 N N . ASP F 1 28 ? -3.418 22.002 -7.251 1.00 49.75 28 ASP F N 1
ATOM 5973 C CA . ASP F 1 28 ? -3.599 22.183 -5.815 1.00 52.51 28 ASP F CA 1
ATOM 5974 C C . ASP F 1 28 ? -3.138 23.591 -5.431 1.00 44.83 28 ASP F C 1
ATOM 5975 O O . ASP F 1 28 ? -2.090 24.028 -5.903 1.00 43.54 28 ASP F O 1
ATOM 5980 N N . PRO F 1 29 ? -3.867 24.347 -4.569 1.00 45.47 29 PRO F N 1
ATOM 5981 C CA . PRO F 1 29 ? -3.386 25.655 -4.089 1.00 45.02 29 PRO F CA 1
ATOM 5982 C C . PRO F 1 29 ? -1.952 25.638 -3.543 1.00 45.18 29 PRO F C 1
ATOM 5983 O O . PRO F 1 29 ? -1.208 26.600 -3.699 1.00 50.13 29 PRO F O 1
ATOM 5987 N N . GLU F 1 30 ? -1.528 24.497 -2.992 1.00 44.76 30 GLU F N 1
ATOM 5988 C CA . GLU F 1 30 ? -0.207 24.351 -2.400 1.00 49.70 30 GLU F CA 1
ATOM 5989 C C . GLU F 1 30 ? 0.887 24.402 -3.478 1.00 44.03 30 GLU F C 1
ATOM 5990 O O . GLU F 1 30 ? 2.027 24.741 -3.198 1.00 46.70 30 GLU F O 1
ATOM 5996 N N . THR F 1 31 ? 0.529 24.092 -4.727 1.00 42.52 31 THR F N 1
ATOM 5997 C CA . THR F 1 31 ? 1.454 24.032 -5.850 1.00 42.18 31 THR F CA 1
ATOM 5998 C C . THR F 1 31 ? 1.270 25.251 -6.753 1.00 36.40 31 THR F C 1
ATOM 5999 O O . THR F 1 31 ? 1.900 25.340 -7.816 1.00 37.68 31 THR F O 1
ATOM 6003 N N . THR F 1 32 ? 0.403 26.181 -6.329 1.00 32.89 32 THR F N 1
ATOM 6004 C CA . THR F 1 32 ? 0.049 27.306 -7.174 1.00 35.37 32 THR F CA 1
ATOM 6005 C C . THR F 1 32 ? 0.373 28.618 -6.461 1.00 33.05 32 THR F C 1
ATOM 6006 O O . THR F 1 32 ? -0.090 28.879 -5.361 1.00 42.80 32 THR F O 1
ATOM 6010 N N . TYR F 1 33 ? 1.130 29.463 -7.147 1.00 34.33 33 TYR F N 1
ATOM 6011 C CA . TYR F 1 33 ? 1.334 30.844 -6.761 1.00 33.91 33 TYR F CA 1
ATOM 6012 C C . TYR F 1 33 ? 0.523 31.782 -7.657 1.00 32.88 33 TYR F C 1
ATOM 6013 O O . TYR F 1 33 ? 0.560 31.658 -8.886 1.00 29.93 33 TYR F O 1
ATOM 6022 N N . TRP F 1 34 ? -0.133 32.760 -7.016 1.00 32.35 34 TRP F N 1
ATOM 6023 C CA . TRP F 1 34 ? -0.862 33.823 -7.684 1.00 42.34 34 TRP F CA 1
ATOM 6024 C C . TRP F 1 34 ? 0.009 35.073 -7.804 1.00 40.53 34 TRP F C 1
ATOM 6025 O O . TRP F 1 34 ? 0.345 35.681 -6.803 1.00 39.60 34 TRP F O 1
ATOM 6036 N N . LYS F 1 35 ? 0.377 35.460 -9.028 1.00 44.78 35 LYS F N 1
ATOM 6037 C CA . LYS F 1 35 ? 1.211 36.636 -9.226 1.00 50.78 35 LYS F CA 1
ATOM 6038 C C . LYS F 1 35 ? 0.413 37.865 -8.793 1.00 52.91 35 LYS F C 1
ATOM 6039 O O . LYS F 1 35 ? -0.727 38.014 -9.236 1.00 39.37 35 LYS F O 1
ATOM 6045 N N . PRO F 1 36 ? 0.945 38.731 -7.878 1.00 49.16 36 PRO F N 1
ATOM 6046 C CA . PRO F 1 36 ? 0.245 39.942 -7.493 1.00 49.92 36 PRO F CA 1
ATOM 6047 C C . PRO F 1 36 ? 0.098 40.819 -8.740 1.00 43.69 36 PRO F C 1
ATOM 6048 O O . PRO F 1 36 ? 1.040 40.991 -9.471 1.00 53.41 36 PRO F O 1
ATOM 6052 N N . PRO F 1 37 ? -1.096 41.378 -8.990 1.00 46.07 37 PRO F N 1
ATOM 6053 C CA . PRO F 1 37 ? -1.322 42.121 -10.219 1.00 47.44 37 PRO F CA 1
ATOM 6054 C C . PRO F 1 37 ? -0.769 43.548 -10.336 1.00 50.91 37 PRO F C 1
ATOM 6055 O O . PRO F 1 37 ? -0.666 44.201 -9.314 1.00 62.71 37 PRO F O 1
ATOM 6059 N N . ARG F 1 38 ? -0.369 43.950 -11.544 1.00 56.31 38 ARG F N 1
ATOM 6060 C CA . ARG F 1 38 ? 0.074 45.345 -11.863 1.00 72.22 38 ARG F CA 1
ATOM 6061 C C . ARG F 1 38 ? 1.434 45.718 -11.249 1.00 77.78 38 ARG F C 1
ATOM 6062 O O . ARG F 1 38 ? 1.750 46.912 -11.249 1.00 78.89 38 ARG F O 1
ATOM 6070 N N . ASN F 1 39 ? 2.220 44.743 -10.799 1.00 79.53 39 ASN F N 1
ATOM 6071 C CA . ASN F 1 39 ? 3.597 45.017 -10.307 1.00 73.13 39 ASN F CA 1
ATOM 6072 C C . ASN F 1 39 ? 4.572 44.069 -11.021 1.00 66.52 39 ASN F C 1
ATOM 6073 O O . ASN F 1 39 ? 4.112 43.106 -11.634 1.00 65.99 39 ASN F O 1
ATOM 6078 N N . LYS F 1 40 ? 5.866 44.370 -10.991 1.00 60.32 40 LYS F N 1
ATOM 6079 C CA . LYS F 1 40 ? 6.882 43.463 -11.585 1.00 61.43 40 LYS F CA 1
ATOM 6080 C C . LYS F 1 40 ? 7.462 42.576 -10.489 1.00 54.99 40 LYS F C 1
ATOM 6081 O O . LYS F 1 40 ? 8.509 41.965 -10.723 1.00 62.78 40 LYS F O 1
ATOM 6087 N N . TRP F 1 41 ? 6.774 42.466 -9.364 1.00 51.92 41 TRP F N 1
ATOM 6088 C CA . TRP F 1 41 ? 7.342 41.768 -8.231 1.00 56.24 41 TRP F CA 1
ATOM 6089 C C . TRP F 1 41 ? 6.766 40.360 -8.078 1.00 51.19 41 TRP F C 1
ATOM 6090 O O . TRP F 1 41 ? 5.565 40.150 -8.228 1.00 51.05 41 TRP F O 1
ATOM 6101 N N . TRP F 1 42 ? 7.630 39.434 -7.653 1.00 44.23 42 TRP F N 1
ATOM 6102 C CA . TRP F 1 42 ? 7.269 38.039 -7.410 1.00 44.15 42 TRP F CA 1
ATOM 6103 C C . TRP F 1 42 ? 7.379 37.694 -5.922 1.00 43.28 42 TRP F C 1
ATOM 6104 O O . TRP F 1 42 ? 7.657 36.544 -5.543 1.00 42.81 42 TRP F O 1
ATOM 6115 N N . ASP F 1 43 ? 7.209 38.719 -5.080 1.00 41.38 43 ASP F N 1
ATOM 6116 C CA . ASP F 1 43 ? 7.245 38.545 -3.640 1.00 40.00 43 ASP F CA 1
ATOM 6117 C C . ASP F 1 43 ? 6.300 37.408 -3.278 1.00 40.44 43 ASP F C 1
ATOM 6118 O O . ASP F 1 43 ? 5.193 37.346 -3.808 1.00 48.24 43 ASP F O 1
ATOM 6123 N N . GLY F 1 44 ? 6.728 36.509 -2.392 1.00 37.31 44 GLY F N 1
ATOM 6124 C CA . GLY F 1 44 ? 5.888 35.392 -1.978 1.00 39.01 44 GLY F CA 1
ATOM 6125 C C . GLY F 1 44 ? 6.009 34.137 -2.858 1.00 38.58 44 GLY F C 1
ATOM 6126 O O . GLY F 1 44 ? 5.479 33.088 -2.487 1.00 40.95 44 GLY F O 1
ATOM 6127 N N . TYR F 1 45 ? 6.714 34.210 -3.994 1.00 36.11 45 TYR F N 1
ATOM 6128 C CA . TYR F 1 45 ? 6.924 33.047 -4.848 1.00 38.39 45 TYR F CA 1
ATOM 6129 C C . TYR F 1 45 ? 7.967 32.136 -4.215 1.00 41.64 45 TYR F C 1
ATOM 6130 O O . TYR F 1 45 ? 9.065 32.590 -3.936 1.00 41.32 45 TYR F O 1
ATOM 6139 N N . HIS F 1 46 ? 7.626 30.848 -4.042 1.00 48.33 46 HIS F N 1
ATOM 6140 C CA . HIS F 1 46 ? 8.476 29.899 -3.338 1.00 47.04 46 HIS F CA 1
ATOM 6141 C C . HIS F 1 46 ? 8.681 28.641 -4.168 1.00 45.69 46 HIS F C 1
ATOM 6142 O O . HIS F 1 46 ? 8.663 27.547 -3.614 1.00 47.20 46 HIS F O 1
ATOM 6149 N N . GLY F 1 47 ? 8.908 28.814 -5.478 1.00 46.57 47 GLY F N 1
ATOM 6150 C CA . GLY F 1 47 ? 9.209 27.703 -6.377 1.00 45.13 47 GLY F CA 1
ATOM 6151 C C . GLY F 1 47 ? 7.998 26.846 -6.773 1.00 40.37 47 GLY F C 1
ATOM 6152 O O . GLY F 1 47 ? 8.206 25.753 -7.270 1.00 32.40 47 GLY F O 1
ATOM 6153 N N . GLU F 1 48 ? 6.756 27.362 -6.640 1.00 42.33 48 GLU F N 1
ATOM 6154 C CA . GLU F 1 48 ? 5.532 26.629 -6.992 1.00 39.86 48 GLU F CA 1
ATOM 6155 C C . GLU F 1 48 ? 5.536 26.311 -8.488 1.00 37.73 48 GLU F C 1
ATOM 6156 O O . GLU F 1 48 ? 6.029 27.103 -9.290 1.00 32.69 48 GLU F O 1
ATOM 6162 N N . GLU F 1 49 ? 5.001 25.140 -8.858 1.00 37.92 49 GLU F N 1
ATOM 6163 C CA . GLU F 1 49 ? 5.083 24.633 -10.225 1.00 41.22 49 GLU F CA 1
ATOM 6164 C C . GLU F 1 49 ? 4.057 25.293 -11.139 1.00 34.71 49 GLU F C 1
ATOM 6165 O O . GLU F 1 49 ? 4.251 25.300 -12.351 1.00 41.95 49 GLU F O 1
ATOM 6171 N N . VAL F 1 50 ? 2.944 25.758 -10.548 1.00 35.06 50 VAL F N 1
ATOM 6172 C CA . VAL F 1 50 ? 1.881 26.430 -11.273 1.00 32.61 50 VAL F CA 1
ATOM 6173 C C . VAL F 1 50 ? 1.824 27.905 -10.844 1.00 31.99 50 VAL F C 1
ATOM 6174 O O . VAL F 1 50 ? 1.731 28.229 -9.668 1.00 32.79 50 VAL F O 1
ATOM 6178 N N . VAL F 1 51 ? 1.930 28.804 -11.811 1.00 33.78 51 VAL F N 1
ATOM 6179 C CA . VAL F 1 51 ? 1.854 30.237 -11.567 1.00 36.93 51 VAL F CA 1
ATOM 6180 C C . VAL F 1 51 ? 0.607 30.724 -12.284 1.00 30.92 51 VAL F C 1
ATOM 6181 O O . VAL F 1 51 ? 0.425 30.444 -13.447 1.00 31.30 51 VAL F O 1
ATOM 6185 N N . VAL F 1 52 ? -0.230 31.488 -11.609 1.00 34.04 52 VAL F N 1
ATOM 6186 C CA . VAL F 1 52 ? -1.362 32.104 -12.267 1.00 35.28 52 VAL F CA 1
ATOM 6187 C C . VAL F 1 52 ? -1.130 33.617 -12.247 1.00 38.12 52 VAL F C 1
ATOM 6188 O O . VAL F 1 52 ? -0.841 34.193 -11.194 1.00 37.80 52 VAL F O 1
ATOM 6192 N N . ILE F 1 53 ? -1.200 34.231 -13.433 1.00 34.51 53 ILE F N 1
ATOM 6193 C CA . ILE F 1 53 ? -1.203 35.674 -13.587 1.00 36.45 53 ILE F CA 1
ATOM 6194 C C . ILE F 1 53 ? -2.637 36.093 -13.919 1.00 35.83 53 ILE F C 1
ATOM 6195 O O . ILE F 1 53 ? -3.042 36.046 -15.075 1.00 38.18 53 ILE F O 1
ATOM 6200 N N . ASP F 1 54 ? -3.411 36.405 -12.879 1.00 39.31 54 ASP F N 1
ATOM 6201 C CA . ASP F 1 54 ? -4.826 36.725 -12.979 1.00 49.58 54 ASP F CA 1
ATOM 6202 C C . ASP F 1 54 ? -4.958 38.178 -13.443 1.00 56.38 54 ASP F C 1
ATOM 6203 O O . ASP F 1 54 ? -4.160 39.019 -13.028 1.00 56.42 54 ASP F O 1
ATOM 6208 N N . ASP F 1 55 ? -5.927 38.459 -14.337 1.00 63.91 55 ASP F N 1
ATOM 6209 C CA . ASP F 1 55 ? -6.243 39.819 -14.767 1.00 61.21 55 ASP F CA 1
ATOM 6210 C C . ASP F 1 55 ? -5.007 40.491 -15.357 1.00 53.58 55 ASP F C 1
ATOM 6211 O O . ASP F 1 55 ? -4.612 41.591 -14.952 1.00 54.78 55 ASP F O 1
ATOM 6216 N N . PHE F 1 56 ? -4.417 39.823 -16.345 1.00 47.86 56 PHE F N 1
ATOM 6217 C CA . PHE F 1 56 ? -3.273 40.346 -17.055 1.00 40.77 56 PHE F CA 1
ATOM 6218 C C . PHE F 1 56 ? -3.774 41.158 -18.233 1.00 45.70 56 PHE F C 1
ATOM 6219 O O . PHE F 1 56 ? -4.659 40.685 -18.938 1.00 38.71 56 PHE F O 1
ATOM 6227 N N . TYR F 1 57 ? -3.174 42.341 -18.455 1.00 57.56 57 TYR F N 1
ATOM 6228 C CA . TYR F 1 57 ? -3.471 43.179 -19.617 1.00 64.06 57 TYR F CA 1
ATOM 6229 C C . TYR F 1 57 ? -2.185 43.750 -20.214 1.00 59.96 57 TYR F C 1
ATOM 6230 O O . TYR F 1 57 ? -2.220 44.840 -20.777 1.00 63.44 57 TYR F O 1
ATOM 6239 N N . GLY F 1 58 ? -1.057 43.044 -20.035 1.00 54.65 58 GLY F N 1
ATOM 6240 C CA . GLY F 1 58 ? 0.235 43.437 -20.593 1.00 53.82 58 GLY F CA 1
ATOM 6241 C C . GLY F 1 58 ? 1.047 44.351 -19.670 1.00 51.92 58 GLY F C 1
ATOM 6242 O O . GLY F 1 58 ? 1.901 45.084 -20.130 1.00 50.30 58 GLY F O 1
ATOM 6243 N N . TRP F 1 59 ? 0.831 44.254 -18.357 1.00 54.20 59 TRP F N 1
ATOM 6244 C CA . TRP F 1 59 ? 1.461 45.163 -17.411 1.00 58.03 59 TRP F CA 1
ATOM 6245 C C . TRP F 1 59 ? 2.783 44.608 -16.872 1.00 61.08 59 TRP F C 1
ATOM 6246 O O . TRP F 1 59 ? 3.265 45.065 -15.840 1.00 63.79 59 TRP F O 1
ATOM 6257 N N . LEU F 1 60 ? 3.355 43.611 -17.554 1.00 59.73 60 LEU F N 1
ATOM 6258 C CA . LEU F 1 60 ? 4.738 43.221 -17.359 1.00 57.63 60 LEU F CA 1
ATOM 6259 C C . LEU F 1 60 ? 5.498 43.645 -18.602 1.00 50.80 60 LEU F C 1
ATOM 6260 O O . LEU F 1 60 ? 4.934 43.557 -19.680 1.00 44.10 60 LEU F O 1
ATOM 6265 N N . PRO F 1 61 ? 6.774 44.083 -18.498 1.00 47.52 61 PRO F N 1
ATOM 6266 C CA . PRO F 1 61 ? 7.576 44.402 -19.677 1.00 45.26 61 PRO F CA 1
ATOM 6267 C C . PRO F 1 61 ? 7.654 43.208 -20.630 1.00 48.08 61 PRO F C 1
ATOM 6268 O O . PRO F 1 61 ? 7.903 42.085 -20.205 1.00 47.45 61 PRO F O 1
ATOM 6272 N N . TRP F 1 62 ? 7.449 43.490 -21.919 1.00 48.56 62 TRP F N 1
ATOM 6273 C CA . TRP F 1 62 ? 7.487 42.515 -22.996 1.00 47.01 62 TRP F CA 1
ATOM 6274 C C . TRP F 1 62 ? 8.570 41.454 -22.804 1.00 53.30 62 TRP F C 1
ATOM 6275 O O . TRP F 1 62 ? 8.273 40.262 -22.831 1.00 54.58 62 TRP F O 1
ATOM 6286 N N . ASP F 1 63 ? 9.828 41.891 -22.687 1.00 61.96 63 ASP F N 1
ATOM 6287 C CA . ASP F 1 63 ? 10.955 40.970 -22.666 1.00 55.57 63 ASP F CA 1
ATOM 6288 C C . ASP F 1 63 ? 10.900 40.081 -21.429 1.00 42.17 63 ASP F C 1
ATOM 6289 O O . ASP F 1 63 ? 11.354 38.949 -21.482 1.00 44.68 63 ASP F O 1
ATOM 6294 N N . ASP F 1 64 ? 10.388 40.596 -20.314 1.00 43.06 64 ASP F N 1
ATOM 6295 C CA . ASP F 1 64 ? 10.272 39.806 -19.104 1.00 48.85 64 ASP F CA 1
ATOM 6296 C C . ASP F 1 64 ? 9.215 38.721 -19.311 1.00 55.05 64 ASP F C 1
ATOM 6297 O O . ASP F 1 64 ? 9.441 37.604 -18.870 1.00 46.25 64 ASP F O 1
ATOM 6302 N N . LEU F 1 65 ? 8.063 39.055 -19.942 1.00 51.47 65 LEU F N 1
ATOM 6303 C CA . LEU F 1 65 ? 7.014 38.065 -20.204 1.00 45.55 65 LEU F CA 1
ATOM 6304 C C . LEU F 1 65 ? 7.562 36.975 -21.110 1.00 36.10 65 LEU F C 1
ATOM 6305 O O . LEU F 1 65 ? 7.340 35.796 -20.856 1.00 35.41 65 LEU F O 1
ATOM 6310 N N . LEU F 1 66 ? 8.301 37.366 -22.141 1.00 31.55 66 LEU F N 1
ATOM 6311 C CA . LEU F 1 66 ? 8.907 36.394 -23.034 1.00 33.79 66 LEU F CA 1
ATOM 6312 C C . LEU F 1 66 ? 9.803 35.425 -22.257 1.00 36.01 66 LEU F C 1
ATOM 6313 O O . LEU F 1 66 ? 9.798 34.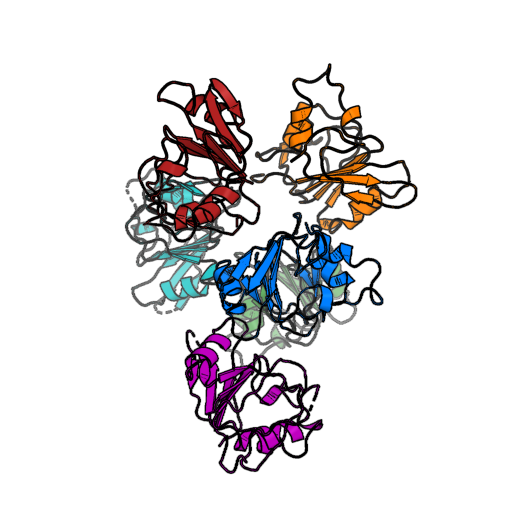231 -22.510 1.00 37.27 66 LEU F O 1
ATOM 6318 N N . ARG F 1 67 ? 10.631 35.948 -21.358 1.00 38.08 67 ARG F N 1
ATOM 6319 C CA . ARG F 1 67 ? 11.562 35.108 -20.620 1.00 39.47 67 ARG F CA 1
ATOM 6320 C C . ARG F 1 67 ? 10.783 34.174 -19.692 1.00 37.88 67 ARG F C 1
ATOM 6321 O O . ARG F 1 67 ? 11.154 33.015 -19.580 1.00 40.90 67 ARG F O 1
ATOM 6329 N N . LEU F 1 68 ? 9.738 34.683 -19.012 1.00 33.11 68 LEU F N 1
ATOM 6330 C CA . LEU F 1 68 ? 8.901 33.857 -18.161 1.00 39.96 68 LEU F CA 1
ATOM 6331 C C . LEU F 1 68 ? 8.359 32.646 -18.935 1.00 37.14 68 LEU F C 1
ATOM 6332 O O . LEU F 1 68 ? 8.326 31.542 -18.411 1.00 34.52 68 LEU F O 1
ATOM 6337 N N . CYS F 1 69 ? 7.951 32.863 -20.185 1.00 31.48 69 CYS F N 1
ATOM 6338 C CA . CYS F 1 69 ? 7.236 31.879 -20.970 1.00 34.55 69 CYS F CA 1
ATOM 6339 C C . CYS F 1 69 ? 8.189 31.007 -21.780 1.00 34.27 69 CYS F C 1
ATOM 6340 O O . CYS F 1 69 ? 7.756 30.384 -22.732 1.00 39.30 69 CYS F O 1
ATOM 6343 N N . ASP F 1 70 ? 9.454 30.904 -21.376 1.00 39.01 70 ASP F N 1
ATOM 6344 C CA . ASP F 1 70 ? 10.449 30.211 -22.176 1.00 45.85 70 ASP F CA 1
ATOM 6345 C C . ASP F 1 70 ? 10.955 28.969 -21.431 1.00 35.93 70 ASP F C 1
ATOM 6346 O O . ASP F 1 70 ? 10.272 28.475 -20.546 1.00 35.31 70 ASP F O 1
ATOM 6351 N N . ARG F 1 71 ? 12.153 28.477 -21.789 1.00 39.51 71 ARG F N 1
ATOM 6352 C CA . ARG F 1 71 ? 12.641 27.186 -21.307 1.00 43.79 71 ARG F CA 1
ATOM 6353 C C . ARG F 1 71 ? 13.997 27.246 -20.609 1.00 38.63 71 ARG F C 1
ATOM 6354 O O . ARG F 1 71 ? 14.468 26.201 -20.160 1.00 43.60 71 ARG F O 1
ATOM 6362 N N . TYR F 1 72 ? 14.584 28.441 -20.455 1.00 37.19 72 TYR F N 1
ATOM 6363 C CA . TYR F 1 72 ? 15.934 28.580 -19.916 1.00 40.51 72 TYR F CA 1
ATOM 6364 C C . TYR F 1 72 ? 15.898 28.957 -18.437 1.00 36.62 72 TYR F C 1
ATOM 6365 O O . TYR F 1 72 ? 14.897 29.463 -17.964 1.00 40.62 72 TYR F O 1
ATOM 6374 N N . PRO F 1 73 ? 16.987 28.718 -17.668 1.00 38.00 73 PRO F N 1
ATOM 6375 C CA . PRO F 1 73 ? 17.078 29.175 -16.287 1.00 35.46 73 PRO F CA 1
ATOM 6376 C C . PRO F 1 73 ? 16.734 30.655 -16.176 1.00 33.46 73 PRO F C 1
ATOM 6377 O O . PRO F 1 73 ? 17.150 31.460 -17.005 1.00 33.81 73 PRO F O 1
ATOM 6381 N N . LEU F 1 74 ? 16.016 31.017 -15.124 1.00 39.42 74 LEU F N 1
ATOM 6382 C CA . LEU F 1 74 ? 15.563 32.387 -14.990 1.00 39.72 74 LEU F CA 1
ATOM 6383 C C . LEU F 1 74 ? 15.314 32.689 -13.520 1.00 39.06 74 LEU F C 1
ATOM 6384 O O . LEU F 1 74 ? 14.679 31.903 -12.808 1.00 35.38 74 LEU F O 1
ATOM 6389 N N . THR F 1 75 ? 15.823 33.844 -13.086 1.00 35.98 75 THR F N 1
ATOM 6390 C CA . THR F 1 75 ? 15.452 34.417 -11.816 1.00 33.75 75 THR F CA 1
ATOM 6391 C C . THR F 1 75 ? 14.454 35.549 -12.050 1.00 33.77 75 THR F C 1
ATOM 6392 O O . THR F 1 75 ? 14.543 36.275 -13.029 1.00 35.16 75 THR F O 1
ATOM 6396 N N . VAL F 1 76 ? 13.505 35.687 -11.133 1.00 35.43 76 VAL F N 1
ATOM 6397 C CA . VAL F 1 76 ? 12.576 36.798 -11.159 1.00 40.61 76 VAL F CA 1
ATOM 6398 C C . VAL F 1 76 ? 12.765 37.588 -9.874 1.00 47.42 76 VAL F C 1
ATOM 6399 O O . VAL F 1 76 ? 13.331 37.074 -8.909 1.00 37.10 76 VAL F O 1
ATOM 6403 N N . GLU F 1 77 ? 12.256 38.824 -9.907 1.00 46.36 77 GLU F N 1
ATOM 6404 C CA . GLU F 1 77 ? 12.626 39.848 -8.962 1.00 50.15 77 GLU F CA 1
ATOM 6405 C C . GLU F 1 77 ? 11.575 39.931 -7.861 1.00 50.74 77 GLU F C 1
ATOM 6406 O O . GLU F 1 77 ? 10.368 39.865 -8.115 1.00 43.57 77 GLU F O 1
ATOM 6412 N N . THR F 1 78 ? 12.074 40.024 -6.628 1.00 44.28 78 THR F N 1
ATOM 6413 C CA . THR F 1 78 ? 11.277 40.378 -5.478 1.00 47.06 78 THR F CA 1
ATOM 6414 C C . THR F 1 78 ? 11.910 41.633 -4.895 1.00 49.96 78 THR F C 1
ATOM 6415 O O . THR F 1 78 ? 13.014 42.001 -5.295 1.00 51.48 78 THR F O 1
ATOM 6419 N N . LYS F 1 79 ? 11.223 42.237 -3.927 1.00 48.86 79 LYS F N 1
ATOM 6420 C CA . LYS F 1 79 ? 11.718 43.436 -3.273 1.00 63.27 79 LYS F CA 1
ATOM 6421 C C . LYS F 1 79 ? 12.960 43.114 -2.422 1.00 66.64 79 LYS F C 1
ATOM 6422 O O . LYS F 1 79 ? 13.716 44.015 -2.062 1.00 65.06 79 LYS F O 1
ATOM 6428 N N . GLY F 1 80 ? 13.185 41.828 -2.112 1.00 68.41 80 GLY F N 1
ATOM 6429 C CA . GLY F 1 80 ? 14.325 41.417 -1.308 1.00 64.84 80 GLY F CA 1
ATOM 6430 C C . GLY F 1 80 ? 15.443 40.758 -2.114 1.00 55.65 80 GLY F C 1
ATOM 6431 O O . GLY F 1 80 ? 16.368 40.203 -1.522 1.00 58.28 80 GLY F O 1
ATOM 6432 N N . GLY F 1 81 ? 15.349 40.803 -3.449 1.00 48.96 81 GLY F N 1
ATOM 6433 C CA . GLY F 1 81 ? 16.293 40.115 -4.315 1.00 46.32 81 GLY F CA 1
ATOM 6434 C C . GLY F 1 81 ? 15.650 39.034 -5.193 1.00 46.43 81 GLY F C 1
ATOM 6435 O O . GLY F 1 81 ? 14.436 38.819 -5.170 1.00 42.70 81 GLY F O 1
ATOM 6436 N N . THR F 1 82 ? 16.509 38.344 -5.956 1.00 43.62 82 THR F N 1
ATOM 6437 C CA . THR F 1 82 ? 16.081 37.429 -7.000 1.00 46.10 82 THR F CA 1
ATOM 6438 C C . THR F 1 82 ? 15.678 36.123 -6.339 1.00 46.55 82 THR F C 1
ATOM 6439 O O . THR F 1 82 ? 16.124 35.846 -5.222 1.00 41.89 82 THR F O 1
ATOM 6443 N N . VAL F 1 83 ? 14.815 35.364 -7.035 1.00 42.57 83 VAL F N 1
ATOM 6444 C CA . VAL F 1 83 ? 14.439 34.011 -6.643 1.00 43.61 83 VAL F CA 1
ATOM 6445 C C . VAL F 1 83 ? 14.344 33.180 -7.923 1.00 42.07 83 VAL F C 1
ATOM 6446 O O . VAL F 1 83 ? 14.000 33.708 -8.975 1.00 41.27 83 VAL F O 1
ATOM 6450 N N . PRO F 1 84 ? 14.670 31.866 -7.930 1.00 39.34 84 PRO F N 1
ATOM 6451 C CA . PRO F 1 84 ? 14.577 31.099 -9.174 1.00 37.02 84 PRO F CA 1
ATOM 6452 C C . PRO F 1 84 ? 13.132 30.915 -9.636 1.00 36.26 84 PRO F C 1
ATOM 6453 O O . PRO F 1 84 ? 12.237 30.664 -8.836 1.00 40.28 84 PRO F O 1
ATOM 6457 N N . PHE F 1 85 ? 12.911 31.062 -10.940 1.00 37.18 85 PHE F N 1
ATOM 6458 C CA . PHE F 1 85 ? 11.606 30.801 -11.520 1.00 36.81 85 PHE F CA 1
ATOM 6459 C C . PHE F 1 85 ? 11.532 29.339 -11.972 1.00 35.58 85 PHE F C 1
ATOM 6460 O O . PHE F 1 85 ? 12.292 28.911 -12.832 1.00 36.96 85 PHE F O 1
ATOM 6468 N N . LEU F 1 86 ? 10.597 28.575 -11.397 1.00 30.94 86 LEU F N 1
ATOM 6469 C CA . LEU F 1 86 ? 10.600 27.119 -11.572 1.00 33.83 86 LEU F CA 1
ATOM 6470 C C . LEU F 1 86 ? 9.237 26.579 -12.017 1.00 38.21 86 LEU F C 1
ATOM 6471 O O . LEU F 1 86 ? 9.011 25.371 -11.972 1.00 32.27 86 LEU F O 1
ATOM 6476 N N . ALA F 1 87 ? 8.356 27.470 -12.508 1.00 39.20 87 ALA F N 1
ATOM 6477 C CA . ALA F 1 87 ? 7.058 27.074 -13.028 1.00 39.36 87 ALA F CA 1
ATOM 6478 C C . ALA F 1 87 ? 7.198 26.027 -14.141 1.00 35.27 87 ALA F C 1
ATOM 6479 O O . ALA F 1 87 ? 8.049 26.143 -15.026 1.00 32.08 87 ALA F O 1
ATOM 6481 N N . ARG F 1 88 ? 6.225 25.132 -14.195 1.00 33.15 88 ARG F N 1
ATOM 6482 C CA . ARG F 1 88 ? 6.118 24.207 -15.298 1.00 33.97 88 ARG F CA 1
ATOM 6483 C C . ARG F 1 88 ? 4.813 24.631 -16.015 1.00 29.72 88 ARG F C 1
ATOM 6484 O O . ARG F 1 88 ? 4.611 24.292 -17.156 1.00 29.26 88 ARG F O 1
ATOM 6492 N N . SER F 1 89 ? 3.944 25.379 -15.338 1.00 31.54 89 SER F N 1
ATOM 6493 C CA . SER F 1 89 ? 2.693 25.836 -15.918 1.00 31.97 89 SER F CA 1
ATOM 6494 C C . SER F 1 89 ? 2.503 27.296 -15.532 1.00 29.78 89 SER F C 1
ATOM 6495 O O . SER F 1 89 ? 2.601 27.617 -14.353 1.00 33.30 89 SER F O 1
ATOM 6498 N N . ILE F 1 90 ? 2.239 28.151 -16.524 1.00 29.38 90 ILE F N 1
ATOM 6499 C CA . ILE F 1 90 ? 1.734 29.492 -16.280 1.00 30.76 90 ILE F CA 1
ATOM 6500 C C . ILE F 1 90 ? 0.318 29.531 -16.827 1.00 27.92 90 ILE F C 1
ATOM 6501 O O . ILE F 1 90 ? 0.131 29.212 -17.991 1.00 27.19 90 ILE F O 1
ATOM 6506 N N . LEU F 1 91 ? -0.638 29.950 -15.988 1.00 27.96 91 LEU F N 1
ATOM 6507 C CA . LEU F 1 91 ? -1.989 30.252 -16.422 1.00 30.01 91 LEU F CA 1
ATOM 6508 C C . LEU F 1 91 ? -2.136 31.778 -16.472 1.00 30.75 91 LEU F C 1
ATOM 6509 O O . LEU F 1 91 ? -2.045 32.437 -15.435 1.00 27.75 91 LEU F O 1
ATOM 6514 N N . ILE F 1 92 ? -2.336 32.370 -17.666 1.00 30.54 92 ILE F N 1
ATOM 6515 C CA . ILE F 1 92 ? -2.689 33.784 -17.737 1.00 30.76 92 ILE F CA 1
ATOM 6516 C C . ILE F 1 92 ? -4.188 33.952 -18.010 1.00 38.16 92 ILE F C 1
ATOM 6517 O O . ILE F 1 92 ? -4.703 33.495 -19.038 1.00 32.68 92 ILE F O 1
ATOM 6522 N N . THR F 1 93 ? -4.891 34.625 -17.086 1.00 38.84 93 THR F N 1
ATOM 6523 C CA . THR F 1 93 ? -6.299 34.937 -17.277 1.00 42.58 93 THR F CA 1
ATOM 6524 C C . THR F 1 93 ? -6.420 36.403 -17.691 1.00 48.22 93 THR F C 1
ATOM 6525 O O . THR F 1 93 ? -5.661 37.251 -17.211 1.00 49.20 93 THR F O 1
ATOM 6529 N N . SER F 1 94 ? -7.379 36.691 -18.590 1.00 49.39 94 SER F N 1
ATOM 6530 C CA . SER F 1 94 ? -7.530 38.031 -19.142 1.00 50.65 94 SER F CA 1
ATOM 6531 C C . SER F 1 94 ? -8.936 38.302 -19.682 1.00 50.78 94 SER F C 1
ATOM 6532 O O . SER F 1 94 ? -9.614 37.383 -20.146 1.00 42.54 94 SER F O 1
ATOM 6535 N N . ASN F 1 95 ? -9.326 39.590 -19.675 1.00 48.75 95 ASN F N 1
ATOM 6536 C CA . ASN F 1 95 ? -10.555 40.045 -20.322 1.00 50.43 95 ASN F CA 1
ATOM 6537 C C . ASN F 1 95 ? -10.336 40.289 -21.816 1.00 45.63 95 ASN F C 1
ATOM 6538 O O . ASN F 1 95 ? -11.299 40.422 -22.565 1.00 50.91 95 ASN F O 1
ATOM 6543 N N . GLN F 1 96 ? -9.076 40.314 -22.258 1.00 44.69 96 GLN F N 1
ATOM 6544 C CA . GLN F 1 96 ? -8.745 40.558 -23.650 1.00 46.83 96 GLN F CA 1
ATOM 6545 C C . GLN F 1 96 ? -7.903 39.402 -24.173 1.00 49.39 96 GLN F C 1
ATOM 6546 O O . GLN F 1 96 ? -7.212 38.771 -23.367 1.00 52.58 96 GLN F O 1
ATOM 6552 N N . THR F 1 97 ? -7.939 39.146 -25.500 1.00 53.85 97 THR F N 1
ATOM 6553 C CA . THR F 1 97 ? -7.032 38.181 -26.117 1.00 57.60 97 THR F CA 1
ATOM 6554 C C . THR F 1 97 ? -5.623 38.755 -26.032 1.00 61.75 97 THR F C 1
ATOM 6555 O O . THR F 1 97 ? -5.477 39.970 -25.869 1.00 71.45 97 THR F O 1
ATOM 6559 N N . PRO F 1 98 ? -4.553 37.936 -26.177 1.00 60.31 98 PRO F N 1
ATOM 6560 C CA . PRO F 1 98 ? -3.189 38.467 -26.205 1.00 56.64 98 PRO F CA 1
ATOM 6561 C C . PRO F 1 98 ? -2.962 39.575 -27.236 1.00 53.39 98 PRO F C 1
ATOM 6562 O O . PRO F 1 98 ? -2.027 40.366 -27.110 1.00 52.85 98 PRO F O 1
ATOM 6566 N N . LEU F 1 99 ? -3.829 39.638 -28.249 1.00 49.86 99 LEU F N 1
ATOM 6567 C CA . LEU F 1 99 ? -3.713 40.623 -29.310 1.00 53.40 99 LEU F CA 1
ATOM 6568 C C . LEU F 1 99 ? -3.752 42.038 -28.721 1.00 47.24 99 LEU F C 1
ATOM 6569 O O . LEU F 1 99 ? -3.122 42.918 -29.279 1.00 44.51 99 LEU F O 1
ATOM 6574 N N . GLU F 1 100 ? -4.475 42.238 -27.605 1.00 46.02 100 GLU F N 1
ATOM 6575 C CA . GLU F 1 100 ? -4.721 43.557 -27.030 1.00 59.39 100 GLU F CA 1
ATOM 6576 C C . GLU F 1 100 ? -3.648 43.971 -26.008 1.00 60.93 100 GLU F C 1
ATOM 6577 O O . GLU F 1 100 ? -3.521 45.170 -25.710 1.00 41.61 100 GLU F O 1
ATOM 6583 N N . TRP F 1 101 ? -2.889 42.993 -25.469 1.00 55.50 101 TRP F N 1
ATOM 6584 C CA . TRP F 1 101 ? -1.991 43.234 -24.344 1.00 56.06 101 TRP F CA 1
ATOM 6585 C C . TRP F 1 101 ? -0.855 44.177 -24.717 1.00 59.77 101 TRP F C 1
ATOM 6586 O O . TRP F 1 101 ? -0.484 45.066 -23.955 1.00 64.65 101 TRP F O 1
ATOM 6597 N N . TYR F 1 102 ? -0.213 43.967 -25.857 1.00 69.61 102 TYR F N 1
ATOM 6598 C CA . TYR F 1 102 ? 0.849 44.930 -26.235 1.00 80.06 102 TYR F CA 1
ATOM 6599 C C . TYR F 1 102 ? 0.602 45.395 -27.665 1.00 104.38 102 TYR F C 1
ATOM 6600 O O . TYR F 1 102 ? 0.069 44.595 -28.470 1.00 104.04 102 TYR F O 1
ATOM 6609 N N . ALA F 1 106 ? 4.452 48.190 -30.359 1.00 92.63 106 ALA F N 1
ATOM 6610 C CA . ALA F 1 106 ? 5.262 48.571 -29.213 1.00 66.26 106 ALA F CA 1
ATOM 6611 C C . ALA F 1 106 ? 6.450 47.618 -29.059 1.00 56.56 106 ALA F C 1
ATOM 6612 O O . ALA F 1 106 ? 7.211 47.754 -28.121 1.00 54.61 106 ALA F O 1
ATOM 6614 N N . VAL F 1 107 ? 6.670 46.725 -30.035 1.00 52.99 107 VAL F N 1
ATOM 6615 C CA . VAL F 1 107 ? 7.350 45.448 -29.827 1.00 56.93 107 VAL F CA 1
ATOM 6616 C C . VAL F 1 107 ? 8.096 45.047 -31.104 1.00 45.18 107 VAL F C 1
ATOM 6617 O O . VAL F 1 107 ? 7.681 45.465 -32.168 1.00 48.02 107 VAL F O 1
ATOM 6621 N N . PRO F 1 108 ? 9.208 44.274 -31.091 1.00 46.86 108 PRO F N 1
ATOM 6622 C CA . PRO F 1 108 ? 9.803 43.796 -32.346 1.00 47.99 108 PRO F CA 1
ATOM 6623 C C . PRO F 1 108 ? 8.878 42.925 -33.206 1.00 50.58 108 PRO F C 1
ATOM 6624 O O . PRO F 1 108 ? 8.572 43.267 -34.349 1.00 58.32 108 PRO F O 1
ATOM 6628 N N . ALA F 1 109 ? 8.479 41.769 -32.658 1.00 52.89 109 ALA F N 1
ATOM 6629 C CA . ALA F 1 109 ? 7.731 40.758 -33.386 1.00 50.35 109 ALA F CA 1
ATOM 6630 C C . ALA F 1 109 ? 6.827 40.030 -32.398 1.00 46.88 109 ALA F C 1
ATOM 6631 O O . ALA F 1 109 ? 7.289 39.326 -31.501 1.00 43.86 109 ALA F O 1
ATOM 6633 N N . VAL F 1 110 ? 5.519 40.237 -32.556 1.00 51.52 110 VAL F N 1
ATOM 6634 C CA . VAL F 1 110 ? 4.545 39.798 -31.565 1.00 49.02 110 VAL F CA 1
ATOM 6635 C C . VAL F 1 110 ? 4.493 38.266 -31.539 1.00 40.69 110 VAL F C 1
ATOM 6636 O O . VAL F 1 110 ? 4.133 37.674 -30.528 1.00 39.76 110 VAL F O 1
ATOM 6640 N N . GLU F 1 111 ? 4.913 37.633 -32.637 1.00 40.91 111 GLU F N 1
ATOM 6641 C CA . GLU F 1 111 ? 4.949 36.182 -32.773 1.00 42.49 111 GLU F CA 1
ATOM 6642 C C . GLU F 1 111 ? 5.865 35.564 -31.718 1.00 49.34 111 GLU F C 1
ATOM 6643 O O . GLU F 1 111 ? 5.750 34.378 -31.421 1.00 60.16 111 GLU F O 1
ATOM 6649 N N . ALA F 1 112 ? 6.759 36.378 -31.141 1.00 44.72 112 ALA F N 1
ATOM 6650 C CA . ALA F 1 112 ? 7.631 35.928 -30.068 1.00 45.57 112 ALA F CA 1
ATOM 6651 C C . ALA F 1 112 ? 6.799 35.443 -28.882 1.00 43.74 112 ALA F C 1
ATOM 6652 O O . ALA F 1 112 ? 7.116 34.401 -28.314 1.00 41.20 112 ALA F O 1
ATOM 6654 N N . LEU F 1 113 ? 5.790 36.236 -28.482 1.00 37.64 113 LEU F N 1
ATOM 6655 C CA . LEU F 1 113 ? 4.884 35.832 -27.429 1.00 36.81 113 LEU F CA 1
ATOM 6656 C C . LEU F 1 113 ? 4.058 34.645 -27.908 1.00 39.59 113 LEU F C 1
ATOM 6657 O O . LEU F 1 113 ? 3.952 33.662 -27.192 1.00 37.51 113 LEU F O 1
ATOM 6662 N N . TYR F 1 114 ? 3.477 34.750 -29.106 1.00 40.03 114 TYR F N 1
ATOM 6663 C CA . TYR F 1 114 ? 2.451 33.811 -29.542 1.00 44.78 114 TYR F CA 1
ATOM 6664 C C . TYR F 1 114 ? 3.030 32.400 -29.608 1.00 44.25 114 TYR F C 1
ATOM 6665 O O . TYR F 1 114 ? 2.358 31.449 -29.204 1.00 38.58 114 TYR F O 1
ATOM 6674 N N . ARG F 1 115 ? 4.259 32.272 -30.100 1.00 41.35 115 ARG F N 1
ATOM 6675 C CA . ARG F 1 115 ? 4.924 30.973 -30.223 1.00 42.46 115 ARG F CA 1
ATOM 6676 C C . ARG F 1 115 ? 5.249 30.332 -28.888 1.00 41.11 115 ARG F C 1
ATOM 6677 O O . ARG F 1 115 ? 5.488 29.153 -28.814 1.00 36.57 115 ARG F O 1
ATOM 6685 N N . ARG F 1 116 ? 5.269 31.127 -27.837 1.00 40.99 116 ARG F N 1
ATOM 6686 C CA . ARG F 1 116 ? 5.496 30.569 -26.510 1.00 41.39 116 ARG F CA 1
ATOM 6687 C C . ARG F 1 116 ? 4.199 30.210 -25.783 1.00 40.30 116 ARG F C 1
ATOM 6688 O O . ARG F 1 116 ? 4.240 29.636 -24.721 1.00 35.94 116 ARG F O 1
ATOM 6696 N N . ILE F 1 117 ? 3.049 30.569 -26.343 1.00 40.25 117 ILE F N 1
ATOM 6697 C CA . ILE F 1 117 ? 1.774 30.166 -25.772 1.00 36.45 117 ILE F CA 1
ATOM 6698 C C . ILE F 1 117 ? 1.503 28.695 -26.104 1.00 33.02 117 ILE F C 1
ATOM 6699 O O . ILE F 1 117 ? 1.724 28.263 -27.232 1.00 42.35 117 ILE F O 1
ATOM 6704 N N . THR F 1 118 ? 1.003 27.937 -25.124 1.00 31.76 118 THR F N 1
ATOM 6705 C CA . THR F 1 118 ? 0.797 26.506 -25.286 1.00 35.80 118 THR F CA 1
ATOM 6706 C C . THR F 1 118 ? -0.661 26.212 -25.606 1.00 35.51 118 THR F C 1
ATOM 6707 O O . THR F 1 118 ? -0.930 25.390 -26.461 1.00 34.73 118 THR F O 1
ATOM 6711 N N . SER F 1 119 ? -1.603 26.874 -24.939 1.00 34.76 119 SER F N 1
ATOM 6712 C CA . SER F 1 119 ? -3.003 26.689 -25.281 1.00 33.54 119 SER F CA 1
ATOM 6713 C C . SER F 1 119 ? -3.756 27.996 -25.094 1.00 40.14 119 SER F C 1
ATOM 6714 O O . SER F 1 119 ? -3.345 28.853 -24.304 1.00 39.44 119 SER F O 1
ATOM 6717 N N . LEU F 1 120 ? -4.841 28.125 -25.861 1.00 36.94 120 LEU F N 1
ATOM 6718 C CA . LEU F 1 120 ? -5.726 29.263 -25.777 1.00 37.43 120 LEU F CA 1
ATOM 6719 C C . LEU F 1 120 ? -7.150 28.774 -25.521 1.00 38.73 120 LEU F C 1
ATOM 6720 O O . LEU F 1 120 ? -7.671 27.968 -26.297 1.00 36.14 120 LEU F O 1
ATOM 6725 N N . VAL F 1 121 ? -7.726 29.246 -24.407 1.00 36.25 121 VAL F N 1
ATOM 6726 C CA . VAL F 1 121 ? -9.029 28.824 -23.917 1.00 40.16 121 VAL F CA 1
ATOM 6727 C C . VAL F 1 121 ? -9.890 30.083 -23.816 1.00 42.53 121 VAL F C 1
ATOM 6728 O O . VAL F 1 121 ? -9.469 31.066 -23.234 1.00 39.02 121 VAL F O 1
ATOM 6732 N N . PHE F 1 122 ? -11.084 30.053 -24.413 1.00 46.08 122 PHE F N 1
ATOM 6733 C CA . PHE F 1 122 ? -11.851 31.254 -24.711 1.00 48.85 122 PHE F CA 1
ATOM 6734 C C . PHE F 1 122 ? -13.306 31.025 -24.320 1.00 45.25 122 PHE F C 1
ATOM 6735 O O . PHE F 1 122 ? -13.848 29.957 -24.580 1.00 43.37 122 PHE F O 1
ATOM 6743 N N . TRP F 1 123 ? -13.888 32.002 -23.639 1.00 50.79 123 TRP F N 1
ATOM 6744 C CA . TRP F 1 123 ? -15.314 31.920 -23.252 1.00 47.25 123 TRP F CA 1
ATOM 6745 C C . TRP F 1 123 ? -16.174 32.229 -24.470 1.00 51.32 123 TRP F C 1
ATOM 6746 O O . TRP F 1 123 ? -16.034 33.329 -25.013 1.00 63.46 123 TRP F O 1
ATOM 6757 N N . LYS F 1 124 ? -17.044 31.297 -24.842 1.00 60.61 124 LYS F N 1
ATOM 6758 C CA . LYS F 1 124 ? -17.972 31.486 -25.980 1.00 66.07 124 LYS F CA 1
ATOM 6759 C C . LYS F 1 124 ? -19.382 31.768 -25.442 1.00 75.62 124 LYS F C 1
ATOM 6760 O O . LYS F 1 124 ? -19.763 31.088 -24.469 1.00 81.88 124 LYS F O 1
ATOM 6766 N N . ASN F 1 125 ? -20.098 32.744 -26.026 1.00 81.40 125 ASN F N 1
ATOM 6767 C CA . ASN F 1 125 ? -21.494 33.130 -25.637 1.00 95.02 125 ASN F CA 1
ATOM 6768 C C . ASN F 1 125 ? -21.461 33.965 -24.351 1.00 103.59 125 ASN F C 1
ATOM 6769 O O . ASN F 1 125 ? -21.769 33.396 -23.282 1.00 95.65 125 ASN F O 1
ATOM 6774 N N . GLU F 1 128 ? -19.617 28.727 -22.261 1.00 70.86 128 GLU F N 1
ATOM 6775 C CA . GLU F 1 128 ? -18.544 27.801 -21.809 1.00 63.26 128 GLU F CA 1
ATOM 6776 C C . GLU F 1 128 ? -17.166 28.149 -22.373 1.00 51.67 128 GLU F C 1
ATOM 6777 O O . GLU F 1 128 ? -17.098 28.836 -23.394 1.00 44.59 128 GLU F O 1
ATOM 6783 N N . GLN F 1 129 ? -16.115 27.717 -21.676 1.00 48.21 129 GLN F N 1
ATOM 6784 C CA . GLN F 1 129 ? -14.738 27.867 -22.130 1.00 45.12 129 GLN F CA 1
ATOM 6785 C C . GLN F 1 129 ? -14.513 26.821 -23.215 1.00 43.11 129 GLN F C 1
ATOM 6786 O O . GLN F 1 129 ? -14.727 25.634 -22.985 1.00 56.02 129 GLN F O 1
ATOM 6792 N N . SER F 1 130 ? -14.070 27.257 -24.393 1.00 43.59 130 SER F N 1
ATOM 6793 C CA . SER F 1 130 ? -13.693 26.344 -25.460 1.00 47.09 130 SER F CA 1
ATOM 6794 C C . SER F 1 130 ? -12.196 26.452 -25.705 1.00 44.52 130 SER F C 1
ATOM 6795 O O . SER F 1 130 ? -11.666 27.562 -25.688 1.00 42.62 130 SER F O 1
ATOM 6798 N N . THR F 1 131 ? -11.541 25.310 -25.944 1.00 39.88 131 THR F N 1
ATOM 6799 C CA . THR F 1 131 ? -10.151 25.304 -26.365 1.00 41.03 131 THR F CA 1
ATOM 6800 C C . THR F 1 131 ? -10.077 25.582 -27.864 1.00 47.53 131 THR F C 1
ATOM 6801 O O . THR F 1 131 ? -10.672 24.865 -28.667 1.00 41.68 131 THR F O 1
ATOM 6805 N N . GLU F 1 132 ? -9.320 26.617 -28.238 1.00 44.14 132 GLU F N 1
ATOM 6806 C CA . GLU F 1 132 ? -9.253 27.022 -29.624 1.00 48.94 132 GLU F CA 1
ATOM 6807 C C . GLU F 1 132 ? -8.048 26.371 -30.302 1.00 40.34 132 GLU F C 1
ATOM 6808 O O . GLU F 1 132 ? -7.120 25.970 -29.616 1.00 32.10 132 GLU F O 1
ATOM 6814 N N . GLU F 1 133 ? -8.065 26.260 -31.643 1.00 42.73 133 GLU F N 1
ATOM 6815 C CA . GLU F 1 133 ? -6.906 25.747 -32.372 1.00 52.78 133 GLU F CA 1
ATOM 6816 C C . GLU F 1 133 ? -6.243 26.873 -33.174 1.00 49.74 133 GLU F C 1
ATOM 6817 O O . GLU F 1 133 ? -6.615 27.101 -34.312 1.00 54.36 133 GLU F O 1
ATOM 6823 N N . GLY F 1 134 ? -5.253 27.546 -32.557 1.00 55.95 134 GLY F N 1
ATOM 6824 C CA . GLY F 1 134 ? -4.431 28.607 -33.133 1.00 51.52 134 GLY F CA 1
ATOM 6825 C C . GLY F 1 134 ? -4.240 28.510 -34.649 1.00 48.82 134 GLY F C 1
ATOM 6826 O O . GLY F 1 134 ? -3.920 27.445 -35.169 1.00 41.47 134 GLY F O 1
ATOM 6827 N N . GLY F 1 135 ? -4.243 29.697 -35.289 1.00 53.51 135 GLY F N 1
ATOM 6828 C CA . GLY F 1 135 ? -4.669 29.933 -36.657 1.00 48.93 135 GLY F CA 1
ATOM 6829 C C . GLY F 1 135 ? -6.190 29.858 -36.699 1.00 43.48 135 GLY F C 1
ATOM 6830 O O . GLY F 1 135 ? -6.702 28.861 -37.173 1.00 46.33 135 GLY F O 1
ATOM 6831 N N . GLN F 1 136 ? -6.834 30.864 -36.110 1.00 45.48 136 GLN F N 1
ATOM 6832 C CA . GLN F 1 136 ? -8.314 30.877 -35.996 1.00 52.92 136 GLN F CA 1
ATOM 6833 C C . GLN F 1 136 ? -8.848 32.312 -35.956 1.00 48.33 136 GLN F C 1
ATOM 6834 O O . GLN F 1 136 ? -8.065 33.239 -35.773 1.00 43.41 136 GLN F O 1
ATOM 6840 N N . PHE F 1 137 ? -10.151 32.469 -36.113 1.00 51.15 137 PHE F N 1
ATOM 6841 C CA . PHE F 1 137 ? -10.821 33.764 -36.146 1.00 59.21 137 PHE F CA 1
ATOM 6842 C C . PHE F 1 137 ? -10.445 34.697 -34.988 1.00 58.38 137 PHE F C 1
ATOM 6843 O O . PHE F 1 137 ? -10.202 35.883 -35.217 1.00 54.78 137 PHE F O 1
ATOM 6851 N N . VAL F 1 138 ? -10.450 34.204 -33.744 1.00 59.14 138 VAL F N 1
ATOM 6852 C CA . VAL F 1 138 ? -10.340 35.101 -32.607 1.00 66.43 138 VAL F CA 1
ATOM 6853 C C . VAL F 1 138 ? -8.881 35.340 -32.199 1.00 66.83 138 VAL F C 1
ATOM 6854 O O . VAL F 1 138 ? -8.610 36.336 -31.526 1.00 71.90 138 VAL F O 1
ATOM 6858 N N . THR F 1 139 ? -7.966 34.426 -32.563 1.00 68.74 139 THR F N 1
ATOM 6859 C CA . THR F 1 139 ? -6.528 34.651 -32.442 1.00 69.80 139 THR F CA 1
ATOM 6860 C C . THR F 1 139 ? -5.877 34.172 -33.738 1.00 62.05 139 THR F C 1
ATOM 6861 O O . THR F 1 139 ? -5.621 32.988 -33.958 1.00 44.86 139 THR F O 1
ATOM 6865 N N . LEU F 1 140 ? -5.579 35.194 -34.548 1.00 69.00 140 LEU F N 1
ATOM 6866 C CA . LEU F 1 140 ? -5.177 35.097 -35.936 1.00 70.40 140 LEU F CA 1
ATOM 6867 C C . LEU F 1 140 ? -3.935 34.209 -36.099 1.00 65.42 140 LEU F C 1
ATOM 6868 O O . LEU F 1 140 ? -3.812 33.479 -37.082 1.00 83.90 140 LEU F O 1
ATOM 6873 N N . SER F 1 141 ? -3.016 34.268 -35.131 1.00 56.36 141 SER F N 1
ATOM 6874 C CA . SER F 1 141 ? -1.623 33.880 -35.312 1.00 50.71 141 SER F CA 1
ATOM 6875 C C . SER F 1 141 ? -1.417 32.418 -34.886 1.00 53.32 141 SER F C 1
ATOM 6876 O O . SER F 1 141 ? -2.224 31.898 -34.127 1.00 53.78 141 SER F O 1
ATOM 6879 N N . PRO F 1 142 ? -0.326 31.695 -35.266 1.00 45.92 142 PRO F N 1
ATOM 6880 C CA . PRO F 1 142 ? -0.064 30.363 -34.718 1.00 52.78 142 PRO F CA 1
ATOM 6881 C C . PRO F 1 142 ? 0.598 30.365 -33.333 1.00 50.21 142 PRO F C 1
ATOM 6882 O O . PRO F 1 142 ? 1.275 31.315 -32.963 1.00 44.48 142 PRO F O 1
ATOM 6886 N N . PRO F 1 143 ? 0.359 29.348 -32.473 1.00 51.70 143 PRO F N 1
ATOM 6887 C CA . PRO F 1 143 ? 1.091 29.197 -31.223 1.00 48.36 143 PRO F CA 1
ATOM 6888 C C . PRO F 1 143 ? 1.936 27.929 -31.083 1.00 45.84 143 PRO F C 1
ATOM 6889 O O . PRO F 1 143 ? 1.927 27.059 -31.952 1.00 35.15 143 PRO F O 1
ATOM 6893 N N . CYS F 1 144 ? 2.650 27.862 -29.955 1.00 41.51 144 CYS F N 1
ATOM 6894 C CA . CYS F 1 144 ? 3.374 26.673 -29.539 1.00 47.25 144 CYS F CA 1
ATOM 6895 C C . CYS F 1 144 ? 4.296 26.210 -30.663 1.00 41.33 144 CYS F C 1
ATOM 6896 O O . CYS F 1 144 ? 4.132 25.053 -31.040 1.00 45.41 144 CYS F O 1
#

Nearest PDB structures (foldseek):
  8xms-assembly4_D  TM=1.007E+00  e=1.687E-30  Porcine circovirus 2
  8xms-assembly2_B  TM=1.002E+00  e=6.029E-28  Porcine circovirus 2
  8xms-assembly1_A  TM=9.988E-01  e=1.719E-27  Porcine circovirus 2
  8xms-assembly6_F  TM=9.929E-01  e=2.300E-27  Porcine circovirus 2
  8xms-assembly3_C  TM=9.925E-01  e=6.186E-27  Porcine circovirus 2

Solvent-accessible surface area: 41150 Å² total; per-residue (Å²): 113,1,15,65,77,0,21,0,2,0,0,4,5,68,19,27,18,23,19,23,106,52,0,28,110,16,21,90,97,109,40,11,20,54,0,41,38,120,54,105,58,7,36,35,4,106,22,31,49,3,0,0,0,14,22,0,54,18,40,7,79,23,78,51,0,21,119,5,0,16,48,69,28,34,81,14,77,11,110,5,25,56,28,50,0,45,0,85,3,0,0,0,2,0,37,53,18,2,67,120,13,22,64,83,126,77,17,127,48,24,101,24,1,11,132,25,7,18,14,8,4,46,72,138,171,121,43,45,59,28,146,17,49,24,179,44,11,130,20,96,46,104,61,2,46,60,82,0,34,0,13,0,0,4,5,69,107,81,21,30,18,62,146,47,0,42,110,11,16,91,97,104,45,12,21,97,3,48,75,162,54,113,71,7,55,44,4,151,27,32,56,4,0,0,0,36,51,0,68,17,45,8,68,23,83,49,0,22,116,5,0,17,104,117,78,30,79,15,88,16,145,83,35,93,46,72,0,46,0,102,3,0,0,0,1,0,54,63,16,2,52,114,13,24,67,84,126,79,15,130,49,22,102,23,1,13,128,25,7,38,9,9,2,40,51,109,109,100,68,115,37,48,63,31,155,29,50,38,212,60,12,132,18,100,47,110,108,1,17,64,55,0,54,0,27,0,0,5,4,73,109,83,22,26,20,56,145,75,0,42,110,75,32,90,99,102,45,12,19,98,3,43,83,161,56,104,57,9,41,31,4,101,23,31,84,8,0,0,0,34,57,0,72,18,39,7,74,24,80,58,0,22,116,4,0,21,122,81,28,36,73,14,86,6,110,5,28,62,30,45,0,48,0,107,16,0,0,0,1,0,55,56,15,1,48,110,13,26,118,142,31,129,52,36,94,26,0,10,133,26,6,40,36,8,15,46,75,152,178,142,36,43,108,34,157,21,51,38,207,50,10,123,21,98,44,108,98,1,11,58,58,0,58,0,27,0,0,5,6,69,110,82,20,27,17,62,146,72,0,45,115,80,28,85,101,125,36,13,21,93,3,49,74,164,56,114,64,8,40,32,5,105,27,34,81,7,0,0,0,35,51,0,68,19,45,9,86,21,78,54,1,26,115,6,0,20,87,50,25,29,82,13,84,6,109,5,26,62,31,44,0,46,0,108,14,0,0,1,2,0,55,56,20,3,68,122,14,25,71,84,131,70,16,127,52,30,104,28,2,10,113,26,7,37,25,6,6,45,70,177,148,107,45,48,103,32,146,10,54,20,192,55,9,132,23,95,40,111,156,2,111,65,60,0,59,0,26,0,0,4,5,71,22,24,21,26,17,20,112,71,0,32,109,82,29,94,98,146,51,13,21,52,1,44,13,67,51,109,60,6,58,45,4,152,26,32,86,10,0,0,0,15,27,2,58,18,42,8,86,22,83,54,0,23,118,6,0,22,126,152,83,24,85,14,81,24,143,101,116,40,46,0,50,0,108,13,0,0,0,2,1,46,63,22,2,60,117,14,22,68,92,126,73,19,128,49,26,98,24,0,6,148,30,6,39,28,6,9,40,62,161,142,99,46,38,100,36,157,22,54,32,203,52,11,130,25,94,41,105,79,2,63,62,83,0,31,0,15,0,0,6,7,70,111,78,14,31,18,59,144,48,0,40,104,11,15,85,92,114,40,12,18,96,3,45,67,140,47,96,62,7,37,32,3,106,26,33,49,3,0,0,0,34,48,0,76,16,47,5,75,24,81,51,0,20,115,4,0,17,116,135,67,28,80,13,74,9,108,5,28,60,34,45,0,42,0,105,4,0,0,0,2,0,57,56,21,1,56,120,13,63,139,42,129,50,47,97,22,0,11,133,26,7,38,22,11,4,44,75,130,169,136,38,32,90,34,160,27,52,40,204,54,11,128,22,94,50,105

Organism: Porcine circovirus 2 (NCBI:txid85708)

InterPro domains:
  IPR000605 Helicase, superfamily 3, single-stranded DNA/RNA virus [PF00910] (171-257)
  IPR027417 P-loop containing nucleoside triphosphate hydrolase [G3DSA:3.40.50.300] (140-301)
  IPR027417 P-loop containing nucleoside triphosphate hydrolase [SSF52540] (162-285)
  IPR049912 CRESS-DNA virus replication initiator protein, endonuclease domain [PF02407] (16-100)
  IPR049912 CRESS-DNA virus replication initiator protein, endonuclease domain [PS52020] (11-110)

GO terms:
  GO:0039684 rolling circle single-stranded viral DNA replication (P, IDA)
  GO:0042025 host cell nucleus (C, EXP)

Foldseek 3Di:
DFAAQAAEEEAEADPPQCLVVVLPVPDPPVQEAEAPPQDQAPPPDDQRQEYEDEAAQQNDPPVVLLVLRGGDWDWGAHPVGTDTHRHNYYYYYHNADLPRSDPCVRDPHSLSNQQSHRWYWYPDCPTDTDQQCDDRHNHHYD/DFQAQAAEEEAEADPPPQLVVCLPPPDPPVLEAEADALDQAPPPDDQRQEYEDEAAQQNDPPVVLLVLLGRDWDWGAHPVGTDTHHHNYYYYYHNADLPRSDDCVVDDHSVSNQQSHNWYWYQDDSPGTDIDQACDPRHNHHYD/DFQAAAAEEEEEAAPPLCQVVVLPVPDPPVQEAEQPAQDQAPPPDDQRQEYEDEAAQQNYPPVVLLVLLGGDWDWGDHPVGTDTHRHNYYYYYHNADLCRSDVVDDDSVSNQASHRWYWYPDVNTDTDQACDDRHNHHYD/DFAAQAAEEEAEAAPPPCLVVVLPVPDPPVLEAEAPPLDQAPAPDDQRQEYEDEAAQQSPPPVVLLVLLGGDWDWGAHVVGIDTHHYNYYYYYHHADLPRSDPVVRDDDSVSNQQSHNWYWYDPVDIDTDQACDDRHNHHYD/DFAAQAAEEEEEAAPPPCQVVVLPPPDPPVLEDEADPLDQAPPPDDQRQEYEDEAAQQSPPPVVVLVLLGGDWDWTDHPVTDTHHYNYYYYYHHADLPRSDDPVRDDDSVSVFQSHNWYWYDPVDTDTDQACDDRHNHHYD/DFAAQAAEEEEEAADPLCLVVVLPVPDPPVLEAEQPPLDQAPPPDDQRQEYEDEAAQQSHDPVVLLVLLGGDWDWGAHPVGTDTHRHNYYYYYHHADLVRRAPDDDSVSNQQSHRWYWYDDCPTDTDQACDDRHNHHYD

Secondary structure (DSSP, 8-state):
---SPPEEEEEE--TTSSHHHHHHHHS-GGGEEEPPTTSS--TT----SEEEE-S-SS-S-HHHHHHHTSSS--EEEETTEEEE---SEEEEEESS-GGGTS-TTSSS-THHHHTT--EEEEE---EEEE-SSSSS--S---/---SPPEEEEEE--TTSSHHHHHHTTS-GGGEEEPPTTSS--TT--S-SEEEETT-SS-S-HHHHHHHTSSS--EEEEBTEEEE---SEEEEEESS-GGGTS-TTSSS-THHHHHH--EEEEE-SSS-EEE--SSSSS--S---/---SPPEEEEEE--TTSSHHHHHHHHS-GGGEEEPPTTSS--TT----SEEEE-S-SS-S-HHHHHHHTSSS--EEEETTEEEE---SEEEEEESS-HHHH----S-THHHHTT--EEEEE---EEEE-SSSSSS-S---/---SPPEEEEEE--TTSSHHHHHHHHS-GGGEEEEPTTSS--TT----SEEEETT-SS-S-HHHHHHHTSSS--EEE-SS-EEE---SEEEEEESS-GGGTS-GGG-S-THHHHHH--EEEEE---EEE--SSSSSS-S---/---SPPEEEEEE--TTSSHHHHHHTTS-GGGEEEPPTTSSB-TT----SEEEE-S-SS-S-HHHHHHHTSSS--EEB----EE---SEEEEEESS-GGGTS-GGG-S-THHHHTT--EEEEE---EEE--SSSSS--S---/---SPPEEEEEE--TTSSHHHHHHHHS-GGGEEEPPTTSS--TT--S-SEEEE-S-SS-S-HHHHHHHTSSS--EEEETTEEEE---SEEEEEESS-HHHH---S-THHHHTT--EEEEE---EEE--SSSSSS-S---

B-factor: mean 43.72, std 16.44, range [17.95, 146.16]

Sequence (848 aa):
MRDWKTNVHVIVGPPGCGKSKWAANFADPETTYWKPPRNKWWDGYHGEEVVVIDDFYGWLPWDDLLRLCDRYPLTVETKGGTVPFLARSILITSNQTPLEWYSSTAVPAVEALYRRITSLVFWKNEQSTEEGGQFVTLSPPCMRDWKTNVHVIVGPPGCGKSKWAANFADPETTYWKPPRNKWWDGYHGEEVVVIDDFYGWLPWDDLLRLCDRYPLTVETKGGTVPFLARSILITSNQTPLEWYSSTAVPAVEALYRRITSLVFWKNATEQSTEEGGQFVTLSPPCMRDWKTNVHVIVGPPGCGKSKWAANFADPETTYWKPPRNKWWDGYHGEEVVVIDDFYGWLPWDDLLRLCDRYPLTVETKGGTVPFLARSILITSNQTPLEWYSAVPAVEALYRRITSLVFWKNEQSTEEGGQFVTLSPPCMRDWKTNVHVIVGPPGCGKSKWAANFADPETTYWKPPRNKWWDGYHGEEVVVIDDFYGWLPWDDLLRLCDRYPLTVETKGGTVPFLARSILITSNQTPLEWYSSTAVPAVEALYRRITSLVFWKTEQSTEEGGQFVTLSPPCMRDWKTNVHVIVGPPGCGKSKWAANFADPETTYWKPPRNKWWDGYHGEEVVVIDDFYGWLPWDDLLRLCDRYPLTVETKGTVPFLARSILITSNQTPLEWYSSTAVPAVEALYRRITSLVFWKTEQSTEEGGQFVTLSPPCMRDWKTNVHVIVGPPGCGKSKWAANFADPETTYWKPPRNKWWDGYHGEEVVVIDDFYGWLPWDDLLRLCDRYPLTVETKGGTVPFLARSILITSNQTPLEWYAVPAVEALYRRITSLVFWKNEQSTEEGGQFVTLSPPC